Protein AF-A0A522V2C8-F1 (afdb_monomer)

Radius of gyration: 35.24 Å; Cα contacts (8 Å, |Δi|>4): 1365; chains: 1; bounding box: 86×93×79 Å

pLDDT: mean 83.29, std 15.74, range [23.5, 98.31]

Solvent-accessible surface area (backbone atoms only — not comparable to full-atom values): 38775 Å² total; per-residue (Å²): 137,82,69,69,68,56,54,61,57,45,57,66,64,68,59,72,75,83,74,49,48,60,50,44,45,49,53,14,50,55,29,41,77,71,68,38,25,68,60,15,43,57,38,53,68,32,68,63,28,54,75,43,22,60,82,68,65,29,53,20,53,47,26,37,53,47,12,52,29,25,43,77,60,70,37,27,71,62,12,34,53,25,18,51,53,10,55,73,57,58,51,94,43,70,67,59,47,52,54,28,53,51,48,35,52,53,24,52,52,50,54,43,51,53,28,51,76,67,69,36,48,78,66,36,48,63,54,30,53,51,48,32,74,74,43,74,75,48,29,63,41,30,28,53,43,11,48,44,26,40,78,70,68,37,34,67,64,11,42,56,28,22,49,54,12,47,74,64,42,87,47,37,69,40,28,29,51,40,12,52,27,29,42,77,68,69,36,31,72,61,12,36,53,27,17,51,50,13,38,69,71,34,77,82,51,67,79,32,40,59,62,32,17,53,22,27,34,53,45,52,38,26,70,62,16,38,54,33,38,51,58,47,59,77,71,56,61,85,85,45,32,70,61,52,22,54,43,30,41,56,38,14,54,22,32,41,51,72,68,40,54,69,63,14,54,53,27,44,52,51,19,32,75,60,43,82,64,87,53,42,62,58,50,12,48,51,29,41,57,72,65,42,52,71,60,11,47,53,36,60,40,16,40,75,30,39,15,54,41,70,40,63,33,76,59,93,90,50,49,8,24,32,26,73,34,51,37,88,94,23,27,27,38,75,43,68,53,50,62,71,27,31,37,37,24,54,71,85,41,75,23,69,29,44,68,52,42,40,63,62,37,22,75,62,54,62,75,40,72,46,40,31,34,33,36,50,99,89,44,78,45,82,34,65,28,52,26,40,74,62,58,72,60,53,59,43,33,76,86,31,38,24,39,46,36,51,75,71,71,49,83,66,57,70,90,73,59,82,87,74,87,77,88,79,82,84,70,90,70,81,74,70,60,74,58,31,79,56,35,39,36,40,33,29,9,35,23,44,82,92,44,90,89,49,71,67,47,94,29,25,34,60,49,29,48,52,50,49,51,48,47,49,31,48,64,27,49,4,28,43,67,96,37,45,49,80,26,50,33,89,58,23,24,47,69,52,49,50,60,55,53,59,48,51,33,76,37,67,34,37,35,41,37,39,39,24,36,56,13,22,48,36,69,53,95,96,34,86,70,48,38,29,42,56,29,64,69,40,40,64,88,40,56,68,53,25,61,71,32,32,44,49,42,60,58,55,46,50,36,59,50,64,28,62,32,72,27,39,42,36,41,36,43,41,24,38,12,23,50,84,87,39,46,57,45,70,92,64,76,59,34,57,81,49,94,72,78,74,65,77,54,61,55,65,61,80,27,30,34,38,37,33,34,22,39,63,40,23,57,60,54,72,33,85,75,90,72,64,26,36,48,48,53,46,46,49,51,45,19,54,72,36,72,35,52,94,51,44,55,32,27,50,45,36,39,51,52,42,36,56,60,47,36,38,56,48,34,38,74,77,70,71,45,76,28,49,50,42,76,20,52,45,42,84,48,77,72,27,27,24,48,78,50,39,59,54,50,54,50,52,53,48,51,51,53,50,50,52,26,40,76,70,68,37,35,52,74,64,58,46,53,52,52,58,51,34,68,76,43,98,66,65,56,74,58,59,49,34,37,74,72,63,77,38,53,58,57,60,36,43,76,74,104

Structure (mmCIF, N/CA/C/O backbone):
data_AF-A0A522V2C8-F1
#
_entry.id   AF-A0A522V2C8-F1
#
loop_
_atom_site.group_PDB
_atom_site.id
_atom_site.type_symbol
_atom_site.label_atom_id
_atom_site.label_alt_id
_atom_site.label_comp_id
_atom_site.label_asym_id
_atom_site.label_entity_id
_atom_site.label_seq_id
_atom_site.pdbx_PDB_ins_code
_atom_site.Cartn_x
_atom_site.Cartn_y
_atom_site.Cartn_z
_atom_site.occupancy
_atom_site.B_iso_or_equiv
_atom_site.auth_seq_id
_atom_site.auth_comp_id
_atom_site.auth_asym_id
_atom_site.auth_atom_id
_atom_site.pdbx_PDB_model_num
ATOM 1 N N . MET A 1 1 ? 50.006 51.415 -36.377 1.00 44.56 1 MET A N 1
ATOM 2 C CA . MET A 1 1 ? 49.381 50.403 -35.487 1.00 44.56 1 MET A CA 1
ATOM 3 C C . MET A 1 1 ? 48.154 49.670 -36.067 1.00 44.56 1 MET A C 1
ATOM 5 O O . MET A 1 1 ? 47.519 48.930 -35.336 1.00 44.56 1 MET A O 1
ATOM 9 N N . ARG A 1 2 ? 47.846 49.757 -37.376 1.00 40.50 2 ARG A N 1
ATOM 10 C CA . ARG A 1 2 ? 46.795 48.939 -38.037 1.00 40.50 2 ARG A CA 1
ATOM 11 C C . ARG A 1 2 ? 47.331 47.828 -38.961 1.00 40.50 2 ARG A C 1
ATOM 13 O O . ARG A 1 2 ? 46.570 47.231 -39.706 1.00 40.50 2 ARG A O 1
ATOM 20 N N . ARG A 1 3 ? 48.638 47.532 -38.910 1.00 36.06 3 ARG A N 1
ATOM 21 C CA . ARG A 1 3 ? 49.282 46.477 -39.721 1.00 36.06 3 ARG A CA 1
ATOM 22 C C . ARG A 1 3 ? 49.637 45.194 -38.954 1.00 36.06 3 ARG A C 1
ATOM 24 O O . ARG A 1 3 ? 49.893 44.195 -39.608 1.00 36.06 3 ARG A O 1
ATOM 31 N N . SER A 1 4 ? 49.587 45.168 -37.615 1.00 39.56 4 SER A N 1
ATOM 32 C CA . SER A 1 4 ? 49.871 43.936 -36.845 1.00 39.56 4 SER A CA 1
ATOM 33 C C . SER A 1 4 ? 48.632 43.098 -36.503 1.00 39.56 4 SER A C 1
ATOM 35 O O . SER A 1 4 ? 48.782 41.936 -36.154 1.00 39.56 4 SER A O 1
ATOM 37 N N . LEU A 1 5 ? 47.416 43.637 -36.662 1.00 40.16 5 LEU A N 1
ATOM 38 C CA . LEU A 1 5 ? 46.161 42.888 -36.476 1.00 40.16 5 LEU A CA 1
ATOM 39 C C . LEU A 1 5 ? 45.681 42.164 -37.742 1.00 40.16 5 LEU A C 1
ATOM 41 O O . LEU A 1 5 ? 44.877 41.245 -37.653 1.00 40.16 5 LEU A O 1
ATOM 45 N N . PHE A 1 6 ? 46.198 42.536 -38.916 1.00 38.03 6 PHE A N 1
ATOM 46 C CA . PHE A 1 6 ? 45.932 41.792 -40.150 1.00 38.03 6 PHE A CA 1
ATOM 47 C C . PHE A 1 6 ? 46.850 40.575 -40.300 1.00 38.03 6 PHE A C 1
ATOM 49 O O . PHE A 1 6 ? 46.453 39.592 -40.911 1.00 38.03 6 PHE A O 1
ATOM 56 N N . PHE A 1 7 ? 48.041 40.593 -39.694 1.00 37.78 7 PHE A N 1
ATOM 57 C CA . PHE A 1 7 ? 48.961 39.456 -39.755 1.00 37.78 7 PHE A CA 1
ATOM 58 C C . PHE A 1 7 ? 48.592 38.316 -38.800 1.00 37.78 7 PHE A C 1
ATOM 60 O O . PHE A 1 7 ? 48.917 37.177 -39.100 1.00 37.78 7 PHE A O 1
ATOM 67 N N . SER A 1 8 ? 47.861 38.568 -37.711 1.00 41.28 8 SER A N 1
ATOM 68 C CA . SER A 1 8 ? 47.405 37.509 -36.798 1.00 41.28 8 SER A CA 1
ATOM 69 C C . SER A 1 8 ? 46.127 36.800 -37.263 1.00 41.28 8 SER A C 1
ATOM 71 O O . SER A 1 8 ? 45.981 35.611 -36.998 1.00 41.28 8 SER A O 1
ATOM 73 N N . LEU A 1 9 ? 45.238 37.467 -38.013 1.00 37.69 9 LEU A N 1
ATOM 74 C CA . LEU A 1 9 ? 44.083 36.797 -38.634 1.00 37.69 9 LEU A CA 1
ATOM 75 C C . LEU A 1 9 ? 44.459 36.049 -39.924 1.00 37.69 9 LEU A C 1
ATOM 77 O O . LEU A 1 9 ? 43.896 34.993 -40.201 1.00 37.69 9 LEU A O 1
ATOM 81 N N . LEU A 1 10 ? 45.438 36.548 -40.688 1.00 37.41 10 LEU A N 1
ATOM 82 C CA . LEU A 1 10 ? 45.900 35.863 -41.898 1.00 37.41 10 LEU A CA 1
ATOM 83 C C . LEU A 1 10 ? 46.816 34.667 -41.591 1.00 37.41 10 LEU A C 1
ATOM 85 O O . LEU A 1 10 ? 46.856 33.744 -42.391 1.00 37.41 10 LEU A O 1
ATOM 89 N N . PHE A 1 11 ? 47.491 34.616 -40.434 1.00 39.31 11 PHE A N 1
ATOM 90 C CA . PHE A 1 11 ? 48.285 33.437 -40.042 1.00 39.31 11 PHE A CA 1
ATOM 91 C C . PHE A 1 11 ? 47.414 32.233 -39.643 1.00 39.31 11 PHE A C 1
ATOM 93 O O . PHE A 1 11 ? 47.832 31.092 -39.809 1.00 39.31 11 PHE A O 1
ATOM 100 N N . VAL A 1 12 ? 46.179 32.469 -39.184 1.00 43.50 12 VAL A N 1
ATOM 101 C CA . VAL A 1 12 ? 45.200 31.400 -38.907 1.00 43.50 12 VAL A CA 1
ATOM 102 C C . VAL A 1 12 ? 44.468 30.959 -40.188 1.00 43.50 12 VAL A C 1
ATOM 104 O O . VAL A 1 12 ? 44.071 29.803 -40.300 1.00 43.50 12 VAL A O 1
ATOM 107 N N . LEU A 1 13 ? 44.363 31.839 -41.192 1.00 38.84 13 LEU A N 1
ATOM 108 C CA . LEU A 1 13 ? 43.746 31.545 -42.497 1.00 38.84 13 LEU A CA 1
ATOM 109 C C . LEU A 1 13 ? 44.736 31.078 -43.589 1.00 38.84 13 LEU A C 1
ATOM 111 O O . LEU A 1 13 ? 44.301 30.643 -44.650 1.00 38.84 13 LEU A O 1
ATOM 115 N N . LEU A 1 14 ? 46.054 31.136 -43.353 1.00 37.09 14 LEU A N 1
ATOM 116 C CA . LEU A 1 14 ? 47.094 30.649 -44.283 1.00 37.09 14 LEU A CA 1
ATOM 117 C C . LEU A 1 14 ? 47.802 29.363 -43.822 1.00 37.09 14 LEU A C 1
ATOM 119 O O . LEU A 1 14 ? 48.629 28.831 -44.555 1.00 37.09 14 LEU A O 1
ATOM 123 N N . LEU A 1 15 ? 47.430 28.810 -42.664 1.00 40.75 15 LEU A N 1
ATOM 124 C CA . LEU A 1 15 ? 47.719 27.416 -42.285 1.00 40.75 15 LEU A CA 1
ATOM 125 C C . LEU A 1 15 ? 46.517 26.486 -42.542 1.00 40.75 15 LEU A C 1
ATOM 127 O O . LEU A 1 15 ? 46.486 25.348 -42.086 1.00 40.75 15 LEU A O 1
ATOM 131 N N . SER A 1 16 ? 45.524 26.959 -43.301 1.00 41.03 16 SER A N 1
ATOM 132 C CA . SER A 1 16 ? 44.330 26.201 -43.710 1.00 41.03 16 SER A CA 1
ATOM 133 C C . SER A 1 16 ? 44.580 25.242 -44.880 1.00 41.03 16 SER A C 1
ATOM 135 O O . SER A 1 16 ? 43.642 24.663 -45.419 1.00 41.03 16 SER A O 1
ATOM 137 N N . SER A 1 17 ? 45.834 25.053 -45.278 1.00 47.84 17 SER A N 1
ATOM 138 C CA . SER A 1 17 ? 46.252 23.971 -46.161 1.00 47.84 17 SER A CA 1
ATOM 139 C C . SER A 1 17 ? 46.999 22.923 -45.336 1.00 47.84 17 SER A C 1
ATOM 141 O O . SER A 1 17 ? 48.125 23.174 -44.911 1.00 47.84 17 SER A O 1
ATOM 143 N N . CYS A 1 18 ? 46.364 21.754 -45.170 1.00 53.19 18 CYS A N 1
ATOM 144 C CA . CYS A 1 18 ? 46.943 20.471 -44.729 1.00 53.19 18 CYS A CA 1
ATOM 145 C C . CYS A 1 18 ? 46.796 20.034 -43.255 1.00 53.19 18 CYS A C 1
ATOM 147 O O . CYS A 1 18 ? 47.656 19.297 -42.776 1.00 53.19 18 CYS A O 1
ATOM 149 N N . ILE A 1 19 ? 45.707 20.349 -42.542 1.00 61.16 19 ILE A N 1
ATOM 150 C CA . ILE A 1 19 ? 45.320 19.491 -41.400 1.00 61.16 19 ILE A CA 1
ATOM 151 C C . ILE A 1 19 ? 44.337 18.444 -41.921 1.00 61.16 19 ILE A C 1
ATOM 153 O O . ILE A 1 19 ? 43.218 18.757 -42.321 1.00 61.16 19 ILE A O 1
ATOM 157 N N . SER A 1 20 ? 44.781 17.190 -41.981 1.00 82.44 20 SER A N 1
ATOM 158 C CA . SER A 1 20 ? 43.930 16.066 -42.368 1.00 82.44 20 SER A CA 1
ATOM 159 C C . SER A 1 20 ? 42.821 15.844 -41.325 1.00 82.44 20 SER A C 1
ATOM 161 O O . SER A 1 20 ? 42.993 16.209 -40.158 1.00 82.44 20 SER A O 1
ATOM 163 N N . PRO A 1 21 ? 41.708 15.171 -41.670 1.00 84.06 21 PRO A N 1
ATOM 164 C CA . PRO A 1 21 ? 40.678 14.794 -40.695 1.00 84.06 21 PRO A CA 1
ATOM 165 C C . PRO A 1 21 ? 41.226 14.060 -39.454 1.00 84.06 21 PRO A C 1
ATOM 167 O O . PRO A 1 21 ? 40.713 14.228 -38.350 1.00 84.06 21 PRO A O 1
ATOM 170 N N . SER A 1 22 ? 42.319 13.299 -39.604 1.00 84.50 22 SER A N 1
ATOM 171 C CA . SER A 1 22 ? 43.033 12.673 -38.483 1.00 84.50 22 SER A CA 1
ATOM 172 C C . SER A 1 22 ? 43.739 13.683 -37.567 1.00 84.50 22 SER A C 1
ATOM 174 O O . SER A 1 22 ? 43.764 13.484 -36.355 1.00 84.50 22 SER A O 1
ATOM 176 N N . GLY A 1 23 ? 44.277 14.777 -38.117 1.00 86.06 23 GLY A N 1
ATOM 177 C CA . GLY A 1 23 ? 44.880 15.865 -37.346 1.00 86.06 23 GLY A CA 1
ATOM 178 C C . GLY A 1 23 ? 43.850 16.600 -36.488 1.00 86.06 23 GLY A C 1
ATOM 179 O O . GLY A 1 23 ? 44.063 16.768 -35.291 1.00 86.06 23 GLY A O 1
ATOM 180 N N . TYR A 1 24 ? 42.682 16.927 -37.052 1.00 87.62 24 TYR A N 1
ATOM 181 C CA . TYR A 1 24 ? 41.582 17.526 -36.284 1.00 87.62 24 TYR A CA 1
ATOM 182 C C . TYR A 1 24 ? 41.068 16.606 -35.172 1.00 87.62 24 TYR A C 1
ATOM 184 O O . TYR A 1 24 ? 40.760 17.066 -34.072 1.00 87.62 24 TYR A O 1
ATOM 192 N N . TRP A 1 25 ? 41.020 15.294 -35.417 1.00 90.94 25 TRP A N 1
ATOM 193 C CA . TRP A 1 25 ? 40.640 14.337 -34.382 1.00 90.94 25 TRP A CA 1
ATOM 194 C C . TRP A 1 25 ? 41.650 14.297 -33.221 1.00 90.94 25 TRP A C 1
ATOM 196 O O . TRP A 1 25 ? 41.229 14.256 -32.061 1.00 90.94 25 TRP A O 1
ATOM 206 N N . LEU A 1 26 ? 42.958 14.360 -33.510 1.00 90.31 26 LEU A N 1
ATOM 207 C CA . LEU A 1 26 ? 44.023 14.414 -32.497 1.00 90.31 26 LEU A CA 1
ATOM 208 C C . LEU A 1 26 ? 44.010 15.725 -31.704 1.00 90.31 26 LEU A C 1
ATOM 210 O O . LEU A 1 26 ? 44.163 15.689 -30.485 1.00 90.31 26 LEU A O 1
ATOM 214 N N . GLU A 1 27 ? 43.758 16.863 -32.354 1.00 90.94 27 GLU A N 1
ATOM 215 C CA . GLU A 1 27 ? 43.561 18.145 -31.662 1.00 90.94 27 GLU A CA 1
ATOM 216 C C . GLU A 1 27 ? 42.356 18.095 -30.717 1.00 90.94 27 GLU A C 1
ATOM 218 O O . GLU A 1 27 ? 42.441 18.540 -29.569 1.00 90.94 27 GLU A O 1
ATOM 223 N N . GLY A 1 28 ? 41.257 17.464 -31.149 1.00 91.94 28 GLY A N 1
ATOM 224 C CA . GLY A 1 28 ? 40.110 17.179 -30.287 1.00 91.94 28 GLY A CA 1
ATOM 225 C C . GLY A 1 28 ? 40.487 16.330 -29.070 1.00 91.94 28 GLY A C 1
ATOM 226 O O . GLY A 1 28 ? 40.102 16.656 -27.946 1.00 91.94 28 GLY A O 1
ATOM 227 N N . LYS A 1 29 ? 41.314 15.294 -29.260 1.00 92.25 29 LYS A N 1
ATOM 228 C CA . LYS A 1 29 ? 41.808 14.451 -28.162 1.00 92.25 29 LYS A CA 1
ATOM 229 C C . LYS A 1 29 ? 42.707 15.225 -27.195 1.00 92.25 29 LYS A C 1
ATOM 231 O O . LYS A 1 29 ? 42.489 15.160 -25.987 1.00 92.25 29 LYS A O 1
ATOM 236 N N . GLY A 1 30 ? 43.638 16.026 -27.707 1.00 92.69 30 GLY A N 1
ATOM 237 C CA . GLY A 1 30 ? 44.481 16.897 -26.888 1.00 92.69 30 GLY A CA 1
ATOM 238 C C . GLY A 1 30 ? 43.671 17.940 -26.110 1.00 92.69 30 GLY A C 1
ATOM 239 O O . GLY A 1 30 ? 43.963 18.206 -24.946 1.00 92.69 30 GLY A O 1
ATOM 240 N N . ALA A 1 31 ? 42.623 18.508 -26.715 1.00 93.12 31 ALA A N 1
ATOM 241 C CA . ALA A 1 31 ? 41.699 19.409 -26.030 1.00 93.12 31 ALA A CA 1
ATOM 242 C C . ALA A 1 31 ? 40.936 18.693 -24.903 1.00 93.12 31 ALA A C 1
ATOM 244 O O . ALA A 1 31 ? 40.833 19.235 -23.802 1.00 93.12 31 ALA A O 1
ATOM 245 N N . TYR A 1 32 ? 40.458 17.468 -25.142 1.00 95.31 32 TYR A N 1
ATOM 246 C CA . TYR A 1 32 ? 39.797 16.651 -24.121 1.00 95.31 32 TYR A CA 1
ATOM 247 C C . TYR A 1 32 ? 40.719 16.384 -22.925 1.00 95.31 32 TYR A C 1
ATOM 249 O O . TYR A 1 32 ? 40.311 16.590 -21.783 1.00 95.31 32 TYR A O 1
ATOM 257 N N . ASP A 1 33 ? 41.971 15.992 -23.175 1.00 94.88 33 ASP A N 1
ATOM 258 C CA . ASP A 1 33 ? 42.941 15.673 -22.118 1.00 94.88 33 ASP A CA 1
ATOM 259 C C . ASP A 1 33 ? 43.340 16.913 -21.294 1.00 94.88 33 ASP A C 1
ATOM 261 O O . ASP A 1 33 ? 43.660 16.802 -20.112 1.00 94.88 33 ASP A O 1
ATOM 265 N N . ARG A 1 34 ? 43.236 18.117 -21.877 1.00 96.44 34 ARG A N 1
ATOM 266 C CA . ARG A 1 34 ? 43.376 19.407 -21.173 1.00 96.44 34 ARG A CA 1
ATOM 267 C C . ARG A 1 34 ? 42.100 19.869 -20.452 1.00 96.44 34 ARG A C 1
ATOM 269 O O . ARG A 1 34 ? 42.079 20.971 -19.908 1.00 96.44 34 ARG A O 1
ATOM 276 N N . GLY A 1 35 ? 41.021 19.085 -20.479 1.00 94.38 35 GLY A N 1
ATOM 277 C CA . GLY A 1 35 ? 39.726 19.441 -19.892 1.00 94.38 35 GLY A CA 1
ATOM 278 C C . GLY A 1 35 ? 38.911 20.460 -20.702 1.00 94.38 35 GLY A C 1
ATOM 279 O O . GLY A 1 35 ? 37.913 20.986 -20.215 1.00 94.38 35 GLY A O 1
ATOM 280 N N . GLN A 1 36 ? 39.303 20.752 -21.946 1.00 94.88 36 GLN A N 1
ATOM 281 C CA . GLN A 1 36 ? 38.620 21.691 -22.843 1.00 94.88 36 GLN A CA 1
ATOM 282 C C . GLN A 1 36 ? 37.509 20.972 -23.627 1.00 94.88 36 GLN A C 1
ATOM 284 O O . GLN A 1 36 ? 37.539 20.887 -24.856 1.00 94.88 36 GLN A O 1
ATOM 289 N N . TYR A 1 37 ? 36.518 20.428 -22.917 1.00 95.56 37 TYR A N 1
ATOM 290 C CA . TYR A 1 37 ? 35.538 19.494 -23.488 1.00 95.56 37 TYR A CA 1
ATOM 291 C C . TYR A 1 37 ? 34.692 20.090 -24.620 1.00 95.56 37 TYR A C 1
ATOM 293 O O . TYR A 1 37 ? 34.484 19.428 -25.633 1.00 95.56 37 TYR A O 1
ATOM 301 N N . GLN A 1 38 ? 34.257 21.349 -24.505 1.00 94.06 38 GLN A N 1
ATOM 302 C CA . GLN A 1 38 ? 33.515 22.016 -25.581 1.00 94.06 38 GLN A CA 1
ATOM 303 C C . GLN A 1 38 ? 34.356 22.166 -26.859 1.00 94.06 38 GLN A C 1
ATOM 305 O O . GLN A 1 38 ? 33.835 22.007 -27.960 1.00 94.06 38 GLN A O 1
ATOM 310 N N . LEU A 1 39 ? 35.658 22.432 -26.723 1.00 90.94 39 LEU A N 1
ATOM 311 C CA . LEU A 1 39 ? 36.568 22.521 -27.865 1.00 90.94 39 LEU A CA 1
ATOM 312 C C . LEU A 1 39 ? 36.785 21.143 -28.505 1.00 90.94 39 LEU A C 1
ATOM 314 O O . LEU A 1 39 ? 36.742 21.027 -29.727 1.00 90.94 39 LEU A O 1
ATOM 318 N N . ALA A 1 40 ? 36.941 20.097 -27.689 1.00 93.06 40 ALA A N 1
ATOM 319 C CA . ALA A 1 40 ? 37.018 18.717 -28.166 1.00 93.06 40 ALA A CA 1
ATOM 320 C C . ALA A 1 40 ? 35.759 18.301 -28.948 1.00 93.06 40 ALA A C 1
ATOM 322 O O . ALA A 1 40 ? 35.870 17.753 -30.043 1.00 93.06 40 ALA A O 1
ATOM 323 N N . ILE A 1 41 ? 34.569 18.628 -28.426 1.00 96.00 41 ILE A N 1
ATOM 324 C CA . ILE A 1 41 ? 33.285 18.405 -29.108 1.00 96.00 41 ILE A CA 1
ATOM 325 C C . ILE A 1 41 ? 33.282 19.105 -30.464 1.00 96.00 41 ILE A C 1
ATOM 327 O O . ILE A 1 41 ? 32.972 18.465 -31.462 1.00 96.00 41 ILE A O 1
ATOM 331 N N . ASN A 1 42 ? 33.653 20.388 -30.512 1.00 93.62 42 ASN A N 1
ATOM 332 C CA . ASN A 1 42 ? 33.639 21.156 -31.756 1.00 93.62 42 ASN A CA 1
ATOM 333 C C . ASN A 1 42 ? 34.489 20.478 -32.840 1.00 93.62 42 ASN A C 1
ATOM 335 O O . ASN A 1 42 ? 33.995 20.306 -33.951 1.00 93.62 42 ASN A O 1
ATOM 339 N N . TYR A 1 43 ? 35.707 20.032 -32.507 1.00 91.62 43 TYR A N 1
ATOM 340 C CA . TYR A 1 43 ? 36.566 19.289 -33.436 1.00 91.62 43 TYR A CA 1
ATOM 341 C C . TYR A 1 43 ? 35.951 17.957 -33.874 1.00 91.62 43 TYR A C 1
ATOM 343 O O . TYR A 1 43 ? 35.926 17.644 -35.061 1.00 91.62 43 TYR A O 1
ATOM 351 N N . TRP A 1 44 ? 35.422 17.166 -32.940 1.00 92.88 44 TRP A N 1
ATOM 352 C CA . TRP A 1 44 ? 34.879 15.844 -33.257 1.00 92.88 44 TRP A CA 1
ATOM 353 C C . TRP A 1 44 ? 33.523 15.877 -33.969 1.00 92.88 44 TRP A C 1
ATOM 355 O O . TRP A 1 44 ? 33.184 14.911 -34.641 1.00 92.88 44 TRP A O 1
ATOM 365 N N . THR A 1 45 ? 32.771 16.976 -33.896 1.00 93.81 45 THR A N 1
ATOM 366 C CA . THR A 1 45 ? 31.515 17.143 -34.651 1.00 93.81 45 THR A CA 1
ATOM 367 C C . THR A 1 45 ? 31.694 17.723 -36.056 1.00 93.81 45 THR A C 1
ATOM 369 O O . THR A 1 45 ? 30.702 17.865 -36.770 1.00 93.81 45 THR A O 1
ATOM 372 N N . MET A 1 46 ? 32.922 18.064 -36.469 1.00 90.81 46 MET A N 1
ATOM 373 C CA . MET A 1 46 ? 33.186 18.569 -37.822 1.00 90.81 46 MET A CA 1
ATOM 374 C C . MET A 1 46 ? 32.784 17.522 -38.877 1.00 90.81 46 MET A C 1
ATOM 376 O O . MET A 1 46 ? 33.165 16.356 -38.728 1.00 90.81 46 MET A O 1
ATOM 380 N N . PRO A 1 47 ? 32.051 17.893 -39.946 1.00 88.94 47 PRO A N 1
ATOM 381 C CA . PRO A 1 47 ? 31.612 16.950 -40.980 1.00 88.94 47 PRO A CA 1
ATOM 382 C C . PRO A 1 47 ? 32.753 16.121 -41.584 1.00 88.94 47 PRO A C 1
ATOM 384 O O . PRO A 1 47 ? 32.599 14.925 -41.842 1.00 88.94 47 PRO A O 1
ATOM 387 N N . GLU A 1 48 ? 33.921 16.732 -41.761 1.00 86.12 48 GLU A N 1
ATOM 388 C CA . GLU A 1 48 ? 35.132 16.108 -42.291 1.00 86.12 48 GLU A CA 1
ATOM 389 C C . GLU A 1 48 ? 35.674 15.035 -41.337 1.00 86.12 48 GLU A C 1
ATOM 391 O O . GLU A 1 48 ? 36.112 13.971 -41.770 1.00 86.12 48 GLU A O 1
ATOM 396 N N . VAL A 1 49 ? 35.602 15.277 -40.024 1.00 87.31 49 VAL A N 1
ATOM 397 C CA . VAL A 1 49 ? 36.035 14.319 -38.996 1.00 87.31 49 VAL A CA 1
ATOM 398 C C . VAL A 1 49 ? 35.021 13.189 -38.846 1.00 87.31 49 VAL A C 1
ATOM 400 O O . VAL A 1 49 ? 35.419 12.030 -38.770 1.00 87.31 49 VAL A O 1
ATOM 403 N N . VAL A 1 50 ? 33.722 13.497 -38.851 1.00 86.75 50 VAL A N 1
ATOM 404 C CA . VAL A 1 50 ? 32.648 12.496 -38.734 1.00 86.75 50 VAL A CA 1
ATOM 405 C C . VAL A 1 50 ? 32.632 11.556 -39.942 1.00 86.75 50 VAL A C 1
ATOM 407 O O . VAL A 1 50 ? 32.525 10.342 -39.777 1.00 86.75 50 VAL A O 1
ATOM 410 N N . SER A 1 51 ? 32.779 12.091 -41.157 1.00 83.19 51 SER A N 1
ATOM 411 C CA . SER A 1 51 ? 32.822 11.284 -42.386 1.00 83.19 51 SER A CA 1
ATOM 412 C C . SER A 1 51 ? 34.069 10.399 -42.466 1.00 83.19 51 SER A C 1
ATOM 414 O O . SER A 1 51 ? 33.986 9.276 -42.959 1.00 83.19 51 SER A O 1
ATOM 416 N N . TYR A 1 52 ? 35.205 10.861 -41.931 1.00 83.00 52 TYR A N 1
ATOM 417 C CA . TYR A 1 52 ? 36.462 10.108 -41.922 1.00 83.00 52 TYR A CA 1
ATOM 418 C C . TYR A 1 52 ? 36.685 9.266 -40.647 1.00 83.00 52 TYR A C 1
ATOM 420 O O . TYR A 1 52 ? 37.613 8.459 -40.596 1.00 83.00 52 TYR A O 1
ATOM 428 N N . ALA A 1 53 ? 35.806 9.372 -39.643 1.00 79.88 53 ALA A N 1
ATOM 429 C CA . ALA A 1 53 ? 35.843 8.632 -38.378 1.00 79.88 53 ALA A CA 1
ATOM 430 C C . ALA A 1 53 ? 36.159 7.120 -38.475 1.00 79.88 53 ALA A C 1
ATOM 432 O O . ALA A 1 53 ? 36.949 6.650 -37.641 1.00 79.88 53 ALA A O 1
ATOM 433 N N . PRO A 1 54 ? 35.636 6.341 -39.453 1.00 78.19 54 PRO A N 1
ATOM 434 C CA . PRO A 1 54 ? 35.941 4.912 -39.543 1.00 78.19 54 PRO A CA 1
ATOM 435 C C . PRO A 1 54 ? 37.425 4.648 -39.788 1.00 78.19 54 PRO A C 1
ATOM 437 O O . PRO A 1 54 ? 37.949 3.668 -39.270 1.00 78.19 54 PRO A O 1
ATOM 440 N N . ASN A 1 55 ? 38.110 5.547 -40.500 1.00 74.06 55 ASN A N 1
ATOM 441 C CA . ASN A 1 55 ? 39.522 5.411 -40.853 1.00 74.06 55 ASN A CA 1
ATOM 442 C C . ASN A 1 55 ? 40.473 5.961 -39.776 1.00 74.06 55 ASN A C 1
ATOM 444 O O . ASN A 1 55 ? 41.672 5.715 -39.846 1.00 74.06 55 ASN A O 1
ATOM 448 N N . ILE A 1 56 ? 39.968 6.725 -38.797 1.00 69.44 56 ILE A N 1
ATOM 449 C CA . ILE A 1 56 ? 40.794 7.358 -37.751 1.00 69.44 56 ILE A CA 1
ATOM 450 C C . ILE A 1 56 ? 40.860 6.488 -36.497 1.00 69.44 56 ILE A C 1
ATOM 452 O O . ILE A 1 56 ? 41.935 6.205 -35.979 1.00 69.44 56 ILE A O 1
ATOM 456 N N . SER A 1 57 ? 39.696 6.113 -35.968 1.00 65.94 57 SER A N 1
ATOM 457 C CA . SER A 1 57 ? 39.586 5.438 -34.666 1.00 65.94 57 SER A CA 1
ATOM 458 C C . SER A 1 57 ? 38.530 4.332 -34.643 1.00 65.94 57 SER A C 1
ATOM 460 O O . SER A 1 57 ? 38.412 3.632 -33.637 1.00 65.94 57 SER A O 1
ATOM 462 N N . GLY A 1 58 ? 37.792 4.159 -35.745 1.00 81.94 58 GLY A N 1
ATOM 463 C CA . GLY A 1 58 ? 36.575 3.356 -35.822 1.00 81.94 58 GLY A CA 1
ATOM 464 C C . GLY A 1 58 ? 35.357 4.140 -35.326 1.00 81.94 58 GLY A C 1
ATOM 465 O O . GLY A 1 58 ? 35.424 4.817 -34.298 1.00 81.94 58 GLY A O 1
ATOM 466 N N . TYR A 1 59 ? 34.226 4.033 -36.036 1.00 83.94 59 TYR A N 1
ATOM 467 C CA . TYR A 1 59 ? 32.997 4.777 -35.716 1.00 83.94 59 TYR A CA 1
ATOM 468 C C . TYR A 1 59 ? 32.586 4.646 -34.241 1.00 83.94 59 TYR A C 1
ATOM 470 O O . TYR A 1 59 ? 32.343 5.656 -33.583 1.00 83.94 59 TYR A O 1
ATOM 478 N N . SER A 1 60 ? 32.584 3.426 -33.692 1.00 86.19 60 SER A N 1
ATOM 479 C CA . SER A 1 60 ? 32.224 3.193 -32.288 1.00 86.19 60 SER A CA 1
ATOM 480 C C . SER A 1 60 ? 33.121 3.947 -31.307 1.00 86.19 60 SER A C 1
ATOM 482 O O . SER A 1 60 ? 32.634 4.571 -30.370 1.00 86.19 60 SER A O 1
ATOM 484 N N . ASN A 1 61 ? 34.438 3.941 -31.522 1.00 89.06 61 ASN A N 1
ATOM 485 C CA . ASN A 1 61 ? 35.371 4.593 -30.606 1.00 89.06 61 ASN A CA 1
ATOM 486 C C . ASN A 1 61 ? 35.308 6.125 -30.718 1.00 89.06 61 ASN A C 1
ATOM 488 O O . ASN A 1 61 ? 35.422 6.817 -29.708 1.00 89.06 61 ASN A O 1
ATOM 492 N N . HIS A 1 62 ? 35.086 6.656 -31.925 1.00 91.69 62 HIS A N 1
ATOM 493 C CA . HIS A 1 62 ? 34.855 8.085 -32.133 1.00 91.69 62 HIS A CA 1
ATOM 494 C C . HIS A 1 62 ? 33.626 8.569 -31.350 1.00 91.69 62 HIS A C 1
ATOM 496 O O . HIS A 1 62 ? 33.728 9.502 -30.551 1.00 91.69 62 HIS A O 1
ATOM 502 N N . TYR A 1 63 ? 32.480 7.904 -31.526 1.00 93.88 63 TYR A N 1
ATOM 503 C CA . TYR A 1 63 ? 31.246 8.284 -30.840 1.00 93.88 63 TYR A CA 1
ATOM 504 C C . TYR A 1 63 ? 31.312 8.067 -29.326 1.00 93.88 63 TYR A C 1
ATOM 506 O O . TYR A 1 63 ? 30.755 8.868 -28.578 1.00 93.88 63 TYR A O 1
ATOM 514 N N . ARG A 1 64 ? 32.061 7.065 -28.851 1.00 94.62 64 ARG A N 1
ATOM 515 C CA . ARG A 1 64 ? 32.336 6.885 -27.420 1.00 94.62 64 ARG A CA 1
ATOM 516 C C . ARG A 1 64 ? 33.090 8.080 -26.827 1.00 94.62 64 ARG A C 1
ATOM 518 O O . ARG A 1 64 ? 32.671 8.621 -25.807 1.00 94.62 64 ARG A O 1
ATOM 525 N N . TRP A 1 65 ? 34.172 8.530 -27.468 1.00 94.00 65 TRP A N 1
ATOM 526 C CA . TRP A 1 65 ? 34.907 9.726 -27.031 1.00 94.00 65 TRP A CA 1
ATOM 527 C C . TRP A 1 65 ? 34.033 10.980 -27.049 1.00 94.00 65 TRP A C 1
ATOM 529 O O . TRP A 1 65 ? 34.088 11.783 -26.115 1.00 94.00 65 TRP A O 1
ATOM 539 N N . LEU A 1 66 ? 33.183 11.120 -28.067 1.00 95.38 66 LEU A N 1
ATOM 540 C CA . LEU A 1 66 ? 32.214 12.207 -28.137 1.00 95.38 66 LEU A CA 1
ATOM 541 C C . LEU A 1 66 ? 31.192 12.137 -26.985 1.00 95.38 66 LEU A C 1
ATOM 543 O O . LEU A 1 66 ? 30.898 13.163 -26.374 1.00 95.38 66 LEU A O 1
ATOM 547 N N . GLY A 1 67 ? 30.718 10.939 -26.630 1.00 97.00 67 GLY A N 1
ATOM 548 C CA . GLY A 1 67 ? 29.868 10.697 -25.461 1.00 97.00 67 GLY A CA 1
ATOM 549 C C . GLY A 1 67 ? 30.536 11.112 -24.152 1.00 97.00 67 GLY A C 1
ATOM 550 O O . GLY A 1 67 ? 29.945 11.863 -23.373 1.00 97.00 67 GLY A O 1
ATOM 551 N N . HIS A 1 68 ? 31.802 10.734 -23.945 1.00 96.94 68 HIS A N 1
ATOM 552 C CA . HIS A 1 68 ? 32.572 11.169 -22.776 1.00 96.94 68 HIS A CA 1
ATOM 553 C C . HIS A 1 68 ? 32.735 12.690 -22.726 1.00 96.94 68 HIS A C 1
ATOM 555 O O . HIS A 1 68 ? 32.563 13.293 -21.665 1.00 96.94 68 HIS A O 1
ATOM 561 N N . ALA A 1 69 ? 33.033 13.330 -23.859 1.00 97.19 69 ALA A N 1
ATOM 562 C CA . ALA A 1 69 ? 33.165 14.781 -23.919 1.00 97.19 69 ALA A CA 1
ATOM 563 C C . ALA A 1 69 ? 31.841 15.486 -23.611 1.00 97.19 69 ALA A C 1
ATOM 565 O O . ALA A 1 69 ? 31.832 16.425 -22.817 1.00 97.19 69 ALA A O 1
ATOM 566 N N . TYR A 1 70 ? 30.720 15.011 -24.163 1.00 98.19 70 TYR A N 1
ATOM 567 C CA . TYR A 1 70 ? 29.399 15.541 -23.828 1.00 98.19 70 TYR A CA 1
ATOM 568 C C . TYR A 1 70 ? 29.065 15.368 -22.347 1.00 98.19 70 TYR A C 1
ATOM 570 O O . TYR A 1 70 ? 28.618 16.332 -21.727 1.00 98.19 70 TYR A O 1
ATOM 578 N N . TYR A 1 71 ? 29.338 14.199 -21.762 1.00 97.75 71 TYR A N 1
ATOM 579 C CA . TYR A 1 71 ? 29.110 13.943 -20.339 1.00 97.75 71 TYR A CA 1
ATOM 580 C C . TYR A 1 71 ? 29.931 14.890 -19.454 1.00 97.75 71 TYR A C 1
ATOM 582 O O . TYR A 1 71 ? 29.389 15.558 -18.576 1.00 97.75 71 TYR A O 1
ATOM 590 N N . LYS A 1 72 ? 31.237 15.027 -19.724 1.00 97.25 72 LYS A N 1
ATOM 591 C CA . LYS A 1 72 ? 32.122 15.943 -18.983 1.00 97.25 72 LYS A CA 1
ATOM 592 C C . LYS A 1 72 ? 31.740 17.415 -19.157 1.00 97.25 72 LYS A C 1
ATOM 594 O O . LYS A 1 72 ? 31.940 18.208 -18.241 1.00 97.25 72 LYS A O 1
ATOM 599 N N . ASN A 1 73 ? 31.147 17.764 -20.295 1.00 95.69 73 ASN A N 1
ATOM 600 C CA . ASN A 1 73 ? 30.587 19.085 -20.569 1.00 95.69 73 ASN A CA 1
ATOM 601 C C . ASN A 1 73 ? 29.140 19.258 -20.051 1.00 95.69 73 ASN A C 1
ATOM 603 O O . ASN A 1 73 ? 28.486 20.235 -20.406 1.00 95.69 73 ASN A O 1
ATOM 607 N N . LYS A 1 74 ? 28.626 18.310 -19.248 1.00 95.88 74 LYS A N 1
ATOM 608 C CA . LYS A 1 74 ? 27.264 18.281 -18.675 1.00 95.88 74 LYS A CA 1
ATOM 609 C C . LYS A 1 74 ? 26.125 18.292 -19.701 1.00 95.88 74 LYS A C 1
ATOM 611 O O . LYS A 1 74 ? 24.991 18.632 -19.388 1.00 95.88 74 LYS A O 1
ATOM 616 N N . ASN A 1 75 ? 26.399 17.908 -20.945 1.00 96.38 75 ASN A N 1
ATOM 617 C CA . ASN A 1 75 ? 25.379 17.752 -21.976 1.00 96.38 75 ASN A CA 1
ATOM 618 C C . ASN A 1 75 ? 24.910 16.292 -22.031 1.00 96.38 75 ASN A C 1
ATOM 620 O O . ASN A 1 75 ? 25.177 15.566 -22.990 1.00 96.38 75 ASN A O 1
ATOM 624 N N . TYR A 1 76 ? 24.250 15.845 -20.964 1.00 97.12 76 TYR A N 1
ATOM 625 C CA . TYR A 1 76 ? 23.967 14.427 -20.732 1.00 97.12 76 TYR A CA 1
ATOM 626 C C . TYR A 1 76 ? 23.046 13.801 -21.787 1.00 97.12 76 TYR A C 1
ATOM 628 O O . TYR A 1 76 ? 23.267 12.662 -22.189 1.00 97.12 76 TYR A O 1
ATOM 636 N N . ARG A 1 77 ? 22.065 14.544 -22.323 1.00 96.62 77 ARG A N 1
ATOM 637 C CA . ARG A 1 77 ? 21.197 14.038 -23.404 1.00 96.62 77 ARG A CA 1
ATOM 638 C C . ARG A 1 77 ? 22.001 13.725 -24.673 1.00 96.62 77 ARG A C 1
ATOM 640 O O . ARG A 1 77 ? 21.862 12.639 -25.228 1.00 96.62 77 ARG A O 1
ATOM 647 N N . LYS A 1 78 ? 22.904 14.625 -25.084 1.00 96.69 78 LYS A N 1
ATOM 648 C CA . LYS A 1 78 ? 23.808 14.366 -26.219 1.00 96.69 78 LYS A CA 1
ATOM 649 C C . LYS A 1 78 ? 24.830 13.273 -25.915 1.00 96.69 78 LYS A C 1
ATOM 651 O O . LYS A 1 78 ? 25.230 12.554 -26.827 1.00 96.69 78 LYS A O 1
ATOM 656 N N . ALA A 1 79 ? 25.236 13.123 -24.654 1.00 98.00 79 ALA A N 1
ATOM 657 C CA . ALA A 1 79 ? 26.098 12.023 -24.238 1.00 98.00 79 ALA A CA 1
ATOM 658 C C . ALA A 1 79 ? 25.413 10.668 -24.474 1.00 98.00 79 ALA A C 1
ATOM 660 O O . ALA A 1 79 ? 25.990 9.818 -25.147 1.00 98.00 79 ALA A O 1
ATOM 661 N N . VAL A 1 80 ? 24.160 10.504 -24.025 1.00 97.69 80 VAL A N 1
ATOM 662 C CA . VAL A 1 80 ? 23.353 9.295 -24.284 1.00 97.69 80 VAL A CA 1
ATOM 663 C C . VAL A 1 80 ? 23.240 9.014 -25.783 1.00 97.69 80 VAL A C 1
ATOM 665 O O . VAL A 1 80 ? 23.467 7.885 -26.210 1.00 97.69 80 VAL A O 1
ATOM 668 N N . GLU A 1 81 ? 22.918 10.024 -26.595 1.00 96.69 81 GLU A N 1
ATOM 669 C CA . GLU A 1 81 ? 22.818 9.875 -28.055 1.00 96.69 81 GLU A CA 1
ATOM 670 C C . GLU A 1 81 ? 24.138 9.406 -28.683 1.00 96.69 81 GLU A C 1
ATOM 672 O O . GLU A 1 81 ? 24.140 8.517 -29.533 1.00 96.69 81 GLU A O 1
ATOM 677 N N . ALA A 1 82 ? 25.268 9.973 -28.255 1.00 95.88 82 ALA A N 1
ATOM 678 C CA . ALA A 1 82 ? 26.583 9.592 -28.755 1.00 95.88 82 ALA A CA 1
ATOM 679 C C . ALA A 1 82 ? 26.972 8.163 -28.336 1.00 95.88 82 ALA A C 1
ATOM 681 O O . ALA A 1 82 ? 27.443 7.399 -29.175 1.00 95.88 82 ALA A O 1
ATOM 682 N N . TYR A 1 83 ? 26.716 7.752 -27.091 1.00 97.00 83 TYR A N 1
ATOM 683 C CA . TYR A 1 83 ? 26.965 6.368 -26.668 1.00 97.00 83 TYR A CA 1
ATOM 684 C C . TYR A 1 83 ? 26.059 5.363 -27.394 1.00 97.00 83 TYR A C 1
ATOM 686 O O . TYR A 1 83 ? 26.538 4.315 -27.819 1.00 97.00 83 TYR A O 1
ATOM 694 N N . LYS A 1 84 ? 24.778 5.689 -27.622 1.00 95.94 84 LYS A N 1
ATOM 695 C CA . LYS A 1 84 ? 23.876 4.850 -28.434 1.00 95.94 84 LYS A CA 1
ATOM 696 C C . LYS A 1 84 ? 24.401 4.686 -29.863 1.00 95.94 84 LYS A C 1
ATOM 698 O O . LYS A 1 84 ? 24.516 3.559 -30.335 1.00 95.94 84 LYS A O 1
ATOM 703 N N . LYS A 1 85 ? 24.835 5.777 -30.506 1.00 94.06 85 LYS A N 1
ATOM 704 C CA . LYS A 1 85 ? 25.492 5.718 -31.826 1.00 94.06 85 LYS A CA 1
ATOM 705 C C . LYS A 1 85 ? 26.751 4.855 -31.810 1.00 94.06 85 LYS A C 1
ATOM 707 O O . LYS A 1 85 ? 27.000 4.105 -32.748 1.00 94.06 85 LYS A O 1
ATOM 712 N N . ALA A 1 86 ? 27.549 4.920 -30.745 1.00 92.81 86 ALA A N 1
ATOM 713 C CA . ALA A 1 86 ? 28.728 4.070 -30.620 1.00 92.81 86 ALA A CA 1
ATOM 714 C C . ALA A 1 86 ? 28.370 2.570 -30.632 1.00 92.81 86 ALA A C 1
ATOM 716 O O . ALA A 1 86 ? 29.052 1.788 -31.305 1.00 92.81 86 ALA A O 1
ATOM 717 N N . LEU A 1 87 ? 27.288 2.194 -29.939 1.00 92.06 87 LEU A N 1
ATOM 718 C CA . LEU A 1 87 ? 26.758 0.828 -29.863 1.00 92.06 87 LEU A CA 1
ATOM 719 C C . LEU A 1 87 ? 26.138 0.351 -31.188 1.00 92.06 87 LEU A C 1
ATOM 721 O O . LEU A 1 87 ? 26.340 -0.801 -31.573 1.00 92.06 87 LEU A O 1
ATOM 725 N N . GLU A 1 88 ? 25.456 1.230 -31.931 1.00 92.31 88 GLU A N 1
ATOM 726 C CA . GLU A 1 88 ? 24.893 0.927 -33.263 1.00 92.31 88 GLU A CA 1
ATOM 727 C C . GLU A 1 88 ? 25.960 0.431 -34.250 1.00 92.31 88 GLU A C 1
ATOM 729 O O . GLU A 1 88 ? 25.711 -0.463 -35.061 1.00 92.31 88 GLU A O 1
ATOM 734 N N . HIS A 1 89 ? 27.180 0.958 -34.138 1.00 87.19 89 HIS A N 1
ATOM 735 C CA . HIS A 1 89 ? 28.313 0.569 -34.976 1.00 87.19 89 HIS A CA 1
ATOM 736 C C . HIS A 1 89 ? 29.005 -0.737 -34.551 1.00 87.19 89 HIS A C 1
ATOM 738 O O . HIS A 1 89 ? 30.046 -1.070 -35.115 1.00 87.19 89 HIS A O 1
ATOM 744 N N . ARG A 1 90 ? 28.413 -1.499 -33.616 1.00 82.50 90 ARG A N 1
ATOM 745 C CA . ARG A 1 90 ? 28.876 -2.818 -33.151 1.00 82.50 90 ARG A CA 1
ATOM 746 C C . ARG A 1 90 ? 30.353 -2.798 -32.734 1.00 82.50 90 ARG A C 1
ATOM 748 O O . ARG A 1 90 ? 31.211 -3.289 -33.475 1.00 82.50 90 ARG A O 1
ATOM 755 N N . PRO A 1 91 ? 30.673 -2.216 -31.563 1.00 81.31 91 PRO A N 1
ATOM 756 C CA . PRO A 1 91 ? 32.045 -2.149 -31.079 1.00 81.31 91 PRO A CA 1
ATOM 757 C C . PRO A 1 91 ? 32.677 -3.545 -31.052 1.00 81.31 91 PRO A C 1
ATOM 759 O O . PRO A 1 91 ? 32.146 -4.476 -30.461 1.00 81.31 91 PRO A O 1
ATOM 762 N N . GLN A 1 92 ? 33.842 -3.694 -31.682 1.00 79.19 92 GLN A N 1
ATOM 763 C CA . GLN A 1 92 ? 34.535 -4.988 -31.765 1.00 79.19 92 GLN A CA 1
ATOM 764 C C . GLN A 1 92 ? 35.158 -5.424 -30.426 1.00 79.19 92 GLN A C 1
ATOM 766 O O . GLN A 1 92 ? 35.590 -6.565 -30.291 1.00 79.19 92 GLN A O 1
ATOM 771 N N . ARG A 1 93 ? 35.242 -4.513 -29.445 1.00 85.19 93 ARG A N 1
ATOM 772 C CA . ARG A 1 93 ? 35.806 -4.763 -28.113 1.00 85.19 93 ARG A CA 1
ATOM 773 C C . ARG A 1 93 ? 34.701 -4.678 -27.068 1.00 85.19 93 ARG A C 1
ATOM 775 O O . ARG A 1 93 ? 34.074 -3.629 -26.948 1.00 85.19 93 ARG A O 1
ATOM 782 N N . ALA A 1 94 ? 34.547 -5.733 -26.271 1.00 85.06 94 ALA A N 1
ATOM 783 C CA . ALA A 1 94 ? 33.582 -5.780 -25.171 1.00 85.06 94 ALA A CA 1
ATOM 784 C C . ALA A 1 94 ? 33.794 -4.649 -24.144 1.00 85.06 94 ALA A C 1
ATOM 786 O O . ALA A 1 94 ? 32.837 -4.119 -23.595 1.00 85.06 94 ALA A O 1
ATOM 787 N N . GLU A 1 95 ? 35.042 -4.224 -23.925 1.00 87.94 95 GLU A N 1
ATOM 788 C CA . GLU A 1 95 ? 35.377 -3.084 -23.057 1.00 87.94 95 GLU A CA 1
ATOM 789 C C . GLU A 1 95 ? 34.708 -1.783 -23.522 1.00 87.94 95 GLU A C 1
ATOM 791 O O . GLU A 1 95 ? 34.118 -1.070 -22.718 1.00 87.94 95 GLU A O 1
ATOM 796 N N . LEU A 1 96 ? 34.732 -1.506 -24.832 1.00 88.00 96 LEU A N 1
ATOM 797 C CA . LEU A 1 96 ? 34.106 -0.307 -25.398 1.00 88.00 96 LEU A CA 1
ATOM 798 C C . LEU A 1 96 ? 32.587 -0.348 -25.249 1.00 88.00 96 LEU A C 1
ATOM 800 O O . LEU A 1 96 ? 31.968 0.687 -25.018 1.00 88.00 96 LEU A O 1
ATOM 804 N N . GLU A 1 97 ? 31.993 -1.529 -25.409 1.00 90.00 97 GLU A N 1
ATOM 805 C CA . GLU A 1 97 ? 30.561 -1.731 -25.211 1.00 90.00 97 GLU A CA 1
ATOM 806 C C . GLU A 1 97 ? 30.165 -1.434 -23.760 1.00 90.00 97 GLU A C 1
ATOM 808 O O . GLU A 1 97 ? 29.266 -0.627 -23.524 1.00 90.00 97 GLU A O 1
ATOM 813 N N . THR A 1 98 ? 30.896 -2.003 -22.796 1.00 92.50 98 THR A N 1
ATOM 814 C CA . THR A 1 98 ? 30.709 -1.747 -21.361 1.00 92.50 98 THR A CA 1
ATOM 815 C C . THR A 1 98 ? 30.850 -0.262 -21.035 1.00 92.50 98 THR A C 1
ATOM 817 O O . THR A 1 98 ? 29.971 0.300 -20.390 1.00 92.50 98 THR A O 1
ATOM 820 N N . GLU A 1 99 ? 31.891 0.406 -21.544 1.00 94.19 99 GLU A N 1
ATOM 821 C CA . GLU A 1 99 ? 32.087 1.849 -21.345 1.00 94.19 99 GLU A CA 1
ATOM 822 C C . GLU A 1 99 ? 30.919 2.685 -21.891 1.00 94.19 99 GLU A C 1
ATOM 824 O O . GLU A 1 99 ? 30.557 3.705 -21.302 1.00 94.19 99 GLU A O 1
ATOM 829 N N . CYS A 1 100 ? 30.312 2.272 -23.009 1.00 94.56 100 CYS A N 1
ATOM 830 C CA . CYS A 1 100 ? 29.148 2.960 -23.563 1.00 94.56 100 CYS A CA 1
ATOM 831 C C . CYS A 1 100 ? 27.903 2.751 -22.695 1.00 94.56 100 CYS A C 1
ATOM 833 O O . CYS A 1 100 ? 27.195 3.720 -22.424 1.00 94.56 100 CYS A O 1
ATOM 835 N N . TRP A 1 101 ? 27.640 1.525 -22.230 1.00 95.69 101 TRP A N 1
ATOM 836 C CA . TRP A 1 101 ? 26.523 1.248 -21.320 1.00 95.69 101 TRP A CA 1
ATOM 837 C C . TRP A 1 101 ? 26.682 1.964 -19.974 1.00 95.69 101 TRP A C 1
ATOM 839 O O . TRP A 1 101 ? 25.727 2.576 -19.492 1.00 95.69 101 TRP A O 1
ATOM 849 N N . ASP A 1 102 ? 27.893 1.987 -19.413 1.00 95.56 102 ASP A N 1
ATOM 850 C CA . ASP A 1 102 ? 28.209 2.767 -18.215 1.00 95.56 102 ASP A CA 1
ATOM 851 C C . ASP A 1 102 ? 28.009 4.265 -18.451 1.00 95.56 102 ASP A C 1
ATOM 853 O O . ASP A 1 102 ? 27.380 4.940 -17.637 1.00 95.56 102 ASP A O 1
ATOM 857 N N . GLY A 1 103 ? 28.452 4.777 -19.601 1.00 96.69 103 GLY A N 1
ATOM 858 C CA . GLY A 1 103 ? 28.229 6.162 -19.998 1.00 96.69 103 GLY A CA 1
ATOM 859 C C . GLY A 1 103 ? 26.747 6.524 -20.144 1.00 96.69 103 GLY A C 1
ATOM 860 O O . GLY A 1 103 ? 26.344 7.621 -19.747 1.00 96.69 103 GLY A O 1
ATOM 861 N N . ILE A 1 104 ? 25.918 5.618 -20.674 1.00 97.31 104 ILE A N 1
ATOM 862 C CA . ILE A 1 104 ? 24.457 5.781 -20.760 1.00 97.31 104 ILE A CA 1
ATOM 863 C C . ILE A 1 104 ? 23.844 5.823 -19.358 1.00 97.31 104 ILE A C 1
ATOM 865 O O . ILE A 1 104 ? 23.088 6.749 -19.058 1.00 97.31 104 ILE A O 1
ATOM 869 N N . LYS A 1 105 ? 24.196 4.859 -18.500 1.00 96.94 105 LYS A N 1
ATOM 870 C CA . LYS A 1 105 ? 23.764 4.788 -17.098 1.00 96.94 105 LYS A CA 1
ATOM 871 C C . LYS A 1 105 ? 24.092 6.075 -16.347 1.00 96.94 105 LYS A C 1
ATOM 873 O O . LYS A 1 105 ? 23.187 6.699 -15.796 1.00 96.94 105 LYS A O 1
ATOM 878 N N . ASP A 1 106 ? 25.349 6.505 -16.389 1.00 96.94 106 ASP A N 1
ATOM 879 C CA . ASP A 1 106 ? 25.817 7.706 -15.696 1.00 96.94 106 ASP A CA 1
ATOM 880 C C . ASP A 1 106 ? 25.111 8.966 -16.218 1.00 96.94 106 ASP A C 1
ATOM 882 O O . ASP A 1 106 ? 24.733 9.842 -15.442 1.00 96.94 106 ASP A O 1
ATOM 886 N N . SER A 1 107 ? 24.878 9.056 -17.532 1.00 97.81 107 SER A N 1
ATOM 887 C CA . SER A 1 107 ? 24.202 10.209 -18.141 1.00 97.81 107 SER A CA 1
ATOM 888 C C . SER A 1 107 ? 22.721 10.293 -17.759 1.00 97.81 107 SER A C 1
ATOM 890 O O . SER A 1 107 ? 22.236 11.382 -17.454 1.00 97.81 107 SER A O 1
ATOM 892 N N . TYR A 1 108 ? 21.993 9.170 -17.752 1.00 97.94 108 TYR A N 1
ATOM 893 C CA . TYR A 1 108 ? 20.598 9.154 -17.296 1.00 97.94 108 TYR A CA 1
ATOM 894 C C . TYR A 1 108 ? 20.487 9.458 -15.801 1.00 97.94 108 TYR A C 1
ATOM 896 O O . TYR A 1 108 ? 19.619 10.240 -15.417 1.00 97.94 108 TYR A O 1
ATOM 904 N N . HIS A 1 109 ? 21.382 8.908 -14.975 1.00 95.75 109 HIS A N 1
ATOM 905 C CA . HIS A 1 109 ? 21.406 9.198 -13.543 1.00 95.75 109 HIS A CA 1
ATOM 906 C C . HIS A 1 109 ? 21.720 10.679 -13.267 1.00 95.75 109 HIS A C 1
ATOM 908 O O . HIS A 1 109 ? 21.068 11.312 -12.443 1.00 95.75 109 HIS A O 1
ATOM 914 N N . ALA A 1 110 ? 22.639 11.288 -14.024 1.00 96.50 110 ALA A N 1
ATOM 915 C CA . ALA A 1 110 ? 22.923 12.718 -13.910 1.00 96.50 110 ALA A CA 1
ATOM 916 C C . ALA A 1 110 ? 21.718 13.600 -14.299 1.00 96.50 110 ALA A C 1
ATOM 918 O O . ALA A 1 110 ? 21.416 14.563 -13.598 1.00 96.50 110 ALA A O 1
ATOM 919 N N . LEU A 1 111 ? 20.993 13.254 -15.371 1.00 96.44 111 LEU A N 1
ATOM 920 C CA . LEU A 1 111 ? 19.742 13.937 -15.742 1.00 96.44 111 LEU A CA 1
ATOM 921 C C . LEU A 1 111 ? 18.665 13.785 -14.661 1.00 96.44 111 LEU A C 1
ATOM 923 O O . LEU A 1 111 ? 17.927 14.728 -14.376 1.00 96.44 111 LEU A O 1
ATOM 927 N N . PHE A 1 112 ? 18.568 12.601 -14.060 1.00 96.44 112 PHE A N 1
ATOM 928 C CA . PHE A 1 112 ? 17.669 12.353 -12.941 1.00 96.44 112 PHE A CA 1
ATOM 929 C C . PHE A 1 112 ? 18.007 13.246 -11.741 1.00 96.44 112 PHE A C 1
ATOM 931 O O . PHE A 1 112 ? 17.117 13.919 -11.220 1.00 96.44 112 PHE A O 1
ATOM 938 N N . GLU A 1 113 ? 19.279 13.326 -11.349 1.00 94.25 113 GLU A N 1
ATOM 939 C CA . GLU A 1 113 ? 19.728 14.173 -10.242 1.00 94.25 113 GLU A CA 1
ATOM 940 C C . GLU A 1 113 ? 19.513 15.675 -10.523 1.00 94.25 113 GLU A C 1
ATOM 942 O O . GLU A 1 113 ? 19.145 16.419 -9.614 1.00 94.25 113 GLU A O 1
ATOM 947 N N . GLU A 1 114 ? 19.628 16.138 -11.776 1.00 93.56 114 GLU A N 1
ATOM 948 C CA . GLU A 1 114 ? 19.259 17.514 -12.159 1.00 93.56 114 GLU A CA 1
ATOM 949 C C . GLU A 1 114 ? 17.763 17.797 -11.952 1.00 93.56 114 GLU A C 1
ATOM 951 O O . GLU A 1 114 ? 17.388 18.837 -11.393 1.00 93.56 114 GLU A O 1
ATOM 956 N N . LEU A 1 115 ? 16.898 16.867 -12.369 1.00 92.00 115 LEU A N 1
ATOM 957 C CA . LEU A 1 115 ? 15.451 16.984 -12.173 1.00 92.00 115 LEU A CA 1
ATOM 958 C C . LEU A 1 115 ? 15.085 16.915 -10.693 1.00 92.00 115 LEU A C 1
ATOM 960 O O . LEU A 1 115 ? 14.256 17.699 -10.230 1.00 92.00 115 LEU A O 1
ATOM 964 N N . ARG A 1 116 ? 15.724 16.019 -9.941 1.00 90.69 116 ARG A N 1
ATOM 965 C CA . ARG A 1 116 ? 15.544 15.873 -8.497 1.00 90.69 116 ARG A CA 1
ATOM 966 C C . ARG A 1 116 ? 15.965 17.138 -7.754 1.00 90.69 116 ARG A C 1
ATOM 968 O O . ARG A 1 116 ? 15.175 17.666 -6.976 1.00 90.69 116 ARG A O 1
ATOM 975 N N . GLY A 1 117 ? 17.155 17.669 -8.036 1.00 87.88 117 GLY A N 1
ATOM 976 C CA . GLY A 1 117 ? 17.658 18.911 -7.441 1.00 87.88 117 GLY A CA 1
ATOM 977 C C . GLY A 1 117 ? 16.807 20.136 -7.789 1.00 87.88 117 GLY A C 1
ATOM 978 O O . GLY A 1 117 ? 16.669 21.047 -6.977 1.00 87.88 117 GLY A O 1
ATOM 979 N N . SER A 1 118 ? 16.166 20.126 -8.961 1.00 89.00 118 SER A N 1
ATOM 980 C CA . SER A 1 118 ? 15.206 21.155 -9.387 1.00 89.00 118 SER A CA 1
ATOM 981 C C . SER A 1 118 ? 13.773 20.900 -8.890 1.00 89.00 118 SER A C 1
ATOM 983 O O . SER A 1 118 ? 12.855 21.625 -9.274 1.00 89.00 118 SER A O 1
ATOM 985 N N . ASN A 1 119 ? 13.559 19.862 -8.070 1.00 85.75 119 ASN A N 1
ATOM 986 C CA . ASN A 1 119 ? 12.261 19.408 -7.562 1.00 85.75 119 ASN A CA 1
ATOM 987 C C . ASN A 1 119 ? 11.212 19.097 -8.658 1.00 85.75 119 ASN A C 1
ATOM 989 O O . ASN A 1 119 ? 10.004 19.229 -8.463 1.00 85.75 119 ASN A O 1
ATOM 993 N N . GLN A 1 120 ? 11.661 18.662 -9.836 1.00 87.75 120 GLN A N 1
ATOM 994 C CA . GLN A 1 120 ? 10.826 18.289 -10.984 1.00 87.75 120 GLN A CA 1
ATOM 995 C C . GLN A 1 120 ? 10.583 16.774 -11.040 1.00 87.75 120 GLN A C 1
ATOM 997 O O . GLN A 1 120 ? 10.693 16.137 -12.088 1.00 87.75 120 GLN A O 1
ATOM 1002 N N . LEU A 1 121 ? 10.211 16.180 -9.906 1.00 85.75 121 LEU A N 1
ATOM 1003 C CA . LEU A 1 121 ? 10.074 14.727 -9.748 1.00 85.75 121 LEU A CA 1
ATOM 1004 C C . LEU A 1 121 ? 9.086 14.091 -10.741 1.00 85.75 121 LEU A C 1
ATOM 1006 O O . LEU A 1 121 ? 9.327 13.003 -11.253 1.00 85.75 121 LEU A O 1
ATOM 1010 N N . LYS A 1 122 ? 8.006 14.792 -11.107 1.00 90.50 122 LYS A N 1
ATOM 1011 C CA . LYS A 1 122 ? 7.056 14.297 -12.122 1.00 90.50 122 LYS A CA 1
ATOM 1012 C C . LYS A 1 122 ? 7.689 14.144 -13.508 1.00 90.50 122 LYS A C 1
ATOM 1014 O O . LYS A 1 122 ? 7.334 13.219 -14.232 1.00 90.50 122 LYS A O 1
ATOM 1019 N N . ALA A 1 123 ? 8.623 15.026 -13.872 1.00 89.44 123 ALA A N 1
ATOM 1020 C CA . ALA A 1 123 ? 9.345 14.950 -15.141 1.00 89.44 123 ALA A CA 1
ATOM 1021 C C . ALA A 1 123 ? 10.415 13.843 -15.136 1.00 89.44 123 ALA A C 1
ATOM 1023 O O . ALA A 1 123 ? 10.787 13.350 -16.198 1.00 89.44 123 ALA A O 1
ATOM 1024 N N . ALA A 1 124 ? 10.864 13.401 -13.956 1.00 92.88 124 ALA A N 1
ATOM 1025 C CA . ALA A 1 124 ? 11.802 12.289 -13.828 1.00 92.88 124 ALA A CA 1
ATOM 1026 C C . ALA A 1 124 ? 11.176 10.931 -14.192 1.00 92.88 124 ALA A C 1
ATOM 1028 O O . ALA A 1 124 ? 11.880 10.055 -14.686 1.00 92.88 124 ALA A O 1
ATOM 1029 N N . ILE A 1 125 ? 9.857 10.755 -14.029 1.00 94.56 125 ILE A N 1
ATOM 1030 C CA . ILE A 1 125 ? 9.160 9.504 -14.383 1.00 94.56 125 ILE A CA 1
ATOM 1031 C C . ILE A 1 125 ? 9.355 9.123 -15.861 1.00 94.56 125 ILE A C 1
ATOM 1033 O O . ILE A 1 125 ? 9.837 8.018 -16.119 1.00 94.56 125 ILE A O 1
ATOM 1037 N N . PRO A 1 126 ? 8.983 9.962 -16.853 1.00 95.56 126 PRO A N 1
ATOM 1038 C CA . PRO A 1 126 ? 9.171 9.604 -18.257 1.00 95.56 126 PRO A CA 1
ATOM 1039 C C . PRO A 1 126 ? 10.650 9.423 -18.618 1.00 95.56 126 PRO A C 1
ATOM 1041 O O . PRO A 1 126 ? 10.957 8.531 -19.403 1.00 95.56 126 PRO A O 1
ATOM 1044 N N . LEU A 1 127 ? 11.563 10.189 -18.008 1.00 93.75 127 LEU A N 1
ATOM 1045 C CA . LEU A 1 127 ? 13.006 10.028 -18.205 1.00 93.75 127 LEU A CA 1
ATOM 1046 C C . LEU A 1 127 ? 13.498 8.649 -17.734 1.00 93.75 127 LEU A C 1
ATOM 1048 O O . LEU A 1 127 ? 14.212 7.970 -18.466 1.00 93.75 127 LEU A O 1
ATOM 1052 N N . MET A 1 128 ? 13.109 8.209 -16.535 1.00 97.38 128 MET A N 1
ATOM 1053 C CA . MET A 1 128 ? 13.512 6.896 -16.019 1.00 97.38 128 MET A CA 1
ATOM 1054 C C . MET A 1 128 ? 12.845 5.751 -16.779 1.00 97.38 128 MET A C 1
ATOM 1056 O O . MET A 1 128 ? 13.482 4.733 -17.028 1.00 97.38 128 MET A O 1
ATOM 1060 N N . LYS A 1 129 ? 11.601 5.923 -17.244 1.00 96.94 129 LYS A N 1
ATOM 1061 C CA . LYS A 1 129 ? 10.967 4.952 -18.150 1.00 96.94 129 LYS A CA 1
ATOM 1062 C C . LYS A 1 129 ? 11.698 4.848 -19.491 1.00 96.94 129 LYS A C 1
ATOM 1064 O O . LYS A 1 129 ? 11.845 3.743 -20.005 1.00 96.94 129 LYS A O 1
ATOM 1069 N N . GLU A 1 130 ? 12.184 5.966 -20.035 1.00 96.31 130 GLU A N 1
ATOM 1070 C CA . GLU A 1 130 ? 13.057 5.972 -21.215 1.00 96.31 130 GLU A CA 1
ATOM 1071 C C . GLU A 1 130 ? 14.361 5.209 -20.932 1.00 96.31 130 GLU A C 1
ATOM 1073 O O . GLU A 1 130 ? 14.739 4.341 -21.715 1.00 96.31 130 GLU A O 1
ATOM 1078 N N . ALA A 1 131 ? 15.011 5.472 -19.795 1.00 96.12 131 ALA A N 1
ATOM 1079 C CA . ALA A 1 131 ? 16.242 4.790 -19.394 1.00 96.12 131 ALA A CA 1
ATOM 1080 C C . ALA A 1 131 ? 16.047 3.266 -19.255 1.00 96.12 131 ALA A C 1
ATOM 1082 O O . ALA A 1 131 ? 16.832 2.492 -19.801 1.00 96.12 131 ALA A O 1
ATOM 1083 N N . ILE A 1 132 ? 14.951 2.829 -18.622 1.00 97.00 132 ILE A N 1
ATOM 1084 C CA . ILE A 1 132 ? 14.575 1.408 -18.500 1.00 97.00 132 ILE A CA 1
ATOM 1085 C C . ILE A 1 132 ? 14.321 0.777 -19.873 1.00 97.00 132 ILE A C 1
ATOM 1087 O O . ILE A 1 132 ? 14.672 -0.378 -20.085 1.00 97.00 132 ILE A O 1
ATOM 1091 N N . ALA A 1 133 ? 13.722 1.501 -20.821 1.00 96.62 133 ALA A N 1
ATOM 1092 C CA . ALA A 1 133 ? 13.520 0.979 -22.173 1.00 96.62 133 ALA A CA 1
ATOM 1093 C C . ALA A 1 133 ? 14.846 0.780 -22.932 1.00 96.62 133 ALA A C 1
ATOM 1095 O O . ALA A 1 133 ? 14.928 -0.084 -23.803 1.00 96.62 133 ALA A O 1
ATOM 1096 N N . VAL A 1 134 ? 15.871 1.573 -22.605 1.00 93.50 134 VAL A N 1
ATOM 1097 C CA . VAL A 1 134 ? 17.208 1.502 -23.212 1.00 93.50 134 VAL A CA 1
ATOM 1098 C C . VAL A 1 134 ? 18.035 0.362 -22.627 1.00 93.50 134 VAL A C 1
ATOM 1100 O O . VAL A 1 134 ? 18.628 -0.396 -23.389 1.00 93.50 134 VAL A O 1
ATOM 1103 N N . ASP A 1 135 ? 18.061 0.229 -21.301 1.00 92.06 135 ASP A N 1
ATOM 1104 C CA . ASP A 1 135 ? 18.690 -0.899 -20.613 1.00 92.06 135 ASP A CA 1
ATOM 1105 C C . ASP A 1 135 ? 17.776 -1.413 -19.486 1.00 92.06 135 ASP A C 1
ATOM 1107 O O . ASP A 1 135 ? 17.849 -0.945 -18.344 1.00 92.06 135 ASP A O 1
ATOM 1111 N N . PRO A 1 136 ? 16.915 -2.407 -19.781 1.00 92.69 136 PRO A N 1
ATOM 1112 C CA . PRO A 1 136 ? 15.982 -2.956 -18.800 1.00 92.69 136 PRO A CA 1
ATOM 1113 C C . PRO A 1 136 ? 16.656 -3.684 -17.634 1.00 92.69 136 PRO A C 1
ATOM 1115 O O . PRO A 1 136 ? 16.005 -3.905 -16.610 1.00 92.69 136 PRO A O 1
ATOM 1118 N N . LYS A 1 137 ? 17.922 -4.098 -17.795 1.00 94.12 137 LYS A N 1
ATOM 1119 C CA . LYS A 1 137 ? 18.680 -4.863 -16.795 1.00 94.12 137 LYS A CA 1
ATOM 1120 C C . LYS A 1 137 ? 19.482 -3.965 -15.857 1.00 94.12 137 LYS A C 1
ATOM 1122 O O . LYS A 1 137 ? 20.057 -4.465 -14.890 1.00 94.12 137 LYS A O 1
ATOM 1127 N N . GLN A 1 138 ? 19.498 -2.657 -16.100 1.00 95.25 138 GLN A N 1
ATOM 1128 C CA . GLN A 1 138 ? 20.126 -1.711 -15.197 1.00 95.25 138 GLN A CA 1
ATOM 1129 C C . GLN A 1 138 ? 19.259 -1.487 -13.953 1.00 95.25 138 GLN A C 1
ATOM 1131 O O . GLN A 1 138 ? 18.246 -0.788 -13.997 1.00 95.25 138 GLN A O 1
ATOM 1136 N N . PHE A 1 139 ? 19.688 -2.043 -12.818 1.00 96.12 139 PHE A N 1
ATOM 1137 C CA . PHE A 1 139 ? 18.952 -1.942 -11.554 1.00 96.12 139 PHE A CA 1
ATOM 1138 C C . PHE A 1 139 ? 18.739 -0.485 -11.105 1.00 96.12 139 PHE A C 1
ATOM 1140 O O . PHE A 1 139 ? 17.679 -0.163 -10.569 1.00 96.12 139 PHE A O 1
ATOM 1147 N N . LEU A 1 140 ? 19.715 0.398 -11.363 1.00 96.38 140 LEU A N 1
ATOM 1148 C CA . LEU A 1 140 ? 19.690 1.786 -10.896 1.00 96.38 140 LEU A CA 1
ATOM 1149 C C . LEU A 1 140 ? 18.498 2.569 -11.464 1.00 96.38 140 LEU A C 1
ATOM 1151 O O . LEU A 1 140 ? 17.892 3.348 -10.742 1.00 96.38 140 LEU A O 1
ATOM 1155 N N . PHE A 1 141 ? 18.086 2.315 -12.710 1.00 97.25 141 PHE A N 1
ATOM 1156 C CA . PHE A 1 141 ? 16.946 3.026 -13.301 1.00 97.25 141 PHE A CA 1
ATOM 1157 C C . PHE A 1 141 ? 15.615 2.659 -12.636 1.00 97.25 141 PHE A C 1
ATOM 1159 O O . PHE A 1 141 ? 14.755 3.517 -12.437 1.00 97.25 141 PHE A O 1
ATOM 1166 N N . HIS A 1 142 ? 15.450 1.390 -12.254 1.00 97.12 142 HIS A N 1
ATOM 1167 C CA . HIS A 1 142 ? 14.290 0.944 -11.478 1.00 97.12 142 HIS A CA 1
ATOM 1168 C C . HIS A 1 142 ? 14.336 1.495 -10.047 1.00 97.12 142 HIS A C 1
ATOM 1170 O O . HIS A 1 142 ? 13.296 1.875 -9.505 1.00 97.12 142 HIS A O 1
ATOM 1176 N N . ALA A 1 143 ? 15.531 1.587 -9.453 1.00 97.00 143 ALA A N 1
ATOM 1177 C CA . ALA A 1 143 ? 15.729 2.152 -8.121 1.00 97.00 143 ALA A CA 1
ATOM 1178 C C . ALA A 1 143 ? 15.399 3.655 -8.077 1.00 97.00 143 ALA A C 1
ATOM 1180 O O . ALA A 1 143 ? 14.644 4.087 -7.203 1.00 97.00 143 ALA A O 1
ATOM 1181 N N . ASP A 1 144 ? 15.889 4.426 -9.051 1.00 97.06 144 ASP A N 1
ATOM 1182 C CA . ASP A 1 144 ? 15.626 5.861 -9.195 1.00 97.06 144 ASP A CA 1
ATOM 1183 C C . ASP A 1 144 ? 14.139 6.124 -9.478 1.00 97.06 144 ASP A C 1
ATOM 1185 O O . ASP A 1 144 ? 13.527 6.998 -8.861 1.00 97.06 144 ASP A O 1
ATOM 1189 N N . LEU A 1 145 ? 13.500 5.314 -10.333 1.00 97.31 145 LEU A N 1
ATOM 1190 C CA . LEU A 1 145 ? 12.053 5.391 -10.556 1.00 97.31 145 LEU A CA 1
ATOM 1191 C C . LEU A 1 145 ? 11.261 5.106 -9.270 1.00 97.31 145 LEU A C 1
ATOM 1193 O O . LEU A 1 145 ? 10.312 5.820 -8.943 1.00 97.31 145 LEU A O 1
ATOM 1197 N N . GLY A 1 146 ? 11.669 4.084 -8.519 1.00 97.00 146 GLY A N 1
ATOM 1198 C CA . GLY A 1 146 ? 11.076 3.743 -7.233 1.00 97.00 146 GLY A CA 1
ATOM 1199 C C . GLY A 1 146 ? 11.215 4.853 -6.190 1.00 97.00 146 GLY A C 1
ATOM 1200 O O . GLY A 1 146 ? 10.266 5.147 -5.462 1.00 97.00 146 GLY A O 1
ATOM 1201 N N . TYR A 1 147 ? 12.368 5.523 -6.158 1.00 95.50 147 TYR A N 1
ATOM 1202 C CA . TYR A 1 147 ? 12.582 6.714 -5.340 1.00 95.50 147 TYR A CA 1
ATOM 1203 C C . TYR A 1 147 ? 11.612 7.843 -5.719 1.00 95.50 147 TYR A C 1
ATOM 1205 O O . TYR A 1 147 ? 10.933 8.384 -4.847 1.00 95.50 147 TYR A O 1
ATOM 1213 N N . VAL A 1 148 ? 11.481 8.154 -7.014 1.00 95.62 148 VAL A N 1
ATOM 1214 C CA . VAL A 1 148 ? 10.559 9.196 -7.502 1.00 95.62 148 VAL A CA 1
ATOM 1215 C C . VAL A 1 148 ? 9.124 8.915 -7.069 1.00 95.62 148 VAL A C 1
ATOM 1217 O O . VAL A 1 148 ? 8.435 9.818 -6.594 1.00 95.62 148 VAL A O 1
ATOM 1220 N N . TYR A 1 149 ? 8.672 7.668 -7.197 1.00 95.06 149 TYR A N 1
ATOM 1221 C CA . TYR A 1 149 ? 7.331 7.286 -6.769 1.00 95.06 149 TYR A CA 1
ATOM 1222 C C . TYR A 1 149 ? 7.121 7.464 -5.262 1.00 95.06 149 TYR A C 1
ATOM 1224 O O . TYR A 1 149 ? 6.074 7.965 -4.852 1.00 95.06 149 TYR A O 1
ATOM 1232 N N . ASN A 1 150 ? 8.119 7.148 -4.435 1.00 90.56 150 ASN A N 1
ATOM 1233 C CA . ASN A 1 150 ? 8.040 7.381 -2.993 1.00 90.56 150 ASN A CA 1
ATOM 1234 C C . ASN A 1 150 ? 7.882 8.862 -2.640 1.00 90.56 150 ASN A C 1
ATOM 1236 O O . ASN A 1 150 ? 7.000 9.204 -1.851 1.00 90.56 150 ASN A O 1
ATOM 1240 N N . GLU A 1 151 ? 8.688 9.734 -3.244 1.00 89.06 151 GLU A N 1
ATOM 1241 C CA . GLU A 1 151 ? 8.609 11.185 -3.025 1.00 89.06 151 GLU A CA 1
ATOM 1242 C C . GLU A 1 151 ? 7.258 11.760 -3.487 1.00 89.06 151 GLU A C 1
ATOM 1244 O O . GLU A 1 151 ? 6.705 12.677 -2.877 1.00 89.06 151 GLU A O 1
ATOM 1249 N N . LEU A 1 152 ? 6.670 11.176 -4.536 1.00 89.88 152 LEU A N 1
ATOM 1250 C CA . LEU A 1 152 ? 5.333 11.521 -5.028 1.00 89.88 152 LEU A CA 1
ATOM 1251 C C . LEU A 1 152 ? 4.191 10.849 -4.249 1.00 89.88 152 LEU A C 1
ATOM 1253 O O . LEU A 1 152 ? 3.028 11.020 -4.616 1.00 89.88 152 LEU A O 1
ATOM 1257 N N . LYS A 1 153 ? 4.501 10.125 -3.166 1.00 89.50 153 LYS A N 1
ATOM 1258 C CA . LYS A 1 153 ? 3.547 9.381 -2.323 1.00 89.50 153 LYS A CA 1
ATOM 1259 C C . LYS A 1 153 ? 2.796 8.259 -3.053 1.00 89.50 153 LYS A C 1
ATOM 1261 O O . LYS A 1 153 ? 1.741 7.811 -2.611 1.00 89.50 153 LYS A O 1
ATOM 1266 N N . GLN A 1 154 ? 3.353 7.784 -4.161 1.00 90.56 154 GLN A N 1
ATOM 1267 C CA . GLN A 1 154 ? 2.876 6.649 -4.951 1.00 90.56 154 GLN A CA 1
ATOM 1268 C C . GLN A 1 154 ? 3.557 5.366 -4.457 1.00 90.56 154 GLN A C 1
ATOM 1270 O O . GLN A 1 154 ? 4.439 4.802 -5.101 1.00 90.56 154 GLN A O 1
ATOM 1275 N N . HIS A 1 155 ? 3.227 4.959 -3.231 1.00 88.25 155 HIS A N 1
ATOM 1276 C CA . HIS A 1 155 ? 3.996 3.934 -2.519 1.00 88.25 155 HIS A CA 1
ATOM 1277 C C . HIS A 1 155 ? 3.882 2.531 -3.133 1.00 88.25 155 HIS A C 1
ATOM 1279 O O . HIS A 1 155 ? 4.813 1.742 -2.994 1.00 88.25 155 HIS A O 1
ATOM 1285 N N . ASP A 1 156 ? 2.784 2.207 -3.818 1.00 90.69 156 ASP A N 1
ATOM 1286 C CA . ASP A 1 156 ? 2.623 0.900 -4.467 1.00 90.69 156 ASP A CA 1
ATOM 1287 C C . ASP A 1 156 ? 3.501 0.775 -5.717 1.00 90.69 156 ASP A C 1
ATOM 1289 O O . ASP A 1 156 ? 4.247 -0.195 -5.858 1.00 90.69 156 ASP A O 1
ATOM 1293 N N . GLU A 1 157 ? 3.511 1.802 -6.565 1.00 91.44 157 GLU A N 1
ATOM 1294 C CA . GLU A 1 157 ? 4.387 1.882 -7.735 1.00 91.44 157 GLU A CA 1
ATOM 1295 C C . GLU A 1 157 ? 5.869 1.958 -7.332 1.00 91.44 157 GLU A C 1
ATOM 1297 O O . GLU A 1 157 ? 6.740 1.391 -8.007 1.00 91.44 157 GLU A O 1
ATOM 1302 N N . ALA A 1 158 ? 6.161 2.611 -6.200 1.00 95.44 158 ALA A N 1
ATOM 1303 C CA . ALA A 1 158 ? 7.489 2.607 -5.599 1.00 95.44 158 ALA A CA 1
ATOM 1304 C C . ALA A 1 158 ? 7.914 1.188 -5.206 1.00 95.44 158 ALA A C 1
ATOM 1306 O O . ALA A 1 158 ? 8.988 0.746 -5.608 1.00 95.44 158 ALA A O 1
ATOM 1307 N N . ILE A 1 159 ? 7.069 0.451 -4.473 1.00 95.94 159 ILE A N 1
ATOM 1308 C CA . ILE A 1 159 ? 7.354 -0.933 -4.064 1.00 95.94 159 ILE A CA 1
ATOM 1309 C C . ILE A 1 159 ? 7.606 -1.819 -5.285 1.00 95.94 159 ILE A C 1
ATOM 1311 O O . ILE A 1 159 ? 8.569 -2.583 -5.285 1.00 95.94 159 ILE A O 1
ATOM 1315 N N . GLU A 1 160 ? 6.780 -1.719 -6.327 1.00 95.56 160 GLU A N 1
ATOM 1316 C CA . GLU A 1 160 ? 6.952 -2.509 -7.549 1.00 95.56 160 GLU A CA 1
ATOM 1317 C C . GLU A 1 160 ? 8.303 -2.226 -8.226 1.00 95.56 160 GLU A C 1
ATOM 1319 O O . GLU A 1 160 ? 9.056 -3.153 -8.533 1.00 95.56 160 GLU A O 1
ATOM 1324 N N . SER A 1 161 ? 8.637 -0.947 -8.417 1.00 92.94 161 SER A N 1
ATOM 1325 C CA . SER A 1 161 ? 9.878 -0.531 -9.086 1.00 92.94 161 SER A CA 1
ATOM 1326 C C . SER A 1 161 ? 11.118 -0.911 -8.269 1.00 92.94 161 SER A C 1
ATOM 1328 O O . SER A 1 161 ? 12.078 -1.463 -8.802 1.00 92.94 161 SER A O 1
ATOM 1330 N N . LEU A 1 162 ? 11.082 -0.705 -6.950 1.00 96.44 162 LEU A N 1
ATOM 1331 C CA . LEU A 1 162 ? 12.182 -1.055 -6.048 1.00 96.44 162 LEU A CA 1
ATOM 1332 C C . LEU A 1 162 ? 12.382 -2.571 -5.947 1.00 96.44 162 LEU A C 1
ATOM 1334 O O . LEU A 1 162 ? 13.517 -3.032 -5.868 1.00 96.44 162 LEU A O 1
ATOM 1338 N N . ARG A 1 163 ? 11.308 -3.371 -5.992 1.00 97.44 163 ARG A N 1
ATOM 1339 C CA . ARG A 1 163 ? 11.427 -4.837 -6.039 1.00 97.44 163 ARG A CA 1
ATOM 1340 C C . ARG A 1 163 ? 12.082 -5.306 -7.332 1.00 97.44 163 ARG A C 1
ATOM 1342 O O . ARG A 1 163 ? 12.982 -6.132 -7.253 1.00 97.44 163 ARG A O 1
ATOM 1349 N N . LYS A 1 164 ? 11.715 -4.735 -8.483 1.00 95.81 164 LYS A N 1
ATOM 1350 C CA . LYS A 1 164 ? 12.389 -5.020 -9.764 1.00 95.81 164 LYS A CA 1
ATOM 1351 C C . LYS A 1 164 ? 13.874 -4.662 -9.720 1.00 95.81 164 LYS A C 1
ATOM 1353 O O . LYS A 1 164 ? 14.701 -5.436 -10.186 1.00 95.81 164 LYS A O 1
ATOM 1358 N N . ALA A 1 165 ? 14.233 -3.526 -9.119 1.00 97.50 165 ALA A N 1
ATOM 1359 C CA . ALA A 1 165 ? 15.636 -3.172 -8.909 1.00 97.50 165 ALA A CA 1
ATOM 1360 C C . ALA A 1 165 ? 16.375 -4.235 -8.072 1.00 97.50 165 ALA A C 1
ATOM 1362 O O . ALA A 1 165 ? 17.456 -4.675 -8.459 1.00 97.50 165 ALA A O 1
ATOM 1363 N N . LEU A 1 166 ? 15.768 -4.706 -6.977 1.00 95.56 166 LEU A N 1
ATOM 1364 C CA . LEU A 1 166 ? 16.351 -5.737 -6.109 1.00 95.56 166 LEU A CA 1
ATOM 1365 C C . LEU A 1 166 ? 16.394 -7.137 -6.741 1.00 95.56 166 LEU A C 1
ATOM 1367 O O . LEU A 1 166 ? 17.282 -7.916 -6.413 1.00 95.56 166 LEU A O 1
ATOM 1371 N N . GLU A 1 167 ? 15.482 -7.458 -7.663 1.00 96.81 167 GLU A N 1
ATOM 1372 C CA . GLU A 1 167 ? 15.555 -8.680 -8.480 1.00 96.81 167 GLU A CA 1
ATOM 1373 C C . GLU A 1 167 ? 16.790 -8.684 -9.393 1.00 96.81 167 GLU A C 1
ATOM 1375 O O . GLU A 1 167 ? 17.346 -9.745 -9.679 1.00 96.81 167 GLU A O 1
ATOM 1380 N N . LEU A 1 168 ? 17.234 -7.502 -9.838 1.00 94.94 168 LEU A N 1
ATOM 1381 C CA . LEU A 1 168 ? 18.415 -7.337 -10.684 1.00 94.94 168 LEU A CA 1
ATOM 1382 C C . LEU A 1 168 ? 19.710 -7.287 -9.865 1.00 94.94 168 LEU A C 1
ATOM 1384 O O . LEU A 1 168 ? 20.718 -7.867 -10.275 1.00 94.94 168 LEU A O 1
ATOM 1388 N N . LYS A 1 169 ? 19.707 -6.577 -8.730 1.00 95.69 169 LYS A N 1
ATOM 1389 C CA . LYS A 1 169 ? 20.881 -6.436 -7.863 1.00 95.69 169 LYS A CA 1
ATOM 1390 C C . LYS A 1 169 ? 20.497 -6.045 -6.435 1.00 95.69 169 LYS A C 1
ATOM 1392 O O . LYS A 1 169 ? 19.800 -5.058 -6.219 1.00 95.69 169 LYS A O 1
ATOM 1397 N N . ASP A 1 170 ? 21.067 -6.751 -5.459 1.00 93.56 170 ASP A N 1
ATOM 1398 C CA . ASP A 1 170 ? 21.028 -6.344 -4.050 1.00 93.56 170 ASP A CA 1
ATOM 1399 C C . ASP A 1 170 ? 21.743 -4.989 -3.870 1.00 93.56 170 ASP A C 1
ATOM 1401 O O . ASP A 1 170 ? 22.931 -4.848 -4.176 1.00 93.56 170 ASP A O 1
ATOM 1405 N N . ASP A 1 171 ? 21.023 -3.995 -3.350 1.00 94.25 171 ASP A N 1
ATOM 1406 C CA . ASP A 1 171 ? 21.532 -2.637 -3.164 1.00 94.25 171 ASP A CA 1
ATOM 1407 C C . ASP A 1 171 ? 20.962 -1.985 -1.896 1.00 94.25 171 ASP A C 1
ATOM 1409 O O . ASP A 1 171 ? 19.752 -1.996 -1.652 1.00 94.25 171 ASP A O 1
ATOM 1413 N N . ALA A 1 172 ? 21.844 -1.401 -1.079 1.00 94.25 172 ALA A N 1
ATOM 1414 C CA . ALA A 1 172 ? 21.483 -0.843 0.221 1.00 94.25 172 ALA A CA 1
ATOM 1415 C C . ALA A 1 172 ? 20.485 0.322 0.096 1.00 94.25 172 ALA A C 1
ATOM 1417 O O . ALA A 1 172 ? 19.476 0.344 0.806 1.00 94.25 172 ALA A O 1
ATOM 1418 N N . THR A 1 173 ? 20.714 1.249 -0.842 1.00 94.56 173 THR A N 1
ATOM 1419 C CA . THR A 1 173 ? 19.835 2.404 -1.113 1.00 94.56 173 THR A CA 1
ATOM 1420 C C . THR A 1 173 ? 18.442 1.965 -1.540 1.00 94.56 173 THR A C 1
ATOM 1422 O O . THR A 1 173 ? 17.441 2.495 -1.055 1.00 94.56 173 THR A O 1
ATOM 1425 N N . THR A 1 174 ? 18.368 0.939 -2.379 1.00 95.69 174 THR A N 1
ATOM 1426 C CA . THR A 1 174 ? 17.107 0.367 -2.852 1.00 95.69 174 THR A CA 1
ATOM 1427 C C . THR A 1 174 ? 16.324 -0.287 -1.708 1.00 95.69 174 THR A C 1
ATOM 1429 O O . THR A 1 174 ? 15.129 -0.021 -1.558 1.00 95.69 174 THR A O 1
ATOM 1432 N N . TYR A 1 175 ? 16.982 -1.057 -0.829 1.00 96.69 175 TYR A N 1
ATOM 1433 C CA . TYR A 1 175 ? 16.346 -1.585 0.387 1.00 96.69 175 TYR A CA 1
ATOM 1434 C C . TYR A 1 175 ? 15.881 -0.476 1.340 1.00 96.69 175 TYR A C 1
ATOM 1436 O O . TYR A 1 175 ? 14.786 -0.576 1.891 1.00 96.69 175 TYR A O 1
ATOM 1444 N N . ASN A 1 176 ? 16.660 0.595 1.517 1.00 95.00 176 ASN A N 1
ATOM 1445 C CA . ASN A 1 176 ? 16.250 1.746 2.324 1.00 95.00 176 ASN A CA 1
ATOM 1446 C C . ASN A 1 176 ? 14.977 2.399 1.770 1.00 95.00 176 ASN A C 1
ATOM 1448 O O . ASN A 1 176 ? 14.018 2.619 2.508 1.00 95.00 176 ASN A O 1
ATOM 1452 N N . ASN A 1 177 ? 14.943 2.669 0.465 1.00 95.69 177 ASN A N 1
ATOM 1453 C CA . ASN A 1 177 ? 13.778 3.262 -0.188 1.00 95.69 177 ASN A CA 1
ATOM 1454 C C . ASN A 1 177 ? 12.556 2.339 -0.092 1.00 95.69 177 ASN A C 1
ATOM 1456 O O . ASN A 1 177 ? 11.433 2.810 0.087 1.00 95.69 177 ASN A O 1
ATOM 1460 N N . LEU A 1 178 ? 12.764 1.021 -0.150 1.00 96.62 178 LEU A N 1
ATOM 1461 C CA . LEU A 1 178 ? 11.686 0.051 0.013 1.00 96.62 178 LEU A CA 1
ATOM 1462 C C . LEU A 1 178 ? 11.164 0.044 1.455 1.00 96.62 178 LEU A C 1
ATOM 1464 O O . LEU A 1 178 ? 9.953 0.029 1.668 1.00 96.62 178 LEU A O 1
ATOM 1468 N N . GLY A 1 179 ? 12.062 0.139 2.439 1.00 96.62 179 GLY A N 1
ATOM 1469 C CA . GLY A 1 179 ? 11.710 0.329 3.845 1.00 96.62 179 GLY A CA 1
ATOM 1470 C C . GLY A 1 179 ? 10.843 1.568 4.055 1.00 96.62 179 GLY A C 1
ATOM 1471 O O . GLY A 1 179 ? 9.796 1.481 4.691 1.00 96.62 179 GLY A O 1
ATOM 1472 N N . TRP A 1 180 ? 11.209 2.693 3.438 1.00 95.00 180 TRP A N 1
ATOM 1473 C CA . TRP A 1 180 ? 10.419 3.925 3.475 1.00 95.00 180 TRP A CA 1
ATOM 1474 C C . TRP A 1 180 ? 9.050 3.791 2.806 1.00 95.00 180 TRP A C 1
ATOM 1476 O O . TRP A 1 180 ? 8.061 4.299 3.336 1.00 95.00 180 TRP A O 1
ATOM 1486 N N . ALA A 1 181 ? 8.958 3.069 1.688 1.00 94.75 181 ALA A N 1
ATOM 1487 C CA . ALA A 1 181 ? 7.680 2.806 1.033 1.00 94.75 181 ALA A CA 1
ATOM 1488 C C . ALA A 1 181 ? 6.728 2.030 1.958 1.00 94.75 181 ALA A C 1
ATOM 1490 O O . ALA A 1 181 ? 5.578 2.424 2.147 1.00 94.75 181 ALA A O 1
ATOM 1491 N N . TYR A 1 182 ? 7.220 0.965 2.600 1.00 92.62 182 TYR A N 1
ATOM 1492 C CA . TYR A 1 182 ? 6.435 0.190 3.564 1.00 92.62 182 TYR A CA 1
ATOM 1493 C C . TYR A 1 182 ? 6.107 0.972 4.836 1.00 92.62 182 TYR A C 1
ATOM 1495 O O . TYR A 1 182 ? 4.980 0.883 5.323 1.00 92.62 182 TYR A O 1
ATOM 1503 N N . TYR A 1 183 ? 7.045 1.779 5.336 1.00 93.38 183 TYR A N 1
ATOM 1504 C CA . TYR A 1 183 ? 6.828 2.656 6.483 1.00 93.38 183 TYR A CA 1
ATOM 1505 C C . TYR A 1 183 ? 5.674 3.631 6.227 1.00 93.38 183 TYR A C 1
ATOM 1507 O O . TYR A 1 183 ? 4.769 3.742 7.050 1.00 93.38 183 TYR A O 1
ATOM 1515 N N . ASN A 1 184 ? 5.648 4.275 5.057 1.00 89.75 184 ASN A N 1
ATOM 1516 C CA . ASN A 1 184 ? 4.572 5.198 4.683 1.00 89.75 184 ASN A CA 1
ATOM 1517 C C . ASN A 1 184 ? 3.225 4.487 4.476 1.00 89.75 184 ASN A C 1
ATOM 1519 O O . ASN A 1 184 ? 2.170 5.092 4.645 1.00 89.75 184 ASN A O 1
ATOM 1523 N N . LYS A 1 185 ? 3.248 3.185 4.167 1.00 89.31 185 LYS A N 1
ATOM 1524 C CA . LYS A 1 185 ? 2.063 2.315 4.172 1.00 89.31 185 LYS A CA 1
ATOM 1525 C C . LYS A 1 185 ? 1.708 1.766 5.561 1.00 89.31 185 LYS A C 1
ATOM 1527 O O . LYS A 1 185 ? 0.837 0.903 5.645 1.00 89.31 185 LYS A O 1
ATOM 1532 N N . GLN A 1 186 ? 2.376 2.228 6.621 1.00 89.56 186 GLN A N 1
ATOM 1533 C CA . GLN A 1 186 ? 2.201 1.788 8.013 1.00 89.56 186 GLN A CA 1
ATOM 1534 C C . GLN A 1 186 ? 2.462 0.288 8.227 1.00 89.56 186 GLN A C 1
ATOM 1536 O O . GLN A 1 186 ? 2.008 -0.321 9.193 1.00 89.56 186 GLN A O 1
ATOM 1541 N N . LYS A 1 187 ? 3.218 -0.324 7.313 1.00 88.38 187 LYS A N 1
ATOM 1542 C CA . LYS A 1 187 ? 3.659 -1.718 7.372 1.00 88.38 187 LYS A CA 1
ATOM 1543 C C . LYS A 1 187 ? 5.027 -1.769 8.044 1.00 88.38 187 LYS A C 1
ATOM 1545 O O . LYS A 1 187 ? 6.056 -1.951 7.393 1.00 88.38 187 LYS A O 1
ATOM 1550 N N . TYR A 1 188 ? 5.046 -1.490 9.347 1.00 90.62 188 TYR A N 1
ATOM 1551 C CA . TYR A 1 188 ? 6.288 -1.254 10.090 1.00 90.62 188 TYR A CA 1
ATOM 1552 C C . TYR A 1 188 ? 7.164 -2.509 10.225 1.00 90.62 188 TYR A C 1
ATOM 1554 O O . TYR A 1 188 ? 8.387 -2.387 10.207 1.00 90.62 188 TYR A O 1
ATOM 1562 N N . ASP A 1 189 ? 6.579 -3.711 10.276 1.00 89.38 189 ASP A N 1
ATOM 1563 C CA . ASP A 1 189 ? 7.331 -4.975 10.290 1.00 89.38 189 ASP A CA 1
ATOM 1564 C C . ASP A 1 189 ? 8.061 -5.230 8.958 1.00 89.38 189 ASP A C 1
ATOM 1566 O O . ASP A 1 189 ? 9.234 -5.616 8.925 1.00 89.38 189 ASP A O 1
ATOM 1570 N N . GLU A 1 190 ? 7.397 -4.994 7.823 1.00 88.88 190 GLU A N 1
ATOM 1571 C CA . GLU A 1 190 ? 8.015 -4.982 6.494 1.00 88.88 190 GLU A CA 1
ATOM 1572 C C . GLU A 1 190 ? 9.119 -3.926 6.409 1.00 88.88 190 GLU A C 1
ATOM 1574 O O . GLU A 1 190 ? 10.237 -4.239 5.991 1.00 88.88 190 GLU A O 1
ATOM 1579 N N . ALA A 1 191 ? 8.826 -2.697 6.839 1.00 93.25 191 ALA A N 1
ATOM 1580 C CA . ALA A 1 191 ? 9.776 -1.594 6.816 1.00 93.25 191 ALA A CA 1
ATOM 1581 C C . ALA A 1 191 ? 11.050 -1.939 7.600 1.00 93.25 191 ALA A C 1
ATOM 1583 O O . ALA A 1 191 ? 12.159 -1.818 7.076 1.00 93.25 191 ALA A O 1
ATOM 1584 N N . LEU A 1 192 ? 10.892 -2.469 8.817 1.00 93.38 192 LEU A N 1
ATOM 1585 C CA . LEU A 1 192 ? 11.981 -2.907 9.686 1.00 93.38 192 LEU A CA 1
ATOM 1586 C C . LEU A 1 192 ? 12.871 -3.962 9.013 1.00 93.38 192 LEU A C 1
ATOM 1588 O O . LEU A 1 192 ? 14.098 -3.858 9.080 1.00 93.38 192 LEU A O 1
ATOM 1592 N N . ARG A 1 193 ? 12.287 -4.952 8.322 1.00 93.94 193 ARG A N 1
ATOM 1593 C CA . ARG A 1 193 ? 13.054 -5.968 7.573 1.00 93.94 193 ARG A CA 1
ATOM 1594 C C . ARG A 1 193 ? 13.930 -5.339 6.492 1.00 93.94 193 ARG A C 1
ATOM 1596 O O . ARG A 1 193 ? 15.109 -5.680 6.389 1.00 93.94 193 ARG A O 1
ATOM 1603 N N . HIS A 1 194 ? 13.381 -4.407 5.718 1.00 93.25 194 HIS A N 1
ATOM 1604 C CA . HIS A 1 194 ? 14.116 -3.758 4.635 1.00 93.25 194 HIS A CA 1
ATOM 1605 C C . HIS A 1 194 ? 15.184 -2.784 5.149 1.00 93.25 194 HIS A C 1
ATOM 1607 O O . HIS A 1 194 ? 16.314 -2.829 4.665 1.00 93.25 194 HIS A O 1
ATOM 1613 N N . PHE A 1 195 ? 14.900 -1.998 6.193 1.00 93.12 195 PHE A N 1
ATOM 1614 C CA . PHE A 1 195 ? 15.918 -1.156 6.829 1.00 93.12 195 PHE A CA 1
ATOM 1615 C C . PHE A 1 195 ? 17.059 -1.980 7.436 1.00 93.12 195 PHE A C 1
ATOM 1617 O O . PHE A 1 195 ? 18.225 -1.614 7.296 1.00 93.12 195 PHE A O 1
ATOM 1624 N N . ASN A 1 196 ? 16.759 -3.123 8.062 1.00 91.94 196 ASN A N 1
ATOM 1625 C CA . ASN A 1 196 ? 17.790 -4.027 8.575 1.00 91.94 196 ASN A CA 1
ATOM 1626 C C . ASN A 1 196 ? 18.686 -4.574 7.462 1.00 91.94 196 ASN A C 1
ATOM 1628 O O . ASN A 1 196 ? 19.905 -4.594 7.623 1.00 91.94 196 ASN A O 1
ATOM 1632 N N . LYS A 1 197 ? 18.104 -4.974 6.327 1.00 93.50 197 LYS A N 1
ATOM 1633 C CA . LYS A 1 197 ? 18.869 -5.447 5.169 1.00 93.50 197 LYS A CA 1
ATOM 1634 C C . LYS A 1 197 ? 19.732 -4.335 4.560 1.00 93.50 197 LYS A C 1
ATOM 1636 O O . LYS A 1 197 ? 20.891 -4.592 4.250 1.00 93.50 197 LYS A O 1
ATOM 1641 N N . ALA A 1 198 ? 19.221 -3.105 4.464 1.00 94.69 198 ALA A N 1
ATOM 1642 C CA . ALA A 1 198 ? 20.000 -1.947 4.014 1.00 94.69 198 ALA A CA 1
ATOM 1643 C C . ALA A 1 198 ? 21.225 -1.699 4.912 1.00 94.69 198 ALA A C 1
ATOM 1645 O O . ALA A 1 198 ? 22.346 -1.618 4.419 1.00 94.69 198 ALA A O 1
ATOM 1646 N N . ILE A 1 199 ? 21.028 -1.682 6.236 1.00 92.50 199 ILE A N 1
ATOM 1647 C CA . ILE A 1 199 ? 22.103 -1.501 7.228 1.00 92.50 199 ILE A CA 1
ATOM 1648 C C . ILE A 1 199 ? 23.094 -2.674 7.215 1.00 92.50 199 ILE A C 1
ATOM 1650 O O . ILE A 1 199 ? 24.281 -2.481 7.461 1.00 92.50 199 ILE A O 1
ATOM 1654 N N . GLN A 1 200 ? 22.630 -3.897 6.946 1.00 93.38 200 GLN A N 1
ATOM 1655 C CA . GLN A 1 200 ? 23.507 -5.060 6.812 1.00 93.38 200 GLN A CA 1
ATOM 1656 C C . GLN A 1 200 ? 24.432 -4.934 5.593 1.00 93.38 200 GLN A C 1
ATOM 1658 O O . GLN A 1 200 ? 25.597 -5.317 5.680 1.00 93.38 200 GLN A O 1
ATOM 1663 N N . LEU A 1 201 ? 23.914 -4.428 4.469 1.00 91.69 201 LEU A N 1
ATOM 1664 C CA . LEU A 1 201 ? 24.674 -4.250 3.230 1.00 91.69 201 LEU A CA 1
ATOM 1665 C C . LEU A 1 201 ? 25.640 -3.063 3.308 1.00 91.69 201 LEU A C 1
ATOM 1667 O O . LEU A 1 201 ? 26.780 -3.184 2.868 1.00 91.69 201 LEU A O 1
ATOM 1671 N N . ASP A 1 202 ? 25.209 -1.945 3.896 1.00 90.44 202 ASP A N 1
ATOM 1672 C CA . ASP A 1 202 ? 26.067 -0.795 4.177 1.00 90.44 202 ASP A CA 1
ATOM 1673 C C . ASP A 1 202 ? 25.877 -0.297 5.624 1.00 90.44 202 ASP A C 1
ATOM 1675 O O . ASP A 1 202 ? 25.013 0.538 5.912 1.00 90.44 202 ASP A O 1
ATOM 1679 N N . PRO A 1 203 ? 26.725 -0.753 6.564 1.00 84.75 203 PRO A N 1
ATOM 1680 C CA . PRO A 1 203 ? 26.646 -0.337 7.964 1.00 84.75 203 PRO A CA 1
ATOM 1681 C C . PRO A 1 203 ? 26.942 1.148 8.215 1.00 84.75 203 PRO A C 1
ATOM 1683 O O . PRO A 1 203 ? 26.649 1.642 9.309 1.00 84.75 203 PRO A O 1
ATOM 1686 N N . LYS A 1 204 ? 27.550 1.853 7.247 1.00 80.50 204 LYS A N 1
ATOM 1687 C CA . LYS A 1 204 ? 27.886 3.287 7.333 1.00 80.50 204 LYS A CA 1
ATOM 1688 C C . LYS A 1 204 ? 26.762 4.183 6.800 1.00 80.50 204 LYS A C 1
ATOM 1690 O O . LYS A 1 204 ? 26.845 5.408 6.892 1.00 80.50 204 LYS A O 1
ATOM 1695 N N . MET A 1 205 ? 25.706 3.578 6.266 1.00 75.44 205 MET A N 1
ATOM 1696 C CA . MET A 1 205 ? 24.545 4.240 5.693 1.00 75.44 205 MET A CA 1
ATOM 1697 C C . MET A 1 205 ? 23.637 4.835 6.779 1.00 75.44 205 MET A C 1
ATOM 1699 O O . MET A 1 205 ? 22.618 4.262 7.173 1.00 75.44 205 MET A O 1
ATOM 1703 N N . ASN A 1 206 ? 23.995 6.021 7.271 1.00 74.69 206 ASN A N 1
ATOM 1704 C CA . ASN A 1 206 ? 23.303 6.658 8.397 1.00 74.69 206 ASN A CA 1
ATOM 1705 C C . ASN A 1 206 ? 21.812 6.956 8.142 1.00 74.69 206 ASN A C 1
ATOM 1707 O O . ASN A 1 206 ? 21.043 7.054 9.092 1.00 74.69 206 ASN A O 1
ATOM 1711 N N . TYR A 1 207 ? 21.381 7.059 6.884 1.00 81.06 207 TYR A N 1
ATOM 1712 C CA . TYR A 1 207 ? 20.017 7.444 6.508 1.00 81.06 207 TYR A CA 1
ATOM 1713 C C . TYR A 1 207 ? 18.974 6.311 6.597 1.00 81.06 207 TYR A C 1
ATOM 1715 O O . TYR A 1 207 ? 17.780 6.601 6.559 1.00 81.06 207 TYR A O 1
ATOM 1723 N N . SER A 1 208 ? 19.390 5.056 6.819 1.00 86.94 208 SER A N 1
ATOM 1724 C CA . SER A 1 208 ? 18.467 3.936 7.101 1.00 86.94 208 SER A CA 1
ATOM 1725 C C . SER A 1 208 ? 18.058 3.842 8.577 1.00 86.94 208 SER A C 1
ATOM 1727 O O . SER A 1 208 ? 16.974 3.354 8.902 1.00 86.94 208 SER A O 1
ATOM 1729 N N . PHE A 1 209 ? 18.911 4.316 9.494 1.00 89.62 209 PHE A N 1
ATOM 1730 C CA . PHE A 1 209 ? 18.648 4.257 10.936 1.00 89.62 209 PHE A CA 1
ATOM 1731 C C . PHE A 1 209 ? 17.383 5.016 11.356 1.00 89.62 209 PHE A C 1
ATOM 1733 O O . PHE A 1 209 ? 16.646 4.471 12.173 1.00 89.62 209 PHE A O 1
ATOM 1740 N N . PRO A 1 210 ? 17.068 6.217 10.825 1.00 90.50 210 PRO A N 1
ATOM 1741 C CA . PRO A 1 210 ? 15.859 6.925 11.227 1.00 90.50 210 PRO A CA 1
ATOM 1742 C C . PRO A 1 210 ? 14.574 6.162 10.907 1.00 90.50 210 PRO A C 1
ATOM 1744 O O . PRO A 1 210 ? 13.697 6.054 11.761 1.00 90.50 210 PRO A O 1
ATOM 1747 N N . GLY A 1 211 ? 14.479 5.585 9.705 1.00 91.56 211 GLY A N 1
ATOM 1748 C CA . GLY A 1 211 ? 13.327 4.775 9.310 1.00 91.56 211 GLY A CA 1
ATOM 1749 C C . GLY A 1 211 ? 13.179 3.533 10.189 1.00 91.56 211 GLY A C 1
ATOM 1750 O O . GLY A 1 211 ? 12.071 3.188 10.608 1.00 91.56 211 GLY A O 1
ATOM 1751 N N . ARG A 1 212 ? 14.304 2.908 10.563 1.00 94.56 212 ARG A N 1
ATOM 1752 C CA . ARG A 1 212 ? 14.316 1.788 11.507 1.00 94.56 212 ARG A CA 1
ATOM 1753 C C . ARG A 1 212 ? 13.883 2.192 12.916 1.00 94.56 212 ARG A C 1
ATOM 1755 O O . ARG A 1 212 ? 13.068 1.491 13.512 1.00 94.56 212 ARG A O 1
ATOM 1762 N N . ALA A 1 213 ? 14.395 3.310 13.426 1.00 95.25 213 ALA A N 1
ATOM 1763 C CA . ALA A 1 213 ? 14.074 3.829 14.750 1.00 95.25 213 ALA A CA 1
ATOM 1764 C C . ALA A 1 213 ? 12.569 4.087 14.881 1.00 95.25 213 ALA A C 1
ATOM 1766 O O . ALA A 1 213 ? 11.921 3.561 15.783 1.00 95.25 213 ALA A O 1
ATOM 1767 N N . TRP A 1 214 ? 11.987 4.800 13.913 1.00 95.19 214 TRP A N 1
ATOM 1768 C CA . TRP A 1 214 ? 10.550 5.054 13.890 1.00 95.19 214 TRP A CA 1
ATOM 1769 C C . TRP A 1 214 ? 9.721 3.784 13.693 1.00 95.19 214 TRP A C 1
ATOM 1771 O O . TRP A 1 214 ? 8.705 3.622 14.359 1.00 95.19 214 TRP A O 1
ATOM 1781 N N . SER A 1 215 ? 10.156 2.845 12.850 1.00 94.50 215 SER A N 1
ATOM 1782 C CA . SER A 1 215 ? 9.459 1.556 12.717 1.00 94.50 215 SER A CA 1
ATOM 1783 C C . SER A 1 215 ? 9.443 0.791 14.046 1.00 94.50 215 SER A C 1
ATOM 1785 O O . SER A 1 215 ? 8.395 0.314 14.469 1.00 94.50 215 SER A O 1
ATOM 1787 N N . ASN A 1 216 ? 10.577 0.740 14.755 1.00 93.75 216 ASN A N 1
ATOM 1788 C CA . ASN A 1 216 ? 10.661 0.155 16.094 1.00 93.75 216 ASN A CA 1
ATOM 1789 C C . ASN A 1 216 ? 9.748 0.876 17.092 1.00 93.75 216 ASN A C 1
ATOM 1791 O O . ASN A 1 216 ? 9.060 0.217 17.867 1.00 93.75 216 ASN A O 1
ATOM 1795 N N . TYR A 1 217 ? 9.687 2.208 17.039 1.00 94.81 217 TYR A N 1
ATOM 1796 C CA . TYR A 1 217 ? 8.770 2.992 17.858 1.00 94.81 217 TYR A CA 1
ATOM 1797 C C . TYR A 1 217 ? 7.306 2.578 17.650 1.00 94.81 217 TYR A C 1
ATOM 1799 O O . TYR A 1 217 ? 6.621 2.253 18.620 1.00 94.81 217 TYR A O 1
ATOM 1807 N N . PHE A 1 218 ? 6.835 2.536 16.399 1.00 93.19 218 PHE A N 1
ATOM 1808 C CA . PHE A 1 218 ? 5.446 2.177 16.101 1.00 93.19 218 PHE A CA 1
ATOM 1809 C C . PHE A 1 218 ? 5.116 0.722 16.439 1.00 93.19 218 PHE A C 1
ATOM 1811 O O . PHE A 1 218 ? 3.980 0.426 16.793 1.00 93.19 218 PHE A O 1
ATOM 1818 N N . LEU A 1 219 ? 6.102 -0.176 16.407 1.00 89.75 219 LEU A N 1
ATOM 1819 C CA . LEU A 1 219 ? 5.945 -1.563 16.859 1.00 89.75 219 LEU A CA 1
ATOM 1820 C C . LEU A 1 219 ? 5.958 -1.712 18.395 1.00 89.75 219 LEU A C 1
ATOM 1822 O O . LEU A 1 219 ? 5.625 -2.780 18.909 1.00 89.75 219 LEU A O 1
ATOM 1826 N N . GLY A 1 220 ? 6.299 -0.651 19.136 1.00 91.06 220 GLY A N 1
ATOM 1827 C CA . GLY A 1 220 ? 6.413 -0.648 20.600 1.00 91.06 220 GLY A CA 1
ATOM 1828 C C . GLY A 1 220 ? 7.792 -1.056 21.139 1.00 91.06 220 GLY A C 1
ATOM 1829 O O . GLY A 1 220 ? 7.966 -1.172 22.354 1.00 91.06 220 GLY A O 1
ATOM 1830 N N . ASN A 1 221 ? 8.779 -1.238 20.258 1.00 92.62 221 ASN A N 1
ATOM 1831 C CA . ASN A 1 221 ? 10.172 -1.574 20.570 1.00 92.62 221 ASN A CA 1
ATOM 1832 C C . ASN A 1 221 ? 10.950 -0.296 20.941 1.00 92.62 221 ASN A C 1
ATOM 1834 O O . ASN A 1 221 ? 11.802 0.199 20.194 1.00 92.62 221 ASN A O 1
ATOM 1838 N N . PHE A 1 222 ? 10.586 0.319 22.068 1.00 93.56 222 PHE A N 1
ATOM 1839 C CA . PHE A 1 222 ? 11.081 1.647 22.446 1.00 93.56 222 PHE A CA 1
ATOM 1840 C C . PHE A 1 222 ? 12.580 1.667 22.774 1.00 93.56 222 PHE A C 1
ATOM 1842 O O . PHE A 1 222 ? 13.263 2.646 22.469 1.00 93.56 222 PHE A O 1
ATOM 1849 N N . GLU A 1 223 ? 13.109 0.592 23.351 1.00 92.06 223 GLU A N 1
ATOM 1850 C CA . GLU A 1 223 ? 14.525 0.429 23.668 1.00 92.06 223 GLU A CA 1
ATOM 1851 C C . GLU A 1 223 ? 15.391 0.391 22.391 1.00 92.06 223 GLU A C 1
ATOM 1853 O O . GLU A 1 223 ? 16.409 1.086 22.298 1.00 92.06 223 GLU A O 1
ATOM 1858 N N . GLU A 1 224 ? 14.972 -0.368 21.374 1.00 92.81 224 GLU A N 1
ATOM 1859 C CA . GLU A 1 224 ? 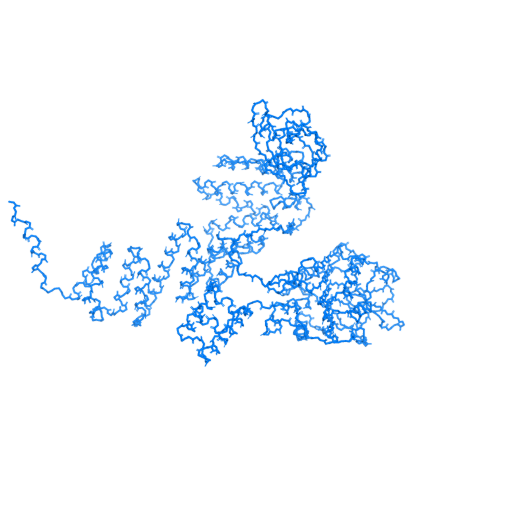15.619 -0.428 20.059 1.00 92.81 224 GLU A CA 1
ATOM 1860 C C . GLU A 1 224 ? 15.524 0.910 19.322 1.00 92.81 224 GLU A C 1
ATOM 1862 O O . GLU A 1 224 ? 16.518 1.375 18.760 1.00 92.81 224 GLU A O 1
ATOM 1867 N N . SER A 1 225 ? 14.354 1.552 19.372 1.00 95.50 225 SER A N 1
ATOM 1868 C CA . SER A 1 225 ? 14.139 2.891 18.816 1.00 95.50 225 SER A CA 1
ATOM 1869 C C . SER A 1 225 ? 15.127 3.909 19.403 1.00 95.50 225 SER A C 1
ATOM 1871 O O . SER A 1 225 ? 15.822 4.612 18.664 1.00 95.50 225 SER A O 1
ATOM 1873 N N . LEU A 1 226 ? 15.275 3.943 20.734 1.00 94.81 226 LEU A N 1
ATOM 1874 C CA . LEU A 1 226 ? 16.234 4.827 21.402 1.00 94.81 226 LEU A CA 1
ATOM 1875 C C . LEU A 1 226 ? 17.681 4.545 21.007 1.00 94.81 226 LEU A C 1
ATOM 1877 O O . LEU A 1 226 ? 18.454 5.490 20.826 1.00 94.81 226 LEU A O 1
ATOM 1881 N N . ARG A 1 227 ? 18.062 3.269 20.878 1.00 93.38 227 ARG A N 1
ATOM 1882 C CA . ARG A 1 227 ? 19.416 2.886 20.458 1.00 93.38 227 ARG A CA 1
ATOM 1883 C C . ARG A 1 227 ? 19.755 3.492 19.097 1.00 93.38 227 ARG A C 1
ATOM 1885 O O . ARG A 1 227 ? 20.835 4.059 18.936 1.00 93.38 227 ARG A O 1
ATOM 1892 N N . ASP A 1 228 ? 18.824 3.418 18.151 1.00 92.06 228 ASP A N 1
ATOM 1893 C CA . ASP A 1 228 ? 19.016 3.975 16.815 1.00 92.06 228 ASP A CA 1
ATOM 1894 C C . ASP A 1 228 ? 19.028 5.509 16.826 1.00 92.06 228 ASP A C 1
ATOM 1896 O O . ASP A 1 228 ? 19.936 6.103 16.245 1.00 92.06 228 ASP A O 1
ATOM 1900 N N . PHE A 1 229 ? 18.110 6.167 17.546 1.00 93.38 229 PHE A N 1
ATOM 1901 C CA . PHE A 1 229 ? 18.131 7.632 17.679 1.00 93.38 229 PHE A CA 1
ATOM 1902 C C . PHE A 1 229 ? 19.414 8.158 18.324 1.00 93.38 229 PHE A C 1
ATOM 1904 O O . PHE A 1 229 ? 19.940 9.178 17.881 1.00 93.38 229 PHE A O 1
ATOM 1911 N N . ASN A 1 230 ? 19.960 7.465 19.325 1.00 91.50 230 ASN A N 1
ATOM 1912 C CA . ASN A 1 230 ? 21.246 7.832 19.918 1.00 91.50 230 ASN A CA 1
ATOM 1913 C C . ASN A 1 230 ? 22.379 7.750 18.894 1.00 91.50 230 ASN A C 1
ATOM 1915 O O . ASN A 1 230 ? 23.117 8.719 18.730 1.00 91.50 230 ASN A O 1
ATOM 1919 N N . LYS A 1 231 ? 22.449 6.650 18.139 1.00 88.81 231 LYS A N 1
ATOM 1920 C CA . LYS A 1 231 ? 23.464 6.464 17.097 1.00 88.81 231 LYS A CA 1
ATOM 1921 C C . LYS A 1 231 ? 23.372 7.518 15.986 1.00 88.81 231 LYS A C 1
ATOM 1923 O O . LYS A 1 231 ? 24.391 8.015 15.512 1.00 88.81 231 LYS A O 1
ATOM 1928 N N . ILE A 1 232 ? 22.157 7.879 15.568 1.00 89.50 232 ILE A N 1
ATOM 1929 C CA . ILE A 1 232 ? 21.946 8.941 14.574 1.00 89.50 232 ILE A CA 1
ATOM 1930 C C . ILE A 1 232 ? 22.483 10.271 15.113 1.00 89.50 232 ILE A C 1
ATOM 1932 O O . ILE A 1 232 ? 23.231 10.957 14.421 1.00 89.50 232 ILE A O 1
ATOM 1936 N N . LEU A 1 233 ? 22.143 10.615 16.358 1.00 89.38 233 LEU A N 1
ATOM 1937 C CA . LEU A 1 233 ? 22.526 11.883 16.982 1.00 89.38 233 LEU A CA 1
ATOM 1938 C C . LEU A 1 233 ? 24.036 12.012 17.245 1.00 89.38 233 LEU A C 1
ATOM 1940 O O . LEU A 1 233 ? 24.536 13.132 17.225 1.00 89.38 233 LEU A O 1
ATOM 1944 N N . GLU A 1 234 ? 24.768 10.910 17.434 1.00 87.69 234 GLU A N 1
ATOM 1945 C CA . GLU A 1 234 ? 26.241 10.913 17.549 1.00 87.69 234 GLU A CA 1
ATOM 1946 C C . GLU A 1 234 ? 26.942 11.411 16.276 1.00 87.69 234 GLU A C 1
ATOM 1948 O O . GLU A 1 234 ? 28.035 11.968 16.342 1.00 87.69 234 GLU A O 1
ATOM 1953 N N . SER A 1 235 ? 26.315 11.213 15.114 1.00 83.44 235 SER A N 1
ATOM 1954 C CA . SER A 1 235 ? 26.878 11.555 13.801 1.00 83.44 235 SER A CA 1
ATOM 1955 C C . SER A 1 235 ? 26.087 12.635 13.056 1.00 83.44 235 SER A C 1
ATOM 1957 O O . SER A 1 235 ? 26.411 12.968 11.912 1.00 83.44 235 SER A O 1
ATOM 1959 N N . ALA A 1 236 ? 25.053 13.194 13.690 1.00 82.56 236 ALA A N 1
ATOM 1960 C CA . ALA A 1 236 ? 24.191 14.200 13.091 1.00 82.56 236 ALA A CA 1
ATOM 1961 C C . ALA A 1 236 ? 24.926 15.537 12.940 1.00 82.56 236 ALA A C 1
ATOM 1963 O O . ALA A 1 236 ? 25.576 16.031 13.863 1.00 82.56 236 ALA A O 1
ATOM 1964 N N . LYS A 1 237 ? 24.792 16.152 11.763 1.00 80.62 237 LYS A N 1
ATOM 1965 C CA . LYS A 1 237 ? 25.375 17.467 11.488 1.00 80.62 237 LYS A CA 1
ATOM 1966 C C . LYS A 1 237 ? 24.523 18.564 12.145 1.00 80.62 237 LYS A C 1
ATOM 1968 O O . LYS A 1 237 ? 23.314 18.570 11.914 1.00 80.62 237 LYS A O 1
ATOM 1973 N N . PRO A 1 238 ? 25.116 19.517 12.891 1.00 79.44 238 PRO A N 1
ATOM 1974 C CA . PRO A 1 238 ? 24.366 20.596 13.544 1.00 79.44 238 PRO A CA 1
ATOM 1975 C C . PRO A 1 238 ? 23.557 21.491 12.591 1.00 79.44 238 PRO A C 1
ATOM 1977 O O . PRO A 1 238 ? 22.545 22.058 12.998 1.00 79.44 238 PRO A O 1
ATOM 1980 N N . ASP A 1 239 ? 23.986 21.601 11.332 1.00 83.25 239 ASP A N 1
ATOM 1981 C CA . ASP A 1 239 ? 23.349 22.471 10.336 1.00 83.25 239 ASP A CA 1
ATOM 1982 C C . ASP A 1 239 ? 22.028 21.903 9.791 1.00 83.25 239 ASP A C 1
ATOM 1984 O O . ASP A 1 239 ? 21.188 22.650 9.290 1.00 83.25 239 ASP A O 1
ATOM 1988 N N . ASP A 1 240 ? 21.801 20.593 9.924 1.00 83.25 240 ASP A N 1
ATOM 1989 C CA . ASP A 1 240 ? 20.583 19.923 9.460 1.00 83.25 240 ASP A CA 1
ATOM 1990 C C . ASP A 1 240 ? 19.486 19.966 10.534 1.00 83.25 240 ASP A C 1
ATOM 1992 O O . ASP A 1 240 ? 19.085 18.959 11.127 1.00 83.25 240 ASP A O 1
ATOM 1996 N N . LYS A 1 241 ? 19.030 21.187 10.828 1.00 86.75 241 LYS A N 1
ATOM 1997 C CA . LYS A 1 241 ? 18.095 21.469 11.927 1.00 86.75 241 LYS A CA 1
ATOM 1998 C C . LYS A 1 241 ? 16.780 20.698 11.807 1.00 86.75 241 LYS A C 1
ATOM 2000 O O . LYS A 1 241 ? 16.258 20.251 12.825 1.00 86.75 241 LYS A O 1
ATOM 2005 N N . THR A 1 242 ? 16.259 20.516 10.592 1.00 85.12 242 THR A N 1
ATOM 2006 C CA . THR A 1 242 ? 14.995 19.801 10.351 1.00 85.12 242 THR A CA 1
ATOM 2007 C C . THR A 1 242 ? 15.106 18.332 10.747 1.00 85.12 242 THR A C 1
ATOM 2009 O O . THR A 1 242 ? 14.297 17.845 11.539 1.00 85.12 242 THR A O 1
ATOM 2012 N N . ASN A 1 243 ? 16.134 17.628 10.264 1.00 86.06 243 ASN A N 1
ATOM 2013 C CA . ASN A 1 243 ? 16.329 16.228 10.630 1.00 86.06 243 ASN A CA 1
ATOM 2014 C C . ASN A 1 243 ? 16.679 16.085 12.110 1.00 86.06 243 ASN A C 1
ATOM 2016 O O . ASN A 1 243 ? 16.162 15.200 12.788 1.00 86.06 243 ASN A O 1
ATOM 2020 N N . LEU A 1 244 ? 17.493 16.998 12.643 1.00 88.62 244 LEU A N 1
ATOM 2021 C CA . LEU A 1 244 ? 17.872 16.988 14.048 1.00 88.62 244 LEU A CA 1
ATOM 2022 C C . LEU A 1 244 ? 16.652 17.157 14.971 1.00 88.62 244 LEU A C 1
ATOM 2024 O O . LEU A 1 244 ? 16.498 16.389 15.922 1.00 88.62 244 LEU A O 1
ATOM 2028 N N . GLN A 1 245 ? 15.750 18.095 14.661 1.00 91.31 245 GLN A N 1
ATOM 2029 C CA . GLN A 1 245 ? 14.466 18.244 15.353 1.00 91.31 245 GLN A CA 1
ATOM 2030 C C . GLN A 1 245 ? 13.665 16.936 15.300 1.00 91.31 245 GLN A C 1
ATOM 2032 O O . GLN A 1 245 ? 13.193 16.458 16.334 1.00 91.31 245 GLN A O 1
ATOM 2037 N N . TRP A 1 246 ? 13.538 16.335 14.117 1.00 89.75 246 TRP A N 1
ATOM 2038 C CA . TRP A 1 246 ? 12.783 15.098 13.924 1.00 89.75 246 TRP A CA 1
ATOM 2039 C C . TRP A 1 246 ? 13.354 13.917 14.732 1.00 89.75 246 TRP A C 1
ATOM 2041 O O . TRP A 1 246 ? 12.591 13.177 15.358 1.00 89.75 246 TRP A O 1
ATOM 2051 N N . TYR A 1 247 ? 14.682 13.789 14.830 1.00 92.25 247 TYR A N 1
ATOM 2052 C CA . TYR A 1 247 ? 15.340 12.775 15.666 1.00 92.25 247 TYR A CA 1
ATOM 2053 C C . TYR A 1 247 ? 15.104 12.998 17.162 1.00 92.25 247 TYR A C 1
ATOM 2055 O O . TYR A 1 247 ? 14.822 12.044 17.889 1.00 92.25 247 TYR A O 1
ATOM 2063 N N . TYR A 1 248 ? 15.180 14.244 17.641 1.00 94.50 248 TYR A N 1
ATOM 2064 C CA . TYR A 1 248 ? 14.894 14.545 19.047 1.00 94.50 248 TYR A CA 1
ATOM 2065 C C . TYR A 1 248 ? 13.435 14.279 19.416 1.00 94.50 248 TYR A C 1
ATOM 2067 O O . TYR A 1 248 ? 13.180 13.781 20.512 1.00 94.50 248 TYR A O 1
ATOM 2075 N N . ARG A 1 249 ? 12.491 14.527 18.501 1.00 94.75 249 ARG A N 1
ATOM 2076 C CA . ARG A 1 249 ? 11.081 14.158 18.691 1.00 94.75 249 ARG A CA 1
ATOM 2077 C C . ARG A 1 249 ? 10.906 12.643 18.793 1.00 94.75 249 ARG A C 1
ATOM 2079 O O . ARG A 1 249 ? 10.300 12.172 19.750 1.00 94.75 249 ARG A O 1
ATOM 2086 N N . GLY A 1 250 ? 11.494 11.866 17.883 1.00 93.25 250 GLY A N 1
ATOM 2087 C CA . GLY A 1 250 ? 11.437 10.398 17.954 1.00 93.25 250 GLY A CA 1
ATOM 2088 C C . GLY A 1 250 ? 12.059 9.833 19.238 1.00 93.25 250 GLY A C 1
ATOM 2089 O O . GLY A 1 250 ? 11.500 8.935 19.879 1.00 93.25 250 GLY A O 1
ATOM 2090 N N . LYS A 1 251 ? 13.169 10.431 19.686 1.00 95.12 251 LYS A N 1
ATOM 2091 C CA . LYS A 1 251 ? 13.799 10.119 20.973 1.00 95.12 251 LYS A CA 1
ATOM 2092 C C . LYS A 1 251 ? 12.874 10.438 22.153 1.00 95.12 251 LYS A C 1
ATOM 2094 O O . LYS A 1 251 ? 12.694 9.580 23.014 1.00 95.12 251 LYS A O 1
ATOM 2099 N N . ALA A 1 252 ? 12.248 11.616 22.173 1.00 95.81 252 ALA A N 1
ATOM 2100 C CA . ALA A 1 252 ? 11.286 12.011 23.205 1.00 95.81 252 ALA A CA 1
ATOM 2101 C C . ALA A 1 252 ? 10.124 11.016 23.322 1.00 95.81 252 ALA A C 1
ATOM 2103 O O . ALA A 1 252 ? 9.832 10.518 24.409 1.00 95.81 252 ALA A O 1
ATOM 2104 N N . TRP A 1 253 ? 9.505 10.674 22.193 1.00 95.56 253 TRP A N 1
ATOM 2105 C CA . TRP A 1 253 ? 8.399 9.722 22.141 1.00 95.56 253 TRP A CA 1
ATOM 2106 C C . TRP A 1 253 ? 8.794 8.327 22.625 1.00 95.56 253 TRP A C 1
ATOM 2108 O O . TRP A 1 253 ? 8.022 7.675 23.328 1.00 95.56 253 TRP A O 1
ATOM 2118 N N . SER A 1 254 ? 10.011 7.884 22.314 1.00 95.06 254 SER A N 1
ATOM 2119 C CA . SER A 1 254 ? 10.517 6.589 22.776 1.00 95.06 254 SER A CA 1
ATOM 2120 C C . SER A 1 254 ? 10.753 6.568 24.295 1.00 95.06 254 SER A C 1
ATOM 2122 O O . SER A 1 254 ? 10.387 5.591 24.944 1.00 95.06 254 SER A O 1
ATOM 2124 N N . TYR A 1 255 ? 11.263 7.656 24.892 1.00 94.38 255 TYR A N 1
ATOM 2125 C CA . TYR A 1 255 ? 11.336 7.793 26.359 1.00 94.38 255 TYR A CA 1
ATOM 2126 C C . TYR A 1 255 ? 9.955 7.790 27.014 1.00 94.38 255 TYR A C 1
ATOM 2128 O O . TYR A 1 255 ? 9.754 7.110 28.021 1.00 94.38 255 TYR A O 1
ATOM 2136 N N . LEU A 1 256 ? 8.979 8.472 26.409 1.00 93.56 256 LEU A N 1
ATOM 2137 C CA . LEU A 1 256 ? 7.603 8.449 26.898 1.00 93.56 256 LEU A CA 1
ATOM 2138 C C . LEU A 1 256 ? 7.020 7.028 26.876 1.00 93.56 256 LEU A C 1
ATOM 2140 O O . LEU A 1 256 ? 6.367 6.615 27.833 1.00 93.56 256 LEU A O 1
ATOM 2144 N N . GLY A 1 257 ? 7.304 6.261 25.818 1.00 90.75 257 GLY A N 1
ATOM 2145 C CA . GLY A 1 257 ? 6.960 4.841 25.715 1.00 90.75 257 GLY A CA 1
ATOM 2146 C C . GLY A 1 257 ? 7.573 3.974 26.820 1.00 90.75 257 GLY A C 1
ATOM 2147 O O . GLY A 1 257 ? 6.979 2.979 27.227 1.00 90.75 257 GLY A O 1
ATOM 2148 N N . LEU A 1 258 ? 8.729 4.362 27.361 1.00 90.62 258 LEU A N 1
ATOM 2149 C CA . LEU A 1 258 ? 9.378 3.701 28.500 1.00 90.62 258 LEU A CA 1
ATOM 2150 C C . LEU A 1 258 ? 8.873 4.182 29.865 1.00 90.62 258 LEU A C 1
ATOM 2152 O O . LEU A 1 258 ? 9.273 3.631 30.886 1.00 90.62 258 LEU A O 1
ATOM 2156 N N . GLY A 1 259 ? 7.984 5.176 29.892 1.00 88.44 259 GLY A N 1
ATOM 2157 C CA . GLY A 1 259 ? 7.461 5.774 31.118 1.00 88.44 259 GLY A CA 1
ATOM 2158 C C . GLY A 1 259 ? 8.305 6.924 31.676 1.00 88.44 259 GLY A C 1
ATOM 2159 O O . GLY A 1 259 ? 7.935 7.480 32.707 1.00 88.44 259 GLY A O 1
ATOM 2160 N N . ASP A 1 260 ? 9.385 7.329 31.000 1.00 91.25 260 ASP A N 1
ATOM 2161 C CA . ASP A 1 260 ? 10.225 8.461 31.405 1.00 91.25 260 ASP A CA 1
ATOM 2162 C C . ASP A 1 260 ? 9.723 9.766 30.766 1.00 91.25 260 ASP A C 1
ATOM 2164 O O . ASP A 1 260 ? 10.201 10.235 29.729 1.00 91.25 260 ASP A O 1
ATOM 2168 N N . ALA A 1 261 ? 8.687 10.335 31.382 1.00 90.12 261 ALA A N 1
ATOM 2169 C CA . ALA A 1 261 ? 8.051 11.552 30.892 1.00 90.12 261 ALA A CA 1
ATOM 2170 C C . ALA A 1 261 ? 8.941 12.799 31.046 1.00 90.12 261 ALA A C 1
ATOM 2172 O O . ALA A 1 261 ? 8.894 13.683 30.191 1.00 90.12 261 ALA A O 1
ATOM 2173 N N . GLU A 1 262 ? 9.745 12.882 32.109 1.00 91.56 262 GLU A N 1
ATOM 2174 C CA . GLU A 1 262 ? 10.610 14.038 32.373 1.00 91.56 262 GLU A CA 1
ATOM 2175 C C . GLU A 1 262 ? 11.644 14.197 31.256 1.00 91.56 262 GLU A C 1
ATOM 2177 O O . GLU A 1 262 ? 11.728 15.253 30.617 1.00 91.56 262 GLU A O 1
ATOM 2182 N N . THR A 1 263 ? 12.350 13.110 30.939 1.00 93.25 263 THR A N 1
ATOM 2183 C CA . THR A 1 263 ? 13.312 13.083 29.839 1.00 93.25 263 THR A CA 1
ATOM 2184 C C . THR A 1 263 ? 12.631 13.335 28.494 1.00 93.25 263 THR A C 1
ATOM 2186 O O . THR A 1 263 ? 13.167 14.066 27.653 1.00 93.25 263 THR A O 1
ATOM 2189 N N . ALA A 1 264 ? 11.426 12.790 28.285 1.00 93.69 264 ALA A N 1
ATOM 2190 C CA . ALA A 1 264 ? 10.664 13.001 27.058 1.00 93.69 264 ALA A CA 1
ATOM 2191 C C . ALA A 1 264 ? 10.358 14.490 26.806 1.00 93.69 264 ALA A C 1
ATOM 2193 O O . ALA A 1 264 ? 10.692 15.013 25.740 1.00 93.69 264 ALA A O 1
ATOM 2194 N N . PHE A 1 265 ? 9.795 15.209 27.784 1.00 93.62 265 PHE A N 1
ATOM 2195 C CA . PHE A 1 265 ? 9.532 16.648 27.639 1.00 93.62 265 PHE A CA 1
ATOM 2196 C C . PHE A 1 265 ? 10.819 17.468 27.506 1.00 93.62 265 PHE A C 1
ATOM 2198 O O . PHE A 1 265 ? 10.848 18.439 26.745 1.00 93.62 265 PHE A O 1
ATOM 2205 N N . GLY A 1 266 ? 11.905 17.054 28.169 1.00 94.31 266 GLY A N 1
ATOM 2206 C CA . GLY A 1 266 ? 13.231 17.642 27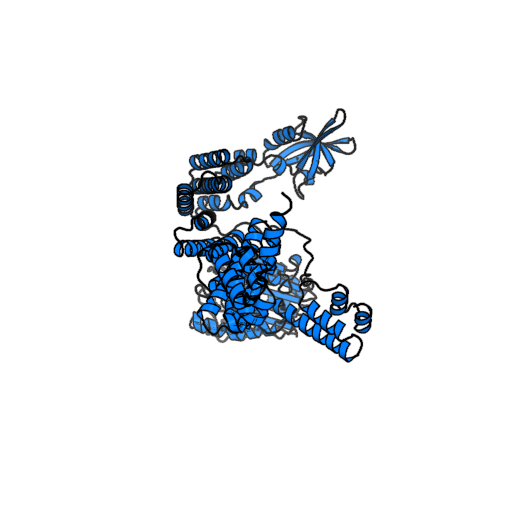.971 1.00 94.31 266 GLY A CA 1
ATOM 2207 C C . GLY A 1 266 ? 13.686 17.585 26.508 1.00 94.31 266 GLY A C 1
ATOM 2208 O O . GLY A 1 266 ? 14.169 18.582 25.964 1.00 94.31 266 GLY A O 1
ATOM 2209 N N . PHE A 1 267 ? 13.468 16.457 25.826 1.00 95.69 267 PHE A N 1
ATOM 2210 C CA . PHE A 1 267 ? 13.798 16.322 24.405 1.00 95.69 267 PHE A CA 1
ATOM 2211 C C . PHE A 1 267 ? 12.841 17.068 23.470 1.00 95.69 267 PHE A C 1
ATOM 2213 O O . PHE A 1 267 ? 13.309 17.597 22.463 1.00 95.69 267 PHE A O 1
ATOM 2220 N N . ILE A 1 268 ? 11.552 17.201 23.800 1.00 94.69 268 ILE A N 1
ATOM 2221 C CA . ILE A 1 268 ? 10.635 18.077 23.044 1.00 94.69 268 ILE A CA 1
ATOM 2222 C C . ILE A 1 268 ? 11.063 19.540 23.143 1.00 94.69 268 ILE A C 1
ATOM 2224 O O . ILE A 1 268 ? 11.100 20.241 22.128 1.00 94.69 268 ILE A O 1
ATOM 2228 N N . LYS A 1 269 ? 11.454 19.996 24.339 1.00 94.25 269 LYS A N 1
ATOM 2229 C CA . LYS A 1 269 ? 12.016 21.337 24.535 1.00 94.25 269 LYS A CA 1
ATOM 2230 C C . LYS A 1 269 ? 13.266 21.533 23.676 1.00 94.25 269 LYS A C 1
ATOM 2232 O O . LYS A 1 269 ? 13.356 22.518 22.951 1.00 94.25 269 LYS A O 1
ATOM 2237 N N . LYS A 1 270 ? 14.180 20.561 23.683 1.00 94.25 270 LYS A N 1
ATOM 2238 C CA . LYS A 1 270 ? 15.387 20.600 22.849 1.00 94.25 270 LYS A CA 1
ATOM 2239 C C . LYS A 1 270 ? 15.069 20.622 21.350 1.00 94.25 270 LYS A C 1
ATOM 2241 O O . LYS A 1 270 ? 15.689 21.373 20.604 1.00 94.25 270 LYS A O 1
ATOM 2246 N N . ALA A 1 271 ? 14.092 19.833 20.901 1.00 93.50 271 ALA A N 1
ATOM 2247 C CA . ALA A 1 271 ? 13.635 19.848 19.513 1.00 93.50 271 ALA A CA 1
ATOM 2248 C C . ALA A 1 271 ? 13.110 21.237 19.113 1.00 93.50 271 ALA A C 1
ATOM 2250 O O . ALA A 1 271 ? 13.415 21.716 18.023 1.00 93.50 271 ALA A O 1
ATOM 2251 N N . LYS A 1 272 ? 12.375 21.902 20.014 1.00 92.25 272 LYS A N 1
ATOM 2252 C CA . LYS A 1 272 ? 11.873 23.265 19.810 1.00 92.25 272 LYS A CA 1
ATOM 2253 C C . LYS A 1 272 ? 13.005 24.291 19.717 1.00 92.25 272 LYS A C 1
ATOM 2255 O O . LYS A 1 272 ? 12.985 25.136 18.835 1.00 92.25 272 LYS A O 1
ATOM 2260 N N . GLU A 1 273 ? 14.014 24.188 20.580 1.00 93.88 273 GLU A N 1
ATOM 2261 C CA . GLU A 1 273 ? 15.188 25.076 20.557 1.00 93.88 273 GLU A CA 1
ATOM 2262 C C . GLU A 1 273 ? 16.002 24.953 19.255 1.00 93.88 273 GLU A C 1
ATOM 2264 O O . GLU A 1 273 ? 16.595 25.929 18.797 1.00 93.88 273 GLU A O 1
ATOM 2269 N N . ILE A 1 274 ? 16.028 23.766 18.637 1.00 91.12 274 ILE A N 1
ATOM 2270 C CA . ILE A 1 274 ? 16.737 23.520 17.369 1.00 91.12 274 ILE A CA 1
ATOM 2271 C C . ILE A 1 274 ? 16.016 24.164 16.188 1.00 91.12 274 ILE A C 1
ATOM 2273 O O . ILE A 1 274 ? 16.650 24.790 15.334 1.00 91.12 274 ILE A O 1
ATOM 2277 N N . LEU A 1 275 ? 14.700 23.985 16.129 1.00 88.50 275 LEU A N 1
ATOM 2278 C CA . LEU A 1 275 ? 13.841 24.538 15.097 1.00 88.50 275 LEU A CA 1
ATOM 2279 C C . LEU A 1 275 ? 12.508 24.888 15.754 1.00 88.50 275 LEU A C 1
ATOM 2281 O O . LEU A 1 275 ? 11.797 23.989 16.194 1.00 88.50 275 LEU A O 1
ATOM 2285 N N . GLU A 1 276 ? 12.195 26.182 15.839 1.00 88.00 276 GLU A N 1
ATOM 2286 C CA . GLU A 1 276 ? 10.984 26.672 16.506 1.00 88.00 276 GLU A CA 1
ATOM 2287 C C . GLU A 1 276 ? 9.732 26.120 15.806 1.00 88.00 276 GLU A C 1
ATOM 2289 O O . GLU A 1 276 ? 9.587 26.219 14.587 1.00 88.00 276 GLU A O 1
ATOM 2294 N N . TYR A 1 277 ? 8.825 25.533 16.587 1.00 85.38 277 TYR A N 1
ATOM 2295 C CA . TYR A 1 277 ? 7.534 25.025 16.125 1.00 85.38 277 TYR A CA 1
ATOM 2296 C C . TYR A 1 277 ? 6.516 25.032 17.267 1.00 85.38 277 TYR A C 1
ATOM 2298 O O . TYR A 1 277 ? 6.875 25.103 18.448 1.00 85.38 277 TYR A O 1
ATOM 2306 N N . ASP A 1 278 ? 5.236 24.944 16.910 1.00 80.00 278 ASP A N 1
ATOM 2307 C CA . ASP A 1 278 ? 4.170 24.801 17.893 1.00 80.00 278 ASP A CA 1
ATOM 2308 C C . ASP A 1 278 ? 4.183 23.392 18.496 1.00 80.00 278 ASP A C 1
ATOM 2310 O O . ASP A 1 278 ? 3.884 22.394 17.840 1.00 80.00 278 ASP A O 1
ATOM 2314 N N . THR A 1 279 ? 4.517 23.322 19.780 1.00 84.00 279 THR A N 1
ATOM 2315 C CA . THR A 1 279 ? 4.563 22.074 20.533 1.00 84.00 279 THR A CA 1
ATOM 2316 C C . THR A 1 279 ? 3.221 21.729 21.173 1.00 84.00 279 THR A C 1
ATOM 2318 O O . THR A 1 279 ? 3.120 20.681 21.808 1.00 84.00 279 THR A O 1
ATOM 2321 N N . SER A 1 280 ? 2.190 22.569 21.041 1.00 77.62 280 SER A N 1
ATOM 2322 C CA . SER A 1 280 ? 0.908 22.386 21.732 1.00 77.62 280 SER A CA 1
ATOM 2323 C C . SER A 1 280 ? 0.251 21.063 21.352 1.00 77.62 280 SER A C 1
ATOM 2325 O O . SER A 1 280 ? -0.134 20.278 22.216 1.00 77.62 280 SER A O 1
ATOM 2327 N N . TYR A 1 281 ? 0.220 20.754 20.055 1.00 77.56 281 TYR A N 1
ATOM 2328 C CA . TYR A 1 281 ? -0.299 19.480 19.566 1.00 77.56 281 TYR A CA 1
ATOM 2329 C C . TYR A 1 281 ? 0.451 18.283 20.175 1.00 77.56 281 TYR A C 1
ATOM 2331 O O . TYR A 1 281 ? -0.173 17.354 20.681 1.00 77.56 281 TYR A O 1
ATOM 2339 N N . GLU A 1 282 ? 1.783 18.317 20.193 1.00 84.94 282 GLU A N 1
ATOM 2340 C CA . GLU A 1 282 ? 2.600 17.212 20.702 1.00 84.94 282 GLU A CA 1
ATOM 2341 C C . GLU A 1 282 ? 2.474 17.052 22.224 1.00 84.94 282 GLU A C 1
ATOM 2343 O O . GLU A 1 282 ? 2.230 15.945 22.696 1.00 84.94 282 GLU A O 1
ATOM 2348 N N . HIS A 1 283 ? 2.503 18.150 22.991 1.00 86.50 283 HIS A N 1
ATOM 2349 C CA . HIS A 1 283 ? 2.249 18.126 24.438 1.00 86.50 283 HIS A CA 1
ATOM 2350 C C . HIS A 1 283 ? 0.876 17.538 24.758 1.00 86.50 283 HIS A C 1
ATOM 2352 O O . HIS A 1 283 ? 0.765 16.712 25.663 1.00 86.50 283 HIS A O 1
ATOM 2358 N N . SER A 1 284 ? -0.160 17.925 24.005 1.00 83.00 284 SER A N 1
ATOM 2359 C CA . SER A 1 284 ? -1.509 17.373 24.152 1.00 83.00 284 SER A CA 1
ATOM 2360 C C . SER A 1 284 ? -1.494 15.847 24.069 1.00 83.00 284 SER A C 1
ATOM 2362 O O . SER A 1 284 ? -1.990 15.166 24.967 1.00 83.00 284 SER A O 1
ATOM 2364 N N . MET A 1 285 ? -0.845 15.314 23.034 1.00 86.62 285 MET A N 1
ATOM 2365 C CA . MET A 1 285 ? -0.740 13.878 22.810 1.00 86.62 285 MET A CA 1
ATOM 2366 C C . MET A 1 285 ? 0.085 13.171 23.894 1.00 86.62 285 MET A C 1
ATOM 2368 O O . MET A 1 285 ? -0.302 12.103 24.369 1.00 86.62 285 MET A O 1
ATOM 2372 N N . MET A 1 286 ? 1.182 13.780 24.348 1.00 90.38 286 MET A N 1
ATOM 2373 C CA . MET A 1 286 ? 2.016 13.215 25.410 1.00 90.38 286 MET A CA 1
ATOM 2374 C C . MET A 1 286 ? 1.283 13.162 26.756 1.00 90.38 286 MET A C 1
ATOM 2376 O O . MET A 1 286 ? 1.275 12.117 27.406 1.00 90.38 286 MET A O 1
ATOM 2380 N N . TYR A 1 287 ? 0.601 14.241 27.159 1.00 85.75 287 TYR A N 1
ATOM 2381 C CA . TYR A 1 287 ? -0.222 14.243 28.374 1.00 85.75 287 TYR A CA 1
ATOM 2382 C C . TYR A 1 287 ? -1.370 13.233 28.287 1.00 85.75 287 TYR A C 1
ATOM 2384 O O . TYR A 1 287 ? -1.670 12.563 29.279 1.00 85.75 287 TYR A O 1
ATOM 2392 N N . TYR A 1 288 ? -1.957 13.055 27.098 1.00 85.25 288 TYR A N 1
ATOM 2393 C CA . TYR A 1 288 ? -2.971 12.027 26.876 1.00 85.25 288 TYR A CA 1
ATOM 2394 C C . TYR A 1 288 ? -2.403 10.626 27.114 1.00 85.25 288 TYR A C 1
ATOM 2396 O O . TYR A 1 288 ? -2.955 9.858 27.901 1.00 85.25 288 TYR A O 1
ATOM 2404 N N . ALA A 1 289 ? -1.251 10.319 26.510 1.00 86.81 289 ALA A N 1
ATOM 2405 C CA . ALA A 1 289 ? -0.551 9.049 26.694 1.00 86.81 289 ALA A CA 1
ATOM 2406 C C . ALA A 1 289 ? -0.152 8.804 28.163 1.00 86.81 289 ALA A C 1
ATOM 2408 O O . ALA A 1 289 ? -0.112 7.663 28.636 1.00 86.81 289 ALA A O 1
ATOM 2409 N N . MET A 1 290 ? 0.107 9.868 28.927 1.00 86.06 290 MET A N 1
ATOM 2410 C CA . MET A 1 290 ? 0.371 9.797 30.366 1.00 86.06 290 MET A CA 1
ATOM 2411 C C . MET A 1 290 ? -0.878 9.489 31.202 1.00 86.06 290 MET A C 1
ATOM 2413 O O . MET A 1 290 ? -0.729 8.950 32.297 1.00 86.06 290 MET A O 1
ATOM 2417 N N . GLY A 1 291 ? -2.077 9.749 30.679 1.00 79.38 291 GLY A N 1
ATOM 2418 C CA . GLY A 1 291 ? -3.349 9.649 31.398 1.00 79.38 291 GLY A CA 1
ATOM 2419 C C . GLY A 1 291 ? -3.817 10.974 32.013 1.00 79.38 291 GLY A C 1
ATOM 2420 O O . GLY A 1 291 ? -4.895 11.020 32.602 1.00 79.38 291 GLY A O 1
ATOM 2421 N N . ASP A 1 292 ? -3.060 12.065 31.844 1.00 78.31 292 ASP A N 1
ATOM 2422 C CA . ASP A 1 292 ? -3.441 13.413 32.283 1.00 78.31 292 ASP A CA 1
ATOM 2423 C C . ASP A 1 292 ? -4.333 14.072 31.221 1.00 78.31 292 ASP A C 1
ATOM 2425 O O . ASP A 1 292 ? -3.940 14.982 30.487 1.00 78.31 292 ASP A O 1
ATOM 2429 N N . LYS A 1 293 ? -5.560 13.553 31.109 1.00 73.06 293 LYS A N 1
ATOM 2430 C CA . LYS A 1 293 ? -6.550 13.991 30.114 1.00 73.06 293 LYS A CA 1
ATOM 2431 C C . LYS A 1 293 ? -6.872 15.482 30.232 1.00 73.06 293 LYS A C 1
ATOM 2433 O O . LYS A 1 293 ? -7.034 16.154 29.219 1.00 73.06 293 LYS A O 1
ATOM 2438 N N . ALA A 1 294 ? -6.898 16.011 31.456 1.00 63.84 294 ALA A N 1
ATOM 2439 C CA . ALA A 1 294 ? -7.165 17.422 31.711 1.00 63.84 294 ALA A CA 1
ATOM 2440 C C . ALA A 1 294 ? -6.086 18.321 31.090 1.00 63.84 294 ALA A C 1
ATOM 2442 O O . ALA A 1 294 ? -6.420 19.246 30.345 1.00 63.84 294 ALA A O 1
ATOM 2443 N N . LYS A 1 295 ? -4.796 18.027 31.318 1.00 70.75 295 LYS A N 1
ATOM 2444 C CA . LYS A 1 295 ? -3.715 18.760 30.641 1.00 70.75 295 LYS A CA 1
ATOM 2445 C C . LYS A 1 295 ? -3.710 18.505 29.140 1.00 70.75 295 LYS A C 1
ATOM 2447 O O . LYS A 1 295 ? -3.552 19.454 28.378 1.00 70.75 295 LYS A O 1
ATOM 2452 N N . ALA A 1 296 ? -3.946 17.271 28.694 1.00 73.69 296 ALA A N 1
ATOM 2453 C CA . ALA A 1 296 ? -4.024 16.951 27.269 1.00 73.69 296 ALA A CA 1
ATOM 2454 C C . ALA A 1 296 ? -5.010 17.869 26.528 1.00 73.69 296 ALA A C 1
ATOM 2456 O O . ALA A 1 296 ? -4.698 18.395 25.456 1.00 73.69 296 ALA A O 1
ATOM 2457 N N . TRP A 1 297 ? -6.174 18.125 27.125 1.00 64.88 297 TRP A N 1
ATOM 2458 C CA . TRP A 1 297 ? -7.194 18.999 26.550 1.00 64.88 297 TRP A CA 1
ATOM 2459 C C . TRP A 1 297 ? -6.811 20.479 26.555 1.00 64.88 297 TRP A C 1
ATOM 2461 O O . TRP A 1 297 ? -7.071 21.156 25.560 1.00 64.88 297 TRP A O 1
ATOM 2471 N N . GLN A 1 298 ? -6.126 20.970 27.595 1.00 63.62 298 GLN A N 1
ATOM 2472 C CA . GLN A 1 298 ? -5.621 22.353 27.630 1.00 63.62 298 GLN A CA 1
ATOM 2473 C C . GLN A 1 298 ? -4.721 22.665 26.424 1.00 63.62 298 GLN A C 1
ATOM 2475 O O . GLN A 1 298 ? -4.787 23.761 25.867 1.00 63.62 298 GLN A O 1
ATOM 2480 N N . TYR A 1 299 ? -3.925 21.685 25.988 1.00 69.69 299 TYR A N 1
ATOM 2481 C CA . TYR A 1 299 ? -2.979 21.828 24.882 1.00 69.69 299 TYR A CA 1
ATOM 2482 C C . TYR A 1 299 ? -3.582 21.600 23.479 1.00 69.69 299 TYR A C 1
ATOM 2484 O O . TYR A 1 299 ? -3.013 22.080 22.503 1.00 69.69 299 TYR A O 1
ATOM 2492 N N . ARG A 1 300 ? -4.733 20.916 23.330 1.00 65.81 300 ARG A N 1
ATOM 2493 C CA . ARG A 1 300 ? -5.350 20.670 21.999 1.00 65.81 300 ARG A CA 1
ATOM 2494 C C . ARG A 1 300 ? -6.082 21.891 21.430 1.00 65.81 300 ARG A C 1
ATOM 2496 O O . ARG A 1 300 ? -6.346 21.944 20.231 1.00 65.81 300 ARG A O 1
ATOM 2503 N N . GLY A 1 301 ? -6.405 22.863 22.281 1.00 57.06 301 GLY A N 1
ATOM 2504 C CA . GLY A 1 301 ? -7.124 24.072 21.898 1.00 57.06 301 GLY A CA 1
ATOM 2505 C C . GLY A 1 301 ? -8.641 23.874 21.860 1.00 57.06 301 GLY A C 1
ATOM 2506 O O . GLY A 1 301 ? -9.170 22.925 21.282 1.00 57.06 301 GLY A O 1
ATOM 2507 N N . GLY A 1 302 ? -9.375 24.808 22.465 1.00 58.91 302 GLY A N 1
ATOM 2508 C CA . GLY A 1 302 ? -10.828 24.694 22.612 1.00 58.91 302 GLY A CA 1
ATOM 2509 C C . GLY A 1 302 ? -11.618 24.737 21.308 1.00 58.91 302 GLY A C 1
ATOM 2510 O O . GLY A 1 302 ? -12.714 24.186 21.249 1.00 58.91 302 GLY A O 1
ATOM 2511 N N . ARG A 1 303 ? -11.064 25.317 20.232 1.00 60.56 303 ARG A N 1
ATOM 2512 C CA . ARG A 1 303 ? -11.748 25.426 18.928 1.00 60.56 303 ARG A CA 1
ATOM 2513 C C . ARG A 1 303 ? -12.136 24.067 18.354 1.00 60.56 303 ARG A C 1
ATOM 2515 O O . ARG A 1 303 ? -13.247 23.917 17.857 1.00 60.56 303 ARG A O 1
ATOM 2522 N N . GLY A 1 304 ? -11.273 23.057 18.500 1.00 61.66 304 GLY A N 1
ATOM 2523 C CA . GLY A 1 304 ? -11.562 21.689 18.060 1.00 61.66 304 GLY A CA 1
ATOM 2524 C C . GLY A 1 304 ? -12.656 21.000 18.882 1.00 61.66 304 GLY A C 1
ATOM 2525 O O . GLY A 1 304 ? -13.361 20.142 18.356 1.00 61.66 304 GLY A O 1
ATOM 2526 N N . MET A 1 305 ? -12.833 21.403 20.145 1.00 69.50 305 MET A N 1
ATOM 2527 C CA . MET A 1 305 ? -13.865 20.871 21.043 1.00 69.50 305 MET A CA 1
ATOM 2528 C C . MET A 1 305 ? -15.216 21.583 20.886 1.00 69.50 305 MET A C 1
ATOM 2530 O O . MET A 1 305 ? -16.253 20.998 21.191 1.00 69.50 305 MET A O 1
ATOM 2534 N N . VAL A 1 306 ? -15.213 22.825 20.394 1.00 78.38 306 VAL A N 1
ATOM 2535 C CA . VAL A 1 306 ? -16.421 23.572 20.006 1.00 78.38 306 VAL A CA 1
ATOM 2536 C C . VAL A 1 306 ? -16.803 23.261 18.550 1.00 78.38 306 VAL A C 1
ATOM 2538 O O . VAL A 1 306 ? -17.977 23.252 18.209 1.00 78.38 306 VAL A O 1
ATOM 2541 N N . GLY A 1 307 ? -15.840 22.934 17.686 1.00 76.06 307 GLY A N 1
ATOM 2542 C CA . GLY A 1 307 ? -16.076 22.636 16.272 1.00 76.06 307 GLY A CA 1
ATOM 2543 C C . GLY A 1 307 ? -16.228 23.882 15.395 1.00 76.06 307 GLY A C 1
ATOM 2544 O O . GLY A 1 307 ? -16.940 23.816 14.395 1.00 76.06 307 GLY A O 1
ATOM 2545 N N . VAL A 1 308 ? -15.575 24.991 15.762 1.00 81.31 308 VAL A N 1
ATOM 2546 C CA . VAL A 1 308 ? -15.613 26.276 15.039 1.00 81.31 308 VAL A CA 1
ATOM 2547 C C . VAL A 1 308 ? -14.243 26.580 14.441 1.00 81.31 308 VAL A C 1
ATOM 2549 O O . VAL A 1 308 ? -13.245 26.596 15.164 1.00 81.31 308 VAL A O 1
ATOM 2552 N N . ASN A 1 309 ? -14.210 26.857 13.138 1.00 79.44 309 ASN A N 1
ATOM 2553 C CA . ASN A 1 309 ? -13.111 27.556 12.484 1.00 79.44 309 ASN A CA 1
ATOM 2554 C C . ASN A 1 309 ? -13.465 29.041 12.357 1.00 79.44 309 ASN A C 1
ATOM 2556 O O . ASN A 1 309 ? -14.608 29.375 12.031 1.00 79.44 309 ASN A O 1
ATOM 2560 N N . SER A 1 310 ? -12.511 29.923 12.634 1.00 86.06 310 SER A N 1
ATOM 2561 C CA . SER A 1 310 ? -12.815 31.325 12.881 1.00 86.06 310 SER A CA 1
ATOM 2562 C C . SER A 1 310 ? -11.697 32.300 12.538 1.00 86.06 310 SER A C 1
ATOM 2564 O O . SER A 1 310 ? -10.522 31.938 12.558 1.00 86.06 310 SER A O 1
ATOM 2566 N N . LYS A 1 311 ? -12.092 33.559 12.311 1.00 89.06 311 LYS A N 1
ATOM 2567 C CA . LYS A 1 311 ? -11.204 34.724 12.203 1.00 89.06 311 LYS A CA 1
ATOM 2568 C C . LYS A 1 311 ? -11.739 35.908 13.008 1.00 89.06 311 LYS A C 1
ATOM 2570 O O . LYS A 1 311 ? -12.932 35.990 13.299 1.00 89.06 311 LYS A O 1
ATOM 2575 N N . SER A 1 312 ? -10.869 36.860 13.332 1.00 92.25 312 SER A N 1
ATOM 2576 C CA . SER A 1 312 ? -11.270 38.083 14.035 1.00 92.25 312 SER A CA 1
ATOM 2577 C C . SER A 1 312 ? -12.238 38.904 13.183 1.00 92.25 312 SER A C 1
ATOM 2579 O O . SER A 1 312 ? -12.018 39.078 11.985 1.00 92.25 312 SER A O 1
ATOM 2581 N N . TYR A 1 313 ? -13.274 39.452 13.813 1.00 90.50 313 TYR A N 1
ATOM 2582 C CA . TYR A 1 313 ? -14.267 40.304 13.171 1.00 90.50 313 TYR A CA 1
ATOM 2583 C C . TYR A 1 313 ? -14.371 41.649 13.888 1.00 90.50 313 TYR A C 1
ATOM 2585 O O . TYR A 1 313 ? -14.507 41.717 15.110 1.00 90.50 313 TYR A O 1
ATOM 2593 N N . SER A 1 314 ? -14.346 42.731 13.113 1.00 87.44 314 SER A N 1
ATOM 2594 C CA . SER A 1 314 ? -14.584 44.083 13.610 1.00 87.44 314 SER A CA 1
ATOM 2595 C C . SER A 1 314 ? -15.286 44.911 12.541 1.00 87.44 314 SER A C 1
ATOM 2597 O O . SER A 1 314 ? -14.781 45.055 11.425 1.00 87.44 314 SER A O 1
ATOM 2599 N N . LYS A 1 315 ? -16.465 45.448 12.867 1.00 85.19 315 LYS A N 1
ATOM 2600 C CA . LYS A 1 315 ? -17.212 46.360 11.991 1.00 85.19 315 LYS A CA 1
ATOM 2601 C C . LYS A 1 315 ? -18.011 47.355 12.831 1.00 85.19 315 LYS A C 1
ATOM 2603 O O . LYS A 1 315 ? -18.978 46.989 13.498 1.00 85.19 315 LYS A O 1
ATOM 2608 N N . GLY A 1 316 ? -17.626 48.630 12.772 1.00 83.31 316 GLY A N 1
ATOM 2609 C CA . GLY A 1 316 ? -18.231 49.680 13.595 1.00 83.31 316 GLY A CA 1
ATOM 2610 C C . GLY A 1 316 ? -17.932 49.465 15.081 1.00 83.31 316 GLY A C 1
ATOM 2611 O O . GLY A 1 316 ? -16.770 49.384 15.461 1.00 83.31 316 GLY A O 1
ATOM 2612 N N . VAL A 1 317 ? -18.977 49.364 15.908 1.00 80.50 317 VAL A N 1
ATOM 2613 C CA . VAL A 1 317 ? -18.873 49.098 17.360 1.00 80.50 317 VAL A CA 1
ATOM 2614 C C . VAL A 1 317 ? -18.906 47.607 17.722 1.00 80.50 317 VAL A C 1
ATOM 2616 O O . VAL A 1 317 ? -18.739 47.263 18.888 1.00 80.50 317 VAL A O 1
ATOM 2619 N N . ILE A 1 318 ? -19.137 46.719 16.749 1.00 83.25 318 ILE A N 1
ATOM 2620 C CA . ILE A 1 318 ? -19.246 45.275 16.981 1.00 83.25 318 ILE A CA 1
ATOM 2621 C C . ILE A 1 318 ? -17.870 44.639 16.789 1.00 83.25 318 ILE A C 1
ATOM 2623 O O . ILE A 1 318 ? -17.339 44.621 15.675 1.00 83.25 318 ILE A O 1
ATOM 2627 N N . THR A 1 319 ? -17.324 44.093 17.875 1.00 88.31 319 THR A N 1
ATOM 2628 C CA . THR A 1 319 ? -16.106 43.274 17.892 1.00 88.31 319 THR A CA 1
ATOM 2629 C C . THR A 1 319 ? -16.447 41.843 18.280 1.00 88.31 319 THR A C 1
ATOM 2631 O O . THR A 1 319 ? -17.288 41.625 19.152 1.00 88.31 319 THR A O 1
ATOM 2634 N N . GLY A 1 320 ? -15.800 40.877 17.642 1.00 90.69 320 GLY A N 1
ATOM 2635 C CA . GLY A 1 320 ? -16.034 39.468 17.908 1.00 90.69 320 GLY A CA 1
ATOM 2636 C C . GLY A 1 320 ? -15.263 38.586 16.945 1.00 90.69 320 GLY A C 1
ATOM 2637 O O . GLY A 1 320 ? -14.172 38.930 16.484 1.00 90.69 320 GLY A O 1
ATOM 2638 N N . VAL A 1 321 ? -15.839 37.433 16.635 1.00 92.06 321 VAL A N 1
ATOM 2639 C CA . VAL A 1 321 ? -15.190 36.408 15.822 1.00 92.06 321 VAL A CA 1
ATOM 2640 C C . VAL A 1 321 ? -16.153 35.877 14.768 1.00 92.06 321 VAL A C 1
ATOM 2642 O O . VAL A 1 321 ? -17.231 35.404 15.101 1.00 92.06 321 VAL A O 1
ATOM 2645 N N . GLU A 1 322 ? -15.775 35.955 13.495 1.00 93.19 322 GLU A N 1
ATOM 2646 C CA . GLU A 1 322 ? -16.564 35.420 12.383 1.00 93.19 322 GLU A CA 1
ATOM 2647 C C . GLU A 1 322 ? -16.295 33.923 12.221 1.00 93.19 322 GLU A C 1
ATOM 2649 O O . GLU A 1 322 ? -15.142 33.482 12.182 1.00 93.19 322 GLU A O 1
ATOM 2654 N N . VAL A 1 323 ? -17.367 33.142 12.103 1.00 91.81 323 VAL A N 1
ATOM 2655 C CA . VAL A 1 323 ? -17.313 31.705 11.834 1.00 91.81 323 VAL A CA 1
ATOM 2656 C C . VAL A 1 323 ? -17.042 31.483 10.348 1.00 91.81 323 VAL A C 1
ATOM 2658 O O . VAL A 1 323 ? -17.920 31.657 9.505 1.00 91.81 323 VAL A O 1
ATOM 2661 N N . GLU A 1 324 ? -15.829 31.050 10.015 1.00 87.94 324 GLU A N 1
ATOM 2662 C CA . GLU A 1 324 ? -15.446 30.713 8.636 1.00 87.94 324 GLU A CA 1
ATOM 2663 C C . GLU A 1 324 ? -15.938 29.327 8.218 1.00 87.94 324 GLU A C 1
ATOM 2665 O O . GLU A 1 324 ? -16.110 29.051 7.033 1.00 87.94 324 GLU A O 1
ATOM 2670 N N . GLY A 1 325 ? -16.184 28.453 9.191 1.00 79.38 325 GLY A N 1
ATOM 2671 C CA . GLY A 1 325 ? -16.741 27.131 8.960 1.00 79.38 325 GLY A CA 1
ATOM 2672 C C . GLY A 1 325 ? -16.977 26.381 10.261 1.00 79.38 325 GLY A C 1
ATOM 2673 O O . GLY A 1 325 ? -16.344 26.649 11.283 1.00 79.38 325 GLY A O 1
ATOM 2674 N N . VAL A 1 326 ? -17.884 25.411 10.216 1.00 79.88 326 VAL A N 1
ATOM 2675 C CA . VAL A 1 326 ? -18.154 24.502 11.333 1.00 79.88 326 VAL A CA 1
ATOM 2676 C C . VAL A 1 326 ? -17.765 23.079 10.957 1.00 79.88 326 VAL A C 1
ATOM 2678 O O . VAL A 1 326 ? -17.836 22.673 9.797 1.00 79.88 326 VAL A O 1
ATOM 2681 N N . THR A 1 327 ? -17.313 22.308 11.942 1.00 66.19 327 THR A N 1
ATOM 2682 C CA . THR A 1 327 ? -17.027 20.884 11.735 1.00 66.19 327 THR A CA 1
ATOM 2683 C C . THR A 1 327 ? -18.343 20.137 11.531 1.00 66.19 327 THR A C 1
ATOM 2685 O O . THR A 1 327 ? -19.185 20.154 12.426 1.00 66.19 327 THR A O 1
ATOM 2688 N N . LYS A 1 328 ? -18.500 19.446 10.396 1.00 63.50 328 LYS A N 1
ATOM 2689 C CA . LYS A 1 328 ? -19.693 18.640 10.095 1.00 63.50 328 LYS A CA 1
ATOM 2690 C C . LYS A 1 328 ? -19.914 17.541 11.147 1.00 63.50 328 LYS A C 1
ATOM 2692 O O . LYS A 1 328 ? -18.983 16.806 11.478 1.00 63.50 328 LYS A O 1
ATOM 2697 N N . GLY A 1 329 ? -21.131 17.435 11.673 1.00 57.53 329 GLY A N 1
ATOM 2698 C CA . GLY A 1 329 ? -21.531 16.611 12.817 1.00 57.53 329 GLY A CA 1
ATOM 2699 C C . GLY A 1 329 ? -20.955 17.074 14.162 1.00 57.53 329 GLY A C 1
ATOM 2700 O O . GLY A 1 329 ? -21.074 16.359 15.158 1.00 57.53 329 GLY A O 1
ATOM 2701 N N . GLY A 1 330 ? -20.276 18.224 14.195 1.00 65.81 330 GLY A N 1
ATOM 2702 C CA . GLY A 1 330 ? -19.556 18.741 15.353 1.00 65.81 330 GLY A CA 1
ATOM 2703 C C . GLY A 1 330 ? -20.429 19.568 16.303 1.00 65.81 330 GLY A C 1
ATOM 2704 O O . GLY A 1 330 ? -21.552 19.936 15.959 1.00 65.81 330 GLY A O 1
ATOM 2705 N N . PRO A 1 331 ? -19.923 19.899 17.505 1.00 80.31 331 PRO A N 1
ATOM 2706 C CA . PRO A 1 331 ? -20.714 20.567 18.541 1.00 80.31 331 PRO A CA 1
ATOM 2707 C C . PRO A 1 331 ? -21.360 21.888 18.118 1.00 80.31 331 PRO A C 1
ATOM 2709 O O . PRO A 1 331 ? -22.527 22.108 18.425 1.00 80.31 331 PRO A O 1
ATOM 2712 N N . ALA A 1 332 ? -20.639 22.740 17.389 1.00 84.94 332 ALA A N 1
ATOM 2713 C CA . ALA A 1 332 ? -21.156 24.006 16.880 1.00 84.94 332 ALA A CA 1
ATOM 2714 C C . ALA A 1 332 ? -22.260 23.822 15.830 1.00 84.94 332 ALA A C 1
ATOM 2716 O O . ALA A 1 332 ? -23.297 24.470 15.942 1.00 84.94 332 ALA A O 1
ATOM 2717 N N . GLU A 1 333 ? -22.086 22.907 14.868 1.00 83.06 333 GLU A N 1
ATOM 2718 C CA . GLU A 1 333 ? -23.117 22.617 13.859 1.00 83.06 333 GLU A CA 1
ATOM 2719 C C . GLU A 1 333 ? -24.375 22.027 14.517 1.00 83.06 333 GLU A C 1
ATOM 2721 O O . GLU A 1 333 ? -25.484 22.488 14.255 1.00 83.06 333 GLU A O 1
ATOM 2726 N N . ASN A 1 334 ? -24.208 21.086 15.454 1.00 82.81 334 ASN A N 1
ATOM 2727 C CA . ASN A 1 334 ? -25.315 20.490 16.214 1.00 82.81 334 ASN A CA 1
ATOM 2728 C C . ASN A 1 334 ? -26.056 21.514 17.087 1.00 82.81 334 ASN A C 1
ATOM 2730 O O . ASN A 1 334 ? -27.242 21.352 17.364 1.00 82.81 334 ASN A O 1
ATOM 2734 N N . ALA A 1 335 ? -25.360 22.562 17.529 1.00 86.56 335 ALA A N 1
ATOM 2735 C CA . ALA A 1 335 ? -25.948 23.672 18.265 1.00 86.56 335 ALA A CA 1
ATOM 2736 C C . ALA A 1 335 ? -26.559 24.749 17.343 1.00 86.56 335 ALA A C 1
ATOM 2738 O O . ALA A 1 335 ? -27.161 25.703 17.830 1.00 86.56 335 ALA A O 1
ATOM 2739 N N . GLY A 1 336 ? -26.443 24.599 16.019 1.00 88.06 336 GLY A N 1
ATOM 2740 C CA . GLY A 1 336 ? -27.030 25.501 15.029 1.00 88.06 336 GLY A CA 1
ATOM 2741 C C . GLY A 1 336 ? -26.173 26.717 14.668 1.00 88.06 336 GLY A C 1
ATOM 2742 O O . GLY A 1 336 ? -26.690 27.649 14.043 1.00 88.06 336 GLY A O 1
ATOM 2743 N N . VAL A 1 337 ? -24.888 26.723 15.036 1.00 90.81 337 VAL A N 1
ATOM 2744 C CA . VAL A 1 337 ? -23.907 27.714 14.565 1.00 90.81 337 VAL A CA 1
ATOM 2745 C C . VAL A 1 337 ? -23.581 27.430 13.100 1.00 90.81 337 VAL A C 1
ATOM 2747 O O . VAL A 1 337 ? -23.398 26.277 12.707 1.00 90.81 337 VAL A O 1
ATOM 2750 N N . MET A 1 338 ? -23.515 28.477 12.286 1.00 91.56 338 MET A N 1
ATOM 2751 C CA . MET A 1 338 ? -23.336 28.394 10.837 1.00 91.56 338 MET A CA 1
ATOM 2752 C C . MET A 1 338 ? -22.178 29.277 10.375 1.00 91.56 338 MET A C 1
ATOM 2754 O O . MET A 1 338 ? -21.764 30.210 11.062 1.00 91.56 338 MET A O 1
ATOM 2758 N N . GLN A 1 339 ? -21.658 28.983 9.183 1.00 92.69 339 GLN A N 1
ATOM 2759 C CA . GLN A 1 339 ? -20.706 29.865 8.514 1.00 92.69 339 GLN A CA 1
ATOM 2760 C C . GLN A 1 339 ? -21.323 31.260 8.318 1.00 92.69 339 GLN A C 1
ATOM 2762 O O . GLN A 1 339 ? -22.464 31.375 7.874 1.00 92.69 339 GLN A O 1
ATOM 2767 N N . GLY A 1 340 ? -20.559 32.302 8.643 1.00 89.06 340 GLY A N 1
ATOM 2768 C CA . GLY A 1 340 ? -20.990 33.701 8.601 1.00 89.06 340 GLY A CA 1
ATOM 2769 C C . GLY A 1 340 ? -21.588 34.235 9.908 1.00 89.06 340 GLY A C 1
ATOM 2770 O O . GLY A 1 340 ? -21.836 35.436 10.001 1.00 89.06 340 GLY A O 1
ATOM 2771 N N . ASP A 1 341 ? -21.790 33.393 10.928 1.00 94.19 341 ASP A N 1
ATOM 2772 C CA . ASP A 1 341 ? -22.163 33.870 12.265 1.00 94.19 341 ASP A CA 1
ATOM 2773 C C . ASP A 1 341 ? -21.031 34.685 12.898 1.00 94.19 341 ASP A C 1
ATOM 2775 O O . ASP A 1 341 ? -19.859 34.325 12.778 1.00 94.19 341 ASP A O 1
ATOM 2779 N N . ILE A 1 342 ? -21.380 35.742 13.638 1.00 94.38 342 ILE A N 1
ATOM 2780 C CA . ILE A 1 342 ? -20.416 36.486 14.459 1.00 94.38 342 ILE A CA 1
ATOM 2781 C C . ILE A 1 342 ? -20.590 36.097 15.927 1.00 94.38 342 ILE A C 1
ATOM 2783 O O . ILE A 1 342 ? -21.612 36.391 16.540 1.00 94.38 342 ILE A O 1
ATOM 2787 N N . LEU A 1 343 ? -19.586 35.451 16.507 1.00 93.06 343 LEU A N 1
ATOM 2788 C CA . LEU A 1 343 ? -19.512 35.114 17.925 1.00 93.06 343 LEU A CA 1
ATOM 2789 C C . LEU A 1 343 ? -19.120 36.351 18.737 1.00 93.06 343 LEU A C 1
ATOM 2791 O O . LEU A 1 343 ? -18.054 36.931 18.528 1.00 93.06 343 LEU A O 1
ATOM 2795 N N . LEU A 1 344 ? -19.980 36.730 19.681 1.00 93.75 344 LEU A N 1
ATOM 2796 C CA . LEU A 1 344 ? -19.832 37.918 20.522 1.00 93.75 344 LEU A CA 1
ATOM 2797 C C . LEU A 1 344 ? -19.358 37.587 21.940 1.00 93.75 344 LEU A C 1
ATOM 2799 O O . LEU A 1 344 ? -18.627 38.372 22.539 1.00 93.75 344 LEU A O 1
ATOM 2803 N N . SER A 1 345 ? -19.770 36.448 22.504 1.00 92.94 345 SER A N 1
ATOM 2804 C CA . SER A 1 345 ? -19.377 36.042 23.859 1.00 92.94 345 SER A CA 1
ATOM 2805 C C . SER A 1 345 ? -19.336 34.524 24.046 1.00 92.94 345 SER A C 1
ATOM 2807 O O . SER A 1 345 ? -20.032 33.784 23.349 1.00 92.94 345 SER A O 1
ATOM 2809 N N . VAL A 1 346 ? -18.539 34.064 25.015 1.00 91.31 346 VAL A N 1
ATOM 2810 C CA . VAL A 1 346 ? -18.556 32.687 25.545 1.00 91.31 346 VAL A CA 1
ATOM 2811 C C . VAL A 1 346 ? -18.822 32.759 27.046 1.00 91.31 346 VAL A C 1
ATOM 2813 O O . VAL A 1 346 ? -18.142 33.490 27.756 1.00 91.31 346 VAL A O 1
ATOM 2816 N N . ASN A 1 347 ? -19.814 32.016 27.536 1.00 90.06 347 ASN A N 1
ATOM 2817 C CA . ASN A 1 347 ? -20.285 32.015 28.925 1.00 90.06 347 ASN A CA 1
ATOM 2818 C C . ASN A 1 347 ? -20.513 33.431 29.487 1.00 90.06 347 ASN A C 1
ATOM 2820 O O . ASN A 1 347 ? -20.147 33.721 30.621 1.00 90.06 347 ASN A O 1
ATOM 2824 N N . ASN A 1 348 ? -21.138 34.299 28.683 1.00 87.62 348 ASN A N 1
ATOM 2825 C CA . ASN A 1 348 ? -21.408 35.716 28.970 1.00 87.62 348 ASN A CA 1
ATOM 2826 C C . ASN A 1 348 ? -20.181 36.637 29.025 1.00 87.62 348 ASN A C 1
ATOM 2828 O O . ASN A 1 348 ? -20.334 37.827 29.289 1.00 87.62 348 ASN A O 1
ATOM 2832 N N . GLU A 1 349 ? -18.983 36.146 28.718 1.00 91.19 349 GLU A N 1
ATOM 2833 C CA . GLU A 1 349 ? -17.819 37.008 28.577 1.00 91.19 349 GLU A CA 1
ATOM 2834 C C . GLU A 1 349 ? -17.594 37.401 27.118 1.00 91.19 349 GLU A C 1
ATOM 2836 O O . GLU A 1 349 ? -17.452 36.534 26.253 1.00 91.19 349 GLU A O 1
ATOM 2841 N N . ALA A 1 350 ? -17.501 38.704 26.850 1.00 91.56 350 ALA A N 1
ATOM 2842 C CA . ALA A 1 350 ? -17.260 39.230 25.509 1.00 91.56 350 ALA A CA 1
ATOM 2843 C C . ALA A 1 350 ? -15.964 38.680 24.890 1.00 91.56 350 ALA A C 1
ATOM 2845 O O . ALA A 1 350 ? -14.974 38.476 25.596 1.00 91.56 350 ALA A O 1
ATOM 2846 N N . ILE A 1 351 ? -15.992 38.463 23.578 1.00 92.88 351 ILE A N 1
ATOM 2847 C CA . ILE A 1 351 ? -14.861 38.047 22.751 1.00 92.88 351 ILE A CA 1
ATOM 2848 C C . ILE A 1 351 ? -14.341 39.281 22.015 1.00 92.88 351 ILE A C 1
ATOM 2850 O O . ILE A 1 351 ? -15.094 39.936 21.297 1.00 92.88 351 ILE A O 1
ATOM 2854 N N . LYS A 1 352 ? -13.055 39.596 22.167 1.00 89.38 352 LYS A N 1
ATOM 2855 C CA . LYS A 1 352 ? -12.442 40.741 21.472 1.00 89.38 352 LYS A CA 1
ATOM 2856 C C . LYS A 1 352 ? -11.988 40.401 20.058 1.00 89.38 352 LYS A C 1
ATOM 2858 O O . LYS A 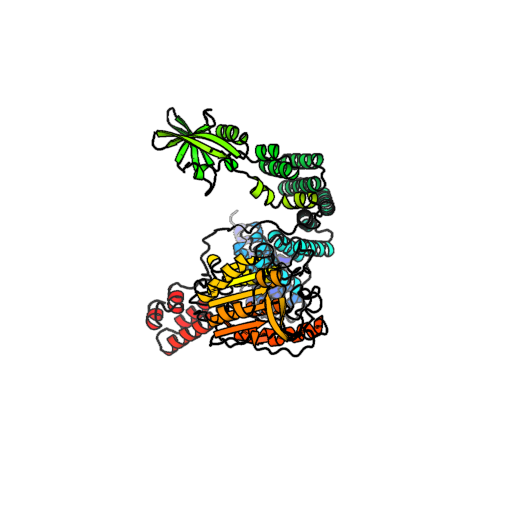1 352 ? -12.205 41.175 19.130 1.00 89.38 352 LYS A O 1
ATOM 2863 N N . ASP A 1 353 ? -11.333 39.258 19.924 1.00 88.06 353 ASP A N 1
ATOM 2864 C CA . ASP A 1 353 ? -10.695 38.789 18.703 1.00 88.06 353 ASP A CA 1
ATOM 2865 C C . ASP A 1 353 ? -10.560 37.256 18.724 1.00 88.06 353 ASP A C 1
ATOM 2867 O O . ASP A 1 353 ? -10.951 36.577 19.679 1.00 88.06 353 ASP A O 1
ATOM 2871 N N . ASP A 1 354 ? -10.013 36.697 17.648 1.00 82.62 354 ASP A N 1
ATOM 2872 C CA . ASP A 1 354 ? -9.851 35.256 17.463 1.00 82.62 354 ASP A CA 1
ATOM 2873 C C . ASP A 1 354 ? -8.939 34.606 18.526 1.00 82.62 354 ASP A C 1
ATOM 2875 O O . ASP A 1 354 ? -9.176 33.468 18.955 1.00 82.62 354 ASP A O 1
ATOM 2879 N N . ALA A 1 355 ? -7.924 35.325 19.013 1.00 80.69 355 ALA A N 1
ATOM 2880 C CA . ALA A 1 355 ? -7.024 34.831 20.054 1.00 80.69 355 ALA A CA 1
ATOM 2881 C C . ALA A 1 355 ? -7.718 34.802 21.426 1.00 80.69 355 ALA A C 1
ATOM 2883 O O . ALA A 1 355 ? -7.598 33.823 22.167 1.00 80.69 355 ALA A O 1
ATOM 2884 N N . ASP A 1 356 ? -8.496 35.834 21.750 1.00 86.00 356 ASP A N 1
ATOM 2885 C CA . ASP A 1 356 ? -9.316 35.900 22.959 1.00 86.00 356 ASP A CA 1
ATOM 2886 C C . ASP A 1 356 ? -10.392 34.803 22.968 1.00 86.00 356 ASP A C 1
ATOM 2888 O O . ASP A 1 356 ? -10.555 34.091 23.963 1.00 86.00 356 ASP A O 1
ATOM 2892 N N . PHE A 1 357 ? -11.045 34.562 21.825 1.00 86.69 357 PHE A N 1
ATOM 2893 C CA . PHE A 1 357 ? -11.958 33.430 21.664 1.00 86.69 357 PHE A CA 1
ATOM 2894 C C . PHE A 1 357 ? -11.270 32.103 21.973 1.00 86.69 357 PHE A C 1
ATOM 2896 O O . PHE A 1 357 ? -11.762 31.342 22.807 1.00 86.69 357 PHE A O 1
ATOM 2903 N N . PHE A 1 358 ? -10.107 31.843 21.365 1.00 80.25 358 PHE A N 1
ATOM 2904 C CA . PHE A 1 358 ? -9.316 30.637 21.627 1.00 80.25 358 PHE A CA 1
ATOM 2905 C C . PHE A 1 358 ? -8.998 30.467 23.116 1.00 80.25 358 PHE A C 1
ATOM 2907 O O . PHE A 1 358 ? -9.165 29.375 23.668 1.00 80.25 358 PHE A O 1
ATOM 2914 N N . ASN A 1 359 ? -8.587 31.550 23.777 1.00 79.56 359 ASN A N 1
ATOM 2915 C CA . ASN A 1 359 ? -8.235 31.546 25.191 1.00 79.56 359 ASN A CA 1
ATOM 2916 C C . ASN A 1 359 ? -9.424 31.219 26.101 1.00 79.56 359 ASN A C 1
ATOM 2918 O O . ASN A 1 359 ? -9.235 30.541 27.113 1.00 79.56 359 ASN A O 1
ATOM 2922 N N . LYS A 1 360 ? -10.631 31.653 25.729 1.00 84.50 360 LYS A N 1
ATOM 2923 C CA . LYS A 1 360 ? -11.871 31.358 26.460 1.00 84.50 360 LYS A CA 1
ATOM 2924 C C . LYS A 1 360 ? -12.384 29.949 26.194 1.00 84.50 360 LYS A C 1
ATOM 2926 O O . LYS A 1 360 ? -12.882 29.300 27.106 1.00 84.50 360 LYS A O 1
ATOM 2931 N N . VAL A 1 361 ? -12.242 29.431 24.972 1.00 81.31 361 VAL A N 1
ATOM 2932 C CA . VAL A 1 361 ? -12.723 28.074 24.668 1.00 81.31 361 VAL A CA 1
ATOM 2933 C C . VAL A 1 361 ? -11.765 26.977 25.126 1.00 81.31 361 VAL A C 1
ATOM 2935 O O . VAL A 1 361 ? -12.217 25.871 25.407 1.00 81.31 361 VAL A O 1
ATOM 2938 N N . ARG A 1 362 ? -10.450 27.236 25.230 1.00 71.44 362 ARG A N 1
ATOM 2939 C CA . ARG A 1 362 ? -9.468 26.208 25.652 1.00 71.44 362 ARG A CA 1
ATOM 2940 C C . ARG A 1 362 ? -9.621 25.746 27.102 1.00 71.44 362 ARG A C 1
ATOM 2942 O O . ARG A 1 362 ? -9.093 24.696 27.443 1.00 71.44 362 ARG A O 1
ATOM 2949 N N . VAL A 1 363 ? -10.310 26.518 27.946 1.00 72.50 363 VAL A N 1
ATOM 2950 C CA . VAL A 1 363 ? -10.568 26.160 29.353 1.00 72.50 363 VAL A CA 1
ATOM 2951 C C . VAL A 1 363 ? -11.852 25.339 29.533 1.00 72.50 363 VAL A C 1
ATOM 2953 O O . VAL A 1 363 ? -12.151 24.897 30.640 1.00 72.50 363 VAL A O 1
ATOM 2956 N N . LEU A 1 364 ? -12.619 25.121 28.460 1.00 74.88 364 LEU A N 1
ATOM 2957 C CA . LEU A 1 364 ? -13.856 24.345 28.495 1.00 74.88 364 LEU A CA 1
ATOM 2958 C C . LEU A 1 364 ? -13.549 22.843 28.485 1.00 74.88 364 LEU A C 1
ATOM 2960 O O . LEU A 1 364 ? -12.757 22.375 27.671 1.00 74.88 364 LEU A O 1
ATOM 2964 N N . SER A 1 365 ? -14.202 22.080 29.365 1.00 68.44 365 SER A N 1
ATOM 2965 C CA . SER A 1 365 ? -14.002 20.627 29.460 1.00 68.44 365 SER A CA 1
ATOM 2966 C C . SER A 1 365 ? -15.044 19.844 28.645 1.00 68.44 365 SER A C 1
ATOM 2968 O O . SER A 1 365 ? -16.197 20.283 28.554 1.00 68.44 365 SER A O 1
ATOM 2970 N N . PRO A 1 366 ? -14.691 18.670 28.085 1.00 68.50 366 PRO A N 1
ATOM 2971 C CA . PRO A 1 366 ? -15.642 17.788 27.410 1.00 68.50 366 PRO A CA 1
ATOM 2972 C C . PRO A 1 366 ? -16.872 17.471 28.266 1.00 68.50 366 PRO A C 1
ATOM 2974 O O . PRO A 1 366 ? -16.777 17.266 29.475 1.00 68.50 366 PRO A O 1
ATOM 2977 N N . GLY A 1 367 ? -18.048 17.431 27.638 1.00 68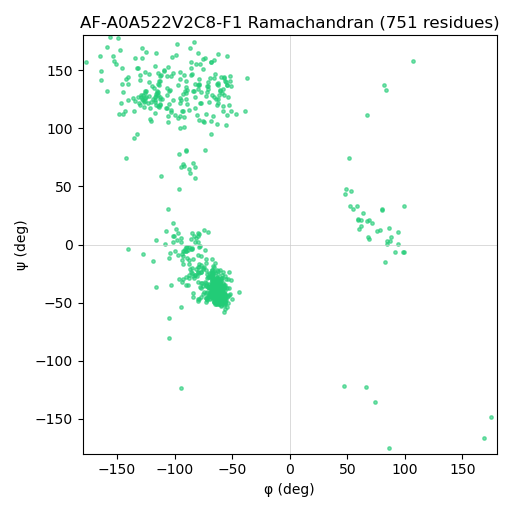.69 367 GLY A N 1
ATOM 2978 C CA . GLY A 1 367 ? -19.323 17.163 28.309 1.00 68.69 367 GLY A CA 1
ATOM 2979 C C . GLY A 1 367 ? -19.968 18.377 28.987 1.00 68.69 367 GLY A C 1
ATOM 2980 O O . GLY A 1 367 ? -21.171 18.331 29.252 1.00 68.69 367 GLY A O 1
ATOM 2981 N N . MET A 1 368 ? -19.233 19.476 29.202 1.00 80.56 368 MET A N 1
ATOM 2982 C CA . MET A 1 368 ? -19.822 20.742 29.647 1.00 80.56 368 MET A CA 1
ATOM 2983 C C . MET A 1 368 ? -20.687 21.364 28.546 1.00 80.56 368 MET A C 1
ATOM 2985 O O . MET A 1 368 ? -20.500 21.105 27.357 1.00 80.56 368 MET A O 1
ATOM 2989 N N . THR A 1 369 ? -21.630 22.218 28.940 1.00 85.94 369 THR A N 1
ATOM 2990 C CA . THR A 1 369 ? -22.384 23.064 28.008 1.00 85.94 369 THR A CA 1
ATOM 2991 C C . THR A 1 369 ? -21.902 24.499 28.156 1.00 85.94 369 THR A C 1
ATOM 2993 O O . THR A 1 369 ? -22.032 25.072 29.235 1.00 85.94 369 THR A O 1
ATOM 2996 N N . ALA A 1 370 ? -21.342 25.068 27.091 1.00 88.19 370 ALA A N 1
ATOM 2997 C CA . ALA A 1 370 ? -20.984 26.479 27.031 1.00 88.19 370 ALA A CA 1
ATOM 2998 C C . ALA A 1 370 ? -22.108 27.279 26.362 1.00 88.19 370 ALA A C 1
ATOM 3000 O O . ALA A 1 370 ? -22.727 26.801 25.412 1.00 88.19 370 ALA A O 1
ATOM 3001 N N . SER A 1 371 ? -22.372 28.490 26.847 1.00 92.12 371 SER A N 1
ATOM 3002 C CA . SER A 1 371 ? -23.316 29.419 26.216 1.00 92.12 371 SER A CA 1
ATOM 3003 C C . SER A 1 371 ? -22.547 30.367 25.308 1.00 92.12 371 SER A C 1
ATOM 3005 O O . SER A 1 371 ? -21.657 31.063 25.784 1.00 92.12 371 SER A O 1
ATOM 3007 N N . MET A 1 372 ? -22.861 30.408 24.020 1.00 93.06 372 MET A N 1
ATOM 3008 C CA . MET A 1 372 ? -22.238 31.319 23.065 1.00 93.06 372 MET A CA 1
ATOM 3009 C C . MET A 1 372 ? -23.270 32.278 22.505 1.00 93.06 372 MET A C 1
ATOM 3011 O O . MET A 1 372 ? -24.307 31.839 22.015 1.00 93.06 372 MET A O 1
ATOM 3015 N N . ARG A 1 373 ? -22.977 33.577 22.537 1.00 94.44 373 ARG A N 1
ATOM 3016 C CA . ARG A 1 373 ? -23.829 34.564 21.879 1.00 94.44 373 ARG A CA 1
ATOM 3017 C C . ARG A 1 373 ? -23.373 34.757 20.443 1.00 94.44 373 ARG A C 1
ATOM 3019 O O . ARG A 1 373 ? -22.223 35.133 20.223 1.00 94.44 373 ARG A O 1
ATOM 3026 N N . ILE A 1 374 ? -24.263 34.507 19.490 1.00 95.06 374 ILE A N 1
ATOM 3027 C CA . ILE A 1 374 ? -24.039 34.735 18.059 1.00 95.06 374 ILE A CA 1
ATOM 3028 C C . ILE A 1 374 ? -24.875 35.911 17.562 1.00 95.06 374 ILE A C 1
ATOM 3030 O O . ILE A 1 374 ? -25.979 36.144 18.047 1.00 95.06 374 ILE A O 1
ATOM 3034 N N . LEU A 1 375 ? -24.373 36.608 16.553 1.00 92.62 375 LEU A N 1
ATOM 3035 C CA . LEU A 1 375 ? -25.091 37.599 15.766 1.00 92.62 375 LEU A CA 1
ATOM 3036 C C . LEU A 1 375 ? -25.232 37.067 14.339 1.00 92.62 375 LEU A C 1
ATOM 3038 O O . LEU A 1 375 ? -24.233 36.847 13.653 1.00 92.62 375 LEU A O 1
ATOM 3042 N N . ARG A 1 376 ? -26.479 36.887 13.899 1.00 93.06 376 ARG A N 1
ATOM 3043 C CA . ARG A 1 376 ? -26.833 36.461 12.538 1.00 93.06 376 ARG A CA 1
ATOM 3044 C C . ARG A 1 376 ? -27.857 37.431 11.976 1.00 93.06 376 ARG A C 1
ATOM 3046 O O . ARG A 1 376 ? -28.879 37.667 12.613 1.00 93.06 376 ARG A O 1
ATOM 3053 N N . GLU A 1 377 ? -27.570 38.008 10.810 1.00 85.56 377 GLU A N 1
ATOM 3054 C CA . GLU A 1 377 ? -28.480 38.942 10.119 1.00 85.56 377 GLU A CA 1
ATOM 3055 C C . GLU A 1 377 ? -28.971 40.106 11.013 1.00 85.56 377 GLU A C 1
ATOM 3057 O O . GLU A 1 377 ? -30.095 40.580 10.888 1.00 85.56 377 GLU A O 1
ATOM 3062 N N . GLY A 1 378 ? -28.130 40.573 11.944 1.00 83.88 378 GLY A N 1
ATOM 3063 C CA . GLY A 1 378 ? -28.465 41.672 12.859 1.00 83.88 378 GLY A CA 1
ATOM 3064 C C . GLY A 1 378 ? -29.238 41.270 14.121 1.00 83.88 378 GLY A C 1
ATOM 3065 O O . GLY A 1 378 ? -29.559 42.144 14.922 1.00 83.88 378 GLY A O 1
ATOM 3066 N N . VAL A 1 379 ? -29.507 39.977 14.337 1.00 89.00 379 VAL A N 1
ATOM 3067 C CA . VAL A 1 379 ? -30.206 39.465 15.527 1.00 89.00 379 VAL A CA 1
ATOM 3068 C C . VAL A 1 379 ? -29.250 38.666 16.413 1.00 89.00 379 VAL A C 1
ATOM 3070 O O . VAL A 1 379 ? -28.627 37.707 15.951 1.00 89.00 379 VAL A O 1
ATOM 3073 N N . GLU A 1 380 ? -29.155 39.039 17.692 1.00 92.25 380 GLU A N 1
ATOM 3074 C CA . GLU A 1 380 ? -28.391 38.291 18.698 1.00 92.25 380 GLU A CA 1
ATOM 3075 C C . GLU A 1 380 ? -29.167 37.063 19.191 1.00 92.25 380 GLU A C 1
ATOM 3077 O O . GLU A 1 380 ? -30.372 37.127 19.445 1.00 92.25 380 GLU A O 1
ATOM 3082 N N . ARG A 1 381 ? -28.477 35.928 19.334 1.00 92.00 381 ARG A N 1
ATOM 3083 C CA . ARG A 1 381 ? -29.038 34.672 19.843 1.00 92.00 381 ARG A CA 1
ATOM 3084 C C . ARG A 1 381 ? -28.037 33.983 20.757 1.00 92.00 381 ARG A C 1
ATOM 3086 O O . ARG A 1 381 ? -26.859 33.892 20.423 1.00 92.00 381 ARG A O 1
ATOM 3093 N N . ASP A 1 382 ? -28.517 33.441 21.869 1.00 91.81 382 ASP A N 1
ATOM 3094 C CA . ASP A 1 382 ? -27.708 32.585 22.734 1.00 91.81 382 ASP A CA 1
ATOM 3095 C C . ASP A 1 382 ? -27.849 31.121 22.295 1.00 91.81 382 ASP A C 1
ATOM 3097 O O . ASP A 1 382 ? -28.948 30.569 22.209 1.00 91.81 382 ASP A O 1
ATOM 3101 N N . VAL A 1 383 ? -26.715 30.484 22.022 1.00 92.44 383 VAL A N 1
ATOM 3102 C CA . VAL A 1 383 ? -26.598 29.106 21.555 1.00 92.44 383 VAL A CA 1
ATOM 3103 C C . VAL A 1 383 ? -25.862 28.285 22.604 1.00 92.44 383 VAL A C 1
ATOM 3105 O O . VAL A 1 383 ? -24.768 28.632 23.041 1.00 92.44 383 VAL A O 1
ATOM 3108 N N . LYS A 1 384 ? -26.453 27.164 23.014 1.00 92.31 384 LYS A N 1
ATOM 3109 C CA . LYS A 1 384 ? -25.840 26.244 23.977 1.00 92.31 384 LYS A CA 1
ATOM 3110 C C . LYS A 1 384 ? -25.074 25.153 23.238 1.00 92.31 384 LYS A C 1
ATOM 3112 O O . LYS A 1 384 ? -25.678 24.324 22.566 1.00 92.31 384 LYS A O 1
ATOM 3117 N N . ILE A 1 385 ? -23.755 25.130 23.398 1.00 88.12 385 ILE A N 1
ATOM 3118 C CA . ILE A 1 385 ? -22.862 24.173 22.742 1.00 88.12 385 ILE A CA 1
ATOM 3119 C C . ILE A 1 385 ? -22.374 23.149 23.764 1.00 88.12 385 ILE A C 1
ATOM 3121 O O . ILE A 1 385 ? -21.684 23.497 24.724 1.00 88.12 385 ILE A O 1
ATOM 3125 N N . ARG A 1 386 ? -22.706 21.871 23.552 1.00 85.44 386 ARG A N 1
ATOM 3126 C CA . ARG A 1 386 ? -22.166 20.762 24.351 1.00 85.44 386 ARG A CA 1
ATOM 3127 C C . ARG A 1 386 ? -20.771 20.398 23.852 1.00 85.44 386 ARG A C 1
ATOM 3129 O O . ARG A 1 386 ? -20.635 19.855 22.764 1.00 85.44 386 ARG A O 1
ATOM 3136 N N . ILE A 1 387 ? -19.751 20.663 24.656 1.00 83.44 387 ILE A N 1
ATOM 3137 C CA . ILE A 1 387 ? -18.342 20.505 24.287 1.00 83.44 387 ILE A CA 1
ATOM 3138 C C . ILE A 1 387 ? -18.022 19.031 24.011 1.00 83.44 387 ILE A C 1
ATOM 3140 O O . ILE A 1 387 ? -18.290 18.157 24.842 1.00 83.44 387 ILE A O 1
ATOM 3144 N N . GLY A 1 388 ? -17.483 18.757 22.820 1.00 68.56 388 GLY A N 1
ATOM 3145 C CA . GLY A 1 388 ? -17.166 17.405 22.360 1.00 68.56 388 GLY A CA 1
ATOM 3146 C C . GLY A 1 388 ? -15.935 16.809 23.050 1.00 68.56 388 GLY A C 1
ATOM 3147 O O . GLY A 1 388 ? -15.105 17.534 23.594 1.00 68.56 388 GLY A O 1
ATOM 3148 N N . SER A 1 389 ? -15.799 15.479 23.006 1.00 68.75 389 SER A N 1
ATOM 3149 C CA . SER A 1 389 ? -14.585 14.779 23.453 1.00 68.75 389 SER A CA 1
ATOM 3150 C C . SER A 1 389 ? -13.602 14.621 22.292 1.00 68.75 389 SER A C 1
ATOM 3152 O O . SER A 1 389 ? -13.972 14.159 21.211 1.00 68.75 389 SER A O 1
ATOM 3154 N N . ALA A 1 390 ? -12.340 14.989 22.519 1.00 63.47 390 ALA A N 1
ATOM 3155 C CA . ALA A 1 390 ? -11.246 14.721 21.587 1.00 63.47 390 ALA A CA 1
ATOM 3156 C C . ALA A 1 390 ? -10.627 13.323 21.784 1.00 63.47 390 ALA A C 1
ATOM 3158 O O . ALA A 1 390 ? -9.756 12.944 21.007 1.00 63.47 390 ALA A O 1
ATOM 3159 N N . GLU A 1 391 ? -11.070 12.555 22.787 1.00 66.50 391 GLU A N 1
ATOM 3160 C CA . GLU A 1 391 ? -10.441 11.291 23.202 1.00 66.50 391 GLU A CA 1
ATOM 3161 C C . GLU A 1 391 ? -10.413 10.253 22.084 1.00 66.50 391 GLU A C 1
ATOM 3163 O O . GLU A 1 391 ? -9.348 9.733 21.790 1.00 66.50 391 GLU A O 1
ATOM 3168 N N . ILE A 1 392 ? -11.534 10.021 21.389 1.00 61.91 392 ILE A N 1
ATOM 3169 C CA . ILE A 1 392 ? -11.590 9.047 20.281 1.00 61.91 392 ILE A CA 1
ATOM 3170 C C . ILE A 1 392 ? -10.573 9.405 19.194 1.00 61.91 392 ILE A C 1
ATOM 3172 O O . ILE A 1 392 ? -9.920 8.529 18.638 1.00 61.91 392 ILE A O 1
ATOM 3176 N N . ARG A 1 393 ? -10.417 10.702 18.903 1.00 62.66 393 ARG A N 1
ATOM 3177 C CA . ARG A 1 393 ? -9.432 11.164 17.922 1.00 62.66 393 ARG A CA 1
ATOM 3178 C C . ARG A 1 393 ? -8.018 10.962 18.453 1.00 62.66 393 ARG A C 1
ATOM 3180 O O . ARG A 1 393 ? -7.199 10.450 17.714 1.00 62.66 393 ARG A O 1
ATOM 3187 N N . MET A 1 394 ? -7.754 11.305 19.716 1.00 70.31 394 MET A N 1
ATOM 3188 C CA . MET A 1 394 ? -6.436 11.168 20.348 1.00 70.31 394 MET A CA 1
ATOM 3189 C C . MET A 1 394 ? -5.989 9.709 20.522 1.00 70.31 394 MET A C 1
ATOM 3191 O O . MET A 1 394 ? -4.810 9.410 20.377 1.00 70.31 394 MET A O 1
ATOM 3195 N N . GLU A 1 395 ? -6.912 8.792 20.808 1.00 67.25 395 GLU A N 1
ATOM 3196 C CA . GLU A 1 395 ? -6.634 7.351 20.888 1.00 67.25 395 GLU A CA 1
ATOM 3197 C C . GLU A 1 395 ? -6.271 6.749 19.531 1.00 67.25 395 GLU A C 1
ATOM 3199 O O . GLU A 1 395 ? -5.532 5.770 19.482 1.00 67.25 395 GLU A O 1
ATOM 3204 N N . GLN A 1 396 ? -6.775 7.347 18.450 1.00 65.62 396 GLN A N 1
ATOM 3205 C CA . GLN A 1 396 ? -6.497 6.963 17.067 1.00 65.62 396 GLN A CA 1
ATOM 3206 C C . GLN A 1 396 ? -5.276 7.689 16.478 1.00 65.62 396 GLN A C 1
ATOM 3208 O O . GLN A 1 396 ? -4.929 7.444 15.328 1.00 65.62 396 GLN A O 1
ATOM 3213 N N . GLU A 1 397 ? -4.621 8.591 17.218 1.00 79.38 397 GLU A N 1
ATOM 3214 C CA . GLU A 1 397 ? -3.406 9.250 16.728 1.00 79.38 397 GLU A CA 1
ATOM 3215 C C . GLU A 1 397 ? -2.236 8.259 16.737 1.00 79.38 397 GLU A C 1
ATOM 3217 O O . GLU A 1 397 ? -1.905 7.655 17.764 1.00 79.38 397 GLU A O 1
ATOM 3222 N N . GLU A 1 398 ? -1.569 8.139 15.590 1.00 82.06 398 GLU A N 1
ATOM 3223 C CA . GLU A 1 398 ? -0.537 7.127 15.339 1.00 82.06 398 GLU A CA 1
ATOM 3224 C C . GLU A 1 398 ? 0.611 7.187 16.350 1.00 82.06 398 GLU A C 1
ATOM 3226 O O . GLU A 1 398 ? 1.110 6.152 16.783 1.00 82.06 398 GLU A O 1
ATOM 3231 N N . LEU A 1 399 ? 1.012 8.392 16.768 1.00 84.69 399 LEU A N 1
ATOM 3232 C CA . LEU A 1 399 ? 2.093 8.582 17.738 1.00 84.69 399 LEU A CA 1
ATOM 3233 C C . LEU A 1 399 ? 1.712 8.136 19.152 1.00 84.69 399 LEU A C 1
ATOM 3235 O O . LEU A 1 399 ? 2.577 7.819 19.946 1.00 84.69 399 LEU A O 1
ATOM 3239 N N . VAL A 1 400 ? 0.437 8.101 19.522 1.00 86.12 400 VAL A N 1
ATOM 3240 C CA . VAL A 1 400 ? 0.055 7.783 20.909 1.00 86.12 400 VAL A CA 1
ATOM 3241 C C . VAL A 1 400 ? -0.290 6.321 21.096 1.00 86.12 400 VAL A C 1
ATOM 3243 O O . VAL A 1 400 ? -0.057 5.757 22.171 1.00 86.12 400 VAL A O 1
ATOM 3246 N N . ALA A 1 401 ? -0.792 5.688 20.045 1.00 83.69 401 ALA A N 1
ATOM 3247 C CA . ALA A 1 401 ? -1.267 4.322 20.108 1.00 83.69 401 ALA A CA 1
ATOM 3248 C C . ALA A 1 401 ? -0.206 3.301 20.596 1.00 83.69 401 ALA A C 1
ATOM 3250 O O . ALA A 1 401 ? -0.551 2.500 21.472 1.00 83.69 401 ALA A O 1
ATOM 3251 N N . PRO A 1 402 ? 1.083 3.356 20.184 1.00 88.44 402 PRO A N 1
ATOM 3252 C CA . PRO A 1 402 ? 2.114 2.449 20.699 1.00 88.44 402 PRO A CA 1
ATOM 3253 C C . PRO A 1 402 ? 2.340 2.590 22.212 1.00 88.44 402 PRO A C 1
ATOM 3255 O O . PRO A 1 402 ? 2.483 1.596 22.929 1.00 88.44 402 PRO A O 1
ATOM 3258 N N . VAL A 1 403 ? 2.339 3.825 22.727 1.00 89.12 403 VAL A N 1
ATOM 3259 C CA . VAL A 1 403 ? 2.551 4.111 24.158 1.00 89.12 403 VAL A CA 1
ATOM 3260 C C . VAL A 1 403 ? 1.376 3.593 24.992 1.00 89.12 403 VAL A C 1
ATOM 3262 O O . VAL A 1 403 ? 1.571 2.979 26.045 1.00 89.12 403 VAL A O 1
ATOM 3265 N N . LEU A 1 404 ? 0.146 3.788 24.505 1.00 86.19 404 LEU A N 1
ATOM 3266 C CA . LEU A 1 404 ? -1.058 3.263 25.151 1.00 86.19 404 LEU A CA 1
ATOM 3267 C C . LEU A 1 404 ? -1.100 1.729 25.138 1.00 86.19 404 LEU A C 1
ATOM 3269 O O . LEU A 1 404 ? -1.491 1.126 26.139 1.00 86.19 404 LEU A O 1
ATOM 3273 N N . ALA A 1 405 ? -0.684 1.096 24.036 1.00 82.12 405 ALA A N 1
ATOM 3274 C CA . ALA A 1 405 ? -0.639 -0.360 23.910 1.00 82.12 405 ALA A CA 1
ATOM 3275 C C . ALA A 1 405 ? 0.309 -0.997 24.943 1.00 82.12 405 ALA A C 1
ATOM 3277 O O . ALA A 1 405 ? -0.091 -1.935 25.639 1.00 82.12 405 ALA A O 1
ATOM 3278 N N . LYS A 1 406 ? 1.517 -0.436 25.131 1.00 81.62 406 LYS A N 1
ATOM 3279 C CA . LYS A 1 406 ? 2.476 -0.920 26.145 1.00 81.62 406 LYS A CA 1
ATOM 3280 C C . LYS A 1 406 ? 1.926 -0.792 27.569 1.00 81.62 406 LYS A C 1
ATOM 3282 O O . LYS A 1 406 ? 2.050 -1.731 28.352 1.00 81.62 406 LYS A O 1
ATOM 3287 N N . LYS A 1 407 ? 1.253 0.318 27.904 1.00 76.50 407 LYS A N 1
ATOM 3288 C CA . LYS A 1 407 ? 0.617 0.504 29.227 1.00 76.50 407 LYS A CA 1
ATOM 3289 C C . LYS A 1 407 ? -0.482 -0.517 29.533 1.00 76.50 407 LYS A C 1
ATOM 3291 O O . LYS A 1 407 ? -0.671 -0.862 30.694 1.00 76.50 407 LYS A O 1
ATOM 3296 N N . LYS A 1 408 ? -1.193 -1.009 28.515 1.00 70.06 408 LYS A N 1
ATOM 3297 C CA . LYS A 1 408 ? -2.237 -2.040 28.659 1.00 70.06 408 LYS A CA 1
ATOM 3298 C C . LYS A 1 408 ? -1.676 -3.469 28.777 1.00 70.06 408 LYS A C 1
ATOM 3300 O O . LYS A 1 408 ? -2.458 -4.408 28.861 1.00 70.06 408 LYS A O 1
ATOM 3305 N N . GLY A 1 409 ? -0.349 -3.649 28.794 1.00 51.38 409 GLY A N 1
ATOM 3306 C CA . GLY A 1 409 ? 0.299 -4.960 28.918 1.00 51.38 409 GLY A CA 1
ATOM 3307 C C . GLY A 1 409 ? 0.325 -5.790 27.627 1.00 51.38 409 GLY A C 1
ATOM 3308 O O . GLY A 1 409 ? 0.639 -6.977 27.679 1.00 51.38 409 GLY A O 1
ATOM 3309 N N . GLY A 1 410 ? 0.006 -5.196 26.472 1.00 40.72 410 GLY A N 1
ATOM 3310 C CA . GLY A 1 410 ? 0.033 -5.884 25.179 1.00 40.72 410 GLY A CA 1
ATOM 3311 C C . GLY A 1 410 ? 1.434 -5.903 24.563 1.00 40.72 410 GLY A C 1
ATOM 3312 O O . GLY A 1 410 ? 2.089 -4.865 24.474 1.00 40.72 410 GLY A O 1
ATOM 3313 N N . ARG A 1 411 ? 1.891 -7.071 24.091 1.00 36.78 411 ARG A N 1
ATOM 3314 C CA . ARG A 1 411 ? 2.938 -7.137 23.060 1.00 36.78 411 ARG A CA 1
ATOM 3315 C C . ARG A 1 411 ? 2.281 -6.882 21.701 1.00 36.78 411 ARG A C 1
ATOM 3317 O O . ARG A 1 411 ? 1.216 -7.430 21.432 1.00 36.78 411 ARG A O 1
ATOM 3324 N N . THR A 1 412 ? 2.957 -6.073 20.883 1.00 36.75 412 THR A N 1
ATOM 3325 C CA . THR A 1 412 ? 2.651 -5.672 19.494 1.00 36.75 412 THR A CA 1
ATOM 3326 C C . THR A 1 412 ? 1.412 -4.792 19.275 1.00 36.75 412 THR A C 1
ATOM 3328 O O . THR A 1 412 ? 0.268 -5.224 19.396 1.00 36.75 412 THR A O 1
ATOM 3331 N N . TYR A 1 413 ? 1.664 -3.539 18.878 1.00 37.12 413 TYR A N 1
ATOM 3332 C CA . TYR A 1 413 ? 0.678 -2.658 18.253 1.00 37.12 413 TYR A CA 1
ATOM 3333 C C . TYR A 1 413 ? 0.306 -3.230 16.877 1.00 37.12 413 TYR A C 1
ATOM 3335 O O . TYR A 1 413 ? 1.120 -3.234 15.960 1.00 37.12 413 TYR A O 1
ATOM 3343 N N . THR A 1 414 ? -0.923 -3.727 16.735 1.00 36.94 414 THR A N 1
ATOM 3344 C CA . THR A 1 414 ? -1.550 -3.927 15.420 1.00 36.94 414 THR A CA 1
ATOM 3345 C C . THR A 1 414 ? -2.382 -2.676 15.157 1.00 36.94 414 THR A C 1
ATOM 3347 O O . THR A 1 414 ? -3.180 -2.310 16.018 1.00 36.94 414 THR A O 1
ATOM 3350 N N . SER A 1 415 ? -2.147 -1.995 14.031 1.00 34.41 415 SER A N 1
ATOM 3351 C CA . SER A 1 415 ? -2.779 -0.717 13.660 1.00 34.41 415 SER A CA 1
ATOM 3352 C C . SER A 1 415 ? -4.264 -0.646 14.052 1.00 34.41 415 SER A C 1
ATOM 3354 O O . SER A 1 415 ? -5.096 -1.392 13.535 1.00 34.41 415 SER A O 1
ATOM 3356 N N . LEU A 1 416 ? -4.586 0.260 14.980 1.00 29.33 416 LEU A N 1
ATOM 3357 C CA . LEU A 1 416 ? -5.947 0.593 15.404 1.00 29.33 416 LEU A CA 1
ATOM 3358 C C . LEU A 1 416 ? -6.281 2.016 14.938 1.00 29.33 416 LEU A C 1
ATOM 3360 O O . LEU A 1 416 ? -6.591 2.888 15.746 1.00 29.33 416 LEU A O 1
ATOM 3364 N N . VAL A 1 417 ? -6.228 2.256 13.624 1.00 27.06 417 VAL A N 1
ATOM 3365 C CA . VAL A 1 417 ? -6.835 3.449 13.015 1.00 27.06 417 VAL A CA 1
ATOM 3366 C C . VAL A 1 417 ? -7.795 3.020 11.898 1.00 27.06 417 VAL A C 1
ATOM 3368 O O . VAL A 1 417 ? -7.400 2.287 10.989 1.00 27.06 417 VAL A O 1
ATOM 3371 N N . PRO A 1 418 ? -9.068 3.458 11.933 1.00 26.42 418 PRO A N 1
ATOM 3372 C CA . PRO A 1 418 ? -9.985 3.296 10.814 1.00 26.42 418 PRO A CA 1
ATOM 3373 C C . PRO A 1 418 ? -9.481 4.125 9.631 1.00 26.42 418 PRO A C 1
ATOM 3375 O O . PRO A 1 418 ? -9.259 5.325 9.780 1.00 26.42 418 PRO A O 1
ATOM 3378 N N . GLN A 1 419 ? -9.329 3.507 8.454 1.00 25.17 419 GLN A N 1
ATOM 3379 C CA . GLN A 1 419 ? -8.945 4.214 7.229 1.00 25.17 419 GLN A CA 1
ATOM 3380 C C . GLN A 1 419 ? -9.926 5.366 6.963 1.00 25.17 419 GLN A C 1
ATOM 3382 O O . GLN A 1 419 ? -11.066 5.165 6.534 1.00 25.17 419 GLN A O 1
ATOM 3387 N N . GLN A 1 420 ? -9.491 6.590 7.259 1.00 24.77 420 GLN A N 1
ATOM 3388 C CA . GLN A 1 420 ? -10.223 7.793 6.909 1.00 24.77 420 GLN A CA 1
ATOM 3389 C C . GLN A 1 420 ? -10.230 7.954 5.392 1.00 24.77 420 GLN A C 1
ATOM 3391 O O . GLN A 1 420 ? -9.195 7.948 4.729 1.00 24.77 420 GLN A O 1
ATOM 3396 N N . LYS A 1 421 ? -11.445 8.153 4.876 1.00 32.59 421 LYS A N 1
ATOM 3397 C CA . LYS A 1 421 ? -11.751 8.668 3.544 1.00 32.59 421 LYS A CA 1
ATOM 3398 C C . LYS A 1 421 ? -10.898 9.904 3.251 1.00 32.59 421 LYS A C 1
ATOM 3400 O O . LYS A 1 421 ? -11.150 10.967 3.813 1.00 32.59 421 LYS A O 1
ATOM 3405 N N . THR A 1 422 ? -9.972 9.803 2.307 1.00 23.89 422 THR A N 1
ATOM 3406 C CA . THR A 1 422 ? -9.448 10.970 1.601 1.00 23.89 422 THR A CA 1
ATOM 3407 C C . THR A 1 422 ? -10.225 11.138 0.304 1.00 23.89 422 THR A C 1
ATOM 3409 O O . THR A 1 422 ? -10.009 10.469 -0.704 1.00 23.89 422 THR A O 1
ATOM 3412 N N . SER A 1 423 ? -11.184 12.060 0.345 1.00 28.42 423 SER A N 1
ATOM 3413 C CA . SER A 1 423 ? -11.708 12.695 -0.854 1.00 28.42 423 SER A CA 1
ATOM 3414 C C . SER A 1 423 ? -10.611 13.575 -1.453 1.00 28.42 423 SER A C 1
ATOM 3416 O O . SER A 1 423 ? -10.331 14.653 -0.933 1.00 28.42 423 SER A O 1
ATOM 3418 N N . PHE A 1 424 ? -10.019 13.137 -2.559 1.00 23.50 424 PHE A N 1
ATOM 3419 C CA . PHE A 1 424 ? -9.304 14.016 -3.479 1.00 23.50 424 PHE A CA 1
ATOM 3420 C C . PHE A 1 424 ? -9.783 13.747 -4.898 1.00 23.50 424 PHE A C 1
ATOM 3422 O O . PHE A 1 424 ? -9.628 12.636 -5.396 1.00 23.50 424 PHE A O 1
ATOM 3429 N N . LYS A 1 425 ? -10.306 14.786 -5.557 1.00 24.70 425 LYS A N 1
ATOM 3430 C CA . LYS A 1 425 ? -10.257 14.959 -7.014 1.00 24.70 425 LYS A CA 1
ATOM 3431 C C . LYS A 1 425 ? -10.120 16.453 -7.352 1.00 24.70 425 LYS A C 1
ATOM 3433 O O . LYS A 1 425 ? -10.607 17.264 -6.566 1.00 24.70 425 LYS A O 1
ATOM 3438 N N . PRO A 1 426 ? -9.502 16.819 -8.497 1.00 30.11 426 PRO A N 1
ATOM 3439 C CA . PRO A 1 426 ? -9.203 15.937 -9.629 1.00 30.11 426 PRO A CA 1
ATOM 3440 C C . PRO A 1 426 ? -7.727 15.922 -10.072 1.00 30.11 426 PRO A C 1
ATOM 3442 O O . PRO A 1 426 ? -7.131 16.948 -10.389 1.00 30.11 426 PRO A O 1
ATOM 3445 N N . VAL A 1 427 ? -7.186 14.711 -10.211 1.00 26.30 427 VAL A N 1
ATOM 3446 C CA . VAL A 1 427 ? -6.366 14.339 -11.374 1.00 26.30 427 VAL A CA 1
ATOM 3447 C C . VAL A 1 427 ? -7.352 13.771 -12.396 1.00 26.30 427 VAL A C 1
ATOM 3449 O O . VAL A 1 427 ? -8.319 13.120 -11.998 1.00 26.30 427 VAL A O 1
ATOM 3452 N N . VAL A 1 428 ? -7.159 14.072 -13.682 1.00 27.34 428 VAL A N 1
ATOM 3453 C CA . VAL A 1 428 ? -7.988 13.554 -14.780 1.00 27.34 428 VAL A CA 1
ATOM 3454 C C . VAL A 1 428 ? -8.079 12.031 -14.650 1.00 27.34 428 VAL A C 1
ATOM 3456 O O . VAL A 1 428 ? -7.066 11.338 -14.681 1.00 27.34 428 VAL A O 1
ATOM 3459 N N . GLU A 1 429 ? -9.296 11.555 -14.391 1.00 29.06 429 GLU A N 1
ATOM 3460 C CA . GLU A 1 429 ? -9.640 10.159 -14.141 1.00 29.06 429 GLU A CA 1
ATOM 3461 C C . GLU A 1 429 ? -9.351 9.300 -15.378 1.00 29.06 429 GLU A C 1
ATOM 3463 O O . GLU A 1 429 ? -10.030 9.448 -16.392 1.00 29.06 429 GLU A O 1
ATOM 3468 N N . ASP A 1 430 ? -8.471 8.304 -15.253 1.00 35.19 430 ASP A N 1
ATOM 3469 C CA . ASP A 1 430 ? -8.827 6.998 -15.812 1.00 35.19 430 ASP A CA 1
ATOM 3470 C C . ASP A 1 430 ? -10.053 6.564 -15.003 1.00 35.19 430 ASP A C 1
ATOM 3472 O O . ASP A 1 430 ? -9.942 6.247 -13.814 1.00 35.19 430 ASP A O 1
ATOM 3476 N N . LYS A 1 431 ? -11.251 6.672 -15.586 1.00 35.38 431 LYS A N 1
ATOM 3477 C CA . LYS A 1 431 ? -12.485 6.268 -14.908 1.00 35.38 431 LYS A CA 1
ATOM 3478 C C . LYS A 1 431 ? -12.327 4.820 -14.445 1.00 35.38 431 LYS A C 1
ATOM 3480 O O . LYS A 1 431 ? -12.302 3.907 -15.270 1.00 35.38 431 LYS A O 1
ATOM 3485 N N . ALA A 1 432 ? -12.247 4.607 -13.129 1.00 45.28 432 ALA A N 1
ATOM 3486 C CA . ALA A 1 432 ? -12.493 3.291 -12.557 1.00 45.28 432 ALA A CA 1
ATOM 3487 C C . ALA A 1 432 ? -13.839 2.799 -13.107 1.00 45.28 432 ALA A C 1
ATOM 3489 O O . ALA A 1 432 ? -14.784 3.590 -13.223 1.00 45.28 432 ALA A O 1
ATOM 3490 N N . ALA A 1 433 ? -13.910 1.527 -13.506 1.00 52.31 433 ALA A N 1
ATOM 3491 C CA . ALA A 1 433 ? -15.157 0.959 -13.999 1.00 52.31 433 ALA A CA 1
ATOM 3492 C C . ALA A 1 433 ? -16.285 1.219 -12.985 1.00 52.31 433 ALA A C 1
ATOM 3494 O O . ALA A 1 433 ? -16.024 1.235 -11.778 1.00 52.31 433 ALA A O 1
ATOM 3495 N N . PRO A 1 434 ? -17.524 1.450 -13.451 1.00 59.22 434 PRO A N 1
ATOM 3496 C CA . PRO A 1 434 ? -18.639 1.658 -12.545 1.00 59.22 434 PRO A CA 1
ATOM 3497 C C . PRO A 1 434 ? -18.727 0.482 -11.572 1.00 59.22 434 PRO A C 1
ATOM 3499 O O . PRO A 1 434 ? -18.573 -0.676 -11.972 1.00 59.22 434 PRO A O 1
ATOM 3502 N N . LEU A 1 435 ? -18.965 0.805 -10.298 1.00 76.25 435 LEU A N 1
ATOM 3503 C CA . LEU A 1 435 ? -19.267 -0.191 -9.277 1.00 76.25 435 LEU A CA 1
ATOM 3504 C C . LEU A 1 435 ? -20.457 -1.048 -9.731 1.00 76.25 435 LEU A C 1
ATOM 3506 O O . LEU A 1 435 ? -21.214 -0.653 -10.620 1.00 76.25 435 LEU A O 1
ATOM 3510 N N . ARG A 1 436 ? -20.635 -2.209 -9.106 1.00 84.75 436 ARG A N 1
ATOM 3511 C CA . ARG A 1 436 ? -21.738 -3.142 -9.355 1.00 84.75 436 ARG A CA 1
ATOM 3512 C C . ARG A 1 436 ? -22.869 -2.939 -8.339 1.00 84.75 436 ARG A C 1
ATOM 3514 O O . ARG A 1 436 ? -22.981 -3.721 -7.394 1.00 84.75 436 ARG A O 1
ATOM 3521 N N . PRO A 1 437 ? -23.726 -1.904 -8.490 1.00 86.94 437 PRO A N 1
ATOM 3522 C CA . PRO A 1 437 ? -24.844 -1.674 -7.578 1.00 86.94 437 PRO A CA 1
ATOM 3523 C C . PRO A 1 437 ? -25.916 -2.755 -7.686 1.00 86.94 437 PRO A C 1
ATOM 3525 O O . PRO A 1 437 ? -26.781 -2.824 -6.826 1.00 86.94 437 PRO A O 1
ATOM 3528 N N . ASP A 1 438 ? -25.862 -3.599 -8.717 1.00 90.88 438 ASP A N 1
ATOM 3529 C CA . ASP A 1 438 ? -26.711 -4.772 -8.881 1.00 90.88 438 ASP A CA 1
ATOM 3530 C C . ASP A 1 438 ? -26.256 -5.958 -8.019 1.00 90.88 438 ASP A C 1
ATOM 3532 O O . ASP A 1 438 ? -26.876 -7.014 -8.057 1.00 90.88 438 ASP A O 1
ATOM 3536 N N . THR A 1 439 ? -25.174 -5.836 -7.256 1.00 94.25 439 THR A N 1
ATOM 3537 C CA . THR A 1 439 ? -24.622 -6.941 -6.472 1.00 94.25 439 THR A CA 1
ATOM 3538 C C . THR A 1 439 ? -24.753 -6.654 -4.979 1.00 94.25 439 THR A C 1
ATOM 3540 O O . THR A 1 439 ? -24.498 -5.532 -4.548 1.00 94.25 439 THR A O 1
ATOM 3543 N N . TYR A 1 440 ? -25.141 -7.666 -4.202 1.00 96.12 440 TYR A N 1
ATOM 3544 C CA . TYR A 1 440 ? -25.185 -7.657 -2.740 1.00 96.12 440 TYR A CA 1
ATOM 3545 C C . TYR A 1 440 ? -24.257 -8.740 -2.185 1.00 96.12 440 TYR A C 1
ATOM 3547 O O . TYR A 1 440 ? -24.250 -9.866 -2.684 1.00 96.12 440 TYR A O 1
ATOM 3555 N N . ALA A 1 441 ? -23.476 -8.424 -1.152 1.00 97.31 441 ALA A N 1
ATOM 3556 C CA . ALA A 1 441 ? -22.576 -9.392 -0.536 1.00 97.31 441 ALA A CA 1
ATOM 3557 C C . ALA A 1 441 ? -22.708 -9.458 0.988 1.00 97.31 441 ALA A C 1
ATOM 3559 O O . ALA A 1 441 ? -22.855 -8.441 1.665 1.00 97.31 441 ALA A O 1
ATOM 3560 N N . VAL A 1 442 ? -22.613 -10.671 1.530 1.00 97.81 442 VAL A N 1
ATOM 3561 C CA . VAL A 1 442 ? -22.578 -10.956 2.970 1.00 97.81 442 VAL A CA 1
ATOM 3562 C C . VAL A 1 442 ? -21.284 -11.694 3.273 1.00 97.81 442 VAL A C 1
ATOM 3564 O O . VAL A 1 442 ? -21.058 -12.784 2.759 1.00 97.81 442 VAL A O 1
ATOM 3567 N N . ILE A 1 443 ? -20.426 -11.099 4.093 1.00 98.31 443 ILE A N 1
ATOM 3568 C CA . ILE A 1 443 ? -19.079 -11.599 4.363 1.00 98.31 443 ILE A CA 1
ATOM 3569 C C . ILE A 1 443 ? -18.916 -11.719 5.872 1.00 98.31 443 ILE A C 1
ATOM 3571 O O . ILE A 1 443 ? -19.036 -10.731 6.599 1.00 98.31 443 ILE A O 1
ATOM 3575 N N . ILE A 1 444 ? -18.683 -12.939 6.342 1.00 98.31 444 ILE A N 1
ATOM 3576 C CA . ILE A 1 444 ? -18.688 -13.280 7.761 1.00 98.31 444 ILE A CA 1
ATOM 3577 C C . ILE A 1 444 ? -17.384 -13.995 8.110 1.00 98.31 444 ILE A C 1
ATOM 3579 O O . ILE A 1 444 ? -17.019 -14.964 7.447 1.00 98.31 444 ILE A O 1
ATOM 3583 N N . GLY A 1 445 ? -16.698 -13.528 9.152 1.00 97.56 445 GLY A N 1
ATOM 3584 C CA . GLY A 1 445 ? -15.448 -14.118 9.634 1.00 97.56 445 GLY A CA 1
ATOM 3585 C C . GLY A 1 445 ? -15.370 -14.126 11.156 1.00 97.56 445 GLY A C 1
ATOM 3586 O O . GLY A 1 445 ? -15.531 -13.077 11.782 1.00 97.56 445 GLY A O 1
ATOM 3587 N N . ILE A 1 446 ? -15.156 -15.295 11.760 1.00 96.62 446 ILE A N 1
ATOM 3588 C CA . ILE A 1 446 ? -15.218 -15.464 13.217 1.00 96.62 446 ILE A CA 1
ATOM 3589 C C . ILE A 1 446 ? -14.029 -16.297 13.709 1.00 96.62 446 ILE A C 1
ATOM 3591 O O . ILE A 1 446 ? -13.941 -17.485 13.412 1.00 96.62 446 ILE A O 1
ATOM 3595 N N . ASP A 1 447 ? -13.151 -15.674 14.497 1.00 92.38 447 ASP A N 1
ATOM 3596 C CA . ASP A 1 447 ? -11.957 -16.300 15.092 1.00 92.38 447 ASP A CA 1
ATOM 3597 C C . ASP A 1 447 ? -12.209 -16.867 16.496 1.00 92.38 447 ASP A C 1
ATOM 3599 O O . ASP A 1 447 ? -11.422 -17.663 17.003 1.00 92.38 447 ASP A O 1
ATOM 3603 N N . TYR A 1 448 ? -13.303 -16.441 17.136 1.00 90.00 448 TYR A N 1
ATOM 3604 C CA . TYR A 1 448 ? -13.697 -16.792 18.510 1.00 90.00 448 TYR A CA 1
ATOM 3605 C C . TYR A 1 448 ? -12.713 -16.347 19.607 1.00 90.00 448 TYR A C 1
ATOM 3607 O O . TYR A 1 448 ? -12.839 -16.761 20.756 1.00 90.00 448 TYR A O 1
ATOM 3615 N N . ASN A 1 449 ? -11.792 -15.426 19.302 1.00 83.56 449 ASN A N 1
ATOM 3616 C CA . ASN A 1 449 ? -10.901 -14.825 20.296 1.00 83.56 449 ASN A CA 1
ATOM 3617 C C . ASN A 1 449 ? -11.691 -14.252 21.485 1.00 83.56 449 ASN A C 1
ATOM 3619 O O . ASN A 1 449 ? -12.518 -13.365 21.311 1.00 83.56 449 ASN A O 1
ATOM 3623 N N . GLY A 1 450 ? -11.415 -14.752 22.693 1.00 79.31 450 GLY A N 1
ATOM 3624 C CA . GLY A 1 450 ? -12.125 -14.369 23.921 1.00 79.31 450 GLY A CA 1
ATOM 3625 C C . GLY A 1 450 ? -13.226 -15.345 24.358 1.00 79.31 450 GLY A C 1
ATOM 3626 O O . GLY A 1 450 ? -13.753 -15.206 25.460 1.00 79.31 450 GLY A O 1
ATOM 3627 N N . ARG A 1 451 ? -13.537 -16.370 23.553 1.00 86.12 451 ARG A N 1
ATOM 3628 C CA . ARG A 1 451 ? -14.417 -17.486 23.928 1.00 86.12 451 ARG A CA 1
ATOM 3629 C C . ARG A 1 451 ? -13.573 -18.660 24.419 1.00 86.12 451 ARG A C 1
ATOM 3631 O O . ARG A 1 451 ? -12.865 -19.290 23.650 1.00 86.12 451 ARG A O 1
ATOM 3638 N N . HIS A 1 452 ? -13.634 -18.966 25.714 1.00 83.69 452 HIS A N 1
ATOM 3639 C CA . HIS A 1 452 ? -12.888 -20.099 26.286 1.00 83.69 452 HIS A CA 1
ATOM 3640 C C . HIS A 1 452 ? -13.548 -21.459 26.030 1.00 83.69 452 HIS A C 1
ATOM 3642 O O . HIS A 1 452 ? -12.914 -22.497 26.198 1.00 83.69 452 HIS A O 1
ATOM 3648 N N . ASP A 1 453 ? -14.824 -21.453 25.657 1.00 82.12 453 ASP A N 1
ATOM 3649 C CA . ASP A 1 453 ? -15.622 -22.643 25.390 1.00 82.12 453 ASP A CA 1
ATOM 3650 C C . ASP A 1 453 ? -15.499 -23.131 23.937 1.00 82.12 453 ASP A C 1
ATOM 3652 O O . ASP A 1 453 ? -15.644 -24.327 23.687 1.00 82.12 453 ASP A O 1
ATOM 3656 N N . ILE A 1 454 ? -15.185 -22.238 22.991 1.00 85.44 454 ILE A N 1
ATOM 3657 C CA . ILE A 1 454 ? -15.025 -22.547 21.563 1.00 85.44 454 ILE A CA 1
ATOM 3658 C C . ILE A 1 454 ? -13.534 -22.504 21.184 1.00 85.44 454 ILE A C 1
ATOM 3660 O O . ILE A 1 454 ? -12.849 -21.554 21.551 1.00 85.44 454 ILE A O 1
ATOM 3664 N N . PRO A 1 455 ? -12.996 -23.481 20.426 1.00 84.12 455 PRO A N 1
ATOM 3665 C CA . PRO A 1 455 ? -11.614 -23.419 19.953 1.00 84.12 455 PRO A CA 1
ATOM 3666 C C . PRO A 1 455 ? -11.353 -22.197 19.062 1.00 84.12 455 PRO A C 1
ATOM 3668 O O . PRO A 1 455 ? -12.084 -21.970 18.102 1.00 84.12 455 PRO A O 1
ATOM 3671 N N . ASN A 1 456 ? -10.277 -21.450 19.312 1.00 87.44 456 ASN A N 1
ATOM 3672 C CA . ASN A 1 456 ? -9.931 -20.302 18.469 1.00 87.44 456 ASN A CA 1
ATOM 3673 C C . ASN A 1 456 ? -9.464 -20.738 17.071 1.00 87.44 456 ASN A C 1
ATOM 3675 O O . ASN A 1 456 ? -8.728 -21.724 16.930 1.00 87.44 456 ASN A O 1
ATOM 3679 N N . LEU A 1 457 ? -9.844 -19.952 16.065 1.00 88.06 457 LEU A N 1
ATOM 3680 C CA . LEU A 1 457 ? -9.284 -19.981 14.713 1.00 88.06 457 LEU A CA 1
ATOM 3681 C C . LEU A 1 457 ? -8.305 -18.814 14.558 1.00 88.06 457 LEU A C 1
ATOM 3683 O O . LEU A 1 457 ? -8.482 -17.770 15.185 1.00 88.06 457 LEU A O 1
ATOM 3687 N N . GLN A 1 458 ? -7.247 -18.990 13.767 1.00 87.81 458 GLN A N 1
ATOM 3688 C CA . GLN A 1 458 ? -6.203 -17.966 13.649 1.00 87.81 458 GLN A CA 1
ATOM 3689 C C . GLN A 1 458 ? -6.469 -16.959 12.529 1.00 87.81 458 GLN A C 1
ATOM 3691 O O . GLN A 1 458 ? -5.986 -15.827 12.612 1.00 87.81 458 GLN A O 1
ATOM 3696 N N . PHE A 1 459 ? -7.185 -17.358 11.472 1.00 92.69 459 PHE A N 1
ATOM 3697 C CA . PHE A 1 459 ? -7.225 -16.580 10.231 1.00 92.69 459 PHE A CA 1
ATOM 3698 C C . PHE A 1 459 ? -8.627 -16.249 9.716 1.00 92.69 459 PHE A C 1
ATOM 3700 O O . PHE A 1 459 ? -8.737 -15.452 8.784 1.00 92.69 459 PHE A O 1
ATOM 3707 N N . ALA A 1 460 ? -9.695 -16.792 10.297 1.00 92.44 460 ALA A N 1
ATOM 3708 C CA . ALA A 1 460 ? -11.045 -16.706 9.744 1.00 92.44 460 ALA A CA 1
ATOM 3709 C C . ALA A 1 460 ? -11.563 -15.263 9.543 1.00 92.44 460 ALA A C 1
ATOM 3711 O O . ALA A 1 460 ? -12.096 -14.937 8.477 1.00 92.44 460 ALA A O 1
ATOM 3712 N N . ALA A 1 461 ? -11.383 -14.362 10.513 1.00 93.81 461 ALA A N 1
ATOM 3713 C CA . ALA A 1 461 ? -11.783 -12.960 10.386 1.00 93.81 461 ALA A CA 1
ATOM 3714 C C . ALA A 1 461 ? -10.890 -12.193 9.402 1.00 93.81 461 ALA A C 1
ATOM 3716 O O . ALA A 1 461 ? -11.378 -11.347 8.647 1.00 93.81 461 ALA A O 1
ATOM 3717 N N . ASN A 1 462 ? -9.592 -12.504 9.373 1.00 92.94 462 ASN A N 1
ATOM 3718 C CA . ASN A 1 462 ? -8.645 -11.903 8.437 1.00 92.94 462 ASN A CA 1
ATOM 3719 C C . ASN A 1 462 ? -8.936 -12.317 6.985 1.00 92.94 462 ASN A C 1
ATOM 3721 O O . ASN A 1 462 ? -8.906 -11.487 6.079 1.00 92.94 462 ASN A O 1
ATOM 3725 N N . ASP A 1 463 ? -9.268 -13.584 6.756 1.00 94.50 463 ASP A N 1
ATOM 3726 C CA . ASP A 1 463 ? -9.601 -14.097 5.431 1.00 94.50 463 ASP A CA 1
ATOM 3727 C C . ASP A 1 463 ? -10.930 -13.521 4.927 1.00 94.50 463 ASP A C 1
ATOM 3729 O O . ASP A 1 463 ? -10.999 -13.032 3.798 1.00 94.50 463 ASP A O 1
ATOM 3733 N N . ALA A 1 464 ? -11.946 -13.423 5.791 1.00 96.25 464 ALA A N 1
ATOM 3734 C CA . ALA A 1 464 ? -13.175 -12.690 5.482 1.00 96.25 464 ALA A CA 1
ATOM 3735 C C . ALA A 1 464 ? -12.906 -11.211 5.147 1.00 96.25 464 ALA A C 1
ATOM 3737 O O . ALA A 1 464 ? -13.486 -10.666 4.205 1.00 96.25 464 ALA A O 1
ATOM 3738 N N . LYS A 1 465 ? -11.987 -10.555 5.865 1.00 93.88 465 LYS A N 1
ATOM 3739 C CA . LYS A 1 465 ? -11.606 -9.167 5.582 1.00 93.88 465 LYS A CA 1
ATOM 3740 C C . LYS A 1 465 ? -10.951 -9.012 4.204 1.00 93.88 465 LYS A C 1
ATOM 3742 O O . LYS A 1 465 ? -11.321 -8.093 3.478 1.00 93.88 465 LYS A O 1
ATOM 3747 N N . LYS A 1 466 ? -10.072 -9.934 3.797 1.00 93.44 466 LYS A N 1
ATOM 3748 C CA . LYS A 1 466 ? -9.481 -9.941 2.444 1.00 93.44 466 LYS A CA 1
ATOM 3749 C C . LYS A 1 466 ? -10.542 -10.110 1.352 1.00 93.44 466 LYS A C 1
ATOM 3751 O O . LYS A 1 466 ? -10.484 -9.415 0.341 1.00 93.44 466 LYS A O 1
ATOM 3756 N N . VAL A 1 467 ? -11.529 -10.989 1.557 1.00 95.00 467 VAL A N 1
ATOM 3757 C CA . VAL A 1 467 ? -12.657 -11.150 0.618 1.00 95.00 467 VAL A CA 1
ATOM 3758 C C . VAL A 1 467 ? -13.467 -9.855 0.511 1.00 95.00 467 VAL A C 1
ATOM 3760 O O . VAL A 1 467 ? -13.810 -9.442 -0.595 1.00 95.00 467 VAL A O 1
ATOM 3763 N N . TYR A 1 468 ? -13.721 -9.174 1.633 1.00 95.88 468 TYR A N 1
ATOM 3764 C CA . TYR A 1 468 ? -14.381 -7.863 1.641 1.00 95.88 468 TYR A CA 1
ATOM 3765 C C . TYR A 1 468 ? -13.600 -6.807 0.863 1.00 95.88 468 TYR A C 1
ATOM 3767 O O . TYR A 1 468 ? -14.192 -6.062 0.079 1.00 95.88 468 TYR A O 1
ATOM 3775 N N . ASP A 1 469 ? -12.286 -6.744 1.065 1.00 89.31 469 ASP A N 1
ATOM 3776 C CA . ASP A 1 469 ? -11.441 -5.771 0.378 1.00 89.31 469 ASP A CA 1
ATOM 3777 C C . ASP A 1 469 ? -11.487 -6.007 -1.138 1.00 89.31 469 ASP A C 1
ATOM 3779 O O . ASP A 1 469 ? -11.740 -5.069 -1.885 1.00 89.31 469 ASP A O 1
ATOM 3783 N N . ILE A 1 470 ? -11.397 -7.261 -1.595 1.00 89.25 470 ILE A N 1
ATOM 3784 C CA . ILE A 1 470 ? -11.527 -7.604 -3.022 1.00 89.25 470 ILE A CA 1
ATOM 3785 C C . ILE A 1 470 ? -12.918 -7.256 -3.563 1.00 89.25 470 ILE A C 1
ATOM 3787 O O . ILE A 1 470 ? -13.036 -6.660 -4.629 1.00 89.25 470 ILE A O 1
ATOM 3791 N N . PHE A 1 471 ? -13.986 -7.608 -2.846 1.00 93.12 471 PHE A N 1
ATOM 3792 C CA . PHE A 1 471 ? -15.351 -7.348 -3.306 1.00 93.12 471 PHE A CA 1
ATOM 3793 C C . PHE A 1 471 ? -15.706 -5.865 -3.349 1.00 93.12 471 PHE A C 1
ATOM 3795 O O . PHE A 1 471 ? -16.574 -5.501 -4.132 1.00 93.12 471 PHE A O 1
ATOM 3802 N N . THR A 1 472 ? -15.071 -5.009 -2.550 1.00 89.44 472 THR A N 1
ATOM 3803 C CA . THR A 1 472 ? -15.343 -3.560 -2.542 1.00 89.44 472 THR A CA 1
ATOM 3804 C C . THR A 1 472 ? -14.363 -2.749 -3.387 1.00 89.44 472 THR A C 1
ATOM 3806 O O . THR A 1 472 ? -14.607 -1.569 -3.641 1.00 89.44 472 THR A O 1
ATOM 3809 N N . ASP A 1 473 ? -13.288 -3.369 -3.868 1.00 82.81 473 ASP A N 1
ATOM 3810 C CA . ASP A 1 473 ? -12.278 -2.718 -4.692 1.00 82.81 473 ASP A CA 1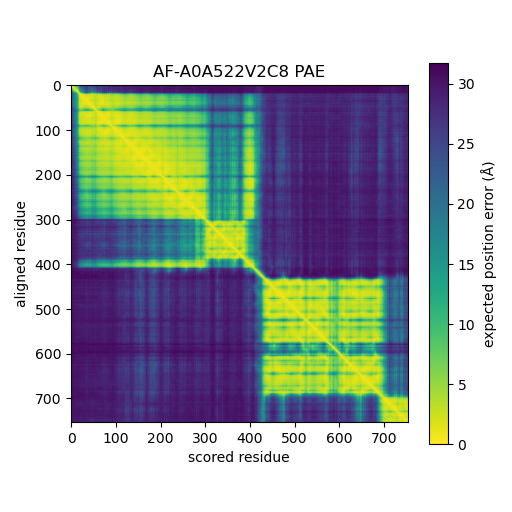
ATOM 3811 C C . ASP A 1 473 ? -12.771 -2.537 -6.148 1.00 82.81 473 ASP A C 1
ATOM 3813 O O . ASP A 1 473 ? -13.080 -3.518 -6.841 1.00 82.81 473 ASP A O 1
ATOM 3817 N N . PRO A 1 474 ? -12.827 -1.291 -6.665 1.00 76.62 474 PRO A N 1
ATOM 3818 C CA . PRO A 1 474 ? -13.200 -1.013 -8.052 1.00 76.62 474 PRO A CA 1
ATOM 3819 C C . PRO A 1 474 ? -12.373 -1.780 -9.096 1.00 76.62 474 PRO A C 1
ATOM 3821 O O . PRO A 1 474 ? -12.899 -2.106 -10.164 1.00 76.62 474 PRO A O 1
ATOM 3824 N N . TYR A 1 475 ? -11.111 -2.113 -8.802 1.00 72.00 475 TYR A N 1
ATOM 3825 C CA . TYR A 1 475 ? -10.242 -2.877 -9.700 1.00 72.00 475 TYR A CA 1
ATOM 3826 C C . TYR A 1 475 ? -10.697 -4.330 -9.886 1.00 72.00 475 TYR A C 1
ATOM 3828 O O . TYR A 1 475 ? -10.412 -4.919 -10.927 1.00 72.00 475 TYR A O 1
ATOM 3836 N N . TYR A 1 476 ? -11.479 -4.884 -8.956 1.00 79.19 476 TYR A N 1
ATOM 3837 C CA . TYR A 1 476 ? -12.067 -6.220 -9.084 1.00 79.19 476 TYR A CA 1
ATOM 3838 C C . TYR A 1 476 ? -13.547 -6.198 -9.494 1.00 79.19 476 TYR A C 1
ATOM 3840 O O . TYR A 1 476 ? -14.247 -7.205 -9.376 1.00 79.19 476 TYR A O 1
ATOM 3848 N N . GLY A 1 477 ? -14.029 -5.074 -10.039 1.00 71.38 477 GLY A N 1
ATOM 3849 C CA . GLY A 1 477 ? -15.440 -4.882 -10.393 1.00 71.38 477 GLY A CA 1
ATOM 3850 C C . GLY A 1 477 ? -16.311 -4.513 -9.190 1.00 71.38 477 GLY A C 1
ATOM 3851 O O . GLY A 1 477 ? -17.476 -4.898 -9.163 1.00 71.38 477 GLY A O 1
ATOM 3852 N N . GLY A 1 478 ? -15.720 -3.814 -8.215 1.00 82.75 478 GLY A N 1
ATOM 3853 C CA . GLY A 1 478 ? -16.216 -3.563 -6.864 1.00 82.75 478 GLY A CA 1
ATOM 3854 C C . GLY A 1 478 ? -17.718 -3.340 -6.685 1.00 82.75 478 GLY A C 1
ATOM 3855 O O . GLY A 1 478 ? -18.402 -2.702 -7.483 1.00 82.75 478 GLY A O 1
ATOM 3856 N N . ILE A 1 479 ? -18.217 -3.847 -5.569 1.00 90.25 479 ILE A N 1
ATOM 3857 C CA . ILE A 1 479 ? -19.575 -3.709 -5.064 1.00 90.25 479 ILE A CA 1
ATOM 3858 C C . ILE A 1 479 ? -19.624 -2.452 -4.180 1.00 90.25 479 ILE A C 1
ATOM 3860 O O . ILE A 1 479 ? -18.720 -2.260 -3.360 1.00 90.25 479 ILE A O 1
ATOM 3864 N N . PRO A 1 480 ? -20.650 -1.588 -4.301 1.00 88.00 480 PRO A N 1
ATOM 3865 C CA . PRO A 1 480 ? -20.815 -0.457 -3.393 1.00 88.00 480 PRO A CA 1
ATOM 3866 C C . PRO A 1 480 ? -20.829 -0.914 -1.933 1.00 88.00 480 PRO A C 1
ATOM 3868 O O . PRO A 1 480 ? -21.460 -1.917 -1.602 1.00 88.00 480 PRO A O 1
ATOM 3871 N N . GLN A 1 481 ? -20.140 -0.187 -1.052 1.00 87.44 481 GLN A N 1
ATOM 3872 C CA . GLN A 1 481 ? -19.984 -0.587 0.353 1.00 87.44 481 GLN A CA 1
ATOM 3873 C C . GLN A 1 481 ? -21.334 -0.713 1.073 1.00 87.44 481 GLN A C 1
ATOM 3875 O O . GLN A 1 481 ? -21.492 -1.572 1.933 1.00 87.44 481 GLN A O 1
ATOM 3880 N N . GLU A 1 482 ? -22.331 0.084 0.689 1.00 88.56 482 GLU A N 1
ATOM 3881 C CA . GLU A 1 482 ? -23.710 -0.001 1.179 1.00 88.56 482 GLU A CA 1
ATOM 3882 C C . GLU A 1 482 ? -24.408 -1.333 0.848 1.00 88.56 482 GLU A C 1
ATOM 3884 O O . GLU A 1 482 ? -25.330 -1.741 1.557 1.00 88.56 482 GLU A O 1
ATOM 3889 N N . ASN A 1 483 ? -23.934 -2.037 -0.182 1.00 93.75 483 ASN A N 1
ATOM 3890 C CA . ASN A 1 483 ? -24.424 -3.345 -0.599 1.00 93.75 483 ASN A CA 1
ATOM 3891 C C . ASN A 1 483 ? -23.554 -4.499 -0.069 1.00 93.75 483 ASN A C 1
ATOM 3893 O O . ASN A 1 483 ? -23.812 -5.656 -0.400 1.00 93.75 483 ASN A O 1
ATOM 3897 N N . VAL A 1 484 ? -22.533 -4.227 0.750 1.00 95.19 484 VAL A N 1
ATOM 3898 C CA . VAL A 1 484 ? -21.687 -5.263 1.355 1.00 95.19 484 VAL A CA 1
ATOM 3899 C C . VAL A 1 484 ? -21.839 -5.238 2.870 1.00 95.19 484 VAL A C 1
ATOM 3901 O O . VAL A 1 484 ? -21.549 -4.252 3.537 1.00 95.19 484 VAL A O 1
ATOM 3904 N N . THR A 1 485 ? -22.285 -6.351 3.443 1.00 97.25 485 THR A N 1
ATOM 3905 C CA . THR A 1 485 ? -22.390 -6.530 4.894 1.00 97.25 485 THR A CA 1
ATOM 3906 C C . THR A 1 485 ? -21.196 -7.335 5.398 1.00 97.25 485 THR A C 1
ATOM 3908 O O . THR A 1 485 ? -21.090 -8.521 5.099 1.00 97.25 485 THR A O 1
ATOM 3911 N N . LEU A 1 486 ? -20.302 -6.691 6.157 1.00 97.69 486 LEU A N 1
ATOM 3912 C CA . LEU A 1 486 ? -19.142 -7.323 6.792 1.00 97.69 486 LEU A CA 1
ATOM 3913 C C . LEU A 1 486 ? -19.396 -7.531 8.288 1.00 97.69 486 LEU A C 1
ATOM 3915 O O . LEU A 1 486 ? -19.502 -6.560 9.038 1.00 97.69 486 LEU A O 1
ATOM 3919 N N . LEU A 1 487 ? -19.438 -8.789 8.724 1.00 97.12 487 LEU A N 1
ATOM 3920 C CA . LEU A 1 487 ? -19.609 -9.165 10.126 1.00 97.12 487 LEU A CA 1
ATOM 3921 C C . LEU A 1 487 ? -18.371 -9.923 10.608 1.00 97.12 487 LEU A C 1
ATOM 3923 O O . LEU A 1 487 ? -18.099 -11.031 10.151 1.00 97.12 487 LEU A O 1
ATOM 3927 N N . LEU A 1 488 ? -17.621 -9.322 11.533 1.00 96.75 488 LEU A N 1
ATOM 3928 C CA . LEU A 1 488 ? -16.410 -9.916 12.101 1.00 96.75 488 LEU A CA 1
ATOM 3929 C C . LEU A 1 488 ? -16.563 -10.129 13.607 1.00 96.75 488 LEU A C 1
ATOM 3931 O O . LEU A 1 488 ? -16.991 -9.209 14.311 1.00 96.75 488 LEU A O 1
ATOM 3935 N N . ASN A 1 489 ? -16.165 -11.309 14.088 1.00 95.19 489 ASN A N 1
ATOM 3936 C CA . ASN A 1 489 ? -16.096 -11.662 15.512 1.00 95.19 489 ASN A CA 1
ATOM 3937 C C . ASN A 1 489 ? -17.373 -11.272 16.281 1.00 95.19 489 ASN A C 1
ATOM 3939 O O . ASN A 1 489 ? -18.460 -11.682 15.890 1.00 95.19 489 ASN A O 1
ATOM 3943 N N . GLU A 1 490 ? -17.267 -10.448 17.326 1.00 92.56 490 GLU A N 1
ATOM 3944 C CA . GLU A 1 490 ? -18.368 -9.993 18.195 1.00 92.56 490 GLU A CA 1
ATOM 3945 C C . GLU A 1 490 ? -19.559 -9.375 17.447 1.00 92.56 490 GLU A C 1
ATOM 3947 O O . GLU A 1 490 ? -20.678 -9.375 17.955 1.00 92.56 490 GLU A O 1
ATOM 3952 N N . LYS A 1 491 ? -19.341 -8.857 16.231 1.00 93.19 491 LYS A N 1
ATOM 3953 C CA . LYS A 1 491 ? -20.409 -8.308 15.382 1.00 93.19 491 LYS A CA 1
ATOM 3954 C C . LYS A 1 491 ? -21.175 -9.385 14.616 1.00 93.19 491 LYS A C 1
ATOM 3956 O O . LYS A 1 491 ? -22.298 -9.141 14.190 1.00 93.19 491 LYS A O 1
ATOM 3961 N N . ALA A 1 492 ? -20.590 -10.565 14.427 1.00 95.12 492 ALA A N 1
ATOM 3962 C CA . ALA A 1 492 ? -21.221 -11.712 13.781 1.00 95.12 492 ALA A CA 1
ATOM 3963 C C . ALA A 1 492 ? -22.099 -12.487 14.775 1.00 95.12 492 ALA A C 1
ATOM 3965 O O . ALA A 1 492 ? -21.908 -13.682 15.011 1.00 95.12 492 ALA A O 1
ATOM 3966 N N . THR A 1 493 ? -23.058 -11.780 15.375 1.00 95.56 493 THR A N 1
ATOM 3967 C CA . THR A 1 493 ? -24.098 -12.398 16.199 1.00 95.56 493 THR A CA 1
ATOM 3968 C C . THR A 1 493 ? -25.124 -13.090 15.313 1.00 95.56 493 THR A C 1
ATOM 3970 O O . THR A 1 493 ? -25.289 -12.745 14.136 1.00 95.56 493 THR A O 1
ATOM 3973 N N . ARG A 1 494 ? -25.877 -14.036 15.873 1.00 94.25 494 ARG A N 1
ATOM 3974 C CA . ARG A 1 494 ? -26.941 -14.730 15.147 1.00 94.25 494 ARG A CA 1
ATOM 3975 C C . ARG A 1 494 ? -27.931 -13.752 14.523 1.00 94.25 494 ARG A C 1
ATOM 3977 O O . ARG A 1 494 ? -28.323 -13.927 13.371 1.00 94.25 494 ARG A O 1
ATOM 3984 N N . ASN A 1 495 ? -28.342 -12.734 15.277 1.00 93.44 495 ASN A N 1
ATOM 3985 C CA . ASN A 1 495 ? -29.332 -11.764 14.816 1.00 93.44 495 ASN A CA 1
ATOM 3986 C C . ASN A 1 495 ? -28.818 -10.962 13.617 1.00 93.44 495 ASN A C 1
ATOM 3988 O O . ASN A 1 495 ? -29.531 -10.857 12.619 1.00 93.44 495 ASN A O 1
ATOM 3992 N N . GLU A 1 496 ? -27.577 -10.476 13.675 1.00 95.94 496 GLU A N 1
ATOM 3993 C CA . GLU A 1 496 ? -26.958 -9.730 12.573 1.00 95.94 496 GLU A CA 1
ATOM 3994 C C . GLU A 1 496 ? -26.736 -10.617 11.342 1.00 95.94 496 GLU A C 1
ATOM 3996 O O . GLU A 1 496 ? -27.077 -10.235 10.220 1.00 95.94 496 GLU A O 1
ATOM 4001 N N . MET A 1 497 ? -26.247 -11.846 11.541 1.00 96.19 497 MET A N 1
ATOM 4002 C CA . MET A 1 497 ? -26.059 -12.812 10.457 1.00 96.19 497 MET A CA 1
ATOM 4003 C C . MET A 1 497 ? -27.388 -13.159 9.774 1.00 96.19 497 MET A C 1
ATOM 4005 O O . MET A 1 497 ? -27.479 -13.132 8.548 1.00 96.19 497 MET A O 1
ATOM 4009 N N . VAL A 1 498 ? -28.448 -13.440 10.538 1.00 94.69 498 VAL A N 1
ATOM 4010 C CA . VAL A 1 498 ? -29.780 -13.725 9.980 1.00 94.69 498 VAL A CA 1
ATOM 4011 C C . VAL A 1 498 ? -30.353 -12.498 9.267 1.00 94.69 498 VAL A C 1
ATOM 4013 O O . VAL A 1 498 ? -30.936 -12.647 8.191 1.00 94.69 498 VAL A O 1
ATOM 4016 N N . ALA A 1 499 ? -30.185 -11.295 9.823 1.00 93.25 499 ALA A N 1
ATOM 4017 C CA . ALA A 1 499 ? -30.645 -10.056 9.199 1.00 93.25 499 ALA A CA 1
ATOM 4018 C C . ALA A 1 499 ? -29.966 -9.812 7.842 1.00 93.25 499 ALA A C 1
ATOM 4020 O O . ALA A 1 499 ? -30.646 -9.472 6.870 1.00 93.25 499 ALA A O 1
ATOM 4021 N N . ALA A 1 500 ? -28.656 -10.054 7.753 1.00 94.19 500 ALA A N 1
ATOM 4022 C CA . ALA A 1 500 ? -27.901 -9.965 6.508 1.00 94.19 500 ALA A CA 1
ATOM 4023 C C . ALA A 1 500 ? -28.339 -11.039 5.496 1.00 94.19 500 ALA A C 1
ATOM 4025 O O . ALA A 1 500 ? -28.681 -10.730 4.355 1.00 94.19 500 ALA A O 1
ATOM 4026 N N . LEU A 1 501 ? -28.414 -12.304 5.924 1.00 93.69 501 LEU A N 1
ATOM 4027 C CA . LEU A 1 501 ? -28.755 -13.429 5.050 1.00 93.69 501 LEU A CA 1
ATOM 4028 C C . LEU A 1 501 ? -30.190 -13.357 4.510 1.00 93.69 501 LEU A C 1
ATOM 4030 O O . LEU A 1 501 ? -30.436 -13.772 3.383 1.00 93.69 501 LEU A O 1
ATOM 4034 N N . ARG A 1 502 ? -31.150 -12.775 5.239 1.00 91.56 502 ARG A N 1
ATOM 4035 C CA . ARG A 1 502 ? -32.524 -12.595 4.727 1.00 91.56 502 ARG A CA 1
ATOM 4036 C C . ARG A 1 502 ? -32.588 -11.748 3.455 1.00 91.56 502 ARG A C 1
ATOM 4038 O O . ARG A 1 502 ? -33.478 -11.968 2.634 1.00 91.56 502 ARG A O 1
ATOM 4045 N N . LYS A 1 503 ? -31.648 -10.818 3.257 1.00 87.94 503 LYS A N 1
ATOM 4046 C CA . LYS A 1 503 ? -31.593 -9.991 2.042 1.00 87.94 503 LYS A CA 1
ATOM 4047 C C . LYS A 1 503 ? -31.242 -10.797 0.788 1.00 87.94 503 LYS A C 1
ATOM 4049 O O . LYS A 1 503 ? -31.642 -10.391 -0.295 1.00 87.94 503 LYS A O 1
ATOM 4054 N N . VAL A 1 504 ? -30.611 -11.970 0.930 1.00 88.69 504 VAL A N 1
ATOM 4055 C CA . VAL A 1 504 ? -30.310 -12.901 -0.180 1.00 88.69 504 VAL A CA 1
ATOM 4056 C C . VAL A 1 504 ? -31.571 -13.262 -0.968 1.00 88.69 504 VAL A C 1
ATOM 4058 O O . VAL A 1 504 ? -31.529 -13.380 -2.191 1.00 88.69 504 VAL A O 1
ATOM 4061 N N . LYS A 1 505 ? -32.709 -13.417 -0.282 1.00 86.75 505 LYS A N 1
ATOM 4062 C CA . LYS A 1 505 ? -33.980 -13.789 -0.911 1.00 86.75 505 LYS A CA 1
ATOM 4063 C C . LYS A 1 505 ? -34.560 -12.672 -1.784 1.00 86.75 505 LYS A C 1
ATOM 4065 O O . LYS A 1 505 ? -35.158 -12.955 -2.818 1.00 86.75 505 LYS A O 1
ATOM 4070 N N . ASN A 1 506 ? -34.388 -11.427 -1.347 1.00 86.38 506 ASN A N 1
ATOM 4071 C CA . ASN A 1 506 ? -35.108 -10.266 -1.872 1.00 86.38 506 ASN A CA 1
ATOM 4072 C C . ASN A 1 506 ? -34.276 -9.424 -2.846 1.00 86.38 506 ASN A C 1
ATOM 4074 O O . ASN A 1 506 ? -34.751 -8.380 -3.271 1.00 86.38 506 ASN A O 1
ATOM 4078 N N . TRP A 1 507 ? -33.042 -9.830 -3.146 1.00 91.44 507 TRP A N 1
ATOM 4079 C CA . TRP A 1 507 ? -32.170 -9.103 -4.058 1.00 91.44 507 TRP A CA 1
ATOM 4080 C C . TRP A 1 507 ? -32.298 -9.632 -5.486 1.00 91.44 507 TRP A C 1
ATOM 4082 O O . TRP A 1 507 ? -32.180 -10.828 -5.732 1.00 91.44 507 TRP A O 1
ATOM 4092 N N . ASP A 1 508 ? -32.508 -8.722 -6.424 1.00 87.25 508 ASP A N 1
ATOM 4093 C CA . ASP A 1 508 ? -32.884 -8.996 -7.811 1.00 87.25 508 ASP A CA 1
ATOM 4094 C C . ASP A 1 508 ? -31.658 -9.290 -8.693 1.00 87.25 508 ASP A C 1
ATOM 4096 O O . ASP A 1 508 ? -31.759 -9.904 -9.754 1.00 87.25 508 ASP A O 1
ATOM 4100 N N . GLY A 1 509 ? -30.486 -8.787 -8.295 1.00 93.38 509 GLY A N 1
ATOM 4101 C CA . GLY A 1 509 ? -29.250 -8.859 -9.071 1.00 93.38 509 GLY A CA 1
ATOM 4102 C C . GLY A 1 509 ? -28.381 -10.059 -8.697 1.00 93.38 509 GLY A C 1
ATOM 4103 O O . GLY A 1 509 ? -28.839 -11.188 -8.797 1.00 93.38 509 GLY A O 1
ATOM 4104 N N . TYR A 1 510 ? -27.127 -9.854 -8.303 1.00 95.31 510 TYR A N 1
ATOM 4105 C CA . TYR A 1 510 ? -26.227 -10.942 -7.891 1.00 95.31 510 TYR A CA 1
ATOM 4106 C C . TYR A 1 510 ? -26.022 -10.958 -6.381 1.00 95.31 510 TYR A C 1
ATOM 4108 O O . TYR A 1 510 ? -25.959 -9.901 -5.757 1.00 95.31 510 TYR A O 1
ATOM 4116 N N . VAL A 1 511 ? -25.893 -12.147 -5.795 1.00 96.56 511 VAL A N 1
ATOM 4117 C CA . VAL A 1 511 ? -25.691 -12.307 -4.353 1.00 96.56 511 VAL A CA 1
ATOM 4118 C C . VAL A 1 511 ? -24.483 -13.182 -4.060 1.00 96.56 511 VAL A C 1
ATOM 4120 O O . VAL A 1 511 ? -24.433 -14.328 -4.506 1.00 96.56 511 VAL A O 1
ATOM 4123 N N . TYR A 1 512 ? -23.536 -12.669 -3.270 1.00 97.12 512 TYR A N 1
ATOM 4124 C CA . TYR A 1 512 ? -22.354 -13.418 -2.832 1.00 97.12 512 TYR A CA 1
ATOM 4125 C C . TYR A 1 512 ? -22.320 -13.547 -1.312 1.00 97.12 512 TYR A C 1
ATOM 4127 O O . TYR A 1 512 ? -22.344 -12.555 -0.591 1.00 97.12 512 TYR A O 1
ATOM 4135 N N . VAL A 1 513 ? -22.231 -14.773 -0.813 1.00 97.62 513 VAL A N 1
ATOM 4136 C CA . VAL A 1 513 ? -22.103 -15.066 0.614 1.00 97.62 513 VAL A CA 1
ATOM 4137 C C . VAL A 1 513 ? -20.767 -15.752 0.851 1.00 97.62 513 VAL A C 1
ATOM 4139 O O . VAL A 1 513 ? -20.467 -16.754 0.206 1.00 97.62 513 VAL A O 1
ATOM 4142 N N . TYR A 1 514 ? -19.978 -15.228 1.781 1.00 98.25 514 TYR A N 1
ATOM 4143 C CA . TYR A 1 514 ? -18.740 -15.838 2.248 1.00 98.25 514 TYR A CA 1
ATOM 4144 C C . TYR A 1 514 ? -18.795 -16.005 3.763 1.00 98.25 514 TYR A C 1
ATOM 4146 O O . TYR A 1 514 ? -19.057 -15.040 4.482 1.00 98.25 514 TYR A O 1
ATOM 4154 N N . TYR A 1 515 ? -18.542 -17.216 4.246 1.00 97.38 515 TYR A N 1
ATOM 4155 C CA . TYR A 1 515 ? -18.443 -17.515 5.670 1.00 97.38 515 TYR A CA 1
ATOM 4156 C C . TYR A 1 515 ? -17.116 -18.205 5.963 1.00 97.38 515 TYR A C 1
ATOM 4158 O O . TYR A 1 515 ? -16.790 -19.188 5.304 1.00 97.38 515 TYR A O 1
ATOM 4166 N N . SER A 1 516 ? -16.408 -17.732 6.984 1.00 96.06 516 SER A N 1
ATOM 4167 C CA . SER A 1 516 ? -15.238 -18.390 7.560 1.00 96.06 516 SER A CA 1
ATOM 4168 C C . SER A 1 516 ? -15.397 -18.471 9.076 1.00 96.06 516 SER A C 1
ATOM 4170 O O . SER A 1 516 ? -15.532 -17.444 9.744 1.00 96.06 516 SER A O 1
ATOM 4172 N N . GLY A 1 517 ? -15.404 -19.681 9.630 1.00 93.00 517 GLY A N 1
ATOM 4173 C CA . GLY A 1 517 ? -15.649 -19.897 11.057 1.00 93.00 517 GLY A CA 1
ATOM 4174 C C . GLY A 1 517 ? -15.882 -21.366 11.403 1.00 93.00 517 GLY A C 1
ATOM 4175 O O . GLY A 1 517 ? -15.632 -22.261 10.593 1.00 93.00 517 GLY A O 1
ATOM 4176 N N . HIS A 1 518 ? -16.388 -21.640 12.607 1.00 90.44 518 HIS A N 1
ATOM 4177 C CA . HIS A 1 518 ? -16.709 -23.012 13.000 1.00 90.44 518 HIS A CA 1
ATOM 4178 C C . HIS A 1 518 ? -18.034 -23.483 12.412 1.00 90.44 518 HIS A C 1
ATOM 4180 O O . HIS A 1 518 ? -19.048 -22.784 12.431 1.00 90.44 518 HIS A O 1
ATOM 4186 N N . GLY A 1 519 ? -18.025 -24.731 11.951 1.00 87.75 519 GLY A N 1
ATOM 4187 C CA . GLY A 1 519 ? -19.233 -25.503 11.708 1.00 87.75 519 GLY A CA 1
ATOM 4188 C C . GLY A 1 519 ? -19.463 -26.510 12.834 1.00 87.75 519 GLY A C 1
ATOM 4189 O O . GLY A 1 519 ? -18.540 -26.855 13.580 1.00 87.75 519 GLY A O 1
ATOM 4190 N N . ALA A 1 520 ? -20.694 -27.003 12.940 1.00 85.06 520 ALA A N 1
ATOM 4191 C CA . ALA A 1 520 ? -21.024 -28.127 13.808 1.00 85.06 520 ALA A CA 1
ATOM 4192 C C . ALA A 1 520 ? -22.036 -29.074 13.143 1.00 85.06 520 ALA A C 1
ATOM 4194 O O . ALA A 1 520 ? -22.933 -28.609 12.432 1.00 85.06 520 ALA A O 1
ATOM 4195 N N . PRO A 1 521 ? -21.931 -30.396 13.358 1.00 82.44 521 PRO A N 1
ATOM 4196 C CA . PRO A 1 521 ? -22.921 -31.340 12.863 1.00 82.44 521 PRO A CA 1
ATOM 4197 C C . PRO A 1 521 ? -24.180 -31.374 13.729 1.00 82.44 521 PRO A C 1
ATOM 4199 O O . PRO A 1 521 ? -24.104 -31.392 14.956 1.00 82.44 521 PRO A O 1
ATOM 4202 N N . LYS A 1 522 ? -25.342 -31.514 13.088 1.00 79.50 522 LYS A N 1
ATOM 4203 C CA . LYS A 1 522 ? -26.598 -31.917 13.723 1.00 79.50 522 LYS A CA 1
ATOM 4204 C C . LYS A 1 522 ? -26.901 -33.367 13.369 1.00 79.50 522 LYS A C 1
ATOM 4206 O O . LYS A 1 522 ? -27.100 -33.697 12.198 1.00 79.50 522 LYS A O 1
ATOM 4211 N N . THR A 1 523 ? -27.012 -34.233 14.369 1.00 72.00 523 THR A N 1
ATOM 4212 C CA . THR A 1 523 ? -27.359 -35.648 14.173 1.00 72.00 523 THR A CA 1
ATOM 4213 C C . THR A 1 523 ? -28.745 -35.960 14.732 1.00 72.00 523 THR A C 1
ATOM 4215 O O . THR A 1 523 ? -29.173 -35.369 15.720 1.00 72.00 523 THR A O 1
ATOM 4218 N N . LYS A 1 524 ? -29.463 -36.874 14.076 1.00 70.62 524 LYS A N 1
ATOM 4219 C CA . LYS A 1 524 ? -30.723 -37.459 14.542 1.00 70.62 524 LYS A CA 1
ATOM 4220 C C . LYS A 1 524 ? -30.616 -38.974 14.377 1.00 70.62 524 LYS A C 1
ATOM 4222 O O . LYS A 1 524 ? -30.267 -39.432 13.292 1.00 70.62 524 LYS A O 1
ATOM 4227 N N . ASP A 1 525 ? -30.868 -39.733 15.443 1.00 66.81 525 ASP A N 1
ATOM 4228 C CA . ASP A 1 525 ? -30.766 -41.203 15.460 1.00 66.81 525 ASP A CA 1
ATOM 4229 C C . ASP A 1 525 ? -29.401 -41.729 14.954 1.00 66.81 525 ASP A C 1
ATOM 4231 O O . ASP A 1 525 ? -29.341 -42.619 14.106 1.00 66.81 525 ASP A O 1
ATOM 4235 N N . ASP A 1 526 ? -28.294 -41.128 15.422 1.00 62.88 526 ASP A N 1
ATOM 4236 C CA . ASP A 1 526 ? -26.910 -41.427 14.991 1.00 62.88 526 ASP A CA 1
ATOM 4237 C C . ASP A 1 526 ? -26.637 -41.204 13.477 1.00 62.88 526 ASP A C 1
ATOM 4239 O O . ASP A 1 526 ? -25.592 -41.601 12.958 1.00 62.88 526 ASP A O 1
ATOM 4243 N N . LYS A 1 527 ? -27.534 -40.516 12.752 1.00 65.56 527 LYS A N 1
ATOM 4244 C CA . LYS A 1 527 ? -27.352 -40.107 11.346 1.00 65.56 527 LYS A CA 1
ATOM 4245 C C . LYS A 1 527 ? -27.234 -38.591 11.216 1.00 65.56 527 LYS A C 1
ATOM 4247 O O . LYS A 1 527 ? -27.892 -37.842 11.934 1.00 65.56 527 LYS A O 1
ATOM 4252 N N . PHE A 1 528 ? -26.414 -38.121 10.275 1.00 70.88 528 PHE A N 1
ATOM 4253 C CA . PHE A 1 528 ? -26.324 -36.694 9.951 1.00 70.88 528 PHE A CA 1
ATOM 4254 C C . PHE A 1 528 ? -27.669 -36.176 9.428 1.00 70.88 528 PHE A C 1
ATOM 4256 O O . PHE A 1 528 ? -28.223 -36.736 8.484 1.00 70.88 528 PHE A O 1
ATOM 4263 N N . SER A 1 529 ? -28.188 -35.124 10.059 1.00 75.94 529 SER A N 1
ATOM 4264 C CA . SER A 1 529 ? -29.489 -34.522 9.742 1.00 75.94 529 SER A CA 1
ATOM 4265 C C . SER A 1 529 ? -29.385 -33.086 9.224 1.00 75.94 529 SER A C 1
ATOM 4267 O O . SER A 1 529 ? -30.160 -32.713 8.350 1.00 75.94 529 SER A O 1
ATOM 4269 N N . ASP A 1 530 ? -28.448 -32.284 9.744 1.00 80.75 530 ASP A N 1
ATOM 4270 C CA . ASP A 1 530 ? -28.211 -30.889 9.344 1.00 80.75 530 ASP A CA 1
ATOM 4271 C C . ASP A 1 530 ? -26.792 -30.441 9.725 1.00 80.75 530 ASP A C 1
ATOM 4273 O O . ASP A 1 530 ? -26.098 -31.131 10.469 1.00 80.75 530 ASP A O 1
ATOM 4277 N N . GLY A 1 531 ? -26.362 -29.279 9.241 1.00 85.00 531 GLY A N 1
ATOM 4278 C CA . GLY A 1 531 ? -25.160 -28.586 9.699 1.00 85.00 531 GLY A CA 1
ATOM 4279 C C . GLY A 1 531 ? -25.506 -27.233 10.314 1.00 85.00 531 GLY A C 1
ATOM 4280 O O . GLY A 1 531 ? -26.499 -26.606 9.947 1.00 85.00 531 GLY A O 1
ATOM 4281 N N . PHE A 1 532 ? -24.664 -26.761 11.224 1.00 88.31 532 PHE A N 1
ATOM 4282 C CA . PHE A 1 532 ? -24.763 -25.439 11.825 1.00 88.31 532 PHE A CA 1
ATOM 4283 C C . PHE A 1 532 ? -23.552 -24.591 11.448 1.00 88.31 532 PHE A C 1
ATOM 4285 O O . PHE A 1 532 ? -22.419 -25.043 11.590 1.00 88.31 532 PHE A O 1
ATOM 4292 N N . LEU A 1 533 ? -23.795 -23.357 11.012 1.00 92.06 533 LEU A N 1
ATOM 4293 C CA . LEU A 1 533 ? -22.828 -22.267 11.127 1.00 92.06 533 LEU A CA 1
ATOM 4294 C C . LEU A 1 533 ? -22.940 -21.706 12.541 1.00 92.06 533 LEU A C 1
ATOM 4296 O O . LEU A 1 533 ? -24.061 -21.543 13.031 1.00 92.06 533 LEU A O 1
ATOM 4300 N N . VAL A 1 534 ? -21.808 -21.411 13.175 1.00 93.25 534 VAL A N 1
ATOM 4301 C CA . VAL A 1 534 ? -21.758 -21.031 14.592 1.00 93.25 534 VAL A CA 1
ATOM 4302 C C . VAL A 1 534 ? -21.491 -19.526 14.720 1.00 93.25 534 VAL A C 1
ATOM 4304 O O . VAL A 1 534 ? -20.367 -19.091 14.465 1.00 93.25 534 VAL A O 1
ATOM 4307 N N . PRO A 1 535 ? -22.493 -18.701 15.077 1.00 95.38 535 PRO A N 1
ATOM 4308 C CA . PRO A 1 535 ? -22.296 -17.284 15.381 1.00 95.38 535 PRO A CA 1
ATOM 4309 C C . PRO A 1 535 ? -21.386 -17.047 16.590 1.00 95.38 535 PRO A C 1
ATOM 4311 O O . PRO A 1 535 ? -21.175 -17.939 17.414 1.00 95.38 535 PRO A O 1
ATOM 4314 N N . TYR A 1 536 ? -20.880 -15.821 16.743 1.00 93.88 536 TYR A N 1
ATOM 4315 C CA . TYR A 1 536 ? -20.010 -15.477 17.873 1.00 93.88 536 TYR A CA 1
ATOM 4316 C C . TYR A 1 536 ? -20.733 -15.519 19.224 1.00 93.88 536 TYR A C 1
ATOM 4318 O O . TYR A 1 536 ? -20.085 -15.711 20.245 1.00 93.88 536 TYR A O 1
ATOM 4326 N N . ASP A 1 537 ? -22.056 -15.358 19.252 1.00 92.31 537 ASP A N 1
ATOM 4327 C CA . ASP A 1 537 ? -22.916 -15.438 20.440 1.00 92.31 537 ASP A CA 1
ATOM 4328 C C . ASP A 1 537 ? -23.582 -16.816 20.614 1.00 92.31 537 ASP A C 1
ATOM 4330 O O . ASP A 1 537 ? -24.448 -16.978 21.472 1.00 92.31 537 ASP A O 1
ATOM 4334 N N . ALA A 1 538 ? -23.169 -17.825 19.837 1.00 91.75 538 ALA A N 1
ATOM 4335 C CA . ALA A 1 538 ? -23.719 -19.171 19.946 1.00 91.75 538 ALA A CA 1
ATOM 4336 C C . ALA A 1 538 ? -23.451 -19.783 21.326 1.00 91.75 538 ALA A C 1
ATOM 4338 O O . ALA A 1 538 ? -22.341 -19.679 21.859 1.00 91.75 538 ALA A O 1
ATOM 4339 N N . VAL A 1 539 ? -24.447 -20.468 21.880 1.00 88.19 539 VAL A N 1
ATOM 4340 C CA . VAL A 1 539 ? -24.341 -21.218 23.135 1.00 88.19 539 VAL A CA 1
ATOM 4341 C C . VAL A 1 539 ? -24.087 -22.679 22.788 1.00 88.19 539 VAL A C 1
ATOM 4343 O O . VAL A 1 539 ? -24.978 -23.351 22.295 1.00 88.19 539 VAL A O 1
ATOM 4346 N N . ILE A 1 540 ? -22.876 -23.184 23.030 1.00 83.94 540 ILE A N 1
ATOM 4347 C CA . ILE A 1 540 ? -22.480 -24.556 22.642 1.00 83.94 540 ILE A CA 1
ATOM 4348 C C . ILE A 1 540 ? -22.531 -25.570 23.796 1.00 83.94 540 ILE A C 1
ATOM 4350 O O . ILE A 1 540 ? -22.297 -26.762 23.602 1.00 83.94 540 ILE A O 1
ATOM 4354 N N . THR A 1 541 ? -22.809 -25.105 25.015 1.00 80.50 541 THR A N 1
ATOM 4355 C CA . THR A 1 541 ? -22.817 -25.923 26.238 1.00 80.50 541 THR A CA 1
ATOM 4356 C C . THR A 1 541 ? -24.092 -26.749 26.411 1.00 80.50 541 THR A C 1
ATOM 4358 O O . THR A 1 541 ? -24.074 -27.740 27.149 1.00 80.50 541 THR A O 1
ATOM 4361 N N . ASP A 1 542 ? -25.168 -26.363 25.724 1.00 80.12 542 ASP A N 1
ATOM 4362 C CA . ASP A 1 542 ? -26.480 -27.000 25.754 1.00 80.12 542 ASP A CA 1
ATOM 4363 C C . ASP A 1 542 ? -26.978 -27.275 24.317 1.00 80.12 542 ASP A C 1
ATOM 4365 O O . ASP A 1 542 ? -26.974 -26.352 23.502 1.00 80.12 542 ASP A O 1
ATOM 4369 N N . PRO A 1 543 ? -27.371 -28.516 23.967 1.00 77.25 543 PRO A N 1
ATOM 4370 C CA . PRO A 1 543 ? -27.775 -28.860 22.601 1.00 77.25 543 PRO A CA 1
ATOM 4371 C C . PRO A 1 543 ? -29.012 -28.117 22.079 1.00 77.25 543 PRO A C 1
ATOM 4373 O O . PRO A 1 543 ? -29.048 -27.789 20.893 1.00 77.25 543 PRO A O 1
ATOM 4376 N N . GLU A 1 544 ? -30.008 -27.845 22.930 1.00 80.06 544 GLU A N 1
ATOM 4377 C CA . GLU A 1 544 ? -31.221 -27.116 22.529 1.00 80.06 544 GLU A CA 1
ATOM 4378 C C . GLU A 1 544 ? -30.892 -25.638 22.295 1.00 80.06 544 GLU A C 1
ATOM 4380 O O . GLU A 1 544 ? -31.175 -25.095 21.225 1.00 80.06 544 GLU A O 1
ATOM 4385 N N . ALA A 1 545 ? -30.168 -25.014 23.229 1.00 81.69 545 ALA A N 1
ATOM 4386 C CA . ALA A 1 545 ? -29.692 -23.643 23.079 1.00 81.69 545 ALA A CA 1
ATOM 4387 C C . ALA A 1 545 ? -28.744 -23.486 21.879 1.00 81.69 545 ALA A C 1
ATOM 4389 O O . ALA A 1 545 ? -28.776 -22.457 21.204 1.00 81.69 545 ALA A O 1
ATOM 4390 N N . MET A 1 546 ? -27.918 -24.489 21.570 1.00 84.69 546 MET A N 1
ATOM 4391 C CA . MET A 1 546 ? -27.044 -24.477 20.393 1.00 84.69 546 MET A CA 1
ATOM 4392 C C . MET A 1 546 ? -27.848 -24.493 19.099 1.00 84.69 546 MET A C 1
ATOM 4394 O O . MET A 1 546 ? -27.515 -23.759 18.167 1.00 84.69 546 MET A O 1
ATOM 4398 N N . GLU A 1 547 ? -28.912 -25.293 19.037 1.00 84.31 547 GLU A N 1
ATOM 4399 C CA . GLU A 1 547 ? -29.811 -25.314 17.887 1.00 84.31 547 GLU A CA 1
ATOM 4400 C C . GLU A 1 547 ? -30.521 -23.965 17.696 1.00 84.31 547 GLU A C 1
ATOM 4402 O O . GLU A 1 547 ? -30.621 -23.483 16.563 1.00 84.31 547 GLU A O 1
ATOM 4407 N N . ASP A 1 548 ? -30.950 -23.331 18.788 1.00 84.38 548 ASP A N 1
ATOM 4408 C CA . ASP A 1 548 ? -31.629 -22.036 18.747 1.00 84.38 548 ASP A CA 1
ATOM 4409 C C . ASP A 1 548 ? -30.685 -20.880 18.418 1.00 84.38 548 ASP A C 1
ATOM 4411 O O . ASP A 1 548 ? -31.080 -19.946 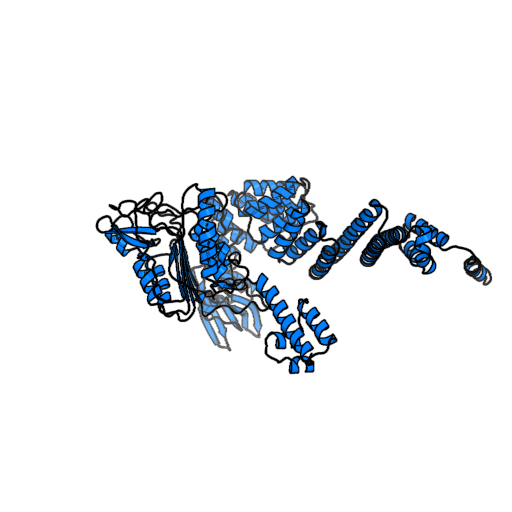17.715 1.00 84.38 548 ASP A O 1
ATOM 4415 N N . THR A 1 549 ? -29.435 -20.941 18.882 1.00 90.12 549 THR A N 1
ATOM 4416 C CA . THR A 1 549 ? -28.444 -19.864 18.728 1.00 90.12 549 THR A CA 1
ATOM 4417 C C . THR A 1 549 ? -27.558 -19.998 17.482 1.00 90.12 549 THR A C 1
ATOM 4419 O O . THR A 1 549 ? -26.877 -19.042 17.114 1.00 90.12 549 THR A O 1
ATOM 4422 N N . SER A 1 550 ? -27.611 -21.129 16.774 1.00 91.56 550 SER A N 1
ATOM 4423 C CA . SER A 1 550 ? -26.864 -21.358 15.528 1.00 91.56 550 SER A CA 1
ATOM 4424 C C . SER A 1 550 ? -27.704 -21.111 14.268 1.00 91.56 550 SER A C 1
ATOM 4426 O O . SER A 1 550 ? -28.915 -20.887 14.326 1.00 91.56 550 SER A O 1
ATOM 4428 N N . ILE A 1 551 ? -27.061 -21.151 13.094 1.00 92.19 551 ILE A N 1
ATOM 4429 C CA . ILE A 1 551 ? -27.734 -21.017 11.793 1.00 92.19 551 ILE A CA 1
ATOM 4430 C C . ILE A 1 551 ? -27.642 -22.336 11.032 1.00 92.19 551 ILE A C 1
ATOM 4432 O O . ILE A 1 551 ? -26.552 -22.807 10.719 1.00 92.19 551 ILE A O 1
ATOM 4436 N N . LYS A 1 552 ? -28.797 -22.919 10.710 1.00 90.00 552 LYS A N 1
ATOM 4437 C CA . LYS A 1 552 ? -28.895 -24.185 9.973 1.00 90.00 552 LYS A CA 1
ATOM 4438 C C . LYS A 1 552 ? -28.481 -24.018 8.509 1.00 90.00 552 LYS A C 1
ATOM 4440 O O . LYS A 1 552 ? -28.884 -23.054 7.854 1.00 90.00 552 LYS A O 1
ATOM 4445 N N . ILE A 1 553 ? -27.750 -24.990 7.968 1.00 87.69 553 ILE A N 1
ATOM 4446 C CA . ILE A 1 553 ? -27.410 -25.040 6.539 1.00 87.69 553 ILE A CA 1
ATOM 4447 C C . ILE A 1 553 ? -28.671 -25.224 5.692 1.00 87.69 553 ILE A C 1
ATOM 4449 O O . ILE A 1 553 ? -28.791 -24.589 4.645 1.00 87.69 553 ILE A O 1
ATOM 4453 N N . SER A 1 554 ? -29.652 -25.995 6.170 1.00 87.38 554 SER A N 1
ATOM 4454 C CA . SER A 1 554 ? -30.969 -26.104 5.526 1.00 87.38 554 SER A CA 1
ATOM 4455 C C . SER A 1 554 ? -31.677 -24.751 5.348 1.00 87.38 554 SER A C 1
ATOM 4457 O O . SER A 1 554 ? -32.236 -24.496 4.283 1.00 87.38 554 SER A O 1
ATOM 4459 N N . TYR A 1 555 ? -31.586 -23.848 6.330 1.00 89.75 555 TYR A N 1
ATOM 4460 C CA . TYR A 1 555 ? -32.133 -22.490 6.225 1.00 89.75 555 TYR A CA 1
ATOM 4461 C C . TYR A 1 555 ? -31.391 -21.658 5.171 1.00 89.75 555 TYR A C 1
ATOM 4463 O O . TYR A 1 555 ? -32.017 -20.981 4.358 1.00 89.75 555 TYR A O 1
ATOM 4471 N N . LEU A 1 556 ? -30.056 -21.739 5.129 1.00 89.88 556 LEU A N 1
ATOM 4472 C CA . LEU A 1 556 ? -29.271 -21.060 4.094 1.00 89.88 556 LEU A CA 1
ATOM 4473 C C . LEU A 1 556 ? -29.621 -21.581 2.694 1.00 89.88 556 LEU A C 1
ATOM 4475 O O . LEU A 1 556 ? -29.807 -20.792 1.770 1.00 89.88 556 LEU A O 1
ATOM 4479 N N . LYS A 1 557 ? -29.774 -22.899 2.548 1.00 88.94 557 LYS A N 1
ATOM 4480 C CA . LYS A 1 557 ? -30.227 -23.534 1.309 1.00 88.94 557 LYS A CA 1
ATOM 4481 C C . LYS A 1 557 ? -31.609 -23.032 0.892 1.00 88.94 557 LYS A C 1
ATOM 4483 O O . LYS A 1 557 ? -31.792 -22.695 -0.270 1.00 88.94 557 LYS A O 1
ATOM 4488 N N . GLU A 1 558 ? -32.562 -22.935 1.817 1.00 89.69 558 GLU A N 1
ATOM 4489 C CA . GLU A 1 558 ? -33.901 -22.404 1.536 1.00 89.69 558 GLU A CA 1
ATOM 4490 C C . GLU A 1 558 ? -33.849 -20.949 1.041 1.00 89.69 558 GLU A C 1
ATOM 4492 O O . GLU A 1 558 ? -34.543 -20.586 0.088 1.00 89.69 558 GLU A O 1
ATOM 4497 N N . LEU A 1 559 ? -32.989 -20.113 1.631 1.00 91.56 559 LEU A N 1
ATOM 4498 C CA . LEU A 1 559 ? -32.773 -18.741 1.161 1.00 91.56 559 LEU A CA 1
ATOM 4499 C C . LEU A 1 559 ? -32.201 -18.706 -0.260 1.00 91.56 559 LEU A C 1
ATOM 4501 O O . LEU A 1 559 ? -32.654 -17.903 -1.073 1.00 91.56 559 LEU A O 1
ATOM 4505 N N . VAL A 1 560 ? -31.246 -19.584 -0.578 1.00 91.38 560 VAL A N 1
ATOM 4506 C CA . VAL A 1 560 ? -30.675 -19.700 -1.929 1.00 91.38 560 VAL A CA 1
ATOM 4507 C C . VAL A 1 560 ? -31.727 -20.198 -2.923 1.00 91.38 560 VAL A C 1
ATOM 4509 O O . VAL A 1 560 ? -31.934 -19.571 -3.962 1.00 91.38 560 VAL A O 1
ATOM 4512 N N . ASP A 1 561 ? -32.444 -21.274 -2.604 1.00 89.88 561 ASP A N 1
ATOM 4513 C CA . ASP A 1 561 ? -33.465 -21.875 -3.471 1.00 89.88 561 ASP A CA 1
ATOM 4514 C C . ASP A 1 561 ? -34.629 -20.904 -3.729 1.00 89.88 561 ASP A C 1
ATOM 4516 O O . ASP A 1 561 ? -35.097 -20.796 -4.863 1.00 89.88 561 ASP A O 1
ATOM 4520 N N . SER A 1 562 ? -35.038 -20.128 -2.719 1.00 89.88 562 SER A N 1
ATOM 4521 C CA . SER A 1 562 ? -36.116 -19.133 -2.838 1.00 89.88 562 SER A CA 1
ATOM 4522 C C . SER A 1 562 ? -35.679 -17.772 -3.395 1.00 89.88 562 SER A C 1
ATOM 4524 O O . SER A 1 562 ? -36.541 -16.968 -3.761 1.00 89.88 562 SER A O 1
ATOM 4526 N N . SER A 1 563 ? -34.370 -17.509 -3.489 1.00 91.00 563 SER A N 1
ATOM 4527 C CA . SER A 1 563 ? -33.833 -16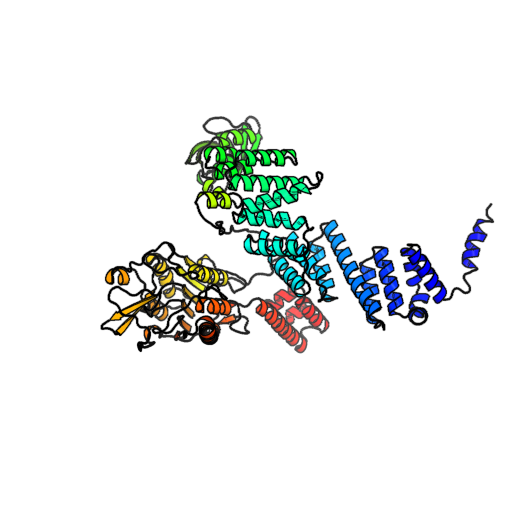.259 -4.034 1.00 91.00 563 SER A CA 1
ATOM 4528 C C . SER A 1 563 ? -34.220 -16.059 -5.499 1.00 91.00 563 SER A C 1
ATOM 4530 O O . SER A 1 563 ? -34.148 -16.994 -6.307 1.00 91.00 563 SER A O 1
ATOM 4532 N N . GLN A 1 564 ? -34.602 -14.819 -5.818 1.00 87.75 564 GLN A N 1
ATOM 4533 C CA . GLN A 1 564 ? -34.916 -14.339 -7.169 1.00 87.75 564 GLN A CA 1
ATOM 4534 C C . GLN A 1 564 ? -33.713 -13.674 -7.863 1.00 87.75 564 GLN A C 1
ATOM 4536 O O . GLN A 1 564 ? -33.858 -13.126 -8.954 1.00 87.75 564 GLN A O 1
ATOM 4541 N N . ALA A 1 565 ? -32.532 -13.713 -7.241 1.00 92.44 565 ALA A N 1
ATOM 4542 C CA . ALA A 1 565 ? -31.309 -13.154 -7.797 1.00 92.44 565 ALA A CA 1
ATOM 4543 C C . ALA A 1 565 ? -30.944 -13.808 -9.143 1.00 92.44 565 ALA A C 1
ATOM 4545 O O . ALA A 1 565 ? -31.077 -15.020 -9.324 1.00 92.44 565 ALA A O 1
ATOM 4546 N N . LYS A 1 566 ? -30.387 -13.014 -10.064 1.00 91.88 566 LYS A N 1
ATOM 4547 C CA . LYS A 1 566 ? -29.779 -13.462 -11.332 1.00 91.88 566 LYS A CA 1
ATOM 4548 C C . LYS A 1 566 ? -28.681 -14.508 -11.134 1.00 91.88 566 LYS A C 1
ATOM 4550 O O . LYS A 1 566 ? -28.452 -15.318 -12.029 1.00 91.88 566 LYS A O 1
ATOM 4555 N N . GLY A 1 567 ? -27.989 -14.469 -9.996 1.00 94.38 567 GLY A N 1
ATOM 4556 C CA . GLY A 1 567 ? -27.023 -15.488 -9.608 1.00 94.38 567 GLY A CA 1
ATOM 4557 C C . GLY A 1 567 ? -26.678 -15.427 -8.124 1.00 94.38 567 GLY A C 1
ATOM 4558 O O . GLY A 1 567 ? -26.557 -14.338 -7.560 1.00 94.38 567 GLY A O 1
ATOM 4559 N N . VAL A 1 568 ? -26.517 -16.593 -7.498 1.00 96.25 568 VAL A N 1
ATOM 4560 C CA . VAL A 1 568 ? -26.191 -16.723 -6.071 1.00 96.25 568 VAL A CA 1
ATOM 4561 C C . VAL A 1 568 ? -24.962 -17.605 -5.899 1.00 96.25 568 VAL A C 1
ATOM 4563 O O . VAL A 1 568 ? -24.963 -18.761 -6.323 1.00 96.25 568 VAL A O 1
ATOM 4566 N N . MET A 1 569 ? -23.924 -17.070 -5.258 1.00 96.12 569 MET A N 1
ATOM 4567 C CA . MET A 1 569 ? -22.743 -17.821 -4.834 1.00 96.12 569 MET A CA 1
ATOM 4568 C C . MET A 1 569 ? -22.678 -17.837 -3.311 1.00 96.12 569 MET A C 1
ATOM 4570 O O . MET A 1 569 ? -22.709 -16.784 -2.682 1.00 96.12 569 MET A O 1
ATOM 4574 N N . VAL A 1 570 ? -22.524 -19.018 -2.723 1.00 95.94 570 VAL A N 1
ATOM 4575 C CA . VAL A 1 570 ? -22.254 -19.192 -1.294 1.00 95.94 570 VAL A CA 1
ATOM 4576 C C . VAL A 1 570 ? -20.962 -19.986 -1.140 1.00 95.94 570 VAL A C 1
ATOM 4578 O O . VAL A 1 570 ? -20.881 -21.106 -1.628 1.00 95.94 570 VAL A O 1
ATOM 4581 N N . ALA A 1 571 ? -19.964 -19.433 -0.459 1.00 95.94 571 ALA A N 1
ATOM 4582 C CA . ALA A 1 571 ? -18.708 -20.101 -0.134 1.00 95.94 571 ALA A CA 1
ATOM 4583 C C . ALA A 1 571 ? -18.569 -20.232 1.389 1.00 95.94 571 ALA A C 1
ATOM 4585 O O . ALA A 1 571 ? -18.629 -19.236 2.111 1.00 95.94 571 ALA A O 1
ATOM 4586 N N . LEU A 1 572 ? -18.420 -21.465 1.875 1.00 94.12 572 LEU A N 1
ATOM 4587 C CA . LEU A 1 572 ? -18.405 -21.803 3.298 1.00 94.12 572 LEU A CA 1
ATOM 4588 C C . LEU A 1 572 ? -17.077 -22.468 3.671 1.00 94.12 572 LEU A C 1
ATOM 4590 O O . LEU A 1 572 ? -16.867 -23.644 3.365 1.00 94.12 572 LEU A O 1
ATOM 4594 N N . ASP A 1 573 ? -16.214 -21.738 4.375 1.00 92.31 573 ASP A N 1
ATOM 4595 C CA . ASP A 1 573 ? -15.060 -22.296 5.076 1.00 92.31 573 ASP A CA 1
ATOM 4596 C C . ASP A 1 573 ? -15.443 -22.677 6.511 1.00 92.31 573 ASP A C 1
ATOM 4598 O O . ASP A 1 573 ? -15.258 -21.909 7.456 1.00 92.31 573 ASP A O 1
ATOM 4602 N N . ALA A 1 574 ? -16.064 -23.851 6.652 1.00 85.25 574 ALA A N 1
ATOM 4603 C CA . ALA A 1 574 ? -16.550 -24.361 7.930 1.00 85.25 574 ALA A CA 1
ATOM 4604 C C . ALA A 1 574 ? -16.431 -25.890 8.010 1.00 85.25 574 ALA A C 1
ATOM 4606 O O . ALA A 1 574 ? -16.754 -26.607 7.062 1.00 85.25 574 ALA A O 1
ATOM 4607 N N . CYS A 1 575 ? -16.003 -26.400 9.169 1.00 80.00 575 CYS A N 1
ATOM 4608 C CA . CYS A 1 575 ? -15.899 -27.839 9.431 1.00 80.00 575 CYS A CA 1
ATOM 4609 C C . CYS A 1 575 ? -17.215 -28.405 9.975 1.00 80.00 575 CYS A C 1
ATOM 4611 O O . CYS A 1 575 ? -17.579 -28.090 11.101 1.00 80.00 575 CYS A O 1
ATOM 4613 N N . PHE A 1 576 ? -17.882 -29.307 9.251 1.00 72.00 576 PHE A N 1
ATOM 4614 C CA . PHE A 1 576 ? -19.130 -29.946 9.717 1.00 72.00 576 PHE A CA 1
ATOM 4615 C C . PHE A 1 576 ? -18.938 -31.362 10.279 1.00 72.00 576 PHE A C 1
ATOM 4617 O O . PHE A 1 576 ? -19.910 -32.050 10.567 1.00 72.00 576 PHE A O 1
ATOM 4624 N N . THR A 1 577 ? -17.694 -31.815 10.441 1.00 59.19 577 THR A N 1
ATOM 4625 C CA . THR A 1 577 ? -17.366 -33.187 10.855 1.00 59.19 577 THR A CA 1
ATOM 4626 C C . THR A 1 577 ? -17.489 -33.451 12.345 1.00 59.19 577 THR A C 1
ATOM 4628 O O . THR A 1 577 ? -17.591 -34.612 12.734 1.00 59.19 577 THR A O 1
ATOM 4631 N N . GLY A 1 578 ? -17.394 -32.424 13.195 1.00 53.78 578 GLY A N 1
ATOM 4632 C CA . GLY A 1 578 ? -17.286 -32.618 14.640 1.00 53.78 578 GLY A CA 1
ATOM 4633 C C . GLY A 1 578 ? -16.072 -33.469 15.047 1.00 53.78 578 GLY A C 1
ATOM 4634 O O . GLY A 1 578 ? -16.166 -34.254 15.977 1.00 53.78 578 GLY A O 1
ATOM 4635 N N . GLY A 1 579 ? -14.946 -33.399 14.329 1.00 48.41 579 GLY A N 1
ATOM 4636 C CA . GLY A 1 579 ? -13.694 -34.068 14.714 1.00 48.41 579 GLY A CA 1
ATOM 4637 C C . GLY A 1 579 ? -12.519 -33.092 14.784 1.00 48.41 579 GLY A C 1
ATOM 4638 O O . GLY A 1 579 ? -12.484 -32.111 14.042 1.00 48.41 579 GLY A O 1
ATOM 4639 N N . GLY A 1 580 ? -11.559 -33.342 15.681 1.00 54.78 580 GLY A N 1
ATOM 4640 C CA . GLY A 1 580 ? -10.414 -32.450 15.910 1.00 54.78 580 GLY A CA 1
ATOM 4641 C C . GLY A 1 580 ? -10.797 -31.180 16.684 1.00 54.78 580 GLY A C 1
ATOM 4642 O O . GLY A 1 580 ? -11.536 -31.256 17.658 1.00 54.78 580 GLY A O 1
ATOM 4643 N N . LYS A 1 581 ? -10.316 -30.005 16.247 1.00 53.97 581 LYS A N 1
ATOM 4644 C CA . LYS A 1 581 ? -10.663 -28.680 16.818 1.00 53.97 581 LYS A CA 1
ATOM 4645 C C . LYS A 1 581 ? -12.084 -28.189 16.437 1.00 53.97 581 LYS A C 1
ATOM 4647 O O . LYS A 1 581 ? -12.374 -27.011 16.602 1.00 53.97 581 LYS A O 1
ATOM 4652 N N . SER A 1 582 ? -12.942 -29.050 15.882 1.00 62.72 582 SER A N 1
ATOM 4653 C CA . SER A 1 582 ? -14.318 -28.725 15.463 1.00 62.72 582 SER A CA 1
ATOM 4654 C C . SER A 1 582 ? -15.307 -28.859 16.631 1.00 62.72 582 SER A C 1
ATOM 4656 O O . SER A 1 582 ? -15.045 -29.576 17.597 1.00 62.72 582 SER A O 1
ATOM 4658 N N . ILE A 1 583 ? -16.447 -28.171 16.552 1.00 68.00 583 ILE A N 1
ATOM 4659 C CA . ILE A 1 583 ? -17.451 -28.143 17.620 1.00 68.00 583 ILE A CA 1
ATOM 4660 C C . ILE A 1 583 ? -18.341 -29.387 17.532 1.00 68.00 583 ILE A C 1
ATOM 4662 O O . ILE A 1 583 ? -18.939 -29.669 16.492 1.00 68.00 583 ILE A O 1
ATOM 4666 N N . ILE A 1 584 ? -18.456 -30.115 18.645 1.00 64.75 584 ILE A N 1
ATOM 4667 C CA . ILE A 1 584 ? -19.375 -31.248 18.805 1.00 64.75 584 ILE A CA 1
ATOM 4668 C C . ILE A 1 584 ? -20.435 -30.853 19.837 1.00 64.75 584 ILE A C 1
ATOM 4670 O O . ILE A 1 584 ? -20.069 -30.568 20.980 1.00 64.75 584 ILE A O 1
ATOM 4674 N N . PRO A 1 585 ? -21.733 -30.860 19.487 1.00 61.03 585 PRO A N 1
ATOM 4675 C CA . PRO A 1 585 ? -22.794 -30.679 20.472 1.00 61.03 585 PRO A CA 1
ATOM 4676 C C . PRO A 1 585 ? -22.706 -31.737 21.581 1.00 61.03 585 PRO A C 1
ATOM 4678 O O . PRO A 1 585 ? -22.390 -32.901 21.321 1.00 61.03 585 PRO A O 1
ATOM 4681 N N . LYS A 1 586 ? -23.004 -31.360 22.828 1.00 55.91 586 LYS A N 1
ATOM 4682 C CA . LYS A 1 586 ? -22.921 -32.260 23.991 1.00 55.91 586 LYS A CA 1
ATOM 4683 C C . LYS A 1 586 ? -23.811 -33.502 23.795 1.00 55.91 586 LYS A C 1
ATOM 4685 O O . LYS A 1 586 ? -25.029 -33.385 23.733 1.00 55.91 586 LYS A O 1
ATOM 4690 N N . GLY A 1 587 ? -23.198 -34.688 23.698 1.00 54.53 587 GLY A N 1
ATOM 4691 C CA . GLY A 1 587 ? -23.876 -35.967 23.415 1.00 54.53 587 GLY A CA 1
ATOM 4692 C C . GLY A 1 587 ? -23.810 -36.438 21.952 1.00 54.53 587 GLY A C 1
ATOM 4693 O O . GLY A 1 587 ? -24.204 -37.566 21.666 1.00 54.53 587 GLY A O 1
ATOM 4694 N N . GLY A 1 588 ? -23.284 -35.617 21.036 1.00 59.62 588 GLY A N 1
ATOM 4695 C CA . GLY A 1 588 ? -23.039 -35.982 19.638 1.00 59.62 588 GLY A CA 1
ATOM 4696 C C . GLY A 1 588 ? -21.739 -36.770 19.436 1.00 59.62 588 GLY A C 1
ATOM 4697 O O . GLY A 1 588 ? -20.801 -36.669 20.227 1.00 59.62 588 GLY A O 1
ATOM 4698 N N . LYS A 1 589 ? -21.669 -37.555 18.355 1.00 60.53 589 LYS A N 1
ATOM 4699 C CA . LYS A 1 589 ? -20.455 -38.276 17.931 1.00 60.53 589 LYS A CA 1
ATOM 4700 C C . LYS A 1 589 ? -19.792 -37.566 16.737 1.00 60.53 589 LYS A C 1
ATOM 4702 O O . LYS A 1 589 ? -20.518 -37.056 15.880 1.00 60.53 589 LYS A O 1
ATOM 4707 N N . PRO A 1 590 ? -18.447 -37.566 16.634 1.00 61.94 590 PRO A N 1
ATOM 4708 C CA . PRO A 1 590 ? -17.743 -37.150 15.422 1.00 61.94 590 PRO A CA 1
ATOM 4709 C C . PRO A 1 590 ? -18.213 -37.938 14.194 1.00 61.94 590 PRO A C 1
ATOM 4711 O O . PRO A 1 590 ? -18.375 -39.155 14.257 1.00 61.94 590 PRO A O 1
ATOM 4714 N N . LEU A 1 591 ? -18.361 -37.256 13.062 1.00 61.12 591 LEU A N 1
ATOM 4715 C CA . LEU A 1 591 ? -18.727 -37.839 11.764 1.00 61.12 591 LEU A CA 1
ATOM 4716 C C . LEU A 1 591 ? -17.512 -38.165 10.888 1.00 61.12 591 LEU A C 1
ATOM 4718 O O . LEU A 1 591 ? -17.666 -38.606 9.747 1.00 61.12 591 LEU A O 1
ATOM 4722 N N . VAL A 1 592 ? -16.297 -37.939 11.395 1.00 56.41 592 VAL A N 1
ATOM 4723 C CA . VAL A 1 592 ? -15.058 -38.270 10.682 1.00 56.41 592 VAL A CA 1
ATOM 4724 C C . VAL A 1 592 ? -15.053 -39.764 10.352 1.00 56.41 592 VAL A C 1
ATOM 4726 O O . VAL A 1 592 ? -15.110 -40.606 11.244 1.00 56.41 592 VAL A O 1
ATOM 4729 N N . GLY A 1 593 ? -15.003 -40.091 9.058 1.00 50.78 593 GLY A N 1
ATOM 4730 C CA . GLY A 1 593 ? -15.013 -41.475 8.568 1.00 50.78 593 GLY A CA 1
ATOM 4731 C C . GLY A 1 593 ? -16.395 -42.129 8.413 1.00 50.78 593 GLY A C 1
ATOM 4732 O O . GLY A 1 593 ? -16.457 -43.271 7.963 1.00 50.78 593 GLY A O 1
ATOM 4733 N N . MET A 1 594 ? -17.501 -41.437 8.715 1.00 54.38 594 MET A N 1
ATOM 4734 C CA . MET A 1 594 ? -18.858 -41.940 8.448 1.00 54.38 594 MET A CA 1
ATOM 4735 C C . MET A 1 594 ? -19.309 -41.631 7.008 1.00 54.38 594 MET A C 1
ATOM 4737 O O . MET A 1 594 ? -18.957 -40.596 6.438 1.00 54.38 594 MET A O 1
ATOM 4741 N N . MET A 1 595 ? -20.110 -42.518 6.401 1.00 45.28 595 MET A N 1
ATOM 4742 C CA . MET A 1 595 ? -20.771 -42.237 5.118 1.00 45.28 595 MET A CA 1
ATOM 4743 C C . MET A 1 595 ? -21.940 -41.269 5.345 1.00 45.28 595 MET A C 1
ATOM 4745 O O . MET A 1 595 ? -22.984 -41.667 5.855 1.00 45.28 595 MET A O 1
ATOM 4749 N N . ALA A 1 596 ? -21.771 -40.006 4.956 1.00 50.91 596 ALA A N 1
ATOM 4750 C CA . ALA A 1 596 ? -22.836 -39.004 4.949 1.00 50.91 596 ALA A CA 1
ATOM 4751 C C . ALA A 1 596 ? -23.151 -38.578 3.506 1.00 50.91 596 ALA A C 1
ATOM 4753 O O . ALA A 1 596 ? -22.245 -38.274 2.729 1.00 50.91 596 ALA A O 1
ATOM 4754 N N . SER A 1 597 ? -24.433 -38.571 3.131 1.00 49.34 597 SER A N 1
ATOM 4755 C CA . SER A 1 597 ? -24.882 -38.153 1.800 1.00 49.34 597 SER A CA 1
ATOM 4756 C C . SER A 1 597 ? -24.733 -36.640 1.610 1.00 49.34 597 SER A C 1
ATOM 4758 O O . SER A 1 597 ? -25.147 -35.850 2.458 1.00 49.34 597 SER A O 1
ATOM 4760 N N . SER A 1 598 ? -24.228 -36.226 0.446 1.00 52.75 598 SER A N 1
ATOM 4761 C CA . SER A 1 598 ? -24.032 -34.824 0.031 1.00 52.75 598 SER A CA 1
ATOM 4762 C C . SER A 1 598 ? -25.334 -34.055 -0.264 1.00 52.75 598 SER A C 1
ATOM 4764 O O . SER A 1 598 ? -25.297 -32.965 -0.836 1.00 52.75 598 SER A O 1
ATOM 4766 N N . GLU A 1 599 ? -26.499 -34.611 0.082 1.00 55.41 599 GLU A N 1
ATOM 4767 C CA . GLU A 1 599 ? -27.810 -34.049 -0.271 1.00 55.41 599 GLU A CA 1
ATOM 4768 C C . GLU A 1 599 ? -28.083 -32.684 0.374 1.00 55.41 599 GLU A C 1
ATOM 4770 O O . GLU A 1 599 ? -28.815 -31.883 -0.205 1.00 55.41 599 GLU A O 1
ATOM 4775 N N . LEU A 1 600 ? -27.446 -32.367 1.509 1.00 57.47 600 LEU A N 1
ATOM 4776 C CA . LEU A 1 600 ? -27.676 -31.109 2.231 1.00 57.47 600 LEU A CA 1
ATOM 4777 C C . LEU A 1 600 ? -27.289 -29.844 1.471 1.00 57.47 600 LEU A C 1
ATOM 4779 O O . LEU A 1 600 ? -27.798 -28.771 1.778 1.00 57.47 600 LEU A O 1
ATOM 4783 N N . ILE A 1 601 ? -26.407 -29.961 0.484 1.00 66.38 601 ILE A N 1
ATOM 4784 C CA . ILE A 1 601 ? -25.885 -28.812 -0.258 1.00 66.38 601 ILE A CA 1
ATOM 4785 C C . ILE A 1 601 ? -26.556 -28.731 -1.646 1.00 66.38 601 ILE A C 1
ATOM 4787 O O . ILE A 1 601 ? -26.400 -27.747 -2.361 1.00 66.38 601 ILE A O 1
ATOM 4791 N N . LYS A 1 602 ? -27.362 -29.730 -2.047 1.00 75.06 602 LYS A N 1
ATOM 4792 C CA . LYS A 1 602 ? -27.962 -29.814 -3.390 1.00 75.06 602 LYS A CA 1
ATOM 4793 C C . LYS A 1 602 ? -29.010 -28.717 -3.623 1.00 75.06 602 LYS A C 1
ATOM 4795 O O . LYS A 1 602 ? -30.179 -28.882 -3.281 1.00 75.06 602 LYS A O 1
ATOM 4800 N N . VAL A 1 603 ? -28.594 -27.613 -4.232 1.00 77.75 603 VAL A N 1
ATOM 4801 C CA . VAL A 1 603 ? -29.464 -26.485 -4.600 1.00 77.75 603 VAL A CA 1
ATOM 4802 C C . VAL A 1 603 ? -30.332 -26.776 -5.822 1.00 77.75 603 VAL A C 1
ATOM 4804 O O . VAL A 1 603 ? -29.961 -27.560 -6.700 1.00 77.75 603 VAL A O 1
ATOM 4807 N N . GLN A 1 604 ? -31.500 -26.136 -5.867 1.00 74.19 604 GLN A N 1
ATOM 4808 C CA . GLN A 1 604 ? -32.446 -26.201 -6.976 1.00 74.19 604 GLN A CA 1
ATOM 4809 C C . GLN A 1 604 ? -32.407 -24.904 -7.793 1.00 74.19 604 GLN A C 1
ATOM 4811 O O . GLN A 1 604 ? -32.504 -23.804 -7.252 1.00 74.19 604 GLN A O 1
ATOM 4816 N N . GLY A 1 605 ? -32.319 -25.037 -9.117 1.00 69.12 605 GLY A N 1
ATOM 4817 C CA . GLY A 1 605 ? -32.314 -23.909 -10.051 1.00 69.12 605 GLY A CA 1
ATOM 4818 C C . GLY A 1 605 ? -30.950 -23.634 -10.688 1.00 69.12 605 GLY A C 1
ATOM 4819 O O . GLY A 1 605 ? -29.903 -24.048 -10.191 1.00 69.12 605 GLY A O 1
ATOM 4820 N N . LEU A 1 606 ? -30.984 -22.956 -11.836 1.00 78.94 606 LEU A N 1
ATOM 4821 C CA . LEU A 1 606 ? -29.795 -22.505 -12.564 1.00 78.94 606 LEU A CA 1
ATOM 4822 C C . LEU A 1 606 ? -29.207 -21.253 -11.893 1.00 78.94 606 LEU A C 1
ATOM 4824 O O . LEU A 1 606 ? -29.936 -20.498 -11.255 1.00 78.94 606 LEU A O 1
ATOM 4828 N N . GLN A 1 607 ? -27.907 -21.010 -12.077 1.00 89.81 607 GLN A N 1
ATOM 4829 C CA . GLN A 1 607 ? -27.182 -19.845 -11.540 1.00 89.81 607 GLN A CA 1
ATOM 4830 C C . GLN A 1 607 ? -27.120 -19.782 -10.004 1.00 89.81 607 GLN A C 1
ATOM 4832 O O . GLN A 1 607 ? -26.972 -18.711 -9.419 1.00 89.81 607 GLN A O 1
ATOM 4837 N N . LYS A 1 608 ? -27.192 -20.930 -9.331 1.00 92.25 608 LYS A N 1
ATOM 4838 C CA . LYS A 1 608 ? -27.080 -21.038 -7.871 1.00 92.25 608 LYS A CA 1
ATOM 4839 C C . LYS A 1 608 ? -25.978 -22.030 -7.548 1.00 92.25 608 LYS A C 1
ATOM 4841 O O . LYS A 1 608 ? -26.014 -23.161 -8.032 1.00 92.25 608 LYS A O 1
ATOM 4846 N N . VAL A 1 609 ? -24.987 -21.593 -6.777 1.00 92.94 609 VAL A N 1
ATOM 4847 C CA . VAL A 1 609 ? -23.792 -22.383 -6.466 1.00 92.94 609 VAL A CA 1
ATOM 4848 C C . VAL A 1 609 ? -23.468 -22.264 -4.983 1.00 92.94 609 VAL A C 1
ATOM 4850 O O . VAL A 1 609 ? -23.304 -21.159 -4.467 1.00 92.94 609 VAL A O 1
ATOM 4853 N N . ILE A 1 610 ? -23.342 -23.406 -4.306 1.00 92.19 610 ILE A N 1
ATOM 4854 C CA . ILE A 1 610 ? -22.807 -23.490 -2.945 1.00 92.19 610 ILE A CA 1
ATOM 4855 C C . ILE A 1 610 ? -21.500 -24.282 -2.984 1.00 92.19 610 ILE A C 1
ATOM 4857 O O . ILE A 1 610 ? -21.446 -25.373 -3.551 1.00 92.19 610 ILE A O 1
ATOM 4861 N N . ILE A 1 611 ? -20.458 -23.726 -2.376 1.00 92.56 611 ILE A N 1
ATOM 4862 C CA . ILE A 1 611 ? -19.112 -24.282 -2.285 1.00 92.56 611 ILE A CA 1
ATOM 4863 C C . ILE A 1 611 ? -18.782 -24.458 -0.802 1.00 92.56 611 ILE A C 1
ATOM 4865 O O . ILE A 1 611 ? -18.804 -23.485 -0.051 1.00 92.56 611 ILE A O 1
ATOM 4869 N N . THR A 1 612 ? -18.461 -25.673 -0.367 1.00 91.00 612 THR A N 1
ATOM 4870 C CA . THR A 1 612 ? -17.971 -25.941 0.996 1.00 91.00 612 THR A CA 1
ATOM 4871 C C . THR A 1 612 ? -16.498 -26.309 0.979 1.00 91.00 612 THR A C 1
ATOM 4873 O O . THR A 1 612 ? -16.018 -26.914 0.020 1.00 91.00 612 THR A O 1
ATOM 4876 N N . SER A 1 613 ? -15.778 -25.976 2.049 1.00 89.38 613 SER A N 1
ATOM 4877 C CA . SER A 1 613 ? -14.332 -26.195 2.139 1.00 89.38 613 SER A CA 1
ATOM 4878 C C . SER A 1 613 ? -13.905 -27.657 2.218 1.00 89.38 613 SER A C 1
ATOM 4880 O O . SER A 1 613 ? -12.788 -27.988 1.810 1.00 89.38 613 SER A O 1
ATOM 4882 N N . SER A 1 614 ? -14.783 -28.539 2.692 1.00 86.00 614 SER A N 1
ATOM 4883 C CA . SER A 1 614 ? -14.550 -29.978 2.787 1.00 86.00 614 SER A CA 1
ATOM 4884 C C . SER A 1 614 ? -15.843 -30.782 2.596 1.00 86.00 614 SER A C 1
ATOM 4886 O O . SER A 1 614 ? -16.954 -30.237 2.608 1.00 86.00 614 SER A O 1
ATOM 4888 N N . ALA A 1 615 ? -15.704 -32.098 2.410 1.00 81.94 615 ALA A N 1
ATOM 4889 C CA . ALA A 1 615 ? -16.813 -33.038 2.531 1.00 81.94 615 ALA A CA 1
ATOM 4890 C C . ALA A 1 615 ? -17.282 -33.149 3.993 1.00 81.94 615 ALA A C 1
ATOM 4892 O O . ALA A 1 615 ? -16.511 -32.917 4.920 1.00 81.94 615 ALA A O 1
ATOM 4893 N N . VAL A 1 616 ? -18.531 -33.578 4.212 1.00 73.38 616 VAL A N 1
ATOM 4894 C CA . VAL A 1 616 ? -19.147 -33.684 5.556 1.00 73.38 616 VAL A CA 1
ATOM 4895 C C . VAL A 1 616 ? -18.362 -34.603 6.507 1.00 73.38 616 VAL A C 1
ATOM 4897 O O . VAL A 1 616 ? -18.451 -34.449 7.720 1.00 73.38 616 VAL A O 1
ATOM 4900 N N . ASN A 1 617 ? -17.568 -35.534 5.971 1.00 72.50 617 ASN A N 1
ATOM 4901 C CA . ASN A 1 617 ? -16.712 -36.460 6.717 1.00 72.50 617 ASN A CA 1
ATOM 4902 C C . ASN A 1 617 ? -15.215 -36.061 6.738 1.00 72.50 617 ASN A C 1
ATOM 4904 O O . ASN A 1 617 ? -14.395 -36.837 7.231 1.00 72.50 617 ASN A O 1
ATOM 4908 N N . GLN A 1 618 ? -14.856 -34.876 6.227 1.00 78.75 618 GLN A N 1
ATOM 4909 C CA . GLN A 1 618 ? -13.489 -34.339 6.154 1.00 78.75 618 GLN A CA 1
ATOM 4910 C C . GLN A 1 618 ? -13.354 -32.985 6.867 1.00 78.75 618 GLN A C 1
ATOM 4912 O O . GLN A 1 618 ? -14.270 -32.166 6.874 1.00 78.75 618 GLN A O 1
ATOM 4917 N N . GLN A 1 619 ? -12.190 -32.731 7.462 1.00 81.88 619 GLN A N 1
ATOM 4918 C CA . GLN A 1 619 ? -11.904 -31.486 8.180 1.00 81.88 619 GLN A CA 1
ATOM 4919 C C . GLN A 1 619 ? -11.408 -30.385 7.220 1.00 81.88 619 GLN A C 1
ATOM 4921 O O . GLN A 1 619 ? -10.707 -30.690 6.256 1.00 81.88 619 GLN A O 1
ATOM 4926 N N . SER A 1 620 ? -11.755 -29.122 7.497 1.00 85.69 620 SER A N 1
ATOM 4927 C CA . SER A 1 620 ? -11.120 -27.940 6.890 1.00 85.69 620 SER A CA 1
ATOM 4928 C C . SER A 1 620 ? -9.923 -27.488 7.729 1.00 85.69 620 SER A C 1
ATOM 4930 O O . SER A 1 620 ? -10.012 -27.412 8.958 1.00 85.69 620 SER A O 1
ATOM 4932 N N . TRP A 1 621 ? -8.794 -27.217 7.078 1.00 86.50 621 TRP A N 1
ATOM 4933 C CA . TRP A 1 621 ? -7.523 -26.929 7.741 1.00 86.50 621 TRP A CA 1
ATOM 4934 C C . TRP A 1 621 ? -7.050 -25.490 7.538 1.00 86.50 621 TRP A C 1
ATOM 4936 O O . TRP A 1 621 ? -7.101 -24.953 6.432 1.00 86.50 621 TRP A O 1
ATOM 4946 N N . GLU A 1 622 ? -6.488 -24.912 8.600 1.00 87.50 622 GLU A N 1
ATOM 4947 C CA . GLU A 1 622 ? -5.667 -23.700 8.545 1.00 87.50 622 GLU A CA 1
ATOM 4948 C C . GLU A 1 622 ? -4.185 -24.064 8.384 1.00 87.50 622 GLU A C 1
ATOM 4950 O O . GLU A 1 622 ? -3.702 -25.080 8.909 1.00 87.50 622 GLU A O 1
ATOM 4955 N N . ASP A 1 623 ? -3.441 -23.229 7.663 1.00 87.62 623 ASP A N 1
ATOM 4956 C CA . ASP A 1 623 ? -1.990 -23.333 7.594 1.00 87.62 623 ASP A CA 1
ATOM 4957 C C . ASP A 1 623 ? -1.294 -22.128 8.225 1.00 87.62 623 ASP A C 1
ATOM 4959 O O . ASP A 1 623 ? -1.445 -21.002 7.769 1.00 87.62 623 ASP A O 1
ATOM 4963 N N . GLU A 1 624 ? -0.497 -22.389 9.262 1.00 85.62 624 GLU A N 1
ATOM 4964 C CA . GLU A 1 624 ? 0.213 -21.374 10.053 1.00 85.62 624 GLU A CA 1
ATOM 4965 C C . GLU A 1 624 ? 1.616 -21.066 9.490 1.00 85.62 624 GLU A C 1
ATOM 4967 O O . GLU A 1 624 ? 2.312 -20.177 9.983 1.00 85.62 624 GLU A O 1
ATOM 4972 N N . THR A 1 625 ? 2.050 -21.808 8.462 1.00 82.56 625 THR A N 1
ATOM 4973 C CA . THR A 1 625 ? 3.439 -21.820 7.987 1.00 82.56 625 THR A CA 1
ATOM 4974 C C . THR A 1 625 ? 3.614 -21.050 6.679 1.00 82.56 625 THR A C 1
ATOM 4976 O O . THR A 1 625 ? 4.043 -19.893 6.699 1.00 82.56 625 THR A O 1
ATOM 4979 N N . GLU A 1 626 ? 3.282 -21.678 5.551 1.00 82.56 626 GLU A N 1
ATOM 4980 C CA . GLU A 1 626 ? 3.439 -21.141 4.202 1.00 82.56 626 GLU A CA 1
ATOM 4981 C C . GLU A 1 626 ? 2.302 -20.167 3.867 1.00 82.56 626 GLU A C 1
ATOM 4983 O O . GLU A 1 626 ? 2.569 -19.060 3.398 1.00 82.56 626 GLU A O 1
ATOM 4988 N N . LEU A 1 627 ? 1.043 -20.551 4.116 1.00 85.31 627 LEU A N 1
ATOM 4989 C CA . LEU A 1 627 ? -0.117 -19.801 3.611 1.00 85.31 627 LEU A CA 1
ATOM 4990 C C . LEU A 1 627 ? -0.657 -18.752 4.591 1.00 85.31 627 LEU A C 1
ATOM 4992 O O . LEU A 1 627 ? -1.202 -17.742 4.142 1.00 85.31 627 LEU A O 1
ATOM 4996 N N . LYS A 1 628 ? -0.509 -18.970 5.908 1.00 90.06 628 LYS A N 1
ATOM 4997 C CA . LYS A 1 628 ? -1.028 -18.094 6.984 1.00 90.06 628 LYS A CA 1
ATOM 4998 C C . LYS A 1 628 ? -2.506 -17.719 6.783 1.00 90.06 628 LYS A C 1
ATOM 5000 O O . LYS A 1 628 ? -2.871 -16.540 6.790 1.00 90.06 628 LYS A O 1
ATOM 5005 N N . SER A 1 629 ? -3.321 -18.729 6.485 1.00 91.12 629 SER A N 1
ATOM 5006 C CA . SER A 1 629 ? -4.723 -18.613 6.063 1.00 91.12 629 SER A CA 1
ATOM 5007 C C . SER A 1 629 ? -5.426 -19.974 6.179 1.00 91.12 629 SER A C 1
ATOM 5009 O O . SER A 1 629 ? -4.760 -21.017 6.222 1.00 91.12 629 SER A O 1
ATOM 5011 N N . GLY A 1 630 ? -6.763 -19.987 6.195 1.00 91.56 630 GLY A N 1
ATOM 5012 C CA . GLY A 1 630 ? -7.533 -21.195 5.887 1.00 91.56 630 GLY A CA 1
ATOM 5013 C C . GLY A 1 630 ? -7.149 -21.705 4.498 1.00 91.56 630 GLY A C 1
ATOM 5014 O O . GLY A 1 630 ? -7.136 -20.932 3.545 1.00 91.56 630 GLY A O 1
ATOM 5015 N N . ILE A 1 631 ? -6.802 -22.987 4.340 1.00 92.56 631 ILE A N 1
ATOM 5016 C CA . ILE A 1 631 ? -6.290 -23.482 3.048 1.00 92.56 631 ILE A CA 1
ATOM 5017 C C . ILE A 1 631 ? -7.347 -23.294 1.947 1.00 92.56 631 ILE A C 1
ATOM 5019 O O . ILE A 1 631 ? -7.016 -22.872 0.842 1.00 92.56 631 ILE A O 1
ATOM 5023 N N . PHE A 1 632 ? -8.628 -23.524 2.251 1.00 95.44 632 PHE A N 1
ATOM 5024 C CA . PHE A 1 632 ? -9.723 -23.202 1.332 1.00 95.44 632 PHE A CA 1
ATOM 5025 C C . PHE A 1 632 ? -9.827 -21.695 1.069 1.00 95.44 632 PHE A C 1
ATOM 5027 O O . PHE A 1 632 ? -9.838 -21.281 -0.092 1.00 95.44 632 PHE A O 1
ATOM 5034 N N . SER A 1 633 ? -9.861 -20.891 2.135 1.00 95.25 633 SER A N 1
ATOM 5035 C CA . SER A 1 633 ? -9.925 -19.427 2.073 1.00 95.25 633 SER A CA 1
ATOM 5036 C C . SER A 1 633 ? -8.830 -18.826 1.183 1.00 95.25 633 SER A C 1
ATOM 5038 O O . SER A 1 633 ? -9.118 -17.983 0.336 1.00 95.25 633 SER A O 1
ATOM 5040 N N . HIS A 1 634 ? -7.592 -19.314 1.296 1.00 95.06 634 HIS A N 1
ATOM 5041 C CA . HIS A 1 634 ? -6.457 -18.895 0.479 1.00 95.06 634 HIS A CA 1
ATOM 5042 C C . HIS A 1 634 ? -6.728 -19.069 -1.020 1.00 95.06 634 HIS A C 1
ATOM 5044 O O . HIS A 1 634 ? -6.650 -18.104 -1.779 1.00 95.06 634 HIS A O 1
ATOM 5050 N N . TYR A 1 635 ? -7.094 -20.280 -1.453 1.00 95.69 635 TYR A N 1
ATOM 5051 C CA . TYR A 1 635 ? -7.347 -20.550 -2.872 1.00 95.69 635 TYR A CA 1
ATOM 5052 C C . TYR A 1 635 ? -8.643 -19.908 -3.376 1.00 95.69 635 TYR A C 1
ATOM 5054 O O . TYR A 1 635 ? -8.717 -19.541 -4.549 1.00 95.69 635 TYR A O 1
ATOM 5062 N N . PHE A 1 636 ? -9.642 -19.714 -2.509 1.00 96.38 636 PHE A N 1
ATOM 5063 C CA . PHE A 1 636 ? -10.817 -18.909 -2.835 1.00 96.38 636 PHE A CA 1
ATOM 5064 C C . PHE A 1 636 ? -10.415 -17.455 -3.116 1.00 96.38 636 PHE A C 1
ATOM 5066 O O . PHE A 1 636 ? -10.730 -16.932 -4.182 1.00 96.38 636 PHE A O 1
ATOM 5073 N N . ILE A 1 637 ? -9.636 -16.825 -2.236 1.00 94.38 637 ILE A N 1
ATOM 5074 C CA . ILE A 1 637 ? -9.124 -15.459 -2.421 1.00 94.38 637 ILE A CA 1
ATOM 5075 C C . ILE A 1 637 ? -8.271 -15.355 -3.693 1.00 94.38 637 ILE A C 1
ATOM 5077 O O . ILE A 1 637 ? -8.502 -14.465 -4.509 1.00 94.38 637 ILE A O 1
ATOM 5081 N N . GLU A 1 638 ? -7.334 -16.280 -3.917 1.00 91.88 638 GLU A N 1
ATOM 5082 C CA . GLU A 1 638 ? -6.524 -16.304 -5.143 1.00 91.88 638 GLU A CA 1
ATOM 5083 C C . GLU A 1 638 ? -7.388 -16.364 -6.409 1.00 91.88 638 GLU A C 1
ATOM 5085 O O . GLU A 1 638 ? -7.131 -15.641 -7.380 1.00 91.88 638 GLU A O 1
ATOM 5090 N N . SER A 1 639 ? -8.429 -17.202 -6.390 1.00 92.31 639 SER A N 1
ATOM 5091 C CA . SER A 1 639 ? -9.349 -17.354 -7.515 1.00 92.31 639 SER A CA 1
ATOM 5092 C C . SER A 1 639 ? -10.039 -16.028 -7.862 1.00 92.31 639 SER A C 1
ATOM 5094 O O . SER A 1 639 ? -10.069 -15.648 -9.034 1.00 92.31 639 SER A O 1
ATOM 5096 N N . LEU A 1 640 ? -10.473 -15.263 -6.848 1.00 90.88 640 LEU A N 1
ATOM 5097 C CA . LEU A 1 640 ? -11.109 -13.954 -7.013 1.00 90.88 640 LEU A CA 1
ATOM 5098 C C . LEU A 1 640 ? -10.171 -12.908 -7.629 1.00 90.88 640 LEU A C 1
ATOM 5100 O O . LEU A 1 640 ? -10.630 -12.032 -8.360 1.00 90.88 640 LEU A O 1
ATOM 5104 N N . THR A 1 641 ? -8.863 -13.011 -7.380 1.00 81.69 641 THR A N 1
ATOM 5105 C CA . THR A 1 641 ? -7.855 -12.076 -7.917 1.00 81.69 641 THR A CA 1
ATOM 5106 C C . THR A 1 641 ? -7.459 -12.343 -9.375 1.00 81.69 641 THR A C 1
ATOM 5108 O O . THR A 1 641 ? -6.535 -11.720 -9.890 1.00 81.69 641 THR A O 1
ATOM 5111 N N . GLY A 1 642 ? -8.147 -13.259 -10.067 1.00 74.25 642 GLY A N 1
ATOM 5112 C CA . GLY A 1 642 ? -7.917 -13.526 -11.489 1.00 74.25 642 GLY A CA 1
ATOM 5113 C C . GLY A 1 642 ? -6.939 -14.661 -11.785 1.00 74.25 642 GLY A C 1
ATOM 5114 O O . GLY A 1 642 ? -6.557 -14.824 -12.940 1.00 74.25 642 GLY A O 1
ATOM 5115 N N . ARG A 1 643 ? -6.544 -15.466 -10.785 1.00 80.69 643 ARG A N 1
ATOM 5116 C CA . ARG A 1 643 ? -5.758 -16.699 -11.008 1.00 80.69 643 ARG A CA 1
ATOM 5117 C C . ARG A 1 643 ? -6.604 -17.876 -11.496 1.00 80.69 643 ARG A C 1
ATOM 5119 O O . ARG A 1 643 ? -6.055 -18.820 -12.058 1.00 80.69 643 ARG A O 1
ATOM 5126 N N . ALA A 1 644 ? -7.922 -17.812 -11.299 1.00 79.31 644 ALA A N 1
ATOM 5127 C CA . ALA A 1 644 ? -8.847 -18.883 -11.664 1.00 79.31 644 ALA A CA 1
ATOM 5128 C C . ALA A 1 644 ? -8.947 -19.110 -13.175 1.00 79.31 644 ALA A C 1
ATOM 5130 O O . ALA A 1 644 ? -9.139 -20.238 -13.621 1.00 79.31 644 ALA A O 1
ATOM 5131 N N . ASN A 1 645 ? -8.831 -18.041 -13.964 1.00 76.50 645 ASN A N 1
ATOM 5132 C CA . ASN A 1 645 ? -9.010 -18.112 -15.401 1.00 76.50 645 ASN A CA 1
ATOM 5133 C C . ASN A 1 645 ? -8.152 -17.086 -16.141 1.00 76.50 645 ASN A C 1
ATOM 5135 O O . ASN A 1 645 ? -7.426 -16.267 -15.578 1.00 76.50 645 ASN A O 1
ATOM 5139 N N . LYS A 1 646 ? -8.257 -17.160 -17.462 1.00 71.69 646 LYS A N 1
ATOM 5140 C CA . LYS A 1 646 ? -7.627 -16.244 -18.397 1.00 71.69 646 LYS A CA 1
ATOM 5141 C C . LYS A 1 646 ? -8.654 -15.281 -19.004 1.00 71.69 646 LYS A C 1
ATOM 5143 O O . LYS A 1 646 ? -8.469 -14.855 -20.133 1.00 71.69 646 LYS A O 1
ATOM 5148 N N . ASP A 1 647 ? -9.711 -14.914 -18.298 1.00 69.38 647 ASP A N 1
ATOM 5149 C CA . ASP A 1 647 ? -10.716 -13.990 -18.825 1.00 69.38 647 ASP A CA 1
ATOM 5150 C C . ASP A 1 647 ? -10.753 -12.693 -18.019 1.00 69.38 647 ASP A C 1
ATOM 5152 O O . ASP A 1 647 ? -10.180 -12.569 -16.938 1.00 69.38 647 ASP A O 1
ATOM 5156 N N . VAL A 1 648 ? -11.392 -11.670 -18.589 1.00 71.88 648 VAL A N 1
ATOM 5157 C CA . VAL A 1 648 ? -11.587 -10.381 -17.905 1.00 71.88 648 VAL A CA 1
ATOM 5158 C C . VAL A 1 648 ? -12.530 -10.529 -16.721 1.00 71.88 648 VAL A C 1
ATOM 5160 O O . VAL A 1 648 ? -12.381 -9.819 -15.737 1.00 71.88 648 VAL A O 1
ATOM 5163 N N . TRP A 1 649 ? -13.502 -11.429 -16.804 1.00 83.19 649 TRP A N 1
ATOM 5164 C CA . TRP A 1 649 ? -14.391 -11.739 -15.694 1.00 83.19 649 TRP A CA 1
ATOM 5165 C C . TRP A 1 649 ? -14.028 -13.099 -15.133 1.00 83.19 649 TRP A C 1
ATOM 5167 O O . TRP A 1 649 ? -13.973 -14.076 -15.874 1.00 83.19 649 TRP A O 1
ATOM 5177 N N . VAL A 1 650 ? -13.835 -13.149 -13.823 1.00 89.19 650 VAL A N 1
ATOM 5178 C CA . VAL A 1 650 ? -13.797 -14.391 -13.065 1.00 89.19 650 VAL A CA 1
ATOM 5179 C C . VAL A 1 650 ? -15.239 -14.781 -12.778 1.00 89.19 650 VAL A C 1
ATOM 5181 O O . VAL A 1 650 ? -15.982 -14.026 -12.138 1.00 89.19 650 VAL A O 1
ATOM 5184 N N . ARG A 1 651 ? -15.663 -15.935 -13.290 1.00 92.81 651 ARG A N 1
ATOM 5185 C CA . ARG A 1 651 ? -17.015 -16.455 -13.091 1.00 92.81 651 ARG A CA 1
ATOM 5186 C C . ARG A 1 651 ? -17.031 -17.491 -11.972 1.00 92.81 651 ARG A C 1
ATOM 5188 O O . ARG A 1 651 ? -15.997 -17.986 -11.525 1.00 92.81 651 ARG A O 1
ATOM 5195 N N . VAL A 1 652 ? -18.224 -17.784 -11.464 1.00 94.38 652 VAL A N 1
ATOM 5196 C CA . VAL A 1 652 ? -18.392 -18.700 -10.324 1.00 94.38 652 VAL A CA 1
ATOM 5197 C C . VAL A 1 652 ? -17.911 -20.129 -10.617 1.00 94.38 652 VAL A C 1
ATOM 5199 O O . VAL A 1 652 ? -17.397 -20.798 -9.724 1.00 94.38 652 VAL A O 1
ATOM 5202 N N . ASP A 1 653 ? -18.032 -20.595 -11.858 1.00 93.06 653 ASP A N 1
ATOM 5203 C CA . ASP A 1 653 ? -17.522 -21.888 -12.317 1.00 93.06 653 ASP A CA 1
ATOM 5204 C C . ASP A 1 653 ? -15.993 -21.916 -12.392 1.00 93.06 653 ASP A C 1
ATOM 5206 O O . ASP A 1 653 ? -15.393 -22.922 -12.011 1.00 93.06 653 ASP A O 1
ATOM 5210 N N . ASP A 1 654 ? -15.352 -20.811 -12.777 1.00 93.25 654 ASP A N 1
ATOM 5211 C CA . ASP A 1 654 ? -13.890 -20.682 -12.721 1.00 93.25 654 ASP A CA 1
ATOM 5212 C C . ASP A 1 654 ? -13.374 -20.825 -11.285 1.00 93.25 654 ASP A C 1
ATOM 5214 O O . ASP A 1 654 ? -12.448 -21.593 -11.019 1.00 93.25 654 ASP A O 1
ATOM 5218 N N . ILE A 1 655 ? -14.018 -20.125 -10.345 1.00 94.75 655 ILE A N 1
ATOM 5219 C CA . ILE A 1 655 ? -13.712 -20.188 -8.908 1.00 94.75 655 ILE A CA 1
ATOM 5220 C C . ILE A 1 655 ? -13.871 -21.620 -8.397 1.00 94.75 655 ILE A C 1
ATOM 5222 O O . ILE A 1 655 ? -12.965 -22.171 -7.768 1.00 94.75 655 ILE A O 1
ATOM 5226 N N . ALA A 1 656 ? -15.010 -22.245 -8.702 1.00 93.25 656 ALA A N 1
ATOM 5227 C CA . ALA A 1 656 ? -15.315 -23.603 -8.277 1.00 93.25 656 ALA A CA 1
ATOM 5228 C C . ALA A 1 656 ? -14.281 -24.612 -8.812 1.00 93.25 656 ALA A C 1
ATOM 5230 O O . ALA A 1 656 ? -13.770 -25.438 -8.052 1.00 93.25 656 ALA A O 1
ATOM 5231 N N . ASN A 1 657 ? -13.918 -24.516 -10.093 1.00 93.25 657 ASN A N 1
ATOM 5232 C CA . ASN A 1 657 ? -12.920 -25.385 -10.713 1.00 93.25 657 ASN A CA 1
ATOM 5233 C C . ASN A 1 657 ? -11.527 -25.184 -10.102 1.00 93.25 657 ASN A C 1
ATOM 5235 O O . ASN A 1 657 ? -10.876 -26.166 -9.736 1.00 93.25 657 ASN A O 1
ATOM 5239 N N . TYR A 1 658 ? -11.101 -23.931 -9.921 1.00 94.50 658 TYR A N 1
ATOM 5240 C CA . TYR A 1 658 ? -9.799 -23.604 -9.339 1.00 94.50 658 TYR A CA 1
ATOM 5241 C C . TYR A 1 658 ? -9.654 -24.159 -7.919 1.00 94.50 658 TYR A C 1
ATOM 5243 O O . TYR A 1 658 ? -8.631 -24.754 -7.576 1.00 94.50 658 TYR A O 1
ATOM 5251 N N . ILE A 1 659 ? -10.694 -24.025 -7.096 1.00 95.00 659 ILE A N 1
ATOM 5252 C CA . ILE A 1 659 ? -10.696 -24.528 -5.719 1.00 95.00 659 ILE A CA 1
ATOM 5253 C C . ILE A 1 659 ? -10.696 -26.056 -5.686 1.00 95.00 659 ILE A C 1
ATOM 5255 O O . ILE A 1 659 ? -9.901 -26.655 -4.957 1.00 95.00 659 ILE A O 1
ATOM 5259 N N . LYS A 1 660 ? -11.543 -26.695 -6.502 1.00 93.44 660 LYS A N 1
ATOM 5260 C CA . LYS A 1 660 ? -11.622 -28.158 -6.606 1.00 93.44 660 LYS A CA 1
ATOM 5261 C C . LYS A 1 660 ? -10.283 -28.779 -7.000 1.00 93.44 660 LYS A C 1
ATOM 5263 O O . LYS A 1 660 ? -9.963 -29.876 -6.547 1.00 93.44 660 LYS A O 1
ATOM 5268 N N . GLU A 1 661 ? -9.510 -28.089 -7.832 1.00 92.81 661 GLU A N 1
ATOM 5269 C CA . GLU A 1 661 ? -8.201 -28.555 -8.272 1.00 92.81 661 GLU A CA 1
ATOM 5270 C C . GLU A 1 661 ? -7.095 -28.315 -7.232 1.00 92.81 661 GLU A C 1
ATOM 5272 O O . GLU A 1 661 ? -6.287 -29.214 -6.981 1.00 92.81 661 GLU A O 1
ATOM 5277 N N . ASN A 1 662 ? -7.022 -27.115 -6.652 1.00 94.56 662 ASN A N 1
ATOM 5278 C CA . ASN A 1 662 ? -5.845 -26.694 -5.890 1.00 94.56 662 ASN A CA 1
ATOM 5279 C C . ASN A 1 662 ? -5.914 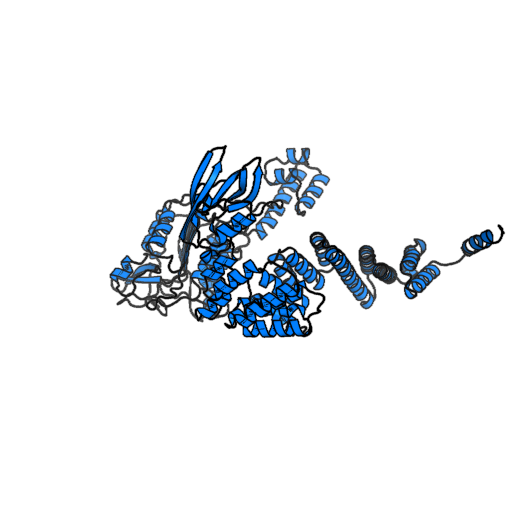-27.037 -4.399 1.00 94.56 662 ASN A C 1
ATOM 5281 O O . ASN A 1 662 ? -4.891 -27.414 -3.824 1.00 94.56 662 ASN A O 1
ATOM 5285 N N . VAL A 1 663 ? -7.099 -26.993 -3.779 1.00 94.81 663 VAL A N 1
ATOM 5286 C CA . VAL A 1 663 ? -7.235 -27.268 -2.338 1.00 94.81 663 VAL A CA 1
ATOM 5287 C C . VAL A 1 663 ? -6.787 -28.692 -1.980 1.00 94.81 663 VAL A C 1
ATOM 5289 O O . VAL A 1 663 ? -5.929 -28.818 -1.104 1.00 94.81 663 VAL A O 1
ATOM 5292 N N . PRO A 1 664 ? -7.226 -29.770 -2.667 1.00 93.88 664 PRO A N 1
ATOM 5293 C CA . PRO A 1 664 ? -6.776 -31.121 -2.321 1.00 93.88 664 PRO A CA 1
ATOM 5294 C C . PRO A 1 664 ? -5.261 -31.306 -2.473 1.00 93.88 664 PRO A C 1
ATOM 5296 O O . PRO A 1 664 ? -4.629 -31.970 -1.651 1.00 93.88 664 PRO A O 1
ATOM 5299 N N . LYS A 1 665 ? -4.651 -30.693 -3.501 1.00 93.56 665 LYS A N 1
ATOM 5300 C CA . LYS A 1 665 ? -3.196 -30.747 -3.726 1.00 93.56 665 LYS A CA 1
ATOM 5301 C C . LYS A 1 665 ? -2.439 -30.080 -2.576 1.00 93.56 665 LYS A C 1
ATOM 5303 O O . LYS A 1 665 ? -1.470 -30.646 -2.069 1.00 93.56 665 LYS A O 1
ATOM 5308 N N . ALA A 1 666 ? -2.896 -28.906 -2.149 1.00 92.06 666 ALA A N 1
ATOM 5309 C CA . ALA A 1 666 ? -2.272 -28.151 -1.073 1.00 92.06 666 ALA A CA 1
ATOM 5310 C C . ALA A 1 666 ? -2.403 -28.847 0.282 1.00 92.06 666 ALA A C 1
ATOM 5312 O O . ALA A 1 666 ? -1.416 -28.957 1.004 1.00 92.06 666 ALA A O 1
ATOM 5313 N N . VAL A 1 667 ? -3.582 -29.380 0.615 1.00 91.62 667 VAL A N 1
ATOM 5314 C CA . VAL A 1 667 ? -3.794 -30.062 1.901 1.00 91.62 667 VAL A CA 1
ATOM 5315 C C . VAL A 1 667 ? -2.986 -31.358 1.983 1.00 91.62 667 VAL A C 1
ATOM 5317 O O . VAL A 1 667 ? -2.343 -31.603 3.004 1.00 91.62 667 VAL A O 1
ATOM 5320 N N . ARG A 1 668 ? -2.897 -32.135 0.893 1.00 92.06 668 ARG A N 1
ATOM 5321 C CA . ARG A 1 668 ? -2.001 -33.304 0.831 1.00 92.06 668 ARG A CA 1
ATOM 5322 C C . ARG A 1 668 ? -0.541 -32.919 1.058 1.00 92.06 668 ARG A C 1
ATOM 5324 O O . ARG A 1 668 ? 0.143 -33.594 1.819 1.00 92.06 668 ARG A O 1
ATOM 5331 N N . LYS A 1 669 ? -0.078 -31.829 0.434 1.00 91.19 669 LYS A N 1
ATOM 5332 C CA . LYS A 1 669 ? 1.299 -31.328 0.583 1.00 91.19 669 LYS A CA 1
ATOM 5333 C C . LYS A 1 669 ? 1.584 -30.840 2.009 1.00 91.19 669 LYS A C 1
ATOM 5335 O O . LYS A 1 669 ? 2.619 -31.181 2.566 1.00 91.19 669 LYS A O 1
ATOM 5340 N N . LEU A 1 670 ? 0.696 -30.022 2.573 1.00 89.19 670 LEU A N 1
ATOM 5341 C CA . LEU A 1 670 ? 0.948 -29.279 3.813 1.00 89.19 670 LEU A CA 1
ATOM 5342 C C . LEU A 1 670 ? 0.576 -30.063 5.074 1.00 89.19 670 LEU A C 1
ATOM 5344 O O . LEU A 1 670 ? 1.224 -29.909 6.105 1.00 89.19 670 LEU A O 1
ATOM 5348 N N . LYS A 1 671 ? -0.488 -30.871 5.015 1.00 86.06 671 LYS A N 1
ATOM 5349 C CA . LYS A 1 671 ? -1.067 -31.556 6.182 1.00 86.06 671 LYS A CA 1
ATOM 5350 C C . LYS A 1 671 ? -1.034 -33.081 6.078 1.00 86.06 671 LYS A C 1
ATOM 5352 O O . LYS A 1 671 ? -1.255 -33.744 7.084 1.00 86.06 671 LYS A O 1
ATOM 5357 N N . GLY A 1 672 ? -0.775 -33.645 4.894 1.00 86.38 672 GLY A N 1
ATOM 5358 C CA . GLY A 1 672 ? -0.743 -35.099 4.689 1.00 86.38 672 GLY A CA 1
ATOM 5359 C C . GLY A 1 672 ? -2.107 -35.787 4.838 1.00 86.38 672 GLY A C 1
ATOM 5360 O O . GLY A 1 672 ? -2.159 -36.990 5.076 1.00 86.38 672 GLY A O 1
ATOM 5361 N N . VAL A 1 673 ? -3.206 -35.036 4.722 1.00 86.62 673 VAL A N 1
ATOM 5362 C CA . VAL A 1 673 ? -4.589 -35.521 4.889 1.00 86.62 673 VAL A CA 1
ATOM 5363 C C . VAL A 1 673 ? -5.464 -35.129 3.696 1.00 86.62 673 VAL A C 1
ATOM 5365 O O . VAL A 1 673 ? -5.060 -34.332 2.848 1.00 86.62 673 VAL A O 1
ATOM 5368 N N . GLU A 1 674 ? -6.671 -35.693 3.619 1.00 84.69 674 GLU A N 1
ATOM 5369 C CA . GLU A 1 674 ? -7.649 -35.363 2.578 1.00 84.69 674 GLU A CA 1
ATOM 5370 C C . GLU A 1 674 ? -8.581 -34.226 3.011 1.00 84.69 674 GLU A C 1
ATOM 5372 O O . GLU A 1 674 ? -9.202 -34.275 4.074 1.00 84.69 674 GLU A O 1
ATOM 5377 N N . GLN A 1 675 ? -8.737 -33.248 2.124 1.00 88.75 675 GLN A N 1
ATOM 5378 C CA . GLN A 1 675 ? -9.771 -32.221 2.178 1.00 88.75 675 GLN A CA 1
ATOM 5379 C C . GLN A 1 675 ? -10.219 -31.937 0.745 1.00 88.75 675 GLN A C 1
ATOM 5381 O O . GLN A 1 675 ? -9.441 -31.462 -0.083 1.00 88.75 675 GLN A O 1
ATOM 5386 N N . VAL A 1 676 ? -11.476 -32.252 0.452 1.00 89.31 676 VAL A N 1
ATOM 5387 C CA . VAL A 1 676 ? -12.066 -32.143 -0.880 1.00 89.31 676 VAL A CA 1
ATOM 5388 C C . VAL A 1 676 ? -13.271 -31.207 -0.814 1.00 89.31 676 VAL A C 1
ATOM 5390 O O . VAL A 1 676 ? -14.312 -31.599 -0.273 1.00 89.31 676 VAL A O 1
ATOM 5393 N N . PRO A 1 677 ? -13.160 -29.989 -1.375 1.00 91.50 677 PRO A N 1
ATOM 5394 C CA . PRO A 1 677 ? -14.281 -29.063 -1.460 1.00 91.50 677 PRO A CA 1
ATOM 5395 C C . PRO A 1 677 ? -15.480 -29.681 -2.183 1.00 91.50 677 PRO A C 1
ATOM 5397 O O . PRO A 1 677 ? -15.310 -30.384 -3.184 1.00 91.50 677 PRO A O 1
ATOM 5400 N N . GLN A 1 678 ? -16.694 -29.408 -1.701 1.00 89.69 678 GLN A N 1
ATOM 5401 C CA . GLN A 1 678 ? -17.925 -29.840 -2.368 1.00 89.69 678 GLN A CA 1
ATOM 5402 C C . GLN A 1 678 ? -18.563 -28.658 -3.081 1.00 89.69 678 GLN A C 1
ATOM 5404 O O . GLN A 1 678 ? -18.708 -27.584 -2.505 1.00 89.69 678 GLN A O 1
ATOM 5409 N N . ILE A 1 679 ? -18.957 -28.868 -4.334 1.00 90.06 679 ILE A N 1
ATOM 5410 C CA . ILE A 1 679 ? -19.651 -27.869 -5.144 1.00 90.06 679 ILE A CA 1
ATOM 5411 C C . ILE A 1 679 ? -21.021 -28.431 -5.474 1.00 90.06 679 ILE A C 1
ATOM 5413 O O . ILE A 1 679 ? -21.133 -29.522 -6.036 1.00 90.06 679 ILE A O 1
ATOM 5417 N N . ALA A 1 680 ? -22.055 -27.677 -5.136 1.00 88.19 680 ALA A N 1
ATOM 5418 C CA . ALA A 1 680 ? -23.424 -28.024 -5.440 1.00 88.19 680 ALA A CA 1
ATOM 5419 C C . ALA A 1 680 ? -24.089 -26.929 -6.268 1.00 88.19 680 ALA A C 1
ATOM 5421 O O . ALA A 1 680 ? -23.921 -25.738 -6.003 1.00 88.19 680 ALA A O 1
ATOM 5422 N N . GLY A 1 681 ? -24.880 -27.361 -7.249 1.00 87.00 681 GLY A N 1
ATOM 5423 C CA . GLY A 1 681 ? -25.503 -26.472 -8.221 1.00 87.00 681 GLY A CA 1
ATOM 5424 C C . GLY A 1 681 ? -24.606 -26.165 -9.414 1.00 87.00 681 GLY A C 1
ATOM 5425 O O . GLY A 1 681 ? -23.531 -26.739 -9.581 1.00 87.00 681 GLY A O 1
ATOM 5426 N N . THR A 1 682 ? -25.093 -25.280 -10.277 1.00 86.19 682 THR A N 1
ATOM 5427 C CA . THR A 1 682 ? -24.386 -24.837 -11.482 1.00 86.19 682 THR A CA 1
ATOM 5428 C C . THR A 1 682 ? -24.641 -23.355 -11.699 1.00 86.19 682 THR A C 1
ATOM 5430 O O . THR A 1 682 ? -25.743 -22.855 -11.463 1.00 86.19 682 THR A O 1
ATOM 5433 N N . GLY A 1 683 ? -23.621 -22.647 -12.161 1.00 87.75 683 GLY A N 1
ATOM 5434 C CA . GLY A 1 683 ? -23.717 -21.234 -12.478 1.00 87.75 683 GLY A CA 1
ATOM 5435 C C . GLY A 1 683 ? -22.544 -20.800 -13.336 1.00 87.75 683 GLY A C 1
ATOM 5436 O O . GLY A 1 683 ? -21.461 -21.361 -13.241 1.00 87.75 683 GLY A O 1
ATOM 5437 N N . ASN A 1 684 ? -22.794 -19.814 -14.183 1.00 89.69 684 ASN A N 1
ATOM 5438 C CA . ASN A 1 684 ? -21.812 -19.171 -15.035 1.00 89.69 684 ASN A CA 1
ATOM 5439 C C . ASN A 1 684 ? -22.153 -17.673 -15.081 1.00 89.69 684 ASN A C 1
ATOM 5441 O O . ASN A 1 684 ? -22.732 -17.157 -16.042 1.00 89.69 684 ASN A O 1
ATOM 5445 N N . PHE A 1 685 ? -21.852 -16.988 -13.980 1.00 91.44 685 PHE A N 1
ATOM 5446 C CA . PHE A 1 685 ? -22.094 -15.560 -13.795 1.00 91.44 685 PHE A CA 1
ATOM 5447 C C . PHE A 1 685 ? -20.851 -14.865 -13.224 1.00 91.44 685 PHE A C 1
ATOM 5449 O O . PHE A 1 685 ? -20.055 -15.511 -12.538 1.00 91.44 685 PHE A O 1
ATOM 5456 N N . PRO A 1 686 ? -20.661 -13.564 -13.516 1.00 90.06 686 PRO A N 1
ATOM 5457 C CA . PRO A 1 686 ? -19.461 -12.833 -13.122 1.00 90.06 686 PRO A CA 1
ATOM 5458 C C . PRO A 1 686 ? -19.427 -12.569 -11.617 1.00 90.06 686 PRO A C 1
ATOM 5460 O O . PRO A 1 686 ? -20.383 -12.009 -11.083 1.00 90.06 686 PRO A O 1
ATOM 5463 N N . VAL A 1 687 ? -18.305 -12.865 -10.960 1.00 91.81 687 VAL A N 1
ATOM 5464 C CA . VAL A 1 687 ? -18.077 -12.597 -9.530 1.00 91.81 687 VAL A CA 1
ATOM 5465 C C . VAL A 1 687 ? -17.139 -11.402 -9.367 1.00 91.81 687 VAL A C 1
ATOM 5467 O O . VAL A 1 687 ? -17.581 -10.350 -8.906 1.00 91.81 687 VAL A O 1
ATOM 5470 N N . THR A 1 688 ? -15.899 -11.513 -9.844 1.00 89.81 688 THR A N 1
ATOM 5471 C CA . THR A 1 688 ? -14.900 -10.429 -9.855 1.00 89.81 688 THR A CA 1
ATOM 5472 C C . THR A 1 688 ? -14.360 -10.185 -11.260 1.00 89.81 688 THR A C 1
ATOM 5474 O O . THR A 1 688 ? -14.557 -10.982 -12.179 1.00 89.81 688 THR A O 1
ATOM 5477 N N . ARG A 1 689 ? -13.688 -9.051 -11.453 1.00 80.75 689 ARG A N 1
ATOM 5478 C CA . ARG A 1 689 ? -13.082 -8.641 -12.722 1.00 80.75 689 ARG A CA 1
ATOM 5479 C C . ARG A 1 689 ? -11.559 -8.589 -12.604 1.00 80.75 689 ARG A C 1
ATOM 5481 O O . ARG A 1 689 ? -11.035 -8.067 -11.636 1.00 80.75 689 ARG A O 1
ATOM 5488 N N . ASN A 1 690 ? -10.840 -9.061 -13.613 1.00 71.94 690 ASN A N 1
ATOM 5489 C CA . ASN A 1 690 ? -9.403 -8.869 -13.761 1.00 71.94 690 ASN A CA 1
ATOM 5490 C C . ASN A 1 690 ? -9.132 -7.605 -14.601 1.00 71.94 690 ASN A C 1
ATOM 5492 O O . ASN A 1 690 ? -9.265 -7.613 -15.830 1.00 71.94 690 ASN A O 1
ATOM 5496 N N . TRP A 1 691 ? -8.780 -6.498 -13.940 1.00 62.78 691 TRP A N 1
ATOM 5497 C CA . TRP A 1 691 ? -8.589 -5.201 -14.602 1.00 62.78 691 TRP A CA 1
ATOM 5498 C C . TRP A 1 691 ? -7.319 -5.104 -15.451 1.00 62.78 691 TRP A C 1
ATOM 5500 O O . TRP A 1 691 ? -7.340 -4.466 -16.503 1.00 62.78 691 TRP A O 1
ATOM 5510 N N . GLU A 1 692 ? -6.231 -5.770 -15.059 1.00 58.78 692 GLU A N 1
ATOM 5511 C CA . GLU A 1 692 ? -5.008 -5.822 -15.875 1.00 58.78 692 GLU A CA 1
ATOM 5512 C C . GLU A 1 692 ? -5.297 -6.441 -17.242 1.00 58.78 692 GLU A C 1
ATOM 5514 O O . GLU A 1 692 ? -4.854 -5.947 -18.280 1.00 58.78 692 GLU A O 1
ATOM 5519 N N . ARG A 1 693 ? -6.140 -7.475 -17.253 1.00 58.78 693 ARG A N 1
ATOM 5520 C CA . ARG A 1 693 ? -6.569 -8.130 -18.481 1.00 58.78 693 ARG A CA 1
ATOM 5521 C C . ARG A 1 693 ? -7.611 -7.339 -19.263 1.00 58.78 693 ARG A C 1
ATOM 5523 O O . ARG A 1 693 ? -7.592 -7.378 -20.492 1.00 58.78 693 ARG A O 1
ATOM 5530 N N . ALA A 1 694 ? -8.482 -6.597 -18.576 1.00 54.12 694 ALA A N 1
ATOM 5531 C CA . ALA A 1 694 ? -9.438 -5.693 -19.215 1.00 54.12 694 ALA A CA 1
ATOM 5532 C C . ALA A 1 694 ? -8.724 -4.655 -20.090 1.00 54.12 694 ALA A C 1
ATOM 5534 O O . ALA A 1 694 ? -9.089 -4.495 -21.250 1.00 54.12 694 ALA A O 1
ATOM 5535 N N . LYS A 1 695 ? -7.646 -4.039 -19.581 1.00 54.09 695 LYS A N 1
ATOM 5536 C CA . LYS A 1 695 ? -6.843 -3.064 -20.340 1.00 54.09 695 LYS A CA 1
ATOM 5537 C C . LYS A 1 695 ? -6.261 -3.653 -21.629 1.00 54.09 695 LYS A C 1
ATOM 5539 O O . LYS A 1 695 ? -6.226 -2.975 -22.649 1.00 54.09 695 LYS A O 1
ATOM 5544 N N . ILE A 1 696 ? -5.818 -4.910 -21.589 1.00 50.97 696 ILE A N 1
ATOM 5545 C CA . ILE A 1 696 ? -5.246 -5.605 -22.751 1.00 50.97 696 ILE A CA 1
ATOM 5546 C C . ILE A 1 696 ? -6.348 -5.949 -23.768 1.00 50.97 696 ILE A C 1
ATOM 5548 O O . ILE A 1 696 ? -6.204 -5.648 -24.952 1.00 50.97 696 ILE A O 1
ATOM 5552 N N . MET A 1 697 ? -7.481 -6.500 -23.315 1.00 49.31 697 MET A N 1
ATOM 5553 C CA . MET A 1 697 ? -8.605 -6.837 -24.199 1.00 49.31 697 MET A CA 1
ATOM 5554 C C . MET A 1 697 ? -9.278 -5.608 -24.826 1.00 49.31 697 MET A C 1
ATOM 5556 O O . MET A 1 697 ? -9.632 -5.664 -26.001 1.00 49.31 697 MET A O 1
ATOM 5560 N N . ASP A 1 698 ? -9.425 -4.498 -24.097 1.00 59.97 698 ASP A N 1
ATOM 5561 C CA . ASP A 1 698 ? -10.015 -3.264 -24.633 1.00 59.97 698 ASP A CA 1
ATOM 5562 C C . ASP A 1 698 ? -9.163 -2.690 -25.778 1.00 59.97 698 ASP A C 1
ATOM 5564 O O . ASP A 1 698 ? -9.703 -2.239 -26.790 1.00 59.97 698 ASP A O 1
ATOM 5568 N N . VAL A 1 699 ? -7.832 -2.786 -25.679 1.00 63.12 699 VAL A N 1
ATOM 5569 C CA . VAL A 1 699 ? -6.901 -2.381 -26.746 1.00 63.12 699 VAL A CA 1
ATOM 5570 C C . VAL A 1 699 ? -7.016 -3.289 -27.975 1.00 63.12 699 VAL A C 1
ATOM 5572 O O . VAL A 1 699 ? -6.977 -2.798 -29.105 1.00 63.12 699 VAL A O 1
ATOM 5575 N N . ASP A 1 700 ? -7.190 -4.596 -27.797 1.00 63.56 700 ASP A N 1
ATOM 5576 C CA . ASP A 1 700 ? -7.300 -5.535 -28.921 1.00 63.56 700 ASP A CA 1
ATOM 5577 C C . ASP A 1 700 ? -8.672 -5.469 -29.619 1.00 63.56 700 ASP A C 1
ATOM 5579 O O . ASP A 1 700 ? -8.754 -5.535 -30.853 1.00 63.56 700 ASP A O 1
ATOM 5583 N N . ILE A 1 701 ? -9.750 -5.237 -28.863 1.00 65.69 701 ILE A N 1
ATOM 5584 C CA . ILE A 1 701 ? -11.089 -4.956 -29.407 1.00 65.69 701 ILE A CA 1
ATOM 5585 C C . ILE A 1 701 ? -11.079 -3.626 -30.171 1.00 65.69 701 ILE A C 1
ATOM 5587 O O . ILE A 1 701 ? -11.607 -3.545 -31.283 1.00 65.69 701 ILE A O 1
ATOM 5591 N N . ALA A 1 702 ? -10.439 -2.596 -29.614 1.00 68.75 702 ALA A N 1
ATOM 5592 C CA . ALA A 1 702 ? -10.279 -1.296 -30.255 1.00 68.75 702 ALA A CA 1
ATOM 5593 C C . ALA A 1 702 ? -9.523 -1.394 -31.589 1.00 68.75 702 ALA A C 1
ATOM 5595 O O . ALA A 1 702 ? -9.999 -0.889 -32.608 1.00 68.75 702 ALA A O 1
ATOM 5596 N N . LYS A 1 703 ? -8.392 -2.113 -31.615 1.00 78.56 703 LYS A N 1
ATOM 5597 C CA . LYS A 1 703 ? -7.641 -2.393 -32.851 1.00 78.56 703 LYS A CA 1
ATOM 5598 C C . LYS A 1 703 ? -8.493 -3.130 -33.881 1.00 78.56 703 LYS A C 1
ATOM 5600 O O . LYS A 1 703 ? -8.433 -2.801 -35.061 1.00 78.56 703 LYS A O 1
ATOM 5605 N N . SER A 1 704 ? -9.301 -4.096 -33.446 1.00 80.12 704 SER A N 1
ATOM 5606 C CA . SER A 1 704 ? -10.175 -4.866 -34.339 1.00 80.12 704 SER A CA 1
ATOM 5607 C C . SER A 1 704 ? -11.265 -3.993 -34.973 1.00 80.12 704 SER A C 1
ATOM 5609 O O . SER A 1 704 ? -11.499 -4.088 -36.176 1.00 80.12 704 SER A O 1
ATOM 5611 N N . LYS A 1 705 ? -11.885 -3.087 -34.201 1.00 80.50 705 LYS A N 1
ATOM 5612 C CA . LYS A 1 705 ? -12.869 -2.117 -34.717 1.00 80.50 705 LYS A CA 1
ATOM 5613 C C . LYS A 1 705 ? -12.252 -1.124 -35.703 1.00 80.50 705 LYS A C 1
ATOM 5615 O O . LYS A 1 705 ? -12.826 -0.891 -36.763 1.00 80.50 705 LYS A O 1
ATOM 5620 N N . LEU A 1 706 ? -11.082 -0.569 -35.382 1.00 85.62 706 LEU A N 1
ATOM 5621 C CA . LEU A 1 706 ? -10.362 0.349 -36.271 1.00 85.62 706 LEU A CA 1
ATOM 5622 C C . LEU A 1 706 ? -9.943 -0.343 -37.573 1.00 85.62 706 LEU A C 1
ATOM 5624 O O . LEU A 1 706 ? -10.115 0.212 -38.655 1.00 85.62 706 LEU A O 1
ATOM 5628 N N . LYS A 1 707 ? -9.471 -1.592 -37.485 1.00 86.56 707 LYS A N 1
ATOM 5629 C CA . LYS A 1 707 ? -9.145 -2.406 -38.659 1.00 86.56 707 LYS A CA 1
ATOM 5630 C C . LYS A 1 707 ? -10.374 -2.643 -39.542 1.00 86.56 707 LYS A C 1
ATOM 5632 O O . LYS A 1 707 ? -10.290 -2.444 -40.748 1.00 86.56 707 LYS A O 1
ATOM 5637 N N . ALA A 1 708 ? -11.522 -2.978 -38.953 1.00 84.50 708 ALA A N 1
ATOM 5638 C CA . ALA A 1 708 ? -12.771 -3.145 -39.696 1.00 84.50 708 ALA A CA 1
ATOM 5639 C C . ALA A 1 708 ? -13.251 -1.832 -40.351 1.00 84.50 708 ALA A C 1
ATOM 5641 O O . ALA A 1 708 ? -13.760 -1.855 -41.469 1.00 84.50 708 ALA A O 1
ATOM 5642 N N . ALA A 1 709 ? -13.078 -0.682 -39.690 1.00 84.19 709 ALA A N 1
ATOM 5643 C CA . ALA A 1 709 ? -13.392 0.629 -40.266 1.00 84.19 709 ALA A CA 1
ATOM 5644 C C . ALA A 1 709 ? -12.495 0.961 -41.473 1.00 84.19 709 ALA A C 1
ATOM 5646 O O . ALA A 1 709 ? -12.979 1.476 -42.482 1.00 84.19 709 ALA A O 1
ATOM 5647 N N . PHE A 1 710 ? -11.208 0.616 -41.392 1.00 89.94 710 PHE A N 1
ATOM 5648 C CA . PHE A 1 710 ? -10.250 0.779 -42.486 1.00 89.94 710 PHE A CA 1
ATOM 5649 C C . PHE A 1 710 ? -10.566 -0.143 -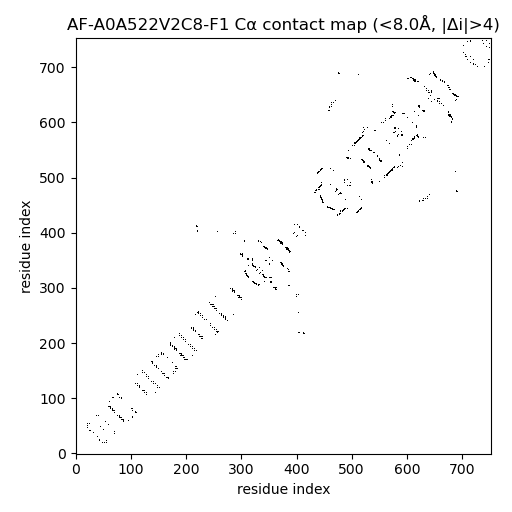43.670 1.00 89.94 710 PHE A C 1
ATOM 5651 O O . PHE A 1 710 ? -10.611 0.313 -44.809 1.00 89.94 710 PHE A O 1
ATOM 5658 N N . GLU A 1 711 ? -10.872 -1.418 -43.413 1.00 89.69 711 GLU A N 1
ATOM 5659 C CA . GLU A 1 711 ? -11.267 -2.384 -44.451 1.00 89.69 711 GLU A CA 1
ATOM 5660 C C . GLU A 1 711 ? -12.556 -1.966 -45.182 1.00 89.69 711 GLU A C 1
ATOM 5662 O O . GLU A 1 711 ? -12.697 -2.211 -46.378 1.00 89.69 711 GLU A O 1
ATOM 5667 N N . LYS A 1 712 ? -13.477 -1.279 -44.490 1.00 89.44 712 LYS A N 1
ATOM 5668 C CA . LYS A 1 712 ? -14.692 -0.684 -45.077 1.00 89.44 712 LYS A CA 1
ATOM 5669 C C . LYS A 1 712 ? -14.441 0.647 -45.810 1.00 89.44 712 LYS A C 1
ATOM 5671 O O . LYS A 1 712 ? -15.391 1.224 -46.335 1.00 89.44 712 LYS A O 1
ATOM 5676 N N . GLY A 1 713 ? -13.209 1.162 -45.822 1.00 89.06 713 GLY A N 1
ATOM 5677 C CA . GLY A 1 713 ? -12.854 2.447 -46.435 1.00 89.06 713 GLY A CA 1
ATOM 5678 C C . GLY A 1 713 ? -13.420 3.674 -45.711 1.00 89.06 713 GLY A C 1
ATOM 5679 O O . GLY A 1 713 ? -13.555 4.729 -46.322 1.00 89.06 713 GLY A O 1
ATOM 5680 N N . LEU A 1 714 ? -13.788 3.539 -44.432 1.00 91.00 714 LEU A N 1
ATOM 5681 C CA . LEU A 1 714 ? -14.383 4.619 -43.633 1.00 91.00 714 LEU A CA 1
ATOM 5682 C C . LEU A 1 714 ? -13.331 5.504 -42.955 1.00 91.00 714 LEU A C 1
ATOM 5684 O O . LEU A 1 714 ? -13.632 6.639 -42.604 1.00 91.00 714 LEU A O 1
ATOM 5688 N N . ILE A 1 715 ? -12.108 4.994 -42.791 1.00 90.88 715 ILE A N 1
ATOM 5689 C CA . ILE A 1 715 ? -10.944 5.739 -42.301 1.00 90.88 715 ILE A CA 1
ATOM 5690 C C . ILE A 1 715 ? -9.740 5.488 -43.212 1.00 90.88 715 ILE A C 1
ATOM 5692 O O . ILE A 1 715 ? -9.624 4.432 -43.834 1.00 90.88 715 ILE A O 1
ATOM 5696 N N . THR A 1 716 ? -8.828 6.452 -43.282 1.00 92.56 716 THR A N 1
ATOM 5697 C CA . THR A 1 716 ? -7.574 6.371 -44.042 1.00 92.56 716 THR A CA 1
ATOM 5698 C C . THR A 1 716 ? -6.500 5.572 -43.295 1.00 92.56 716 THR A C 1
ATOM 5700 O O . THR A 1 716 ? -6.588 5.345 -42.087 1.00 92.56 716 THR A O 1
ATOM 5703 N N . ALA A 1 717 ? -5.444 5.163 -44.005 1.00 88.94 717 ALA A N 1
ATOM 5704 C CA . ALA A 1 717 ? -4.307 4.465 -43.397 1.00 88.94 717 ALA A CA 1
ATOM 5705 C C . ALA A 1 717 ? -3.588 5.323 -42.337 1.00 88.94 717 ALA A C 1
ATOM 5707 O O . ALA A 1 717 ? -3.121 4.792 -41.331 1.00 88.94 717 ALA A O 1
ATOM 5708 N N . ASP A 1 718 ? -3.547 6.643 -42.541 1.00 90.00 718 ASP A N 1
ATOM 5709 C CA . ASP A 1 718 ? -2.959 7.596 -41.596 1.00 90.00 718 ASP A CA 1
ATOM 5710 C C . ASP A 1 718 ? -3.804 7.706 -40.316 1.00 90.00 718 ASP A C 1
ATOM 5712 O O . ASP A 1 718 ? -3.286 7.540 -39.212 1.00 90.00 718 ASP A O 1
ATOM 5716 N N . GLN A 1 719 ? -5.130 7.840 -40.459 1.00 89.44 719 GLN A N 1
ATOM 5717 C CA . GLN A 1 719 ? -6.071 7.807 -39.332 1.00 89.44 719 GLN A CA 1
ATOM 5718 C C . GLN A 1 719 ? -5.995 6.479 -38.562 1.00 89.44 719 GLN A C 1
ATOM 5720 O O . GLN A 1 719 ? -6.015 6.477 -37.330 1.00 89.44 719 GLN A O 1
ATOM 5725 N N . LEU A 1 720 ? -5.854 5.341 -39.251 1.00 89.06 720 LEU A N 1
ATOM 5726 C CA . LEU A 1 720 ? -5.658 4.042 -38.603 1.00 89.06 720 LEU A CA 1
ATOM 5727 C C . LEU A 1 720 ? -4.341 3.996 -37.812 1.00 89.06 720 LEU A C 1
ATOM 5729 O O . LEU A 1 720 ? -4.343 3.588 -36.653 1.00 89.06 720 LEU A O 1
ATOM 5733 N N . SER A 1 721 ? -3.222 4.421 -38.403 1.00 87.44 721 SER A N 1
ATOM 5734 C CA . SER A 1 721 ? -1.923 4.415 -37.717 1.00 87.44 721 SER A CA 1
ATOM 5735 C C . SER A 1 721 ? -1.947 5.309 -36.478 1.00 87.44 721 SER A C 1
ATOM 5737 O O . SER A 1 721 ? -1.578 4.878 -35.387 1.00 87.44 721 SER A O 1
ATOM 5739 N N . LYS A 1 722 ? -2.463 6.533 -36.630 1.00 88.56 722 LYS A N 1
ATOM 5740 C CA . LYS A 1 722 ? -2.548 7.528 -35.561 1.00 88.56 722 LYS A CA 1
ATOM 5741 C C . LYS A 1 722 ? -3.456 7.073 -34.418 1.00 88.56 722 LYS A C 1
ATOM 5743 O O . LYS A 1 722 ? -3.074 7.191 -33.257 1.00 88.56 722 LYS A O 1
ATOM 5748 N N . SER A 1 723 ? -4.606 6.472 -34.730 1.00 86.00 723 SER A N 1
ATOM 5749 C CA . SER A 1 723 ? -5.516 5.931 -33.711 1.00 86.00 723 SER A CA 1
ATOM 5750 C C . SER A 1 723 ? -4.935 4.710 -32.995 1.00 86.00 723 SER A C 1
ATOM 5752 O O . SER A 1 723 ? -5.090 4.585 -31.782 1.00 86.00 723 SER A O 1
ATOM 5754 N N . VAL A 1 724 ? -4.202 3.836 -33.694 1.00 83.44 724 VAL A N 1
ATOM 5755 C CA . VAL A 1 724 ? -3.494 2.697 -33.081 1.00 83.44 724 VAL A CA 1
ATOM 5756 C C . VAL A 1 724 ? -2.346 3.148 -32.173 1.00 83.44 724 VAL A C 1
ATOM 5758 O O . VAL A 1 724 ? -2.077 2.490 -31.164 1.00 83.44 724 VAL A O 1
ATOM 5761 N N . ASP A 1 725 ? -1.683 4.257 -32.486 1.00 81.44 725 ASP A N 1
ATOM 5762 C CA . ASP A 1 725 ? -0.655 4.837 -31.621 1.00 81.44 725 ASP A CA 1
ATOM 5763 C C . ASP A 1 725 ? -1.261 5.599 -30.433 1.00 81.44 725 ASP A C 1
ATOM 5765 O O . ASP A 1 725 ? -0.779 5.448 -29.309 1.00 81.44 725 ASP A O 1
ATOM 5769 N N . GLU A 1 726 ? -2.385 6.300 -30.620 1.00 84.56 726 GLU A N 1
ATOM 5770 C CA . GLU A 1 726 ? -3.178 6.865 -29.517 1.00 84.56 726 GLU A CA 1
ATOM 5771 C C . GLU A 1 726 ? -3.706 5.778 -28.564 1.00 84.56 726 GLU A C 1
ATOM 5773 O O . GLU A 1 726 ? -3.759 5.999 -27.354 1.00 84.56 726 GLU A O 1
ATOM 5778 N N . LEU A 1 727 ? -4.029 4.573 -29.055 1.00 76.06 727 LEU A N 1
ATOM 5779 C CA . LEU A 1 727 ? -4.396 3.436 -28.195 1.00 76.06 727 LEU A CA 1
ATOM 5780 C C . LEU A 1 727 ? -3.263 2.995 -27.255 1.00 76.06 727 LEU A C 1
ATOM 5782 O O . LEU A 1 727 ? -3.546 2.423 -26.201 1.00 76.06 727 LEU A O 1
ATOM 5786 N N . LYS A 1 728 ? -2.000 3.259 -27.613 1.00 65.75 728 LYS A N 1
ATOM 5787 C CA . LYS A 1 728 ? -0.815 2.977 -26.782 1.00 65.75 728 LYS A CA 1
ATOM 5788 C C . LYS A 1 728 ? -0.455 4.149 -25.859 1.00 65.75 728 LYS A C 1
ATOM 5790 O O . LYS A 1 728 ? 0.381 3.982 -24.972 1.00 65.75 728 LYS A O 1
ATOM 5795 N N . ALA A 1 729 ? -1.057 5.321 -26.063 1.00 68.44 729 ALA A N 1
ATOM 5796 C CA . ALA A 1 729 ? -0.814 6.521 -25.275 1.00 68.44 729 ALA A CA 1
ATOM 5797 C C . ALA A 1 729 ? -1.687 6.567 -24.006 1.00 68.44 729 ALA A C 1
ATOM 5799 O O . ALA A 1 729 ? -2.798 6.031 -23.950 1.00 68.44 729 ALA A O 1
ATOM 5800 N N . SER A 1 730 ? -1.188 7.249 -22.969 1.00 48.00 730 SER A N 1
ATOM 5801 C CA . SER A 1 730 ? -1.899 7.443 -21.696 1.00 48.00 730 SER A CA 1
ATOM 5802 C C . SER A 1 730 ? -3.072 8.423 -21.788 1.00 48.00 730 SER A C 1
ATOM 5804 O O . SER A 1 730 ? -3.916 8.436 -20.902 1.00 48.00 730 SER A O 1
ATOM 5806 N N . VAL A 1 731 ? -3.141 9.232 -22.848 1.00 59.25 731 VAL A N 1
ATOM 5807 C CA . VAL A 1 731 ? -4.227 10.184 -23.111 1.00 59.25 731 VAL A CA 1
ATOM 5808 C C . VAL A 1 731 ? -4.714 9.961 -24.536 1.00 59.25 731 VAL A C 1
ATOM 5810 O O . VAL A 1 731 ? -3.903 9.940 -25.462 1.00 59.25 731 VAL A O 1
ATOM 5813 N N . LYS A 1 732 ? -6.026 9.794 -24.706 1.00 77.69 732 LYS A N 1
ATOM 5814 C CA . LYS A 1 732 ? -6.674 9.581 -26.005 1.00 77.69 732 LYS A CA 1
ATOM 5815 C C . LYS A 1 732 ? -7.407 10.851 -26.423 1.00 77.69 732 LYS A C 1
ATOM 5817 O O . LYS A 1 732 ? -7.823 11.650 -25.583 1.00 77.69 732 LYS A O 1
ATOM 5822 N N . SER A 1 733 ? -7.566 11.069 -27.724 1.00 82.06 733 SER A N 1
ATOM 5823 C CA . SER A 1 733 ? -8.440 12.142 -28.194 1.00 82.06 733 SER A CA 1
ATOM 5824 C C . SER A 1 733 ? -9.896 11.858 -27.808 1.00 82.06 733 SER A C 1
ATOM 5826 O O . SER A 1 733 ? -10.354 10.715 -27.826 1.00 82.06 733 SER A O 1
ATOM 5828 N N . LYS A 1 734 ? -10.670 12.914 -27.526 1.00 81.00 734 LYS A N 1
ATOM 5829 C CA . LYS A 1 734 ? -12.107 12.796 -27.205 1.00 81.00 734 LYS A CA 1
ATOM 5830 C C . LYS A 1 734 ? -12.909 12.086 -28.303 1.00 81.00 734 LYS A C 1
ATOM 5832 O O . LYS A 1 734 ? -13.953 11.504 -28.030 1.00 81.00 734 LYS A O 1
ATOM 5837 N N . ILE A 1 735 ? -12.431 12.170 -29.544 1.00 82.81 735 ILE A N 1
ATOM 5838 C CA . ILE A 1 735 ? -13.059 11.580 -30.727 1.00 82.81 735 ILE A CA 1
ATOM 5839 C C . ILE A 1 735 ? -12.793 10.072 -30.759 1.00 82.81 735 ILE A C 1
ATOM 5841 O O . ILE A 1 735 ? -13.735 9.297 -30.914 1.00 82.81 735 ILE A O 1
ATOM 5845 N N . LEU A 1 736 ? -11.548 9.647 -30.509 1.00 81.19 736 LEU A N 1
ATOM 5846 C CA . LEU A 1 736 ? -11.215 8.234 -30.342 1.00 81.19 736 LEU A CA 1
ATOM 5847 C C . LEU A 1 736 ? -11.943 7.633 -29.135 1.00 81.19 736 LEU A C 1
ATOM 5849 O O . LEU A 1 736 ? -12.535 6.569 -29.260 1.00 81.19 736 LEU A O 1
ATOM 5853 N N . GLU A 1 737 ? -11.994 8.325 -27.997 1.00 74.31 737 GLU A N 1
ATOM 5854 C CA . GLU A 1 737 ? -12.756 7.865 -26.827 1.00 74.31 737 GLU A CA 1
ATOM 5855 C C . GLU A 1 737 ? -14.246 7.684 -27.141 1.00 74.31 737 GLU A C 1
ATOM 5857 O O . GLU A 1 737 ? -14.807 6.629 -26.850 1.00 74.31 737 GLU A O 1
ATOM 5862 N N . ALA A 1 738 ? -14.880 8.655 -27.806 1.00 73.62 738 ALA A N 1
ATOM 5863 C CA . ALA A 1 738 ? -16.282 8.548 -28.205 1.00 73.62 738 ALA A CA 1
ATOM 5864 C C . ALA A 1 738 ? -16.536 7.364 -29.156 1.00 73.62 738 ALA A C 1
ATOM 5866 O O . ALA A 1 738 ? -17.582 6.717 -29.062 1.00 73.62 738 ALA A O 1
ATOM 5867 N N . PHE A 1 739 ? -15.593 7.060 -30.050 1.00 77.25 739 PHE A N 1
ATOM 5868 C CA . PHE A 1 739 ? -15.676 5.911 -30.951 1.00 77.25 739 PHE A CA 1
ATOM 5869 C C . PHE A 1 739 ? -15.523 4.575 -30.209 1.00 77.25 739 PHE A C 1
ATOM 5871 O O . PHE A 1 739 ? -16.310 3.648 -30.412 1.00 77.25 739 PHE A O 1
ATOM 5878 N N . LEU A 1 740 ? -14.562 4.482 -29.286 1.00 71.44 740 LEU A N 1
ATOM 5879 C CA . LEU A 1 740 ? -14.343 3.286 -28.467 1.00 71.44 740 LEU A CA 1
ATOM 5880 C C . LEU A 1 740 ? -15.527 2.997 -27.535 1.00 71.44 740 LEU A C 1
ATOM 5882 O O . LEU A 1 740 ? -15.934 1.842 -27.401 1.00 71.44 740 LEU A O 1
ATOM 5886 N N . GLU A 1 741 ? -16.125 4.046 -26.966 1.00 65.81 741 GLU A N 1
ATOM 5887 C CA . GLU A 1 741 ? -17.333 3.988 -26.135 1.00 65.81 741 GLU A CA 1
ATOM 5888 C C . GLU A 1 741 ? -18.622 3.731 -26.943 1.00 65.81 741 GLU A C 1
ATOM 5890 O O . GLU A 1 741 ? -19.692 3.580 -26.355 1.00 65.81 741 GLU A O 1
ATOM 5895 N N . GLY A 1 742 ? -18.551 3.685 -28.281 1.00 64.44 742 GLY A N 1
ATOM 5896 C CA . GLY A 1 742 ? -19.704 3.444 -29.156 1.00 64.44 742 GLY A CA 1
ATOM 5897 C C . GLY A 1 742 ? -20.692 4.612 -29.241 1.00 64.44 742 GLY A C 1
ATOM 5898 O O . GLY A 1 742 ? -21.836 4.420 -29.644 1.00 64.44 742 GLY A O 1
ATOM 5899 N N . LYS A 1 743 ? -20.271 5.823 -28.858 1.00 68.06 743 LYS A N 1
ATOM 5900 C CA . LYS A 1 743 ? -21.075 7.054 -28.961 1.00 68.06 743 LYS A CA 1
ATOM 5901 C C . LYS A 1 743 ? -21.123 7.608 -30.384 1.00 68.06 743 LYS A C 1
ATOM 5903 O O . LYS A 1 743 ? -22.046 8.349 -30.715 1.00 68.06 743 LYS A O 1
ATOM 5908 N N . ILE A 1 744 ? -20.126 7.278 -31.201 1.00 77.38 744 ILE A N 1
ATOM 5909 C CA . ILE A 1 744 ? -20.071 7.584 -32.633 1.00 77.38 744 ILE A CA 1
ATOM 5910 C C . ILE A 1 744 ? -19.718 6.311 -33.409 1.00 77.38 744 ILE A C 1
ATOM 5912 O O . ILE A 1 744 ? -18.991 5.459 -32.897 1.00 77.38 744 ILE A O 1
ATOM 5916 N N . ASP A 1 745 ? -20.267 6.170 -34.614 1.00 83.06 745 ASP A N 1
ATOM 5917 C CA . ASP A 1 745 ? -20.035 5.020 -35.497 1.00 83.06 745 ASP A CA 1
ATOM 5918 C C . ASP A 1 745 ? -18.736 5.161 -36.315 1.00 83.06 745 ASP A C 1
ATOM 5920 O O . ASP A 1 745 ? -18.061 6.191 -36.263 1.00 83.06 745 ASP A O 1
ATOM 5924 N N . GLU A 1 746 ? -18.359 4.119 -37.067 1.00 83.00 746 GLU A N 1
ATOM 5925 C CA . GLU A 1 746 ? -17.108 4.093 -37.839 1.00 83.00 746 GLU A CA 1
ATOM 5926 C C . GLU A 1 746 ? -17.025 5.199 -38.904 1.00 83.00 746 GLU A C 1
ATOM 5928 O O . GLU A 1 746 ? -15.934 5.694 -39.184 1.00 83.00 746 GLU A O 1
ATOM 5933 N N . ARG A 1 747 ? -18.162 5.599 -39.491 1.00 85.56 747 ARG A N 1
ATOM 5934 C CA . ARG A 1 747 ? -18.214 6.657 -40.511 1.00 85.56 747 ARG A CA 1
ATOM 5935 C C . ARG A 1 747 ? -17.988 8.021 -39.867 1.00 85.56 747 ARG A C 1
ATOM 5937 O O . ARG A 1 747 ? -17.137 8.784 -40.309 1.00 85.56 747 ARG A O 1
ATOM 5944 N N . LYS A 1 748 ? -18.719 8.306 -38.792 1.00 88.00 748 LYS A N 1
ATOM 5945 C CA . LYS A 1 748 ? -18.642 9.573 -38.066 1.00 88.00 748 LYS A CA 1
ATOM 5946 C C . LYS A 1 748 ? -17.312 9.733 -37.337 1.00 88.00 748 LYS A C 1
ATOM 5948 O O . LYS A 1 748 ? -16.840 10.852 -37.173 1.00 88.00 748 LYS A O 1
ATOM 5953 N N . PHE A 1 749 ? -16.692 8.627 -36.930 1.00 88.50 749 PHE A N 1
ATOM 5954 C CA . PHE A 1 749 ? -15.314 8.625 -36.457 1.00 88.50 749 PHE A CA 1
ATOM 5955 C C . PHE A 1 749 ? -14.354 9.090 -37.555 1.00 88.50 749 PHE A C 1
ATOM 5957 O O . PHE A 1 749 ? -13.622 10.040 -37.320 1.00 88.50 749 PHE A O 1
ATOM 5964 N N . GLY A 1 750 ? -14.409 8.511 -38.759 1.00 87.44 750 GLY A N 1
ATOM 5965 C CA . GLY A 1 750 ? -13.538 8.921 -39.868 1.00 87.44 750 GLY A CA 1
ATOM 5966 C C . GLY A 1 750 ? -13.726 10.355 -40.362 1.00 87.44 750 GLY A C 1
ATOM 5967 O O . GLY A 1 750 ? -12.775 10.953 -40.855 1.00 87.44 750 GLY A O 1
ATOM 5968 N N . GLU A 1 751 ? -14.925 10.921 -40.218 1.00 88.81 751 GLU A N 1
ATOM 5969 C CA . GLU A 1 751 ? -15.211 12.321 -40.564 1.00 88.81 751 GLU A CA 1
ATOM 5970 C C . GLU A 1 751 ? -14.687 13.321 -39.520 1.00 88.81 751 GLU A C 1
ATOM 5972 O O . GLU A 1 751 ? -14.337 14.448 -39.868 1.00 88.81 751 GLU A O 1
ATOM 5977 N N . LEU A 1 752 ? -14.679 12.935 -38.239 1.00 86.62 752 LEU A N 1
ATOM 5978 C CA . LEU A 1 752 ? -14.308 13.814 -37.126 1.00 86.62 752 LEU A CA 1
ATOM 5979 C C . LEU A 1 752 ? -12.829 13.703 -36.731 1.00 86.62 752 LEU A C 1
ATOM 5981 O O . LEU A 1 752 ? -12.271 14.681 -36.231 1.00 86.62 752 LEU A O 1
ATOM 5985 N N . TYR A 1 753 ? -12.243 12.515 -36.877 1.00 86.62 753 TYR A N 1
ATOM 5986 C CA . TYR A 1 753 ? -10.900 12.154 -36.414 1.00 86.62 753 TYR A CA 1
ATOM 5987 C C . TYR A 1 753 ? -9.822 12.503 -37.439 1.00 86.62 753 TYR A C 1
ATOM 5989 O O . TYR A 1 753 ? -8.763 13.040 -37.032 1.00 86.62 753 TYR A O 1
#

Secondary structure (DSSP, 8-state):
--SHHHHHHHHHHSS-S---HHHHHHHHHHHHHTT-HHHHHHHHTSHHHHHHHHHHT-HHHHHHHHHHHHHHTT-HHHHHHHHHHHHHT--SSHHHHHHHHHHHHHHHHHHHHHHHHTT-HHHHHHHHHHHHHH-TT-HHHHHHHHHHHHHTT-HHHHHHHHHHHHHH---HHHHHHHHHHHHHTT-HHHHHHHHHHHHHH-TT-TTHHHHHHHHHHHHT-HHHHHHHHHHHHHH--TT-HHHHHHHHHHHHHHHHHTT-HHHHHHHHHHHHHHS----HHHHHHHHHHHT-HHHHHHHH-HHHHHTEEEEEEEETTEEEEEEEEE-TTSHHHHTT--TT-EEEEETTEEP-SHHHHHHHHTTPPTT-EEEEEEEETTEEEEEEEEPPP-HHHHHT-TTTHHHHHHHTT-SS--------------S----PPPP-TTEEEEEEE---TT-SSSPPPSSHHHHHHHHHHHHH-GGGT---GGGEEEEEGGG--HHHHHHHHHHHHH-SSEEEEEEES-EEEEEETTEEEEEEE--TT---SSHHHHHHHSEEHHHHHHHHHH---SEEEEEEE---S--TTS---TTPPP-TT----GGGG---STTEEEEESS-TTS---EETTTT-EEHHHHHHHHIIIIIS-SSSEEEHHHHHHHHHHHHHHHHHHHHSS----EEEEE---EEEE-HHHHHHHHHHHHHHHHHHHHHTTSS-HHHHHHHHHHTTSSS--HHHHHHHTTSS-HHHHHHH-

Nearest PDB structures (foldseek):
  3gdv-assembly1_C  TM=7.962E-01  e=1.362E-05  Escherichia coli K-12
  6ew9-assembly1_A  TM=7.975E-01  e=2.122E-05  Escherichia coli K-12
  2pl2-assembly1_B  TM=4.774E-01  e=9.497E-07  Thermus thermophilus HB27
  6vbv-assembly1_4  TM=4.892E-01  e=3.739E-07  Bos taurus
  8qcb-assembly1_B  TM=5.392E-01  e=4.958E-04  Saccharomyces cerevisiae

Mean predicted aligned error: 19.9 Å

Foldseek 3Di:
DVPPVVVVVVVVVVVPPDDALLNLQVVLVVCVVVLVLVSSLVSLPPPRNQVCVCVRPRQLVSLLVNLVSCVSVLVLVSSLVSLVRSVVSPDPDPVSVVSSLVSNVSSLVSVLVVCVVVVVLVVNQVSLVVSCVVPVLQLVSLLSNLLSCVVVVVLVSSLVSLVSSVVNPDALSSLLSNLSSCVSVVVLVSSLVSLVSSCVVPVPPLSSLQSNLVSCLLFLVLVSSLVSLVVSVVPPDLVPLVVVLVSLQSNLLSCLLVVNNVVSVVSNVVSCVSPNDQCLQVQLLSCVLVVVNLSSLLSVWLCVQQQFDWWWDDDDPQTFIFGQAGHVVHQCVVQVNGHGKGWQDKQPHGHHTPVSVRVVRSNDDAQDWIWIWIADPNDIDITTTHGHDCNVVSCLDSSSVSSNCVVVVDRTDDRPHDPDDDDDDDDPDPDLPDAPQLEAEEFEFAQLVPPPPAHGDQCRLVLSVLVQCLQQDSQFSHHPPVRYHYAYHPRQFLVNNVVRLLVQAVRQEEYEYEGGDEKEFDDDPLATDWIWDATNPADQQAQVSNVVRTDTLLVSLVSLQNHNYPAYEHEEAYAHQCDDSHRYRVPHDGLAPPDHDPVSQAHDDARYKYKYFFDNNDGFDDDVPDQNHGLLSSQLSVLSQPPLDLDQFRWPVSSRVSSQPVSQVVCCVRPVDGGGMDMHHYRGDGDTGNNVSVLVVLLVVLLVQLVVLVVVVLADPVLSVVLNVLSVDPDHDPLSVCDSVVVDDSNVSRVPD

Sequence (753 aa):
MRRSLFFSLLFVLLLSSCISPSGYWLEGKGAYDRGQYQLAINYWTMPEVVSYAPNISGYSNHYRWLGHAYYKNKNYRKAVEAYKKALEHRPQRAELETECWDGIKDSYHALFEELRGSNQLKAAIPLMKEAIAVDPKQFLFHADLGYVYNELKQHDEAIESLRKALELKDDATTYNNLGWAYYNKQKYDEALRHFNKAIQLDPKMNYSFPGRAWSNYFLGNFEESLRDFNKILESAKPDDKTNLQWYYRGKAWSYLGLGDAETAFGFIKKAKEILEYDTSYEHSMMYYAMGDKAKAWQYRGGRGMVGVNSKSYSKGVITGVEVEGVTKGGPAENAGVMQGDILLSVNNEAIKDDADFFNKVRVLSPGMTASMRILREGVERDVKIRIGSAEIRMEQEELVAPVLAKKKGGRTYTSLVPQQKTSFKPVVEDKAAPLRPDTYAVIIGIDYNGRHDIPNLQFAANDAKKVYDIFTDPYYGGIPQENVTLLLNEKATRNEMVAALRKVKNWDGYVYVYYSGHGAPKTKDDKFSDGFLVPYDAVITDPEAMEDTSIKISYLKELVDSSQAKGVMVALDACFTGGGKSIIPKGGKPLVGMMASSELIKVQGLQKVIITSSAVNQQSWEDETELKSGIFSHYFIESLTGRANKDVWVRVDDIANYIKENVPKAVRKLKGVEQVPQIAGTGNFPVTRNWERAKIMDVDIAKSKLKAAFEKGLITADQLSKSVDELKASVKSKILEAFLEGKIDERKFGELY